Protein AF-0000000079070408 (afdb_homodimer)

InterPro domains:
  IPR010839 Acyclic terpene utilisation, N-terminal [PF07287] (93-183)
  IPR010839 Acyclic terpene utilisation, N-terminal [PF07287] (233-393)

Secondary structure (DSSP, 8-state):
--EEEEE--SSTTS---HHHHHHHHHT--SEEEEE---STT-HHHHHH---SS-HHHHHHHHHHHHHHHHHHT--EEEESTTTT--HHHHHHHHHHHHHHHHHHT---EEEEEE-B--HHHHHHHHHTT-EEE-TTPPP--TTHHHHEEEEE-B-HHHHHHHHHTT-SEEEESSB-HHHHHHHHHHHTT--HHHHHHHHHHHTTGGGGSBS--S--EEEEE-SS-EEEEE-STT-B--HHHHHHHHHTT-SSSSEEEETTEEEE-TT-EEEESSSSEEEEE--EEEE-SS-EEEEEEEEEEEEEEEEEEEE--HHHHHHHHHHHHHHHHHHHHHHHHHTTTSS-GGG-EEEEEEETTTTTTTS--SS----SSEEEEEEEEESSHHHHHHHHHHHHHHHTT---TTSSS-----B-SSSS-EEEEEEEEEEEEEEEEES--TTTT-EEEEEE-/--EEEEE--SSTTS---HHHHHHHHHT--SEEEEE---STT-HHHHHH---SS-HHHHHHHHHHHHHHHHHHT--EEEESTTTT--HHHHHHHHHHHHHHHHHHT---EEEEEE-B--HHHHHHHHHTT-EEE-TTPPP--TTHHHHEEEEEPB-HHHHHHHHHTT-SEEEESSB-HHHHHHHHHHHTT--HHHHHHHHHHHTTGGGGSBS--S--EEEEE-SS-EEEEE-STT-B--HHHHHHHHHTT-SSSSEEEETTEEEE-TT-EEEESSSSEEEEE--EEEE-SS-EEEEEEEEEEEEEEEEEEEE--HHHHHHHHHHHHHHHHHHHHHHHHHTTTSS-GGG-EEEEEEETTTTTTTS--SS----SSEEEEEEEEESSHHHHHHHHHHHHHHHTT---TTSSS-----B-SSSS-EEEEEEEEEEEEEEEEES--TTTT-EEEEEE-

Solvent-accessible surface area (backbone atoms only — not comparable to full-atom values): 44602 Å² total; per-residue (Å²): 110,76,48,28,44,31,17,52,19,30,28,59,27,71,44,56,52,65,69,25,46,50,54,49,55,70,67,59,43,62,32,39,24,35,25,26,49,53,60,81,71,35,27,35,31,46,39,71,46,43,46,78,59,41,71,52,33,30,48,55,44,49,49,56,49,55,50,49,27,58,76,67,71,30,35,34,36,35,27,5,20,33,14,34,3,35,45,63,11,28,51,51,51,47,51,52,47,51,51,46,27,63,76,68,70,51,74,48,33,37,25,38,35,34,10,50,52,55,46,69,59,53,47,52,36,50,76,70,66,23,57,45,75,43,90,88,35,64,86,80,59,80,68,47,46,78,58,29,43,32,34,33,36,36,48,33,54,54,55,38,53,40,48,74,72,58,33,34,33,35,41,24,7,23,41,41,62,33,25,55,57,20,21,61,47,51,73,74,63,47,49,57,15,56,35,50,50,52,12,50,55,35,36,51,9,19,61,38,29,44,66,50,45,52,24,23,29,38,33,45,37,42,77,74,37,34,37,42,31,57,44,44,86,87,39,29,36,41,38,65,38,48,54,51,42,55,32,56,99,41,96,44,69,38,53,47,80,51,38,60,24,31,40,36,42,79,63,42,47,60,38,64,76,47,65,32,24,28,36,38,32,59,34,39,53,45,74,44,97,57,42,35,32,46,32,41,24,7,20,77,75,25,9,30,15,35,34,52,31,28,34,58,53,65,67,55,63,71,42,45,79,65,47,54,70,59,44,49,62,56,49,40,55,47,42,32,62,50,44,71,58,76,44,56,48,88,60,46,47,80,44,81,38,40,19,20,69,42,47,78,64,65,78,66,61,89,61,88,68,82,60,71,23,31,16,36,40,36,39,24,35,15,80,39,54,67,57,9,43,44,51,33,48,50,48,53,56,50,55,24,54,53,86,50,91,90,51,91,68,90,48,77,56,47,50,54,89,44,55,71,45,61,31,58,65,40,79,35,41,38,66,58,42,43,27,28,40,42,90,48,59,79,48,72,71,48,48,76,49,75,47,81,76,111,78,46,30,44,30,16,52,20,32,29,59,27,70,44,56,52,66,67,24,44,50,52,49,54,72,66,58,45,60,30,39,25,35,25,26,50,52,61,82,71,35,28,34,30,46,40,70,48,44,48,77,58,39,70,50,32,31,48,53,44,48,48,54,48,53,51,49,26,58,78,68,70,30,36,36,34,36,26,4,20,34,14,36,3,34,46,65,11,27,52,48,52,48,50,51,46,52,52,44,26,63,74,68,70,50,73,46,33,38,25,39,34,34,11,50,52,55,50,68,58,53,49,52,35,49,75,70,66,23,55,43,74,43,89,89,35,64,85,79,60,82,67,48,47,77,58,29,44,36,36,35,38,38,47,33,55,55,56,39,53,40,48,74,72,59,33,35,34,36,41,24,8,23,41,42,61,35,25,54,56,21,22,62,46,50,73,74,64,45,52,59,15,53,35,49,50,52,12,50,56,35,34,52,9,19,58,38,29,43,67,55,45,48,24,22,28,38,33,45,37,41,79,73,38,34,36,42,29,56,45,41,85,87,40,28,34,42,40,65,39,48,53,51,44,55,33,58,97,42,96,44,66,40,53,46,81,51,37,58,23,32,40,36,44,78,63,44,47,62,38,64,76,46,65,31,24,27,34,39,33,59,33,38,54,46,74,44,98,59,42,37,31,46,32,42,24,6,22,77,77,25,10,31,17,36,33,53,31,28,34,58,54,64,67,54,62,72,44,42,80,66,45,54,70,58,45,48,59,56,48,40,54,48,43,33,61,52,45,69,59,77,46,57,52,86,60,44,46,80,45,79,39,40,19,21,70,43,45,79,65,66,77,66,60,90,62,89,68,83,60,72,22,30,15,37,39,38,39,25,35,16,81,38,56,68,58,10,42,47,51,34,49,51,48,53,56,50,53,24,53,51,87,50,91,89,52,90,65,87,50,77,54,46,49,54,89,48,55,71,47,62,31,59,66,40,79,36,44,39,68,54,43,42,28,28,38,43,90,48,60,80,48,71,72,48,49,76,51,74,46,83,77

pLDDT: mean 91.68, std 8.68, range [51.16, 98.94]

Radius of gyration: 33.11 Å; Cα contacts (8 Å, |Δi|>4): 2239; chains: 2; bounding box: 61×100×70 Å

Structure (mmCIF, N/CA/C/O backbone):
data_AF-0000000079070408-model_v1
#
loop_
_entity.id
_entity.type
_entity.pdbx_description
1 polymer 'Acyclic terpene utilization AtuA family protein'
#
loop_
_atom_site.group_PDB
_atom_site.id
_atom_site.type_symbol
_atom_site.label_atom_id
_atom_site.label_alt_id
_atom_site.label_comp_id
_atom_site.label_asym_id
_atom_site.label_entity_id
_atom_site.label_seq_id
_atom_site.pdbx_PDB_ins_code
_atom_site.Cartn_x
_atom_site.Cartn_y
_atom_site.Cartn_z
_atom_site.occupancy
_atom_site.B_iso_or_equiv
_atom_site.auth_seq_id
_atom_site.auth_comp_id
_atom_site.auth_asym_id
_atom_site.auth_atom_id
_atom_site.pdbx_PDB_model_num
ATOM 1 N N . MET A 1 1 ? 2.191 51.375 22.297 1 87.25 1 MET A N 1
ATOM 2 C CA . MET A 1 1 ? 2.838 50.094 22.484 1 87.25 1 MET A CA 1
ATOM 3 C C . MET A 1 1 ? 3.139 49.438 21.141 1 87.25 1 MET A C 1
ATOM 5 O O . MET A 1 1 ? 2.34 49.531 20.219 1 87.25 1 MET A O 1
ATOM 9 N N . GLU A 1 2 ? 4.355 48.969 21 1 96.25 2 GLU A N 1
ATOM 10 C CA . GLU A 1 2 ? 4.762 48.281 19.781 1 96.25 2 GLU A CA 1
ATOM 11 C C . GLU A 1 2 ? 5.227 46.875 20.094 1 96.25 2 GLU A C 1
ATOM 13 O O . GLU A 1 2 ? 5.977 46.656 21.031 1 96.25 2 GLU A O 1
ATOM 18 N N . LEU A 1 3 ? 4.578 45.938 19.469 1 98.38 3 LEU A N 1
ATOM 19 C CA . LEU A 1 3 ? 4.965 44.531 19.594 1 98.38 3 LEU A CA 1
ATOM 20 C C . LEU A 1 3 ? 5.359 43.969 18.234 1 98.38 3 LEU A C 1
ATOM 22 O O . LEU A 1 3 ? 4.723 44.25 17.219 1 98.38 3 LEU A O 1
ATOM 26 N N . ARG A 1 4 ? 6.438 43.188 18.203 1 98.69 4 ARG A N 1
ATOM 27 C CA . ARG A 1 4 ? 6.875 42.5 17 1 98.69 4 ARG A CA 1
ATOM 28 C C . ARG A 1 4 ? 6.715 41 17.125 1 98.69 4 ARG A C 1
ATOM 30 O O . ARG A 1 4 ? 7.152 40.406 18.109 1 98.69 4 ARG A O 1
ATOM 37 N N . ILE A 1 5 ? 6.035 40.438 16.188 1 98.56 5 ILE A N 1
ATOM 38 C CA . ILE A 1 5 ? 5.738 39 16.172 1 98.56 5 ILE A CA 1
ATOM 39 C C . ILE A 1 5 ? 6.363 38.344 14.938 1 98.56 5 ILE A C 1
ATOM 41 O O . ILE A 1 5 ? 6.117 38.781 13.812 1 98.56 5 ILE A O 1
ATOM 45 N N . LEU A 1 6 ? 7.168 37.312 15.141 1 98.38 6 LEU A N 1
ATOM 46 C CA . LEU A 1 6 ? 7.848 36.625 14.039 1 98.38 6 LEU A CA 1
ATOM 47 C C . LEU A 1 6 ? 7.199 35.281 13.75 1 98.38 6 LEU A C 1
ATOM 49 O O . LEU A 1 6 ? 7.043 34.469 14.656 1 98.38 6 LEU A O 1
ATOM 53 N N . ALA A 1 7 ? 6.789 35.062 12.562 1 97.31 7 ALA A N 1
ATOM 54 C CA . ALA A 1 7 ? 6.359 33.781 12.008 1 97.31 7 ALA A CA 1
ATOM 55 C C . ALA A 1 7 ? 7.363 33.25 10.984 1 97.31 7 ALA A C 1
ATOM 57 O O . ALA A 1 7 ? 7.281 33.594 9.797 1 97.31 7 ALA A O 1
ATOM 58 N N . PRO A 1 8 ? 8.258 32.375 11.375 1 95.38 8 PRO A N 1
ATOM 59 C CA . PRO A 1 8 ? 9.359 31.984 10.5 1 95.38 8 PRO A CA 1
ATOM 60 C C . PRO A 1 8 ? 8.914 31.047 9.383 1 95.38 8 PRO A C 1
ATOM 62 O O . PRO A 1 8 ? 9.562 30.969 8.336 1 95.38 8 PRO A O 1
ATOM 65 N N . THR A 1 9 ? 7.871 30.281 9.609 1 91.5 9 THR A N 1
ATOM 66 C CA . THR A 1 9 ? 7.363 29.297 8.664 1 91.5 9 THR A CA 1
ATOM 67 C C . THR A 1 9 ? 5.879 29.031 8.906 1 91.5 9 THR A C 1
ATOM 69 O O . THR A 1 9 ? 5.34 29.406 9.953 1 91.5 9 THR A O 1
ATOM 72 N N . GLY A 1 10 ? 5.258 28.469 7.898 1 87.75 10 GLY A N 1
ATOM 73 C CA . GLY A 1 10 ? 3.854 28.125 8.055 1 87.75 10 GLY A CA 1
ATOM 74 C C . GLY A 1 10 ? 3.629 26.875 8.875 1 87.75 10 GLY A C 1
ATOM 75 O O . GLY A 1 10 ? 2.582 26.719 9.508 1 87.75 10 GLY A O 1
ATOM 76 N N . ALA A 1 11 ? 4.543 25.969 8.781 1 90.44 11 ALA A N 1
ATOM 77 C CA . ALA A 1 11 ? 4.484 24.719 9.547 1 90.44 11 ALA A CA 1
ATOM 78 C C . ALA A 1 11 ? 5.887 24.234 9.898 1 90.44 11 ALA A C 1
ATOM 80 O O . ALA A 1 11 ? 6.77 24.188 9.031 1 90.44 11 ALA A O 1
ATOM 81 N N . LEU A 1 12 ? 6.008 23.891 11.188 1 93.25 12 LEU A N 1
ATOM 82 C CA . LEU A 1 12 ? 7.289 23.344 11.625 1 93.25 12 LEU A CA 1
ATOM 83 C C . LEU A 1 12 ? 7.66 22.109 10.812 1 93.25 12 LEU A C 1
ATOM 85 O O . LEU A 1 12 ? 6.879 21.156 10.719 1 93.25 12 LEU A O 1
ATOM 89 N N . GLY A 1 13 ? 8.812 22.156 10.141 1 89.75 13 GLY A N 1
ATOM 90 C CA . GLY A 1 13 ? 9.273 21.047 9.32 1 89.75 13 GLY A CA 1
ATOM 91 C C . GLY A 1 13 ? 9.141 21.312 7.832 1 89.75 13 GLY A C 1
ATOM 92 O O . GLY A 1 13 ? 9.703 20.594 7.008 1 89.75 13 GLY A O 1
ATOM 93 N N . ALA A 1 14 ? 8.43 22.297 7.473 1 83.56 14 ALA A N 1
ATOM 94 C CA . ALA A 1 14 ? 8.266 22.656 6.066 1 83.56 14 ALA A CA 1
ATOM 95 C C . ALA A 1 14 ? 9.539 23.297 5.516 1 83.56 14 ALA A C 1
ATOM 97 O O . ALA A 1 14 ? 9.734 23.375 4.301 1 83.56 14 ALA A O 1
ATOM 98 N N . GLY A 1 15 ? 10.359 23.766 6.41 1 81.06 15 GLY A N 1
ATOM 99 C CA . GLY A 1 15 ? 11.594 24.422 6.016 1 81.06 15 GLY A CA 1
ATOM 100 C C . GLY A 1 15 ? 11.445 25.906 5.812 1 81.06 15 GLY A C 1
ATOM 101 O O . GLY A 1 15 ? 10.328 26.422 5.703 1 81.06 15 GLY A O 1
ATOM 102 N N . PHE A 1 16 ? 12.539 26.656 5.902 1 87.06 16 PHE A N 1
ATOM 103 C CA . PHE A 1 16 ? 12.617 28.078 5.629 1 87.06 16 PHE A CA 1
ATOM 104 C C . PHE A 1 16 ? 14.062 28.516 5.418 1 87.06 16 PHE A C 1
ATOM 106 O O . PHE A 1 16 ? 14.992 27.797 5.801 1 87.06 16 PHE A O 1
ATOM 113 N N . ASP A 1 17 ? 14.18 29.641 4.777 1 87.38 17 ASP A N 1
ATOM 114 C CA . ASP A 1 17 ? 15.5 30.219 4.535 1 87.38 17 ASP A CA 1
ATOM 115 C C . ASP A 1 17 ? 16.125 30.719 5.836 1 87.38 17 ASP A C 1
ATOM 117 O O . ASP A 1 17 ? 15.578 31.609 6.496 1 87.38 17 ASP A O 1
ATOM 121 N N . ALA A 1 18 ? 17.312 30.141 6.094 1 89.88 18 ALA A N 1
ATOM 122 C CA . ALA A 1 18 ? 18.016 30.531 7.312 1 89.88 18 ALA A CA 1
ATOM 123 C C . ALA A 1 18 ? 18.359 32.031 7.293 1 89.88 18 ALA A C 1
ATOM 125 O O . ALA A 1 18 ? 18.344 32.688 8.336 1 89.88 18 ALA A O 1
ATOM 126 N N . SER A 1 19 ? 18.609 32.5 6.102 1 93.25 19 SER A N 1
ATOM 127 C CA . SER A 1 19 ? 18.922 33.938 5.988 1 93.25 19 SER A CA 1
ATOM 128 C C . SER A 1 19 ? 17.703 34.781 6.277 1 93.25 19 SER A C 1
ATOM 130 O O . SER A 1 19 ? 17.828 35.875 6.84 1 93.25 19 SER A O 1
ATOM 132 N N . ALA A 1 20 ? 16.562 34.312 5.887 1 93.56 20 ALA A N 1
ATOM 133 C CA . ALA A 1 20 ? 15.328 35.031 6.203 1 93.56 20 ALA A CA 1
ATOM 134 C C . ALA A 1 20 ? 15.07 35.031 7.707 1 93.56 20 ALA A C 1
ATOM 136 O O . ALA A 1 20 ? 14.664 36.062 8.258 1 93.56 20 ALA A O 1
ATOM 137 N N . LEU A 1 21 ? 15.305 33.938 8.328 1 95.5 21 LEU A N 1
ATOM 138 C CA . LEU A 1 21 ? 15.18 33.875 9.781 1 95.5 21 LEU A CA 1
ATOM 139 C C . LEU A 1 21 ? 16.141 34.875 10.453 1 95.5 21 LEU A C 1
ATOM 141 O O . LEU A 1 21 ? 15.758 35.562 11.406 1 95.5 21 LEU A O 1
ATOM 145 N N . ALA A 1 22 ? 17.328 34.906 9.961 1 96.38 22 ALA A N 1
ATOM 146 C CA . ALA A 1 22 ? 18.328 35.812 10.523 1 96.38 22 ALA A CA 1
ATOM 147 C C . ALA A 1 22 ? 17.859 37.25 10.445 1 96.38 22 ALA A C 1
ATOM 149 O O . ALA A 1 22 ? 18.078 38.031 11.367 1 96.38 22 ALA A O 1
ATOM 150 N N . ARG A 1 23 ? 17.25 37.625 9.344 1 96.31 23 ARG A N 1
ATOM 151 C CA . ARG A 1 23 ? 16.703 38.969 9.211 1 96.31 23 ARG A CA 1
ATOM 152 C C . ARG A 1 23 ? 15.594 39.188 10.234 1 96.31 23 ARG A C 1
ATOM 154 O O . ARG A 1 23 ? 15.484 40.281 10.789 1 96.31 23 ARG A O 1
ATOM 161 N N . GLY A 1 24 ? 14.75 38.219 10.453 1 96.56 24 GLY A N 1
ATOM 162 C CA . GLY A 1 24 ? 13.734 38.312 11.492 1 96.56 24 GLY A CA 1
ATOM 163 C C . GLY A 1 24 ? 14.312 38.5 12.875 1 96.56 24 GLY A C 1
ATOM 164 O O . GLY A 1 24 ? 13.805 39.312 13.664 1 96.56 24 GLY A O 1
ATOM 165 N N . VAL A 1 25 ? 15.328 37.781 13.117 1 97.38 25 VAL A N 1
ATOM 166 C CA . VAL A 1 25 ? 15.992 37.844 14.414 1 97.38 25 VAL A CA 1
ATOM 167 C C . VAL A 1 25 ? 16.594 39.25 14.609 1 97.38 25 VAL A C 1
ATOM 169 O O . VAL A 1 25 ? 16.516 39.812 15.695 1 97.38 25 VAL A O 1
ATOM 172 N N . GLN A 1 26 ? 17.172 39.75 13.578 1 97.38 26 GLN A N 1
ATOM 173 C CA . GLN A 1 26 ? 17.781 41.062 13.641 1 97.38 26 GLN A CA 1
ATOM 174 C C . GLN A 1 26 ? 16.75 42.156 13.977 1 97.38 26 GLN A C 1
ATOM 176 O O . GLN A 1 26 ? 17.078 43.156 14.57 1 97.38 26 GLN A O 1
ATOM 181 N N . ALA A 1 27 ? 15.523 41.906 13.648 1 97.44 27 ALA A N 1
ATOM 182 C CA . ALA A 1 27 ? 14.445 42.875 13.906 1 97.44 27 ALA A CA 1
ATOM 183 C C . ALA A 1 27 ? 14 42.812 15.367 1 97.44 27 ALA A C 1
ATOM 185 O O . ALA A 1 27 ? 13.18 43.625 15.805 1 97.44 27 ALA A O 1
ATOM 186 N N . ARG A 1 28 ? 14.422 41.906 16.109 1 97.75 28 ARG A N 1
ATOM 187 C CA . ARG A 1 28 ? 14.242 41.75 17.562 1 97.75 28 ARG A CA 1
ATOM 188 C C . ARG A 1 28 ? 12.766 41.594 17.906 1 97.75 28 ARG A C 1
ATOM 190 O O . ARG A 1 28 ? 12.219 42.406 18.672 1 97.75 28 ARG A O 1
ATOM 197 N N . PRO A 1 29 ? 12.172 40.562 17.359 1 98.56 29 PRO A N 1
ATOM 198 C CA . PRO A 1 29 ? 10.773 40.312 17.719 1 98.56 29 PRO A CA 1
ATOM 199 C C . PRO A 1 29 ? 10.594 40.031 19.219 1 98.56 29 PRO A C 1
ATOM 201 O O . PRO A 1 29 ? 11.555 39.719 19.906 1 98.56 29 PRO A O 1
ATOM 204 N N . ASP A 1 30 ? 9.352 40.281 19.672 1 98.5 30 ASP A N 1
ATOM 205 C CA . ASP A 1 30 ? 9.008 40.062 21.062 1 98.5 30 ASP A CA 1
ATOM 206 C C . ASP A 1 30 ? 8.609 38.625 21.297 1 98.5 30 ASP A C 1
ATOM 208 O O . ASP A 1 30 ? 8.578 38.156 22.438 1 98.5 30 ASP A O 1
ATOM 212 N N . VAL A 1 31 ? 8.312 37.906 20.234 1 98.69 31 VAL A N 1
ATOM 213 C CA . VAL A 1 31 ? 7.902 36.5 20.297 1 98.69 31 VAL A CA 1
ATOM 214 C C . VAL A 1 31 ? 8.102 35.844 18.938 1 98.69 31 VAL A C 1
ATOM 216 O O . VAL A 1 31 ? 7.98 36.5 17.891 1 98.69 31 VAL A O 1
ATOM 219 N N . ILE A 1 32 ? 8.516 34.625 18.922 1 98.62 32 ILE A N 1
ATOM 220 C CA . ILE A 1 32 ? 8.531 33.75 17.75 1 98.62 32 ILE A CA 1
ATOM 221 C C . ILE A 1 32 ? 7.449 32.688 17.891 1 98.62 32 ILE A C 1
ATOM 223 O O . ILE A 1 32 ? 7.336 32.031 18.938 1 98.62 32 ILE A O 1
ATOM 227 N N . ALA A 1 33 ? 6.637 32.562 16.922 1 98.25 33 ALA A N 1
ATOM 228 C CA . ALA A 1 33 ? 5.609 31.516 16.969 1 98.25 33 ALA A CA 1
ATOM 229 C C . ALA A 1 33 ? 5.488 30.812 15.625 1 98.25 33 ALA A C 1
ATOM 231 O O . ALA A 1 33 ? 5.828 31.375 14.586 1 98.25 33 ALA A O 1
ATOM 232 N N . CYS A 1 34 ? 5.168 29.656 15.617 1 95.12 34 CYS A N 1
ATOM 233 C CA . CYS A 1 34 ? 4.844 28.953 14.383 1 95.12 34 CYS A CA 1
ATOM 234 C C . CYS A 1 34 ? 3.918 27.766 14.664 1 95.12 34 CYS A C 1
ATOM 236 O O . CYS A 1 34 ? 3.896 27.234 15.773 1 95.12 34 CYS A O 1
ATOM 238 N N . ASP A 1 35 ? 3.188 27.422 13.688 1 93.44 35 ASP A N 1
ATOM 239 C CA . ASP A 1 35 ? 2.33 26.234 13.742 1 93.44 35 ASP A CA 1
ATOM 240 C C . ASP A 1 35 ? 3.088 24.984 13.305 1 93.44 35 ASP A C 1
ATOM 242 O O . ASP A 1 35 ? 4.102 25.078 12.602 1 93.44 35 ASP A O 1
ATOM 246 N N . ALA A 1 36 ? 2.748 23.812 13.883 1 92.56 36 ALA A N 1
ATOM 247 C CA . ALA A 1 36 ? 3.369 22.562 13.484 1 92.56 36 ALA A CA 1
ATOM 248 C C . ALA A 1 36 ? 2.396 21.703 12.68 1 92.56 36 ALA A C 1
ATOM 250 O O . ALA A 1 36 ? 2.666 20.516 12.422 1 92.56 36 ALA A O 1
ATOM 251 N N . GLY A 1 37 ? 1.256 22.25 12.391 1 86.62 37 GLY A N 1
ATOM 252 C CA . GLY A 1 37 ? 0.31 21.516 11.555 1 86.62 37 GLY A CA 1
ATOM 253 C C . GLY A 1 37 ? -1.135 21.75 11.953 1 86.62 37 GLY A C 1
ATOM 254 O O . GLY A 1 37 ? -1.447 22.734 12.633 1 86.62 37 GLY A O 1
ATOM 255 N N . SER A 1 38 ? -2.008 20.953 11.297 1 82.81 38 SER A N 1
ATOM 256 C CA . SER A 1 38 ? -3.443 21.016 11.555 1 82.81 38 SER A CA 1
ATOM 257 C C . SER A 1 38 ? -4.133 19.734 11.094 1 82.81 38 SER A C 1
ATOM 259 O O . SER A 1 38 ? -3.467 18.75 10.734 1 82.81 38 SER A O 1
ATOM 261 N N . THR A 1 39 ? -5.398 19.719 11.273 1 75.19 39 THR A N 1
ATOM 262 C CA . THR A 1 39 ? -6.184 18.562 10.859 1 75.19 39 THR A CA 1
ATOM 263 C C . THR A 1 39 ? -6.547 18.656 9.375 1 75.19 39 THR A C 1
ATOM 265 O O . THR A 1 39 ? -7.152 17.734 8.82 1 75.19 39 THR A O 1
ATOM 268 N N . ASP A 1 40 ? -6.062 19.625 8.773 1 71.5 40 ASP A N 1
ATOM 269 C CA . ASP A 1 40 ? -6.445 19.906 7.391 1 71.5 40 ASP A CA 1
ATOM 270 C C . ASP A 1 40 ? -5.992 18.766 6.469 1 71.5 40 ASP A C 1
ATOM 272 O O . ASP A 1 40 ? -6.652 18.469 5.469 1 71.5 40 ASP A O 1
ATOM 276 N N . SER A 1 41 ? -4.922 18.188 6.844 1 73.19 41 SER A N 1
ATOM 277 C CA . SER A 1 41 ? -4.375 17.156 5.957 1 73.19 41 SER A CA 1
ATOM 278 C C . SER A 1 41 ? -5.227 15.898 5.98 1 73.19 41 SER A C 1
ATOM 280 O O . SER A 1 41 ? -5.035 14.992 5.16 1 73.19 41 SER A O 1
ATOM 282 N N . GLY A 1 42 ? -6.23 15.898 6.887 1 85 42 GLY A N 1
ATOM 283 C CA . GLY A 1 42 ? -7.082 14.727 6.98 1 85 42 GLY A CA 1
ATOM 284 C C . GLY A 1 42 ? -7.066 14.086 8.359 1 85 42 GLY A C 1
ATOM 285 O O . GLY A 1 42 ? -6.316 14.508 9.234 1 85 42 GLY A O 1
ATOM 286 N N . PRO A 1 43 ? -7.852 13.156 8.477 1 93.88 43 PRO A N 1
ATOM 287 C CA . PRO A 1 43 ? -8.023 12.547 9.805 1 93.88 43 PRO A CA 1
ATOM 288 C C . PRO A 1 43 ? -6.859 11.641 10.195 1 93.88 43 PRO A C 1
ATOM 290 O O . PRO A 1 43 ? -6.75 11.234 11.352 1 93.88 43 PRO A O 1
ATOM 293 N N . ALA A 1 44 ? -5.965 11.359 9.305 1 93.75 44 ALA A N 1
ATOM 294 C CA . ALA A 1 44 ? -4.926 10.359 9.539 1 93.75 44 ALA A CA 1
ATOM 295 C C . ALA A 1 44 ? -3.988 10.797 10.664 1 93.75 44 ALA A C 1
ATOM 297 O O . ALA A 1 44 ? -3.674 10.008 11.555 1 93.75 44 ALA A O 1
ATOM 298 N N . ALA A 1 45 ? -3.521 12.039 10.617 1 93.75 45 ALA A N 1
ATOM 299 C CA . ALA A 1 45 ? -2.6 12.516 11.648 1 93.75 45 ALA A CA 1
ATOM 300 C C . ALA A 1 45 ? -3.256 12.492 13.023 1 93.75 45 ALA A C 1
ATOM 302 O O . ALA A 1 45 ? -2.639 12.078 14.008 1 93.75 45 ALA A O 1
ATOM 303 N N . LEU A 1 46 ? -4.473 12.891 13.07 1 95.62 46 LEU A N 1
ATOM 304 C CA . LEU A 1 46 ? -5.199 12.906 14.336 1 95.62 46 LEU A CA 1
ATOM 305 C C . LEU A 1 46 ? -5.484 11.492 14.82 1 95.62 46 LEU A C 1
ATOM 307 O O . LEU A 1 46 ? -5.25 11.172 15.984 1 95.62 46 LEU A O 1
ATOM 311 N N . GLY A 1 47 ? -5.922 10.68 14.023 1 95.81 47 GLY A N 1
ATOM 312 C CA . GLY A 1 47 ? -6.273 9.32 14.391 1 95.81 47 GLY A CA 1
ATOM 313 C C . GLY A 1 47 ? -5.074 8.484 14.797 1 95.81 47 GLY A C 1
ATOM 314 O O . GLY A 1 47 ? -5.113 7.785 15.812 1 95.81 47 GLY A O 1
ATOM 315 N N . SER A 1 48 ? -4.039 8.586 14.031 1 94.38 48 SER A N 1
ATOM 316 C CA . SER A 1 48 ? -2.871 7.73 14.242 1 94.38 48 SER A CA 1
ATOM 317 C C . SER A 1 48 ? -1.922 8.336 15.273 1 94.38 48 SER A C 1
ATOM 319 O O . SER A 1 48 ? -1.133 7.621 15.891 1 94.38 48 SER A O 1
ATOM 321 N N . GLY A 1 49 ? -1.943 9.68 15.391 1 94.62 49 GLY A N 1
ATOM 322 C CA . GLY A 1 49 ? -0.96 10.359 16.219 1 94.62 49 GLY A CA 1
ATOM 323 C C . GLY A 1 49 ? 0.39 10.508 15.547 1 94.62 49 GLY A C 1
ATOM 324 O O . GLY A 1 49 ? 1.396 10.766 16.203 1 94.62 49 GLY A O 1
ATOM 325 N N . THR A 1 50 ? 0.425 10.289 14.219 1 92 50 THR A N 1
ATOM 326 C CA . THR A 1 50 ? 1.675 10.359 13.469 1 92 50 THR A CA 1
ATOM 327 C C . THR A 1 50 ? 1.812 11.711 12.773 1 92 50 THR A C 1
ATOM 329 O O . THR A 1 50 ? 0.886 12.172 12.102 1 92 50 THR A O 1
ATOM 332 N N . PRO A 1 51 ? 2.992 12.305 12.945 1 91.81 51 PRO A N 1
ATOM 333 C CA . PRO A 1 51 ? 3.195 13.594 12.289 1 91.81 51 PRO A CA 1
ATOM 334 C C . PRO A 1 51 ? 3.246 13.484 10.766 1 91.81 51 PRO A C 1
ATOM 336 O O . PRO A 1 51 ? 3.674 12.453 10.234 1 91.81 51 PRO A O 1
ATOM 339 N N . LYS A 1 52 ? 2.879 14.5 10.133 1 88 52 LYS A N 1
ATOM 340 C CA . LYS A 1 52 ? 2.926 14.578 8.672 1 88 52 LYS A CA 1
ATOM 341 C C . LYS A 1 52 ? 4.359 14.75 8.18 1 88 52 LYS A C 1
ATOM 343 O O . LYS A 1 52 ? 4.742 14.18 7.156 1 88 52 LYS A O 1
ATOM 348 N N . LEU A 1 53 ? 5.109 15.57 8.883 1 86.5 53 LEU A N 1
ATOM 349 C CA . LEU A 1 53 ? 6.469 15.883 8.445 1 86.5 53 LEU A CA 1
ATOM 350 C C . LEU A 1 53 ? 7.488 15.023 9.188 1 86.5 53 LEU A C 1
ATOM 352 O O . LEU A 1 53 ? 7.25 14.625 10.328 1 86.5 53 LEU A O 1
ATOM 356 N N . SER A 1 54 ? 8.664 14.844 8.633 1 86.81 54 SER A N 1
ATOM 357 C CA . SER A 1 54 ? 9.656 13.906 9.148 1 86.81 54 SER A CA 1
ATOM 358 C C . SER A 1 54 ? 10.383 14.492 10.359 1 86.81 54 SER A C 1
ATOM 360 O O . SER A 1 54 ? 10.477 15.711 10.508 1 86.81 54 SER A O 1
ATOM 362 N N . ALA A 1 55 ? 10.93 13.57 11.125 1 90.81 55 ALA A N 1
ATOM 363 C CA . ALA A 1 55 ? 11.727 13.969 12.273 1 90.81 55 ALA A CA 1
ATOM 364 C C . ALA A 1 55 ? 12.93 14.805 11.852 1 90.81 55 ALA A C 1
ATOM 366 O O . ALA A 1 55 ? 13.312 15.758 12.547 1 90.81 55 ALA A O 1
ATOM 367 N N . GLN A 1 56 ? 13.484 14.445 10.703 1 88.44 56 GLN A N 1
ATOM 368 C CA . GLN A 1 56 ? 14.648 15.172 10.211 1 88.44 56 GLN A CA 1
ATOM 369 C C . GLN A 1 56 ? 14.297 16.609 9.859 1 88.44 56 GLN A C 1
ATOM 371 O O . GLN A 1 56 ? 15.023 17.547 10.227 1 88.44 56 GLN A O 1
ATOM 376 N N . ALA A 1 57 ? 13.227 16.75 9.203 1 87.38 57 ALA A N 1
ATOM 377 C CA . ALA A 1 57 ? 12.797 18.078 8.789 1 87.38 57 ALA A CA 1
ATOM 378 C C . ALA A 1 57 ? 12.422 18.938 10 1 87.38 57 ALA A C 1
ATOM 380 O O . ALA A 1 57 ? 12.797 20.109 10.086 1 87.38 57 ALA A O 1
ATOM 381 N N . ILE A 1 58 ? 11.734 18.375 10.953 1 93.69 58 ILE A N 1
ATOM 382 C CA . ILE A 1 58 ? 11.297 19.062 12.156 1 93.69 58 ILE A CA 1
ATOM 383 C C . ILE A 1 58 ? 12.5 19.422 13.023 1 93.69 58 ILE A C 1
ATOM 385 O O . ILE A 1 58 ? 12.586 20.531 13.562 1 93.69 58 ILE A O 1
ATOM 389 N N . THR A 1 59 ? 13.391 18.547 13.133 1 94.44 59 THR A N 1
ATOM 390 C CA . THR A 1 59 ? 14.594 18.781 13.922 1 94.44 59 THR A CA 1
ATOM 391 C C . THR A 1 59 ? 15.383 19.969 13.359 1 94.44 59 THR A C 1
ATOM 393 O O . THR A 1 59 ? 15.867 20.812 14.109 1 94.44 59 THR A O 1
ATOM 396 N N . ARG A 1 60 ? 15.531 19.984 12.062 1 91.88 60 ARG A N 1
ATOM 397 C CA . ARG A 1 60 ? 16.25 21.094 11.438 1 91.88 60 ARG A CA 1
ATOM 398 C C . ARG A 1 60 ? 15.609 22.438 11.797 1 91.88 60 ARG A C 1
ATOM 400 O O . ARG A 1 60 ? 16.297 23.359 12.258 1 91.88 60 ARG A O 1
ATOM 407 N N . ASP A 1 61 ? 14.352 22.578 11.562 1 94.62 61 ASP A N 1
ATOM 408 C CA . ASP A 1 61 ? 13.641 23.812 11.82 1 94.62 61 ASP A CA 1
ATOM 409 C C . ASP A 1 61 ? 13.695 24.172 13.305 1 94.62 61 ASP A C 1
ATOM 411 O O . ASP A 1 61 ? 13.961 25.328 13.664 1 94.62 61 ASP A O 1
ATOM 415 N N . LEU A 1 62 ? 13.422 23.234 14.148 1 97.38 62 LEU A N 1
ATOM 416 C CA . LEU A 1 62 ? 13.359 23.422 15.594 1 97.38 62 LEU A CA 1
ATOM 417 C C . LEU A 1 62 ? 14.703 23.891 16.141 1 97.38 62 LEU A C 1
ATOM 419 O O . LEU A 1 62 ? 14.75 24.766 17 1 97.38 62 LEU A O 1
ATOM 423 N N . ARG A 1 63 ? 15.75 23.312 15.68 1 97.06 63 ARG A N 1
ATOM 424 C CA . ARG A 1 63 ? 17.094 23.719 16.109 1 97.06 63 ARG A CA 1
ATOM 425 C C . ARG A 1 63 ? 17.344 25.188 15.82 1 97.06 63 ARG A C 1
ATOM 427 O O . ARG A 1 63 ? 17.797 25.938 16.688 1 97.06 63 ARG A O 1
ATOM 434 N N . LEU A 1 64 ? 17.016 25.594 14.641 1 96.94 64 LEU A N 1
ATOM 435 C CA . LEU A 1 64 ? 17.203 26.984 14.242 1 96.94 64 LEU A CA 1
ATOM 436 C C . LEU A 1 64 ? 16.359 27.922 15.094 1 96.94 64 LEU A C 1
ATOM 438 O O . LEU A 1 64 ? 16.812 28.984 15.516 1 96.94 64 LEU A O 1
ATOM 442 N N . LEU A 1 65 ? 15.172 27.531 15.398 1 98.31 65 LEU A N 1
ATOM 443 C CA . LEU A 1 65 ? 14.25 28.375 16.156 1 98.31 65 LEU A CA 1
ATOM 444 C C . LEU A 1 65 ? 14.656 28.453 17.625 1 98.31 65 LEU A C 1
ATOM 446 O O . LEU A 1 65 ? 14.547 29.516 18.234 1 98.31 65 LEU A O 1
ATOM 450 N N . LEU A 1 66 ? 15.047 27.375 18.141 1 98.62 66 LEU A N 1
ATOM 451 C CA . LEU A 1 66 ? 15.508 27.359 19.531 1 98.62 66 LEU A CA 1
ATOM 452 C C . LEU A 1 66 ? 16.734 28.25 19.703 1 98.62 66 LEU A C 1
ATOM 454 O O . LEU A 1 66 ? 16.844 28.969 20.703 1 98.62 66 LEU A O 1
ATOM 458 N N . LYS A 1 67 ? 17.609 28.172 18.781 1 98.38 67 LYS A N 1
ATOM 459 C CA . LYS A 1 67 ? 18.797 29.031 18.844 1 98.38 67 LYS A CA 1
ATOM 460 C C . LYS A 1 67 ? 18.406 30.5 18.703 1 98.38 67 LYS A C 1
ATOM 462 O O . LYS A 1 67 ? 18.969 31.359 19.391 1 98.38 67 LYS A O 1
ATOM 467 N N . ALA A 1 68 ? 17.531 30.766 17.797 1 98.25 68 ALA A N 1
ATOM 468 C CA . ALA A 1 68 ? 17.062 32.125 17.594 1 98.25 68 ALA A CA 1
ATOM 469 C C . ALA A 1 68 ? 16.438 32.688 18.859 1 98.25 68 ALA A C 1
ATOM 471 O O . ALA A 1 68 ? 16.734 33.812 19.266 1 98.25 68 ALA A O 1
ATOM 472 N N . ARG A 1 69 ? 15.539 31.969 19.422 1 97.81 69 ARG A N 1
ATOM 473 C CA . ARG A 1 69 ? 14.875 32.406 20.641 1 97.81 69 ARG A CA 1
ATOM 474 C C . ARG A 1 69 ? 15.883 32.625 21.766 1 97.81 69 ARG A C 1
ATOM 476 O O . ARG A 1 69 ? 15.742 33.562 22.562 1 97.81 69 ARG A O 1
ATOM 483 N N . ASP A 1 70 ? 16.797 31.781 21.859 1 97.81 70 ASP A N 1
ATOM 484 C CA . ASP A 1 70 ? 17.828 31.922 22.875 1 97.81 70 ASP A CA 1
ATOM 485 C C . ASP A 1 70 ? 18.625 33.219 22.703 1 97.81 70 ASP A C 1
ATOM 487 O O . ASP A 1 70 ? 18.859 33.938 23.656 1 97.81 70 ASP A O 1
ATOM 491 N N . GLN A 1 71 ? 19.047 33.438 21.5 1 97.62 71 GLN A N 1
ATOM 492 C CA . GLN A 1 71 ? 19.766 34.656 21.156 1 97.62 71 GLN A CA 1
ATOM 493 C C . GLN A 1 71 ? 18.953 35.875 21.531 1 97.62 71 GLN A C 1
ATOM 495 O O . GLN A 1 71 ? 19.5 36.875 22.031 1 97.62 71 GLN A O 1
ATOM 500 N N . LEU A 1 72 ? 17.688 35.875 21.328 1 97.94 72 LEU A N 1
ATOM 501 C CA . LEU A 1 72 ? 16.812 37.031 21.5 1 97.94 72 LEU A CA 1
ATOM 502 C C . LEU A 1 72 ? 16.312 37.125 22.938 1 97.94 72 LEU A C 1
ATOM 504 O O . LEU A 1 72 ? 15.922 38.188 23.391 1 97.94 72 LEU A O 1
ATOM 508 N N . GLY A 1 73 ? 16.266 36 23.609 1 97.94 73 GLY A N 1
ATOM 509 C CA . GLY A 1 73 ? 15.68 35.969 24.938 1 97.94 73 GLY A CA 1
ATOM 510 C C . GLY A 1 73 ? 14.18 36.188 24.938 1 97.94 73 GLY A C 1
ATOM 511 O O . GLY A 1 73 ? 13.648 36.906 25.766 1 97.94 73 GLY A O 1
ATOM 512 N N . VAL A 1 74 ? 13.531 35.719 23.969 1 98.44 74 VAL A N 1
ATOM 513 C CA . VAL A 1 74 ? 12.086 35.875 23.844 1 98.44 74 VAL A CA 1
ATOM 514 C C . VAL A 1 74 ? 11.406 34.5 23.797 1 98.44 74 VAL A C 1
ATOM 516 O O . VAL A 1 74 ? 12.062 33.5 23.594 1 98.44 74 VAL A O 1
ATOM 519 N N . PRO A 1 75 ? 10.102 34.438 23.969 1 98.69 75 PRO A N 1
ATOM 520 C CA . PRO A 1 75 ? 9.406 33.156 23.938 1 98.69 75 PRO A CA 1
ATOM 521 C C . PRO A 1 75 ? 9.305 32.562 22.531 1 98.69 75 PRO A C 1
ATOM 523 O O . PRO A 1 75 ? 9.195 33.312 21.562 1 98.69 75 PRO A O 1
ATOM 526 N N . LEU A 1 76 ? 9.383 31.281 22.469 1 98.88 76 LEU A N 1
ATOM 527 C CA . LEU A 1 76 ? 9.055 30.484 21.297 1 98.88 76 LEU A CA 1
ATOM 528 C C . LEU A 1 76 ? 7.793 29.656 21.531 1 98.88 76 LEU A C 1
ATOM 530 O O . LEU A 1 76 ? 7.738 28.844 22.469 1 98.88 76 LEU A O 1
ATOM 534 N N . ILE A 1 77 ? 6.77 29.891 20.703 1 98.88 77 ILE A N 1
ATOM 535 C CA . ILE A 1 77 ? 5.492 29.188 20.844 1 98.88 77 ILE A CA 1
ATOM 536 C C . ILE A 1 77 ? 5.242 28.312 19.609 1 98.88 77 ILE A C 1
ATOM 538 O O . ILE A 1 77 ? 5.223 28.812 18.484 1 98.88 77 ILE A O 1
ATOM 542 N N . ILE A 1 78 ? 5.078 27.047 19.797 1 98.5 78 ILE A N 1
ATOM 543 C CA . ILE A 1 78 ? 4.773 26.109 18.719 1 98.5 78 ILE A CA 1
ATOM 544 C C . ILE A 1 78 ? 3.453 25.406 19.016 1 98.5 78 ILE A C 1
ATOM 546 O O . ILE A 1 78 ? 3.271 24.844 20.109 1 98.5 78 ILE A O 1
ATOM 550 N N . GLY A 1 79 ? 2.543 25.469 18.094 1 97.81 79 GLY A N 1
ATOM 551 C CA . GLY A 1 79 ? 1.23 24.875 18.281 1 97.81 79 GLY A CA 1
ATOM 552 C C . GLY A 1 79 ? 0.992 23.672 17.391 1 97.81 79 GLY A C 1
ATOM 553 O O . GLY A 1 79 ? 1.675 23.484 16.375 1 97.81 79 GLY A O 1
ATOM 554 N N . SER A 1 80 ? 0.105 22.828 17.859 1 97.81 80 SER A N 1
ATOM 555 C CA . SER A 1 80 ? -0.322 21.625 17.141 1 97.81 80 SER A CA 1
ATOM 556 C C . SER A 1 80 ? 0.861 20.719 16.828 1 97.81 80 SER A C 1
ATOM 558 O O . SER A 1 80 ? 1.039 20.297 15.68 1 97.81 80 SER A O 1
ATOM 560 N N . CYS A 1 81 ? 1.623 20.5 17.906 1 97.62 81 CYS A N 1
ATOM 561 C CA . CYS A 1 81 ? 2.807 19.656 17.797 1 97.62 81 CYS A CA 1
ATOM 562 C C . CYS A 1 81 ? 2.447 18.266 17.25 1 97.62 81 CYS A C 1
ATOM 564 O O . CYS A 1 81 ? 1.455 17.672 17.672 1 97.62 81 CYS A O 1
ATOM 566 N N . GLY A 1 82 ? 3.32 17.891 16.312 1 94.94 82 GLY A N 1
ATOM 567 C CA . GLY A 1 82 ? 3.057 16.594 15.688 1 94.94 82 GLY A CA 1
ATOM 568 C C . GLY A 1 82 ? 1.972 16.656 14.633 1 94.94 82 GLY A C 1
ATOM 569 O O . GLY A 1 82 ? 1.418 15.633 14.242 1 94.94 82 GLY A O 1
ATOM 570 N N . THR A 1 83 ? 1.579 17.781 14.242 1 93.81 83 THR A N 1
ATOM 571 C CA . THR A 1 83 ? 0.6 18.031 13.188 1 93.81 83 THR A CA 1
ATOM 572 C C . THR A 1 83 ? -0.811 18.094 13.773 1 93.81 83 THR A C 1
ATOM 574 O O . THR A 1 83 ? -1.48 19.125 13.672 1 93.81 83 THR A O 1
ATOM 577 N N . SER A 1 84 ? -1.198 17.094 14.523 1 94.38 84 SER A N 1
ATOM 578 C CA . SER A 1 84 ? -2.582 17 14.977 1 94.38 84 SER A CA 1
ATOM 579 C C . SER A 1 84 ? -2.748 17.609 16.359 1 94.38 84 SER A C 1
ATOM 581 O O . SER A 1 84 ? -3.873 17.844 16.812 1 94.38 84 SER A O 1
ATOM 583 N N . GLY A 1 85 ? -1.65 17.781 17.047 1 96.75 85 GLY A N 1
ATOM 584 C CA . GLY A 1 85 ? -1.715 18.344 18.391 1 96.75 85 GLY A CA 1
ATOM 585 C C . GLY A 1 85 ? -2.045 17.312 19.453 1 96.75 85 GLY A C 1
ATOM 586 O O . GLY A 1 85 ? -2.277 17.656 20.609 1 96.75 85 GLY A O 1
ATOM 587 N N . ARG A 1 86 ? -2.012 16.047 19.094 1 97.12 86 ARG A N 1
ATOM 588 C CA . ARG A 1 86 ? -2.18 14.992 20.094 1 97.12 86 ARG A CA 1
ATOM 589 C C . ARG A 1 86 ? -1.067 15.039 21.125 1 97.12 86 ARG A C 1
ATOM 591 O O . ARG A 1 86 ? 0.034 15.516 20.859 1 97.12 86 ARG A O 1
ATOM 598 N N . ASP A 1 87 ? -1.374 14.477 22.234 1 98.44 87 ASP A N 1
ATOM 599 C CA . ASP A 1 87 ? -0.383 14.453 23.297 1 98.44 87 ASP A CA 1
ATOM 600 C C . ASP A 1 87 ? 0.898 13.758 22.859 1 98.44 87 ASP A C 1
ATOM 602 O O . ASP A 1 87 ? 2.002 14.195 23.188 1 98.44 87 ASP A O 1
ATOM 606 N N . VAL A 1 88 ? 0.728 12.727 22.062 1 97.94 88 VAL A N 1
ATOM 607 C CA . VAL A 1 88 ? 1.89 11.984 21.594 1 97.94 88 VAL A CA 1
ATOM 608 C C . VAL A 1 88 ? 2.748 12.883 20.703 1 97.94 88 VAL A C 1
ATOM 610 O O . VAL A 1 88 ? 3.973 12.742 20.672 1 97.94 88 VAL A O 1
ATOM 613 N N . GLY A 1 89 ? 2.09 13.742 19.953 1 97.38 89 GLY A N 1
ATOM 614 C CA . GLY A 1 89 ? 2.818 14.711 19.141 1 97.38 89 GLY A CA 1
ATOM 615 C C . GLY A 1 89 ? 3.582 15.727 19.969 1 97.38 89 GLY A C 1
ATOM 616 O O . GLY A 1 89 ? 4.723 16.062 19.656 1 97.38 89 GLY A O 1
ATOM 617 N N . VAL A 1 90 ? 2.975 16.188 21.062 1 98.56 90 VAL A N 1
ATOM 618 C CA . VAL A 1 90 ? 3.633 17.109 21.984 1 98.56 90 VAL A CA 1
ATOM 619 C C . VAL A 1 90 ? 4.867 16.438 22.594 1 98.56 90 VAL A C 1
ATOM 621 O O . VAL A 1 90 ? 5.953 17.016 22.594 1 98.56 90 VAL A O 1
ATOM 624 N N . ASP A 1 91 ? 4.676 15.242 23.031 1 98.56 91 ASP A N 1
ATOM 625 C CA . ASP A 1 91 ? 5.777 14.508 23.641 1 98.56 91 ASP A CA 1
ATOM 626 C C . ASP A 1 91 ? 6.902 14.281 22.625 1 98.56 91 ASP A C 1
ATOM 628 O O . ASP A 1 91 ? 8.086 14.352 22.984 1 98.56 91 ASP A O 1
ATOM 632 N N . TRP A 1 92 ? 6.492 13.961 21.469 1 97.94 92 TRP A N 1
ATOM 633 C CA . TRP A 1 92 ? 7.473 13.711 20.422 1 97.94 92 TRP A CA 1
ATOM 634 C C . TRP A 1 92 ? 8.32 14.945 20.141 1 97.94 92 TRP A C 1
ATOM 636 O O . TRP A 1 92 ? 9.547 14.867 20.125 1 97.94 92 TRP A O 1
ATOM 646 N N . VAL A 1 93 ? 7.723 16.094 19.953 1 98.19 93 VAL A N 1
ATOM 647 C CA . VAL A 1 93 ? 8.445 17.344 19.703 1 98.19 93 VAL A CA 1
ATOM 648 C C . VAL A 1 93 ? 9.242 17.734 20.938 1 98.19 93 VAL A C 1
ATOM 650 O O . VAL A 1 93 ? 10.344 18.266 20.828 1 98.19 93 VAL A O 1
ATOM 653 N N . ALA A 1 94 ? 8.672 17.453 22.078 1 98.69 94 ALA A N 1
ATOM 654 C CA . ALA A 1 94 ? 9.391 17.719 23.328 1 98.69 94 ALA A CA 1
ATOM 655 C C . ALA A 1 94 ? 10.688 16.906 23.375 1 98.69 94 ALA A C 1
ATOM 657 O O . ALA A 1 94 ? 11.727 17.422 23.797 1 98.69 94 ALA A O 1
ATOM 658 N N . ASP A 1 95 ? 10.594 15.672 23 1 98.56 95 ASP A N 1
ATOM 659 C CA . ASP A 1 95 ? 11.781 14.836 22.984 1 98.56 95 ASP A CA 1
ATOM 660 C C . ASP A 1 95 ? 12.836 15.398 22.031 1 98.56 95 ASP A C 1
ATOM 662 O O . ASP A 1 95 ? 14.023 15.422 22.359 1 98.56 95 ASP A O 1
ATOM 666 N N . LEU A 1 96 ? 12.406 15.789 20.891 1 98 96 LEU A N 1
ATOM 667 C CA . LEU A 1 96 ? 13.328 16.422 19.953 1 98 96 LEU A CA 1
ATOM 668 C C . LEU A 1 96 ? 13.93 17.688 20.562 1 98 96 LEU A C 1
ATOM 670 O O . LEU A 1 96 ? 15.125 17.953 20.406 1 98 96 LEU A O 1
ATOM 674 N N . THR A 1 97 ? 13.133 18.453 21.203 1 98.62 97 THR A N 1
ATOM 675 C CA . THR A 1 97 ? 13.57 19.703 21.844 1 98.62 97 THR A CA 1
ATOM 676 C C . THR A 1 97 ? 14.641 19.422 22.891 1 98.62 97 THR A C 1
ATOM 678 O O . THR A 1 97 ? 15.664 20.094 22.938 1 98.62 97 THR A O 1
ATOM 681 N N . ARG A 1 98 ? 14.367 18.453 23.703 1 98.5 98 ARG A N 1
ATOM 682 C CA . ARG A 1 98 ? 15.328 18.078 24.734 1 98.5 98 ARG A CA 1
ATOM 683 C C . ARG A 1 98 ? 16.656 17.656 24.125 1 98.5 98 ARG A C 1
ATOM 685 O O . ARG A 1 98 ? 17.719 18.031 24.625 1 98.5 98 ARG A O 1
ATOM 692 N N . THR A 1 99 ? 16.531 16.891 23.094 1 98.25 99 THR A N 1
ATOM 693 C CA . THR A 1 99 ? 17.734 16.438 22.422 1 98.25 99 THR A CA 1
ATOM 694 C C . THR A 1 99 ? 18.531 17.625 21.859 1 98.25 99 THR A C 1
ATOM 696 O O . THR A 1 99 ? 19.734 17.719 22.047 1 98.25 99 THR A O 1
ATOM 699 N N . ILE A 1 100 ? 17.859 18.484 21.203 1 98.06 100 ILE A N 1
ATOM 700 C CA . ILE A 1 100 ? 18.5 19.656 20.609 1 98.06 100 ILE A CA 1
ATOM 701 C C . ILE A 1 100 ? 19.094 20.547 21.719 1 98.06 100 ILE A C 1
ATOM 703 O O . ILE A 1 100 ? 20.203 21.047 21.594 1 98.06 100 ILE A O 1
ATOM 707 N N . ALA A 1 101 ? 18.344 20.812 22.75 1 98.5 101 ALA A N 1
ATOM 708 C CA . ALA A 1 101 ? 18.812 21.625 23.875 1 98.5 101 ALA A CA 1
ATOM 709 C C . ALA A 1 101 ? 20.125 21.078 24.438 1 98.5 101 ALA A C 1
ATOM 711 O O . ALA A 1 101 ? 21.047 21.844 24.719 1 98.5 101 ALA A O 1
ATOM 712 N N . ALA A 1 102 ? 20.141 19.766 24.594 1 98.06 102 ALA A N 1
ATOM 713 C CA . ALA A 1 102 ? 21.359 19.125 25.109 1 98.06 102 ALA A CA 1
ATOM 714 C C . ALA A 1 102 ? 22.516 19.312 24.141 1 98.06 102 ALA A C 1
ATOM 716 O O . ALA A 1 102 ? 23.641 19.641 24.562 1 98.06 102 ALA A O 1
ATOM 717 N N . GLU A 1 103 ? 22.234 19.125 22.922 1 97.38 103 GLU A N 1
ATOM 718 C CA . GLU A 1 103 ? 23.281 19.203 21.906 1 97.38 103 GLU A CA 1
ATOM 719 C C . GLU A 1 103 ? 23.797 20.625 21.766 1 97.38 103 GLU A C 1
ATOM 721 O O . GLU A 1 103 ? 25 20.844 21.547 1 97.38 103 GLU A O 1
ATOM 726 N N . GLU A 1 104 ? 22.922 21.562 21.891 1 97.75 104 GLU A N 1
ATOM 727 C CA . GLU A 1 104 ? 23.266 22.969 21.656 1 97.75 104 GLU A CA 1
ATOM 728 C C . GLU A 1 104 ? 23.531 23.688 22.969 1 97.75 104 GLU A C 1
ATOM 730 O O . GLU A 1 104 ? 23.812 24.891 22.969 1 97.75 104 GLU A O 1
ATOM 735 N N . LYS A 1 105 ? 23.453 23.016 24.062 1 97.88 105 LYS A N 1
ATOM 736 C CA . LYS A 1 105 ? 23.672 23.562 25.406 1 97.88 105 LYS A CA 1
ATOM 737 C C . LYS A 1 105 ? 22.766 24.75 25.688 1 97.88 105 LYS A C 1
ATOM 739 O O . LYS A 1 105 ? 23.219 25.812 26.109 1 97.88 105 LYS A O 1
ATOM 744 N N . LEU A 1 106 ? 21.531 24.562 25.375 1 98.44 106 LEU A N 1
ATOM 745 C CA . LEU A 1 106 ? 20.5 25.562 25.641 1 98.44 106 LEU A CA 1
ATOM 746 C C . LEU A 1 106 ? 19.781 25.266 26.953 1 98.44 106 LEU A C 1
ATOM 748 O O . LEU A 1 106 ? 19.531 24.109 27.281 1 98.44 106 LEU A O 1
ATOM 752 N N . HIS A 1 107 ? 19.547 26.375 27.719 1 98.06 107 HIS A N 1
ATOM 753 C CA . HIS A 1 107 ? 18.812 26.281 28.969 1 98.06 107 HIS A CA 1
ATOM 754 C C . HIS A 1 107 ? 17.594 27.188 28.969 1 98.06 107 HIS A C 1
ATOM 756 O O . HIS A 1 107 ? 17.688 28.375 28.672 1 98.06 107 HIS A O 1
ATOM 762 N N . PHE A 1 108 ? 16.469 26.609 29.203 1 98.56 108 PHE A N 1
ATOM 763 C CA . PHE A 1 108 ? 15.227 27.359 29.188 1 98.56 108 PHE A CA 1
ATOM 764 C C . PHE A 1 108 ? 14.125 26.609 29.906 1 98.56 108 PHE A C 1
ATOM 766 O O . PHE A 1 108 ? 14.258 25.406 30.172 1 98.56 108 PHE A O 1
ATOM 773 N N . LYS A 1 109 ? 13.055 27.359 30.266 1 98.69 109 LYS A N 1
ATOM 774 C CA . LYS A 1 109 ? 11.844 26.781 30.844 1 98.69 109 LYS A CA 1
ATOM 775 C C . LYS A 1 109 ? 10.875 26.312 29.766 1 98.69 109 LYS A C 1
ATOM 777 O O . LYS A 1 109 ? 10.422 27.125 28.953 1 98.69 109 LYS A O 1
ATOM 782 N N . LEU A 1 110 ? 10.609 24.984 29.75 1 98.75 110 LEU A N 1
ATOM 783 C CA . LEU A 1 110 ? 9.789 24.359 28.719 1 98.75 110 LEU A CA 1
ATOM 784 C C . LEU A 1 110 ? 8.383 24.062 29.25 1 98.75 110 LEU A C 1
ATOM 786 O O . LEU A 1 110 ? 8.227 23.406 30.281 1 98.75 110 LEU A O 1
ATOM 790 N N . GLY A 1 111 ? 7.391 24.703 28.609 1 98.88 111 GLY A N 1
ATOM 791 C CA . GLY A 1 111 ? 6 24.391 28.906 1 98.88 111 GLY A CA 1
ATOM 792 C C . GLY A 1 111 ? 5.363 23.484 27.859 1 98.88 111 GLY A C 1
ATOM 793 O O . GLY A 1 111 ? 5.477 23.719 26.656 1 98.88 111 GLY A O 1
ATOM 794 N N . LEU A 1 112 ? 4.781 22.375 28.266 1 98.88 112 LEU A N 1
ATOM 795 C CA . LEU A 1 112 ? 4.02 21.453 27.438 1 98.88 112 LEU A CA 1
ATOM 796 C C . LEU A 1 112 ? 2.527 21.562 27.734 1 98.88 112 LEU A C 1
ATOM 798 O O . LEU A 1 112 ? 2.113 21.406 28.891 1 98.88 112 LEU A O 1
ATOM 802 N N . ILE A 1 113 ? 1.762 21.891 26.766 1 98.88 113 ILE A N 1
ATOM 803 C CA . ILE A 1 113 ? 0.315 21.969 26.922 1 98.88 113 ILE A CA 1
ATOM 804 C C . ILE A 1 113 ? -0.363 20.859 26.141 1 98.88 113 ILE A C 1
ATOM 806 O O . ILE A 1 113 ? -0.244 20.797 24.906 1 98.88 113 ILE A O 1
ATOM 810 N N . TYR A 1 114 ? -1.112 20.016 26.781 1 98.81 114 TYR A N 1
ATOM 811 C CA . TYR A 1 114 ? -1.714 18.828 26.172 1 98.81 114 TYR A CA 1
ATOM 812 C C . TYR A 1 114 ? -3.186 19.062 25.859 1 98.81 114 TYR A C 1
ATOM 814 O O . TYR A 1 114 ? -3.889 19.734 26.609 1 98.81 114 TYR A O 1
ATOM 822 N N . SER A 1 115 ? -3.65 18.5 24.766 1 98.31 115 SER A N 1
ATOM 823 C CA . SER A 1 115 ? -4.984 18.844 24.281 1 98.31 115 SER A CA 1
ATOM 824 C C . SER A 1 115 ? -5.836 17.578 24.109 1 98.31 115 SER A C 1
ATOM 826 O O . SER A 1 115 ? -7.023 17.672 23.781 1 98.31 115 SER A O 1
ATOM 828 N N . ASP A 1 116 ? -5.266 16.344 24.266 1 98.25 116 ASP A N 1
ATOM 829 C CA . ASP A 1 116 ? -6.078 15.141 24.188 1 98.25 116 ASP A CA 1
ATOM 830 C C . ASP A 1 116 ? -7.191 15.164 25.234 1 98.25 116 ASP A C 1
ATOM 832 O O . ASP A 1 116 ? -6.977 15.594 26.375 1 98.25 116 ASP A O 1
ATOM 836 N N . GLN A 1 117 ? -8.289 14.703 24.797 1 98.19 117 GLN A N 1
ATOM 837 C CA . GLN A 1 117 ? -9.406 14.609 25.734 1 98.19 117 GLN A CA 1
ATOM 838 C C . GLN A 1 117 ? -9.672 13.164 26.125 1 98.19 117 GLN A C 1
ATOM 840 O O . GLN A 1 117 ? -9.898 12.312 25.266 1 98.19 117 GLN A O 1
ATOM 845 N N . PRO A 1 118 ? -9.656 12.93 27.422 1 96.75 118 PRO A N 1
ATOM 846 C CA . PRO A 1 118 ? -10.031 11.57 27.828 1 96.75 118 PRO A CA 1
ATOM 847 C C . PRO A 1 118 ? -11.5 11.258 27.562 1 96.75 118 PRO A C 1
ATOM 849 O O . PRO A 1 118 ? -12.344 12.156 27.594 1 96.75 118 PRO A O 1
ATOM 852 N N . VAL A 1 119 ? -11.766 10.016 27.422 1 96.62 119 VAL A N 1
ATOM 853 C CA . VAL A 1 119 ? -13.109 9.531 27.109 1 96.62 119 VAL A CA 1
ATOM 854 C C . VAL A 1 119 ? -14.086 9.969 28.188 1 96.62 119 VAL A C 1
ATOM 856 O O . VAL A 1 119 ? -15.18 10.445 27.891 1 96.62 119 VAL A O 1
ATOM 859 N N . GLU A 1 120 ? -13.68 9.82 29.406 1 96.25 120 GLU A N 1
ATOM 860 C CA . GLU A 1 120 ? -14.562 10.133 30.531 1 96.25 120 GLU A CA 1
ATOM 861 C C . GLU A 1 120 ? -14.992 11.602 30.5 1 96.25 120 GLU A C 1
ATOM 863 O O . GLU A 1 120 ? -16.141 11.922 30.766 1 96.25 120 GLU A O 1
ATOM 868 N N . ARG A 1 121 ? -14.07 12.453 30.188 1 95.69 121 ARG A N 1
ATOM 869 C CA . ARG A 1 121 ? -14.367 13.883 30.125 1 95.69 121 ARG A CA 1
ATOM 870 C C . ARG A 1 121 ? -15.352 14.18 29 1 95.69 121 ARG A C 1
ATOM 872 O O . ARG A 1 121 ? -16.266 14.984 29.172 1 95.69 121 ARG A O 1
ATOM 879 N N . LEU A 1 122 ? -15.164 13.562 27.844 1 97.31 122 LEU A N 1
ATOM 880 C CA . LEU A 1 122 ? -16.062 13.758 26.703 1 97.31 122 LEU A CA 1
ATOM 881 C C . LEU A 1 122 ? -17.469 13.258 27.031 1 97.31 122 LEU A C 1
ATOM 883 O O . LEU A 1 122 ? -18.453 13.898 26.656 1 97.31 122 LEU A O 1
ATOM 887 N N . GLU A 1 123 ? -17.469 12.188 27.719 1 96.56 123 GLU A N 1
ATOM 888 C CA . GLU A 1 123 ? -18.766 11.633 28.125 1 96.56 123 GLU A CA 1
ATOM 889 C C . GLU A 1 123 ? -19.484 12.578 29.094 1 96.56 123 GLU A C 1
ATOM 891 O O . GLU A 1 123 ? -20.703 12.781 28.969 1 96.56 123 GLU A O 1
ATOM 896 N N . GLU A 1 124 ? -18.797 13.031 29.984 1 96.25 124 GLU A N 1
ATOM 897 C CA . GLU A 1 124 ? -19.375 13.992 30.922 1 96.25 124 GLU A CA 1
ATOM 898 C C . GLU A 1 124 ? -19.938 15.211 30.203 1 96.25 124 GLU A C 1
ATOM 900 O O . GLU A 1 124 ? -21.047 15.664 30.5 1 96.25 124 GLU A O 1
ATOM 905 N N . LEU A 1 125 ? -19.156 15.758 29.297 1 97.19 125 LEU A N 1
ATOM 906 C CA . LEU A 1 125 ? -19.594 16.922 28.531 1 97.19 125 LEU A CA 1
ATOM 907 C C . LEU A 1 125 ? -20.828 16.578 27.703 1 97.19 125 LEU A C 1
ATOM 909 O O . LEU A 1 125 ? -21.781 17.375 27.641 1 97.19 125 LEU A O 1
ATOM 913 N N . TYR A 1 126 ? -20.797 15.461 27.078 1 96 126 TYR A N 1
ATOM 914 C CA . TYR A 1 126 ? -21.906 15 26.25 1 96 126 TYR A CA 1
ATOM 915 C C . TYR A 1 126 ? -23.172 14.844 27.078 1 96 126 TYR A C 1
ATOM 917 O O . TYR A 1 126 ? -24.25 15.328 26.703 1 96 126 TYR A O 1
ATOM 925 N N . ASP A 1 127 ? -23.016 14.141 28.266 1 96.81 127 ASP A N 1
ATOM 926 C CA . ASP A 1 127 ? -24.156 13.867 29.125 1 96.81 127 ASP A CA 1
ATOM 927 C C . ASP A 1 127 ? -24.75 15.156 29.703 1 96.81 127 ASP A C 1
ATOM 929 O O . ASP A 1 127 ? -25.938 15.219 30 1 96.81 127 ASP A O 1
ATOM 933 N N . SER A 1 128 ? -24 16.172 29.859 1 96.12 128 SER A N 1
ATOM 934 C CA . SER A 1 128 ? -24.453 17.438 30.438 1 96.12 128 SER A CA 1
ATOM 935 C C . SER A 1 128 ? -24.938 18.391 29.344 1 96.12 128 SER A C 1
ATOM 937 O O . SER A 1 128 ? -25.219 19.562 29.625 1 96.12 128 SER A O 1
ATOM 939 N N . GLY A 1 129 ? -24.891 17.906 28.031 1 95.25 129 GLY A N 1
ATOM 940 C CA . GLY A 1 129 ? -25.391 18.719 26.938 1 95.25 129 GLY A CA 1
ATOM 941 C C . GLY A 1 129 ? -24.422 19.812 26.516 1 95.25 129 GLY A C 1
ATOM 942 O O . GLY A 1 129 ? -24.844 20.828 25.969 1 95.25 129 GLY A O 1
ATOM 943 N N . ARG A 1 130 ? -23.203 19.641 26.75 1 96.62 130 ARG A N 1
ATOM 944 C CA . ARG A 1 130 ? -22.234 20.703 26.516 1 96.62 130 ARG A CA 1
ATOM 945 C C . ARG A 1 130 ? -21.406 20.453 25.266 1 96.62 130 ARG A C 1
ATOM 947 O O . ARG A 1 130 ? -20.344 21.031 25.078 1 96.62 130 ARG A O 1
ATOM 954 N N . ILE A 1 131 ? -21.75 19.547 24.484 1 97.25 131 ILE A N 1
ATOM 955 C CA . ILE A 1 131 ? -21.172 19.359 23.156 1 97.25 131 ILE A CA 1
ATOM 956 C C . ILE A 1 131 ? -22.203 19.734 22.094 1 97.25 131 ILE A C 1
ATOM 958 O O . ILE A 1 131 ? -23.266 19.125 22 1 97.25 131 ILE A O 1
ATOM 962 N N . THR A 1 132 ? -21.875 20.75 21.344 1 96.19 132 THR A N 1
ATOM 963 C CA . THR A 1 132 ? -22.797 21.266 20.344 1 96.19 132 THR A CA 1
ATOM 964 C C . THR A 1 132 ? -22.203 21.109 18.938 1 96.19 132 THR A C 1
ATOM 966 O O . THR A 1 132 ? -21.016 21.375 18.719 1 96.19 132 THR A O 1
ATOM 969 N N . PRO A 1 133 ? -23.016 20.703 18 1 95.75 133 PRO A N 1
ATOM 970 C CA . PRO A 1 133 ? -22.531 20.5 16.625 1 95.75 133 PRO A CA 1
ATOM 971 C C . PRO A 1 133 ? -22.25 21.812 15.906 1 95.75 133 PRO A C 1
ATOM 973 O O . PRO A 1 133 ? -22.984 22.797 16.078 1 95.75 133 PRO A O 1
ATOM 976 N N . LEU A 1 134 ? -21.219 21.875 15.156 1 93.62 134 LEU A N 1
ATOM 977 C CA . LEU A 1 134 ? -20.984 22.922 14.172 1 93.62 134 LEU A CA 1
ATOM 978 C C . LEU A 1 134 ? -21.672 22.594 12.852 1 93.62 134 LEU A C 1
ATOM 980 O O . LEU A 1 134 ? -22.391 21.594 12.75 1 93.62 134 LEU A O 1
ATOM 984 N N . ALA A 1 135 ? -21.516 23.5 11.938 1 87.38 135 ALA A N 1
ATOM 985 C CA . ALA A 1 135 ? -22.141 23.25 10.641 1 87.38 135 ALA A CA 1
ATOM 986 C C . ALA A 1 135 ? -21.609 21.969 10.008 1 87.38 135 ALA A C 1
ATOM 988 O O . ALA A 1 135 ? -20.391 21.734 9.977 1 87.38 135 ALA A O 1
ATOM 989 N N . ASN A 1 136 ? -22.547 21.109 9.57 1 88.19 136 ASN A N 1
ATOM 990 C CA . ASN A 1 136 ? -22.266 19.859 8.867 1 88.19 136 ASN A CA 1
ATOM 991 C C . ASN A 1 136 ? -21.594 18.844 9.781 1 88.19 136 ASN A C 1
ATOM 993 O O . ASN A 1 136 ? -20.891 17.938 9.305 1 88.19 136 ASN A O 1
ATOM 997 N N . ALA A 1 137 ? -21.766 19.016 11.047 1 92.44 137 ALA A N 1
ATOM 998 C CA . ALA A 1 137 ? -21.188 18.047 11.984 1 92.44 137 ALA A CA 1
ATOM 999 C C . ALA A 1 137 ? -21.906 16.703 11.891 1 92.44 137 ALA A C 1
ATOM 1001 O O . ALA A 1 137 ? -23.125 16.656 11.727 1 92.44 137 ALA A O 1
ATOM 1002 N N . PRO A 1 138 ? -21.188 15.641 11.969 1 92.38 138 PRO A N 1
ATOM 1003 C CA . PRO A 1 138 ? -21.844 14.336 12.039 1 92.38 138 PRO A CA 1
ATOM 1004 C C . PRO A 1 138 ? -22.594 14.117 13.352 1 92.38 138 PRO A C 1
ATOM 1006 O O . PRO A 1 138 ? -22.328 14.797 14.344 1 92.38 138 PRO A O 1
ATOM 1009 N N . GLU A 1 139 ? -23.484 13.172 13.219 1 93.44 139 GLU A N 1
ATOM 1010 C CA . GLU A 1 139 ? -24.125 12.734 14.461 1 93.44 139 GLU A CA 1
ATOM 1011 C C . GLU A 1 139 ? -23.156 11.961 15.344 1 93.44 139 GLU A C 1
ATOM 1013 O O . GLU A 1 139 ? -22.297 11.242 14.844 1 93.44 139 GLU A O 1
ATOM 1018 N N . ILE A 1 140 ? -23.359 12.18 16.656 1 94.5 140 ILE A N 1
ATOM 1019 C CA . ILE A 1 140 ? -22.422 11.508 17.547 1 94.5 140 ILE A CA 1
ATOM 1020 C C . ILE A 1 140 ? -23.219 10.781 18.641 1 94.5 140 ILE A C 1
ATOM 1022 O O . ILE A 1 140 ? -24.375 11.102 18.906 1 94.5 140 ILE A O 1
ATOM 1026 N N . ASP A 1 141 ? -22.641 9.703 19.172 1 92.38 141 ASP A N 1
ATOM 1027 C CA . ASP A 1 141 ? -23.156 8.969 20.328 1 92.38 141 ASP A CA 1
ATOM 1028 C C . ASP A 1 141 ? -22.062 8.719 21.359 1 92.38 141 ASP A C 1
ATOM 1030 O O . ASP A 1 141 ? -20.906 9.086 21.141 1 92.38 141 ASP A O 1
ATOM 1034 N N . HIS A 1 142 ? -22.484 8.148 22.453 1 92.5 142 HIS A N 1
ATOM 1035 C CA . HIS A 1 142 ? -21.578 7.93 23.562 1 92.5 142 HIS A CA 1
ATOM 1036 C C . HIS A 1 142 ? -20.438 7 23.188 1 92.5 142 HIS A C 1
ATOM 1038 O O . HIS A 1 142 ? -19.297 7.188 23.625 1 92.5 142 HIS A O 1
ATOM 1044 N N . GLU A 1 143 ? -20.641 6.102 22.391 1 93.06 143 GLU A N 1
ATOM 1045 C CA . GLU A 1 143 ? -19.672 5.066 22.047 1 93.06 143 GLU A CA 1
ATOM 1046 C C . GLU A 1 143 ? -18.562 5.625 21.156 1 93.06 143 GLU A C 1
ATOM 1048 O O . GLU A 1 143 ? -17.469 5.059 21.094 1 93.06 143 GLU A O 1
ATOM 1053 N N . LEU A 1 144 ? -18.859 6.695 20.531 1 94.56 144 LEU A N 1
ATOM 1054 C CA . LEU A 1 144 ? -17.906 7.324 19.625 1 94.56 144 LEU A CA 1
ATOM 1055 C C . LEU A 1 144 ? -16.609 7.699 20.344 1 94.56 144 LEU A C 1
ATOM 1057 O O . LEU A 1 144 ? -15.523 7.586 19.797 1 94.56 144 LEU A O 1
ATOM 1061 N N . PHE A 1 145 ? -16.766 8.156 21.625 1 95.94 145 PHE A N 1
ATOM 1062 C CA . PHE A 1 145 ? -15.641 8.695 22.375 1 95.94 145 PHE A CA 1
ATOM 1063 C C . PHE A 1 145 ? -14.633 7.598 22.703 1 95.94 145 PHE A C 1
ATOM 1065 O O . PHE A 1 145 ? -13.438 7.871 22.859 1 95.94 145 PHE A O 1
ATOM 1072 N N . GLU A 1 146 ? -15.109 6.367 22.688 1 95.31 146 GLU A N 1
ATOM 1073 C CA . GLU A 1 146 ? -14.219 5.234 22.922 1 95.31 146 GLU A CA 1
ATOM 1074 C C . GLU A 1 146 ? -13.453 4.848 21.656 1 95.31 146 GLU A C 1
ATOM 1076 O O . GLU A 1 146 ? -12.344 4.316 21.734 1 95.31 146 GLU A O 1
ATOM 1081 N N . ARG A 1 147 ? -14 5.172 20.594 1 94.81 147 ARG A N 1
ATOM 1082 C CA . ARG A 1 147 ? -13.422 4.715 19.328 1 94.81 147 ARG A CA 1
ATOM 1083 C C . ARG A 1 147 ? -12.594 5.816 18.672 1 94.81 147 ARG A C 1
ATOM 1085 O O . ARG A 1 147 ? -11.836 5.555 17.734 1 94.81 147 ARG A O 1
ATOM 1092 N N . SER A 1 148 ? -12.672 6.988 19.219 1 94.44 148 SER A N 1
ATOM 1093 C CA . SER A 1 148 ? -12.094 8.164 18.562 1 94.44 148 SER A CA 1
ATOM 1094 C C . SER A 1 148 ? -11.008 8.797 19.438 1 94.44 148 SER A C 1
ATOM 1096 O O . SER A 1 148 ? -11.125 8.82 20.656 1 94.44 148 SER A O 1
ATOM 1098 N N . HIS A 1 149 ? -9.945 9.195 18.828 1 96.06 149 HIS A N 1
ATOM 1099 C CA . HIS A 1 149 ? -9.031 10.125 19.484 1 96.06 149 HIS A CA 1
ATOM 1100 C C . HIS A 1 149 ? -9.492 11.57 19.312 1 96.06 149 HIS A C 1
ATOM 1102 O O . HIS A 1 149 ? -9.711 12.023 18.188 1 96.06 149 HIS A O 1
ATOM 1108 N N . THR A 1 150 ? -9.656 12.219 20.375 1 97.56 150 THR A N 1
ATOM 1109 C CA . THR A 1 150 ? -10.25 13.555 20.328 1 97.56 150 THR A CA 1
ATOM 1110 C C . THR A 1 150 ? -9.32 14.586 20.953 1 97.56 150 THR A C 1
ATOM 1112 O O . THR A 1 150 ? -8.75 14.344 22.016 1 97.56 150 THR A O 1
ATOM 1115 N N . VAL A 1 151 ? -9.164 15.664 20.266 1 97.88 151 VAL A N 1
ATOM 1116 C CA . VAL A 1 151 ? -8.438 16.797 20.812 1 97.88 151 VAL A CA 1
ATOM 1117 C C . VAL A 1 151 ? -9.375 18 20.922 1 97.88 151 VAL A C 1
ATOM 1119 O O . VAL A 1 151 ? -10.383 18.078 20.219 1 97.88 151 VAL A O 1
ATOM 1122 N N . ALA A 1 152 ? -9.086 18.875 21.812 1 98.12 152 ALA A N 1
ATOM 1123 C CA . ALA A 1 152 ? -9.703 20.203 21.875 1 98.12 152 ALA A CA 1
ATOM 1124 C C . ALA A 1 152 ? -8.75 21.266 21.344 1 98.12 152 ALA A C 1
ATOM 1126 O O . ALA A 1 152 ? -7.543 21.219 21.578 1 98.12 152 ALA A O 1
ATOM 1127 N N . MET A 1 153 ? -9.273 22.141 20.625 1 97.44 153 MET A N 1
ATOM 1128 C CA . MET A 1 153 ? -8.469 23.234 20.078 1 97.44 153 MET A CA 1
ATOM 1129 C C . MET A 1 153 ? -8.391 24.391 21.062 1 97.44 153 MET A C 1
ATOM 1131 O O . MET A 1 153 ? -9.398 25.047 21.344 1 97.44 153 MET A O 1
ATOM 1135 N N . MET A 1 154 ? -7.195 24.688 21.562 1 98.06 154 MET A N 1
ATOM 1136 C CA . MET A 1 154 ? -7.047 25.703 22.594 1 98.06 154 MET A CA 1
ATOM 1137 C C . MET A 1 154 ? -7.016 27.094 21.984 1 98.06 154 MET A C 1
ATOM 1139 O O . MET A 1 154 ? -6.598 27.281 20.844 1 98.06 154 MET A O 1
ATOM 1143 N N . GLY A 1 155 ? -7.5 28.078 22.703 1 97.44 155 GLY A N 1
ATOM 1144 C CA . GLY A 1 155 ? -7.32 29.484 22.406 1 97.44 155 GLY A CA 1
ATOM 1145 C C . GLY A 1 155 ? -6.043 30.062 22.984 1 97.44 155 GLY A C 1
ATOM 1146 O O . GLY A 1 155 ? -5.047 29.359 23.125 1 97.44 155 GLY A O 1
ATOM 1147 N N . VAL A 1 156 ? -6.051 31.344 23.281 1 98.12 156 VAL A N 1
ATOM 1148 C CA . VAL A 1 156 ? -4.84 32.031 23.719 1 98.12 156 VAL A CA 1
ATOM 1149 C C . VAL A 1 156 ? -4.586 31.734 25.188 1 98.12 156 VAL A C 1
ATOM 1151 O O . VAL A 1 156 ? -3.441 31.781 25.656 1 98.12 156 VAL A O 1
ATOM 1154 N N . GLU A 1 157 ? -5.605 31.312 25.922 1 98.12 157 GLU A N 1
ATOM 1155 C CA . GLU A 1 157 ? -5.559 31.375 27.391 1 98.12 157 GLU A CA 1
ATOM 1156 C C . GLU A 1 157 ? -4.57 30.344 27.953 1 98.12 157 GLU A C 1
ATOM 1158 O O . GLU A 1 157 ? -3.748 30.688 28.812 1 98.12 157 GLU A O 1
ATOM 1163 N N . PRO A 1 158 ? -4.621 29.062 27.453 1 98.5 158 PRO A N 1
ATOM 1164 C CA . PRO A 1 158 ? -3.615 28.125 27.969 1 98.5 158 PRO A CA 1
ATOM 1165 C C . PRO A 1 158 ? -2.186 28.578 27.672 1 98.5 158 PRO A C 1
ATOM 1167 O O . PRO A 1 158 ? -1.284 28.375 28.484 1 98.5 158 PRO A O 1
ATOM 1170 N N . ILE A 1 159 ? -1.984 29.125 26.562 1 98.81 159 ILE A N 1
ATOM 1171 C CA . ILE A 1 159 ? -0.673 29.609 26.141 1 98.81 159 ILE A CA 1
ATOM 1172 C C . ILE A 1 159 ? -0.261 30.797 27.031 1 98.81 159 ILE A C 1
ATOM 1174 O O . ILE A 1 159 ? 0.883 30.859 27.484 1 98.81 159 ILE A O 1
ATOM 1178 N N . GLN A 1 160 ? -1.182 31.688 27.312 1 98.62 160 GLN A N 1
ATOM 1179 C CA . GLN A 1 160 ? -0.925 32.844 28.172 1 98.62 160 GLN A CA 1
ATOM 1180 C C . GLN A 1 160 ? -0.551 32.406 29.594 1 98.62 160 GLN A C 1
ATOM 1182 O O . GLN A 1 160 ? 0.316 33.031 30.219 1 98.62 160 GLN A O 1
ATOM 1187 N N . GLU A 1 161 ? -1.243 31.406 30.062 1 98.31 161 GLU A N 1
ATOM 1188 C CA . GLU A 1 161 ? -0.893 30.875 31.391 1 98.31 161 GLU A CA 1
ATOM 1189 C C . GLU A 1 161 ? 0.549 30.391 31.422 1 98.31 161 GLU A C 1
ATOM 1191 O O . GLU A 1 161 ? 1.262 30.594 32.406 1 98.31 161 GLU A O 1
ATOM 1196 N N . ALA A 1 162 ? 0.943 29.672 30.359 1 98.56 162 ALA A N 1
ATOM 1197 C CA . ALA A 1 162 ? 2.322 29.203 30.266 1 98.56 162 ALA A CA 1
ATOM 1198 C C . ALA A 1 162 ? 3.301 30.375 30.219 1 98.56 162 ALA A C 1
ATOM 1200 O O . ALA A 1 162 ? 4.352 30.344 30.859 1 98.56 162 ALA A O 1
ATOM 1201 N N . LEU A 1 163 ? 2.98 31.406 29.453 1 98.5 163 LEU A N 1
ATOM 1202 C CA . LEU A 1 163 ? 3.805 32.625 29.375 1 98.5 163 LEU A CA 1
ATOM 1203 C C . LEU A 1 163 ? 3.918 33.281 30.734 1 98.5 163 LEU A C 1
ATOM 1205 O O . LEU A 1 163 ? 5.004 33.688 31.141 1 98.5 163 LEU A O 1
ATOM 1209 N N . ASP A 1 164 ? 2.822 33.375 31.422 1 97.62 164 ASP A N 1
ATOM 1210 C CA . ASP A 1 164 ? 2.781 33.969 32.75 1 97.62 164 ASP A CA 1
ATOM 1211 C C . ASP A 1 164 ? 3.65 33.219 33.75 1 97.62 164 ASP A C 1
ATOM 1213 O O . ASP A 1 164 ? 4.199 33.812 34.688 1 97.62 164 ASP A O 1
ATOM 1217 N N . LYS A 1 165 ? 3.709 31.969 33.531 1 97.75 165 LYS A N 1
ATOM 1218 C CA . LYS A 1 165 ? 4.516 31.125 34.406 1 97.75 165 LYS A CA 1
ATOM 1219 C C . LYS A 1 165 ? 5.992 31.172 34 1 97.75 165 LYS A C 1
ATOM 1221 O O . LYS A 1 165 ? 6.82 30.469 34.594 1 97.75 165 LYS A O 1
ATOM 1226 N N . GLY A 1 166 ? 6.312 31.891 33 1 97.81 166 GLY A N 1
ATOM 1227 C CA . GLY A 1 166 ? 7.695 32.188 32.625 1 97.81 166 GLY A CA 1
ATOM 1228 C C . GLY A 1 166 ? 8.273 31.188 31.641 1 97.81 166 GLY A C 1
ATOM 1229 O O . GLY A 1 166 ? 9.492 31.094 31.5 1 97.81 166 GLY A O 1
ATOM 1230 N N . CYS A 1 167 ? 7.426 30.453 30.938 1 98.56 167 CYS A N 1
ATOM 1231 C CA . CYS A 1 167 ? 7.93 29.5 29.953 1 98.56 167 CYS A CA 1
ATOM 1232 C C . CYS A 1 167 ? 8.586 30.234 28.781 1 98.56 167 CYS A C 1
ATOM 1234 O O . CYS A 1 167 ? 8.008 31.188 28.234 1 98.56 167 CYS A O 1
ATOM 1236 N N . ASP A 1 168 ? 9.789 29.781 28.422 1 98.56 168 ASP A N 1
ATOM 1237 C CA . ASP A 1 168 ? 10.531 30.328 27.297 1 98.56 168 ASP A CA 1
ATOM 1238 C C . ASP A 1 168 ? 10.133 29.656 25.984 1 98.56 168 ASP A C 1
ATOM 1240 O O . ASP A 1 168 ? 10.164 30.266 24.922 1 98.56 168 ASP A O 1
ATOM 1244 N N . VAL A 1 169 ? 9.938 28.406 26.141 1 98.88 169 VAL A N 1
ATOM 1245 C CA . VAL A 1 169 ? 9.508 27.578 25.016 1 98.88 169 VAL A CA 1
ATOM 1246 C C . VAL A 1 169 ? 8.195 26.875 25.375 1 98.88 169 VAL A C 1
ATOM 1248 O O . VAL A 1 169 ? 8.086 26.234 26.422 1 98.88 169 VAL A O 1
ATOM 1251 N N . ILE A 1 170 ? 7.23 27.062 24.562 1 98.94 170 ILE A N 1
ATOM 1252 C CA . ILE A 1 170 ? 5.918 26.453 24.766 1 98.94 170 ILE A CA 1
ATOM 1253 C C . ILE A 1 170 ? 5.582 25.531 23.609 1 98.94 170 ILE A C 1
ATOM 1255 O O . ILE A 1 170 ? 5.582 25.953 22.438 1 98.94 170 ILE A O 1
ATOM 1259 N N . LEU A 1 171 ? 5.426 24.297 23.828 1 98.88 171 LEU A N 1
ATOM 1260 C CA . LEU A 1 171 ? 4.938 23.297 22.891 1 98.88 171 LEU A CA 1
ATOM 1261 C C . LEU A 1 171 ? 3.498 22.906 23.219 1 98.88 171 LEU A C 1
ATOM 1263 O O . LEU A 1 171 ? 3.232 22.297 24.25 1 98.88 171 LEU A O 1
ATOM 1267 N N . ALA A 1 172 ? 2.633 23.266 22.344 1 98.75 172 ALA A N 1
ATOM 1268 C CA . ALA A 1 172 ? 1.208 23.094 22.609 1 98.75 172 ALA A CA 1
ATOM 1269 C C . ALA A 1 172 ? 0.607 22.016 21.719 1 98.75 172 ALA A C 1
ATOM 1271 O O . ALA A 1 172 ? 1.054 21.812 20.594 1 98.75 172 ALA A O 1
ATOM 1272 N N . GLY A 1 173 ? -0.361 21.266 22.281 1 98.38 173 GLY A N 1
ATOM 1273 C CA . GLY A 1 173 ? -1.203 20.406 21.453 1 98.38 173 GLY A CA 1
ATOM 1274 C C . GLY A 1 173 ? -2.029 21.188 20.453 1 98.38 173 GLY A C 1
ATOM 1275 O O . GLY A 1 173 ? -1.582 22.219 19.938 1 98.38 173 GLY A O 1
ATOM 1276 N N . ARG A 1 174 ? -3.209 20.703 20.156 1 98.06 174 ARG A N 1
ATOM 1277 C CA . ARG A 1 174 ? -4.051 21.344 19.141 1 98.06 174 ARG A CA 1
ATOM 1278 C C . ARG A 1 174 ? -4.414 22.766 19.562 1 98.06 174 ARG A C 1
ATOM 1280 O O . ARG A 1 174 ? -5.02 22.969 20.609 1 98.06 174 ARG A O 1
ATOM 1287 N N . ALA A 1 175 ? -4.059 23.688 18.75 1 97.5 175 ALA A N 1
ATOM 1288 C CA . ALA A 1 175 ? -4.297 25.109 19 1 97.5 175 ALA A CA 1
ATOM 1289 C C . ALA A 1 175 ? -4.84 25.797 17.75 1 97.5 175 ALA A C 1
ATOM 1291 O O . ALA A 1 175 ? -4.531 25.406 16.625 1 97.5 175 ALA A O 1
ATOM 1292 N N . SER A 1 176 ? -5.703 26.719 18.031 1 95.56 176 SER A N 1
ATOM 1293 C CA . SER A 1 176 ? -5.996 27.609 16.906 1 95.56 176 SER A CA 1
ATOM 1294 C C . SER A 1 176 ? -4.715 28.188 16.328 1 95.56 176 SER A C 1
ATOM 1296 O O . SER A 1 176 ? -3.85 28.672 17.062 1 95.56 176 SER A O 1
ATOM 1298 N N . ASP A 1 177 ? -4.633 28.188 15.078 1 94.12 177 ASP A N 1
ATOM 1299 C CA . ASP A 1 177 ? -3.43 28.688 14.422 1 94.12 177 ASP A CA 1
ATOM 1300 C C . ASP A 1 177 ? -3.172 30.141 14.812 1 94.12 177 ASP A C 1
ATOM 1302 O O . ASP A 1 177 ? -2.027 30.547 15.039 1 94.12 177 ASP A O 1
ATOM 1306 N N . THR A 1 178 ? -4.211 30.891 14.945 1 95.62 178 THR A N 1
ATOM 1307 C CA . THR A 1 178 ? -4.113 32.312 15.242 1 95.62 178 THR A CA 1
ATOM 1308 C C . THR A 1 178 ? -3.734 32.562 16.703 1 95.62 178 THR A C 1
ATOM 1310 O O . THR A 1 178 ? -3.064 33.531 17.031 1 95.62 178 THR A O 1
ATOM 1313 N N . ALA A 1 179 ? -4.141 31.625 17.547 1 97.56 179 ALA A N 1
ATOM 1314 C CA . ALA A 1 179 ? -3.916 31.797 18.984 1 97.56 179 ALA A CA 1
ATOM 1315 C C . ALA A 1 179 ? -2.424 31.859 19.297 1 97.56 179 ALA A C 1
ATOM 1317 O O . ALA A 1 179 ? -2.01 32.562 20.219 1 97.56 179 ALA A O 1
ATOM 1318 N N . LEU A 1 180 ? -1.661 31.188 18.531 1 98.25 180 LEU A N 1
ATOM 1319 C CA . LEU A 1 180 ? -0.222 31.125 18.766 1 98.25 180 LEU A CA 1
ATOM 1320 C C . LEU A 1 180 ? 0.402 32.5 18.656 1 98.25 180 LEU A C 1
ATOM 1322 O O . LEU A 1 180 ? 1.249 32.875 19.469 1 98.25 180 LEU A O 1
ATOM 1326 N N . PHE A 1 181 ? -0.051 33.219 17.719 1 98.31 181 PHE A N 1
ATOM 1327 C CA . PHE A 1 181 ? 0.513 34.531 17.406 1 98.31 181 PHE A CA 1
ATOM 1328 C C . PHE A 1 181 ? -0.176 35.625 18.203 1 98.31 181 PHE A C 1
ATOM 1330 O O . PHE A 1 181 ? 0.406 36.688 18.453 1 98.31 181 PHE A O 1
ATOM 1337 N N . ALA A 1 182 ? -1.385 35.375 18.672 1 98.38 182 ALA A N 1
ATOM 1338 C CA . ALA A 1 182 ? -2.189 36.375 19.375 1 98.38 182 ALA A CA 1
ATOM 1339 C C . ALA A 1 182 ? -1.907 36.344 20.875 1 98.38 182 ALA A C 1
ATOM 1341 O O . ALA A 1 182 ? -2.201 37.281 21.594 1 98.38 182 ALA A O 1
ATOM 1342 N N . ALA A 1 183 ? -1.344 35.281 21.375 1 98.56 183 ALA A N 1
ATOM 1343 C CA . ALA A 1 183 ? -1.27 35.031 22.812 1 98.56 183 ALA A CA 1
ATOM 1344 C C . ALA A 1 183 ? -0.533 36.156 23.531 1 98.56 183 ALA A C 1
ATOM 1346 O O . ALA A 1 183 ? -1.062 36.75 24.484 1 98.56 183 ALA A O 1
ATOM 1347 N N . LEU A 1 184 ? 0.638 36.438 23.062 1 98.5 184 LEU A N 1
ATOM 1348 C CA . LEU A 1 184 ? 1.444 37.406 23.781 1 98.5 184 LEU A CA 1
ATOM 1349 C C . LEU A 1 184 ? 0.865 38.812 23.594 1 98.5 184 LEU A C 1
ATOM 1351 O O . LEU A 1 184 ? 0.68 39.531 24.578 1 98.5 184 LEU A O 1
ATOM 1355 N N . PRO A 1 185 ? 0.543 39.25 22.328 1 98.31 185 PRO A N 1
ATOM 1356 C CA . PRO A 1 185 ? -0.032 40.594 22.188 1 98.31 185 PRO A CA 1
ATOM 1357 C C . PRO A 1 185 ? -1.309 40.781 23 1 98.31 185 PRO A C 1
ATOM 1359 O O . PRO A 1 185 ? -1.527 41.844 23.578 1 98.31 185 PRO A O 1
ATOM 1362 N N . HIS A 1 186 ? -2.086 39.75 22.969 1 96.94 186 HIS A N 1
ATOM 1363 C CA . HIS A 1 186 ? -3.307 39.781 23.766 1 96.94 186 HIS A CA 1
ATOM 1364 C C . HIS A 1 186 ? -2.986 39.938 25.25 1 96.94 186 HIS A C 1
ATOM 1366 O O . HIS A 1 186 ? -3.639 40.719 25.969 1 96.94 186 HIS A O 1
ATOM 1372 N N . LEU A 1 187 ? -2.109 39.219 25.719 1 97 187 LEU A N 1
ATOM 1373 C CA . LEU A 1 187 ? -1.66 39.25 27.109 1 97 187 LEU A CA 1
ATOM 1374 C C . LEU A 1 187 ? -1.146 40.656 27.469 1 97 187 LEU A C 1
ATOM 1376 O O . LEU A 1 187 ? -1.317 41.125 28.594 1 97 187 LEU A O 1
ATOM 1380 N N . LYS A 1 188 ? -0.566 41.375 26.562 1 97.38 188 LYS A N 1
ATOM 1381 C CA . LYS A 1 188 ? 0.032 42.688 26.781 1 97.38 188 LYS A CA 1
ATOM 1382 C C . LYS A 1 188 ? -0.995 43.781 26.578 1 97.38 188 LYS A C 1
ATOM 1384 O O . LYS A 1 188 ? -0.671 44.969 26.719 1 97.38 188 LYS A O 1
ATOM 1389 N N . GLY A 1 189 ? -2.191 43.406 26.203 1 96.19 189 GLY A N 1
ATOM 1390 C CA . GLY A 1 189 ? -3.277 44.375 26.156 1 96.19 189 GLY A CA 1
ATOM 1391 C C . GLY A 1 189 ? -3.4 45.062 24.828 1 96.19 189 GLY A C 1
ATOM 1392 O O . GLY A 1 189 ? -3.998 46.156 24.734 1 96.19 189 GLY A O 1
ATOM 1393 N N . ALA A 1 190 ? -2.791 44.5 23.797 1 97.62 190 ALA A N 1
ATOM 1394 C CA . ALA A 1 190 ? -2.92 45.094 22.469 1 97.62 190 ALA A CA 1
ATOM 1395 C C . ALA A 1 190 ? -4.367 45.031 21.984 1 97.62 190 ALA A C 1
ATOM 1397 O O . ALA A 1 190 ? -5.164 44.25 22.484 1 97.62 190 ALA A O 1
ATOM 1398 N N . ASP A 1 191 ? -4.699 45.938 21.047 1 97.12 191 ASP A N 1
ATOM 1399 C CA . ASP A 1 191 ? -6.043 45.938 20.484 1 97.12 191 ASP A CA 1
ATOM 1400 C C . ASP A 1 191 ? -6.438 44.562 19.984 1 97.12 191 ASP A C 1
ATOM 1402 O O . ASP A 1 191 ? -5.75 43.969 19.156 1 97.12 191 ASP A O 1
ATOM 1406 N N . PRO A 1 192 ? -7.57 44.031 20.5 1 97.19 192 PRO A N 1
ATOM 1407 C CA . PRO A 1 192 ? -7.91 42.656 20.141 1 97.19 192 PRO A CA 1
ATOM 1408 C C . PRO A 1 192 ? -8.188 42.469 18.641 1 97.19 192 PRO A C 1
ATOM 1410 O O . PRO A 1 192 ? -7.805 41.469 18.062 1 97.19 192 PRO A O 1
ATOM 1413 N N . GLY A 1 193 ? -8.883 43.375 18.062 1 97.12 193 GLY A N 1
ATOM 1414 C CA . GLY A 1 193 ? -9.148 43.281 16.625 1 97.12 193 GLY A CA 1
ATOM 1415 C C . GLY A 1 193 ? -7.891 43.188 15.789 1 97.12 193 GLY A C 1
ATOM 1416 O O . GLY A 1 193 ? -7.766 42.312 14.945 1 97.12 193 GLY A O 1
ATOM 1417 N N . LEU A 1 194 ? -6.93 44.094 16.031 1 97.56 194 LEU A N 1
ATOM 1418 C CA . LEU A 1 194 ? -5.66 44.125 15.305 1 97.56 194 LEU A CA 1
ATOM 1419 C C . LEU A 1 194 ? -4.844 42.875 15.633 1 97.56 194 LEU A C 1
ATOM 1421 O O . LEU A 1 194 ? -4.195 42.312 14.75 1 97.56 194 LEU A O 1
ATOM 1425 N N . THR A 1 195 ? -4.898 42.438 16.875 1 97.75 195 THR A N 1
ATOM 1426 C CA . THR A 1 195 ? -4.145 41.281 17.344 1 97.75 195 THR A CA 1
ATOM 1427 C C . THR A 1 195 ? -4.574 40.031 16.594 1 97.75 195 THR A C 1
ATOM 1429 O O . THR A 1 195 ? -3.736 39.312 16.031 1 97.75 195 THR A O 1
ATOM 1432 N N . TRP A 1 196 ? -5.836 39.75 16.531 1 96.88 196 TRP A N 1
ATOM 1433 C CA . TRP A 1 196 ? -6.348 38.562 15.891 1 96.88 196 TRP A CA 1
ATOM 1434 C C . TRP A 1 196 ? -6.215 38.625 14.375 1 96.88 196 TRP A C 1
ATOM 1436 O O . TRP A 1 196 ? -5.988 37.625 13.711 1 96.88 196 TRP A O 1
ATOM 1446 N N . HIS A 1 197 ? -6.371 39.844 13.852 1 96.38 197 HIS A N 1
ATOM 1447 C CA . HIS A 1 197 ? -6.203 40 12.414 1 96.38 197 HIS A CA 1
ATOM 1448 C C . HIS A 1 197 ? -4.762 39.75 11.992 1 96.38 197 HIS A C 1
ATOM 1450 O O . HIS A 1 197 ? -4.52 39.062 10.984 1 96.38 197 HIS A O 1
ATOM 1456 N N . MET A 1 198 ? -3.844 40.344 12.719 1 96.81 198 MET A N 1
ATOM 1457 C CA . MET A 1 198 ? -2.438 40.094 12.422 1 96.81 198 MET A CA 1
ATOM 1458 C C . MET A 1 198 ? -2.125 38.594 12.523 1 96.81 198 MET A C 1
ATOM 1460 O O . MET A 1 198 ? -1.42 38.062 11.68 1 96.81 198 MET A O 1
ATOM 1464 N N . ALA A 1 199 ? -2.619 37.938 13.578 1 96.56 199 ALA A N 1
ATOM 1465 C CA . ALA A 1 199 ? -2.4 36.5 13.773 1 96.56 199 ALA A CA 1
ATOM 1466 C C . ALA A 1 199 ? -2.904 35.688 12.57 1 96.56 199 ALA A C 1
ATOM 1468 O O . ALA A 1 199 ? -2.219 34.781 12.086 1 96.56 199 ALA A O 1
ATOM 1469 N N . LYS A 1 200 ? -4.078 36.031 12.102 1 94.19 200 LYS A N 1
ATOM 1470 C CA . LYS A 1 200 ? -4.652 35.344 10.938 1 94.19 200 LYS A CA 1
ATOM 1471 C C . LYS A 1 200 ? -3.789 35.562 9.703 1 94.19 200 LYS A C 1
ATOM 1473 O O . LYS A 1 200 ? -3.662 34.688 8.859 1 94.19 200 LYS A O 1
ATOM 1478 N N . THR A 1 201 ? -3.207 36.656 9.578 1 93.12 201 THR A N 1
ATOM 1479 C CA . THR A 1 201 ? -2.408 37.062 8.422 1 93.12 201 THR A CA 1
ATOM 1480 C C . THR A 1 201 ? -1.122 36.219 8.359 1 93.12 201 THR A C 1
ATOM 1482 O O . THR A 1 201 ? -0.676 35.844 7.273 1 93.12 201 THR A O 1
ATOM 1485 N N . ILE A 1 202 ? -0.558 35.906 9.523 1 93.5 202 ILE A N 1
ATOM 1486 C CA . ILE A 1 202 ? 0.798 35.375 9.484 1 93.5 202 ILE A CA 1
ATOM 1487 C C . ILE A 1 202 ? 0.788 33.906 9.906 1 93.5 202 ILE A C 1
ATOM 1489 O O . ILE A 1 202 ? 1.835 33.25 9.945 1 93.5 202 ILE A O 1
ATOM 1493 N N . GLU A 1 203 ? -0.338 33.375 10.227 1 91.25 203 GLU A N 1
ATOM 1494 C CA . GLU A 1 203 ? -0.416 32.031 10.781 1 91.25 203 GLU A CA 1
ATOM 1495 C C . GLU A 1 203 ? 0.141 30.984 9.797 1 91.25 203 GLU A C 1
ATOM 1497 O O . GLU A 1 203 ? 0.665 29.953 10.211 1 91.25 203 GLU A O 1
ATOM 1502 N N . CYS A 1 204 ? 0.124 31.188 8.508 1 87 204 CYS A N 1
ATOM 1503 C CA . CYS A 1 204 ? 0.613 30.25 7.504 1 87 204 CYS A CA 1
ATOM 1504 C C . CYS A 1 204 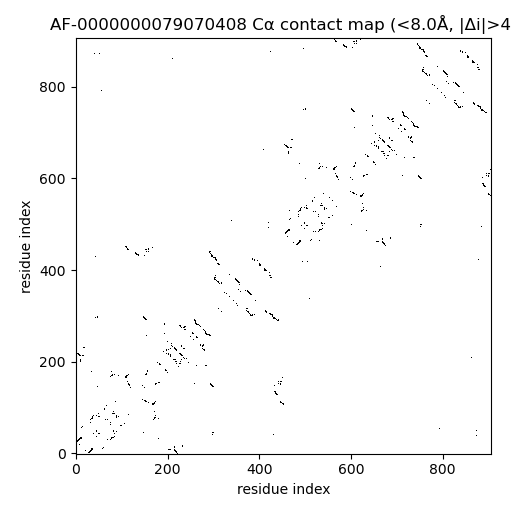? 1.959 30.703 6.945 1 87 204 CYS A C 1
ATOM 1506 O O . CYS A 1 204 ? 2.33 30.344 5.832 1 87 204 CYS A O 1
ATOM 1508 N N . GLY A 1 205 ? 2.604 31.5 7.715 1 86.88 205 GLY A N 1
ATOM 1509 C CA . GLY A 1 205 ? 3.871 32.031 7.227 1 86.88 205 GLY A CA 1
ATOM 1510 C C . GLY A 1 205 ? 3.723 32.938 6.027 1 86.88 205 GLY A C 1
ATOM 1511 O O . GLY A 1 205 ? 2.873 33.812 6.023 1 86.88 205 GLY A O 1
ATOM 1512 N N . ALA A 1 206 ? 4.66 32.719 5.055 1 82.81 206 ALA A N 1
ATOM 1513 C CA . ALA A 1 206 ? 4.691 33.625 3.914 1 82.81 206 ALA A CA 1
ATOM 1514 C C . ALA A 1 206 ? 3.795 33.125 2.787 1 82.81 206 ALA A C 1
ATOM 1516 O O . ALA A 1 206 ? 4.105 33.312 1.607 1 82.81 206 ALA A O 1
ATOM 1517 N N . ALA A 1 207 ? 2.711 32.469 3.129 1 79.19 207 ALA A N 1
ATOM 1518 C CA . ALA A 1 207 ? 1.768 32 2.123 1 79.19 207 ALA A CA 1
ATOM 1519 C C . ALA A 1 207 ? 1.165 33.156 1.335 1 79.19 207 ALA A C 1
ATOM 1521 O O . ALA A 1 207 ? 0.795 33 0.169 1 79.19 207 ALA A O 1
ATOM 1522 N N . CYS A 1 208 ? 1.146 34.375 1.931 1 84.44 208 CYS A N 1
ATOM 1523 C CA . CYS A 1 208 ? 0.558 35.531 1.27 1 84.44 208 CYS A CA 1
ATOM 1524 C C . CYS A 1 208 ? 1.608 36.312 0.472 1 84.44 208 CYS A C 1
ATOM 1526 O O . CYS A 1 208 ? 1.3 37.312 -0.159 1 84.44 208 CYS A O 1
ATOM 1528 N N . ALA A 1 209 ? 2.812 35.844 0.512 1 86.75 209 ALA A N 1
ATOM 1529 C CA . ALA A 1 209 ? 3.887 36.531 -0.212 1 86.75 209 ALA A CA 1
ATOM 1530 C C . ALA A 1 209 ? 3.859 36.156 -1.695 1 86.75 209 ALA A C 1
ATOM 1532 O O . ALA A 1 209 ? 3.191 35.219 -2.096 1 86.75 209 ALA A O 1
ATOM 1533 N N . ILE A 1 210 ? 4.562 36.906 -2.504 1 82.12 210 ILE A N 1
ATOM 1534 C CA . ILE A 1 210 ? 4.699 36.719 -3.941 1 82.12 210 ILE A CA 1
ATOM 1535 C C . ILE A 1 210 ? 6.18 36.625 -4.309 1 82.12 210 ILE A C 1
ATOM 1537 O O . ILE A 1 210 ? 6.898 37.625 -4.23 1 82.12 210 ILE A O 1
ATOM 1541 N N . PRO A 1 211 ? 6.629 35.562 -4.789 1 79.12 211 PRO A N 1
ATOM 1542 C CA . PRO A 1 211 ? 5.918 34.281 -4.852 1 79.12 211 PRO A CA 1
ATOM 1543 C C . PRO A 1 211 ? 5.742 33.656 -3.477 1 79.12 211 PRO A C 1
ATOM 1545 O O . PRO A 1 211 ? 6.473 33.969 -2.539 1 79.12 211 PRO A O 1
ATOM 1548 N N . PRO A 1 212 ? 4.746 32.781 -3.443 1 71.94 212 PRO A N 1
ATOM 1549 C CA . PRO A 1 212 ? 4.598 32.031 -2.184 1 71.94 212 PRO A CA 1
ATOM 1550 C C . PRO A 1 212 ? 5.797 31.141 -1.881 1 71.94 212 PRO A C 1
ATOM 1552 O O . PRO A 1 212 ? 6.379 30.547 -2.795 1 71.94 212 PRO A O 1
ATOM 1555 N N . SER A 1 213 ? 6.25 31.141 -0.667 1 70.44 213 SER A N 1
ATOM 1556 C CA . SER A 1 213 ? 7.348 30.297 -0.225 1 70.44 213 SER A CA 1
ATOM 1557 C C . SER A 1 213 ? 7.191 29.906 1.241 1 70.44 213 SER A C 1
ATOM 1559 O O . SER A 1 213 ? 6.387 30.5 1.963 1 70.44 213 SER A O 1
ATOM 1561 N N . ALA A 1 214 ? 7.895 28.844 1.649 1 66.12 214 ALA A N 1
ATOM 1562 C CA . ALA A 1 214 ? 7.887 28.406 3.043 1 66.12 214 ALA A CA 1
ATOM 1563 C C . ALA A 1 214 ? 8.727 29.344 3.914 1 66.12 214 ALA A C 1
ATOM 1565 O O . ALA A 1 214 ? 9.344 28.906 4.887 1 66.12 214 ALA A O 1
ATOM 1566 N N . ASN A 1 215 ? 8.57 30.656 3.734 1 78.5 215 ASN A N 1
ATOM 1567 C CA . ASN A 1 215 ? 9.398 31.594 4.473 1 78.5 215 ASN A CA 1
ATOM 1568 C C . ASN A 1 215 ? 8.586 32.375 5.512 1 78.5 215 ASN A C 1
ATOM 1570 O O . ASN A 1 215 ? 7.473 31.969 5.848 1 78.5 215 ASN A O 1
ATOM 1574 N N . GLY A 1 216 ? 9.289 33.25 6.172 1 89.38 216 GLY A N 1
ATOM 1575 C CA . GLY A 1 216 ? 8.688 33.875 7.348 1 89.38 216 GLY A CA 1
ATOM 1576 C C . GLY A 1 216 ? 8.203 35.281 7.102 1 89.38 216 GLY A C 1
ATOM 1577 O O . GLY A 1 216 ? 8.516 35.875 6.066 1 89.38 216 GLY A O 1
ATOM 1578 N N . LEU A 1 217 ? 7.359 35.656 7.941 1 95.75 217 LEU A N 1
ATOM 1579 C CA . LEU A 1 217 ? 6.844 37.031 8.023 1 95.75 217 LEU A CA 1
ATOM 1580 C C . LEU A 1 217 ? 7.137 37.625 9.391 1 95.75 217 LEU A C 1
ATOM 1582 O O . LEU A 1 217 ? 7.273 36.906 10.375 1 95.75 217 LEU A O 1
ATOM 1586 N N . LEU A 1 218 ? 7.262 38.969 9.352 1 97.88 218 LEU A N 1
ATOM 1587 C CA . LEU A 1 218 ? 7.391 39.75 10.57 1 97.88 218 LEU A CA 1
ATOM 1588 C C . LEU A 1 218 ? 6.266 40.781 10.664 1 97.88 218 LEU A C 1
ATOM 1590 O O . LEU A 1 218 ? 5.973 41.469 9.695 1 97.88 218 LEU A O 1
ATOM 1594 N N . VAL A 1 219 ? 5.645 40.781 11.812 1 98.25 219 VAL A N 1
ATOM 1595 C CA . VAL A 1 219 ? 4.613 41.781 12.047 1 98.25 219 VAL A CA 1
ATOM 1596 C C . VAL A 1 219 ? 5.094 42.781 13.086 1 98.25 219 VAL A C 1
ATOM 1598 O O . VAL A 1 219 ? 5.707 42.406 14.086 1 98.25 219 VAL A O 1
ATOM 1601 N N . THR A 1 220 ? 4.867 44.062 12.828 1 98.69 220 THR A N 1
ATOM 1602 C CA . THR A 1 220 ? 4.961 45.156 13.82 1 98.69 220 THR A CA 1
ATOM 1603 C C . THR A 1 220 ? 3.578 45.656 14.18 1 98.69 220 THR A C 1
ATOM 1605 O O . THR A 1 220 ? 2.938 46.344 13.383 1 98.69 220 THR A O 1
ATOM 1608 N N . LEU A 1 221 ? 3.111 45.312 15.359 1 98.69 221 LEU A N 1
ATOM 1609 C CA . LEU A 1 221 ? 1.786 45.688 15.852 1 98.69 221 LEU A CA 1
ATOM 1610 C C . LEU A 1 221 ? 1.843 46.969 16.672 1 98.69 221 LEU A C 1
ATOM 1612 O O . LEU A 1 221 ? 2.635 47.062 17.609 1 98.69 221 LEU A O 1
ATOM 1616 N N . ARG A 1 222 ? 1.072 47.938 16.328 1 98.19 222 ARG A N 1
ATOM 1617 C CA . ARG A 1 222 ? 0.946 49.188 17.047 1 98.19 222 ARG A CA 1
ATOM 1618 C C . ARG A 1 222 ? -0.496 49.438 17.469 1 98.19 222 ARG A C 1
ATOM 1620 O O . ARG A 1 222 ? -1.339 48.531 17.375 1 98.19 222 ARG A O 1
ATOM 1627 N N . GLU A 1 223 ? -0.747 50.594 17.969 1 96.81 223 GLU A N 1
ATOM 1628 C CA . GLU A 1 223 ? -2.027 50.906 18.609 1 96.81 223 GLU A CA 1
ATOM 1629 C C . GLU A 1 223 ? -3.162 50.906 17.578 1 96.81 223 GLU A C 1
ATOM 1631 O O . GLU A 1 223 ? -4.27 50.438 17.875 1 96.81 223 GLU A O 1
ATOM 1636 N N . ASP A 1 224 ? -2.889 51.375 16.438 1 96.88 224 ASP A N 1
ATOM 1637 C CA . ASP A 1 224 ? -4.008 51.594 15.523 1 96.88 224 ASP A CA 1
ATOM 1638 C C . ASP A 1 224 ? -3.824 50.812 14.234 1 96.88 224 ASP A C 1
ATOM 1640 O O . ASP A 1 224 ? -4.691 50.812 13.359 1 96.88 224 ASP A O 1
ATOM 1644 N N . HIS A 1 225 ? -2.691 50.156 14.07 1 98 225 HIS A N 1
ATOM 1645 C CA . HIS A 1 225 ? -2.438 49.375 12.867 1 98 225 HIS A CA 1
ATOM 1646 C C . HIS A 1 225 ? -1.353 48.344 13.102 1 98 225 HIS A C 1
ATOM 1648 O O . HIS A 1 225 ? -0.721 48.312 14.164 1 98 225 HIS A O 1
ATOM 1654 N N . PHE A 1 226 ? -1.196 47.438 12.188 1 98.25 226 PHE A N 1
ATOM 1655 C CA . PHE A 1 226 ? 0.002 46.594 12.141 1 98.25 226 PHE A CA 1
ATOM 1656 C C . PHE A 1 226 ? 0.59 46.594 10.734 1 98.25 226 PHE A C 1
ATOM 1658 O O . PHE A 1 226 ? -0.13 46.75 9.75 1 98.25 226 PHE A O 1
ATOM 1665 N N . ASP A 1 227 ? 1.896 46.406 10.68 1 98.62 227 ASP A N 1
ATOM 1666 C CA . ASP A 1 227 ? 2.648 46.219 9.445 1 98.62 227 ASP A CA 1
ATOM 1667 C C . ASP A 1 227 ? 3.137 44.781 9.305 1 98.62 227 ASP A C 1
ATOM 1669 O O . ASP A 1 227 ? 3.738 44.25 10.234 1 98.62 227 ASP A O 1
ATOM 1673 N N . VAL A 1 228 ? 2.777 44.156 8.234 1 97.88 228 VAL A N 1
ATOM 1674 C CA . VAL A 1 228 ? 3.285 42.812 7.938 1 97.88 228 VAL A CA 1
ATOM 1675 C C . VAL A 1 228 ? 4.352 42.906 6.848 1 97.88 228 VAL A C 1
ATOM 1677 O O . VAL A 1 228 ? 4.148 43.562 5.816 1 97.88 228 VAL A O 1
ATOM 1680 N N . THR A 1 229 ? 5.52 42.281 7.082 1 97.25 229 THR A N 1
ATOM 1681 C CA . THR A 1 229 ? 6.68 42.375 6.199 1 97.25 229 THR A CA 1
ATOM 1682 C C . THR A 1 229 ? 7.219 41 5.871 1 97.25 229 THR A C 1
ATOM 1684 O O . THR A 1 229 ? 7.391 40.156 6.762 1 97.25 229 THR A O 1
ATOM 1687 N N . THR A 1 230 ? 7.453 40.688 4.582 1 95.75 230 THR A N 1
ATOM 1688 C CA . THR A 1 230 ? 8.109 39.469 4.195 1 95.75 230 THR A CA 1
ATOM 1689 C C . THR A 1 230 ? 9.617 39.531 4.426 1 95.75 230 THR A C 1
ATOM 1691 O O . THR A 1 230 ? 10.203 40.625 4.301 1 95.75 230 THR A O 1
ATOM 1694 N N . LEU A 1 231 ? 10.234 38.469 4.766 1 94.19 231 LEU A N 1
ATOM 1695 C CA . LEU A 1 231 ? 11.633 38.438 5.184 1 94.19 231 LEU A CA 1
ATOM 1696 C C . LEU A 1 231 ? 12.516 37.812 4.105 1 94.19 231 LEU A C 1
ATOM 1698 O O . LEU A 1 231 ? 13.742 37.969 4.148 1 94.19 231 LEU A O 1
ATOM 1702 N N . ALA A 1 232 ? 11.906 37.125 3.223 1 89.62 232 ALA A N 1
ATOM 1703 C CA . ALA A 1 232 ? 12.68 36.469 2.18 1 89.62 232 ALA A CA 1
ATOM 1704 C C . ALA A 1 232 ? 13.078 37.438 1.08 1 89.62 232 ALA A C 1
ATOM 1706 O O . ALA A 1 232 ? 12.266 38.25 0.645 1 89.62 232 ALA A O 1
ATOM 1707 N N . ASN A 1 233 ? 14.352 37.25 0.595 1 87.81 233 ASN A N 1
ATOM 1708 C CA . ASN A 1 233 ? 14.789 38.062 -0.521 1 87.81 233 ASN A CA 1
ATOM 1709 C C . ASN A 1 233 ? 14.008 37.75 -1.795 1 87.81 233 ASN A C 1
ATOM 1711 O O . ASN A 1 233 ? 13.727 36.594 -2.08 1 87.81 233 ASN A O 1
ATOM 1715 N N . GLY A 1 234 ? 13.656 38.812 -2.439 1 86.62 234 GLY A N 1
ATOM 1716 C CA . GLY A 1 234 ? 12.977 38.594 -3.711 1 86.62 234 GLY A CA 1
ATOM 1717 C C . GLY A 1 234 ? 11.477 38.406 -3.562 1 86.62 234 GLY A C 1
ATOM 1718 O O . GLY A 1 234 ? 10.758 38.312 -4.559 1 86.62 234 GLY A O 1
ATOM 1719 N N . SER A 1 235 ? 11.008 38.438 -2.355 1 89.94 235 SER A N 1
ATOM 1720 C CA . SER A 1 235 ? 9.578 38.312 -2.117 1 89.94 235 SER A CA 1
ATOM 1721 C C . SER A 1 235 ? 8.93 39.656 -1.845 1 89.94 235 SER A C 1
ATOM 1723 O O . SER A 1 235 ? 9.602 40.594 -1.396 1 89.94 235 SER A O 1
ATOM 1725 N N . ARG A 1 236 ? 7.668 39.75 -2.236 1 93.19 236 ARG A N 1
ATOM 1726 C CA . ARG A 1 236 ? 6.938 41 -2.006 1 93.19 236 ARG A CA 1
ATOM 1727 C C . ARG A 1 236 ? 5.539 40.688 -1.463 1 93.19 236 ARG A C 1
ATOM 1729 O O . ARG A 1 236 ? 5.086 39.562 -1.464 1 93.19 236 ARG A O 1
ATOM 1736 N N . LEU A 1 237 ? 4.906 41.75 -0.915 1 93.31 237 LEU A N 1
ATOM 1737 C CA . LEU A 1 237 ? 3.52 41.719 -0.469 1 93.31 237 LEU A CA 1
ATOM 1738 C C . LEU A 1 237 ? 2.707 42.812 -1.133 1 93.31 237 LEU A C 1
ATOM 1740 O O . LEU A 1 237 ? 3.232 43.906 -1.413 1 93.31 237 LEU A O 1
ATOM 1744 N N . THR A 1 238 ? 1.495 42.531 -1.378 1 94.31 238 THR A N 1
ATOM 1745 C CA . THR A 1 238 ? 0.542 43.531 -1.854 1 94.31 238 THR A CA 1
ATOM 1746 C C . THR A 1 238 ? -0.708 43.531 -0.978 1 94.31 238 THR A C 1
ATOM 1748 O O . THR A 1 238 ? -1.017 42.531 -0.312 1 94.31 238 THR A O 1
ATOM 1751 N N . PRO A 1 239 ? -1.361 44.719 -1.004 1 95.19 239 PRO A N 1
ATOM 1752 C CA . PRO A 1 239 ? -2.633 44.75 -0.279 1 95.19 239 PRO A CA 1
ATOM 1753 C C . PRO A 1 239 ? -3.562 43.625 -0.678 1 95.19 239 PRO A C 1
ATOM 1755 O O . PRO A 1 239 ? -4.199 43 0.184 1 95.19 239 PRO A O 1
ATOM 1758 N N . ARG A 1 240 ? -3.604 43.281 -1.895 1 90.94 240 ARG A N 1
ATOM 1759 C CA . ARG A 1 240 ? -4.465 42.188 -2.385 1 90.94 240 ARG A CA 1
ATOM 1760 C C . ARG A 1 240 ? -4.016 40.844 -1.854 1 90.94 240 ARG A C 1
ATOM 1762 O O . ARG A 1 240 ? -4.84 40.031 -1.437 1 90.94 240 ARG A O 1
ATOM 1769 N N . SER A 1 241 ? -2.672 40.5 -1.885 1 89.06 241 SER A N 1
ATOM 1770 C CA . SER A 1 241 ? -2.164 39.219 -1.443 1 89.06 241 SER A CA 1
ATOM 1771 C C . SER A 1 241 ? -2.406 39 0.047 1 89.06 241 SER A C 1
ATOM 1773 O O . SER A 1 241 ? -2.729 37.906 0.479 1 89.06 241 SER A O 1
ATOM 1775 N N . VAL A 1 242 ? -2.281 40.062 0.812 1 91.62 242 VAL A N 1
ATOM 1776 C CA . VAL A 1 242 ? -2.488 40 2.256 1 91.62 242 VAL A CA 1
ATOM 1777 C C . VAL A 1 242 ? -3.979 39.844 2.555 1 91.62 242 VAL A C 1
ATOM 1779 O O . VAL A 1 242 ? -4.371 39 3.365 1 91.62 242 VAL A O 1
ATOM 1782 N N . ALA A 1 243 ? -4.773 40.594 1.868 1 89.5 243 ALA A N 1
ATOM 1783 C CA . ALA A 1 243 ? -6.219 40.531 2.062 1 89.5 243 ALA A CA 1
ATOM 1784 C C . ALA A 1 243 ? -6.762 39.156 1.653 1 89.5 243 ALA A C 1
ATOM 1786 O O . ALA A 1 243 ? -7.656 38.594 2.309 1 89.5 243 ALA A O 1
ATOM 1787 N N . ALA A 1 244 ? -6.246 38.656 0.599 1 81.69 244 ALA A N 1
ATOM 1788 C CA . ALA A 1 244 ? -6.699 37.344 0.085 1 81.69 244 ALA A CA 1
ATOM 1789 C C . ALA A 1 244 ? -6.441 36.25 1.097 1 81.69 244 ALA A C 1
ATOM 1791 O O . ALA A 1 244 ? -7.238 35.312 1.219 1 81.69 244 ALA A O 1
ATOM 1792 N N . HIS A 1 245 ? -5.391 36.281 1.759 1 80.62 245 HIS A N 1
ATOM 1793 C CA . HIS A 1 245 ? -5.074 35.25 2.74 1 80.62 245 HIS A CA 1
ATOM 1794 C C . HIS A 1 245 ? -6.039 35.281 3.92 1 80.62 245 HIS A C 1
ATOM 1796 O O . HIS A 1 245 ? -6.277 34.25 4.566 1 80.62 245 HIS A O 1
ATOM 1802 N N . THR A 1 246 ? -6.5 36.438 4.215 1 76.31 246 THR A N 1
ATOM 1803 C CA . THR A 1 246 ? -7.484 36.562 5.285 1 76.31 246 THR A CA 1
ATOM 1804 C C . THR A 1 246 ? -8.75 35.781 4.938 1 76.31 246 THR A C 1
ATOM 1806 O O . THR A 1 246 ? -9.469 35.312 5.828 1 76.31 246 THR A O 1
ATOM 1809 N N . LEU A 1 247 ? -8.922 35.562 3.641 1 69.69 247 LEU A N 1
ATOM 1810 C CA . LEU A 1 247 ? -10.078 34.844 3.152 1 69.69 247 LEU A CA 1
ATOM 1811 C C . LEU A 1 247 ? -9.812 33.344 3.172 1 69.69 247 LEU A C 1
ATOM 1813 O O . LEU A 1 247 ? -10.742 32.531 3.166 1 69.69 247 LEU A O 1
ATOM 1817 N N . TYR A 1 248 ? -8.617 33.062 3.191 1 61.16 248 TYR A N 1
ATOM 1818 C CA . TYR A 1 248 ? -8.164 31.672 3.096 1 61.16 248 TYR A CA 1
ATOM 1819 C C . TYR A 1 248 ? -8.711 30.844 4.25 1 61.16 248 TYR A C 1
ATOM 1821 O O . TYR A 1 248 ? -8.617 31.234 5.41 1 61.16 248 TYR A O 1
ATOM 1829 N N . GLU A 1 249 ? -9.477 29.578 3.932 1 52 249 GLU A N 1
ATOM 1830 C CA . GLU A 1 249 ? -9.992 28.562 4.84 1 52 249 GLU A CA 1
ATOM 1831 C C . GLU A 1 249 ? -11.172 29.078 5.652 1 52 249 GLU A C 1
ATOM 1833 O O . GLU A 1 249 ? -11.414 28.641 6.773 1 52 249 GLU A O 1
ATOM 1838 N N . ASN A 1 250 ? -11.75 30.094 5.211 1 57.62 250 ASN A N 1
ATOM 1839 C CA . ASN A 1 250 ? -12.875 30.641 5.961 1 57.62 250 ASN A CA 1
ATOM 1840 C C . ASN A 1 250 ? -14.148 30.656 5.121 1 57.62 250 ASN A C 1
ATOM 1842 O O . ASN A 1 250 ? -14.125 31.047 3.951 1 57.62 250 ASN A O 1
ATOM 1846 N N . ALA A 1 251 ? -15.234 30.188 5.773 1 59.78 251 ALA A N 1
ATOM 1847 C CA . ALA A 1 251 ? -16.547 30.172 5.137 1 59.78 251 ALA A CA 1
ATOM 1848 C C . ALA A 1 251 ? -17.062 31.594 4.895 1 59.78 251 ALA A C 1
ATOM 1850 O O . ALA A 1 251 ? -17.672 31.875 3.861 1 59.78 251 ALA A O 1
ATOM 1851 N N . ASP A 1 252 ? -16.812 32.344 5.938 1 71.5 252 ASP A N 1
ATOM 1852 C CA . ASP A 1 252 ? -17.172 33.75 5.891 1 71.5 252 ASP A CA 1
ATOM 1853 C C . ASP A 1 252 ? -15.945 34.625 5.66 1 71.5 252 ASP A C 1
ATOM 1855 O O . ASP A 1 252 ? -15 34.625 6.453 1 71.5 252 ASP A O 1
ATOM 1859 N N . PRO A 1 253 ? -15.938 35.375 4.66 1 76.44 253 PRO A N 1
ATOM 1860 C CA . PRO A 1 253 ? -14.734 36.125 4.312 1 76.44 253 PRO A CA 1
ATOM 1861 C C . PRO A 1 253 ? -14.391 37.188 5.352 1 76.44 253 PRO A C 1
ATOM 1863 O O . PRO A 1 253 ? -13.258 37.688 5.387 1 76.44 253 PRO A O 1
ATOM 1866 N N . PHE A 1 254 ? -15.391 37.469 6.262 1 85.31 254 PHE A N 1
ATOM 1867 C CA . PHE A 1 254 ? -15.148 38.594 7.125 1 85.31 254 PHE A CA 1
ATOM 1868 C C . PHE A 1 254 ? -15.141 38.188 8.594 1 85.31 254 PHE A C 1
ATOM 1870 O O . PHE A 1 254 ? -14.641 38.938 9.445 1 85.31 254 PHE A O 1
ATOM 1877 N N . HIS A 1 255 ? -15.672 37.094 8.867 1 88.81 255 HIS A N 1
ATOM 1878 C CA . HIS A 1 255 ? -15.82 36.719 10.266 1 88.81 255 HIS A CA 1
ATOM 1879 C C . HIS A 1 255 ? -15.102 35.406 10.547 1 88.81 255 HIS A C 1
ATOM 1881 O O . HIS A 1 255 ? -15.438 34.375 9.969 1 88.81 255 HIS A O 1
ATOM 1887 N N . ILE A 1 256 ? -14.18 35.438 11.406 1 89.75 256 ILE A N 1
ATOM 1888 C CA . ILE A 1 256 ? -13.414 34.281 11.805 1 89.75 256 ILE A CA 1
ATOM 1889 C C . ILE A 1 256 ? -13.672 33.969 13.273 1 89.75 256 ILE A C 1
ATOM 1891 O O . ILE A 1 256 ? -13.352 34.75 14.156 1 89.75 256 ILE A O 1
ATOM 1895 N N . ALA A 1 257 ? -14.25 32.812 13.5 1 90.69 257 ALA A N 1
ATOM 1896 C CA . ALA A 1 257 ? -14.602 32.406 14.859 1 90.69 257 ALA A CA 1
ATOM 1897 C C . ALA A 1 257 ? -13.383 31.891 15.617 1 90.69 257 ALA A C 1
ATOM 1899 O O . ALA A 1 257 ? -12.547 31.188 15.062 1 90.69 257 ALA A O 1
ATOM 1900 N N . GLU A 1 258 ? -13.188 32.312 16.797 1 92.44 258 GLU A N 1
ATOM 1901 C CA . GLU A 1 258 ? -12.219 31.844 17.797 1 92.44 258 GLU A CA 1
ATOM 1902 C C . GLU A 1 258 ? -12.922 31.391 19.078 1 92.44 258 GLU A C 1
ATOM 1904 O O . GLU A 1 258 ? -14.117 31.641 19.266 1 92.44 258 GLU A O 1
ATOM 1909 N N . PRO A 1 259 ? -12.234 30.672 19.969 1 92.94 259 PRO A N 1
ATOM 1910 C CA . PRO A 1 259 ? -12.891 30.172 21.188 1 92.94 259 PRO A CA 1
ATOM 1911 C C . PRO A 1 259 ? -13.562 31.281 21.984 1 92.94 259 PRO A C 1
ATOM 1913 O O . PRO A 1 259 ? -14.609 31.062 22.594 1 92.94 259 PRO A O 1
ATOM 1916 N N . SER A 1 260 ? -13 32.469 21.938 1 94.19 260 SER A N 1
ATOM 1917 C CA . SER A 1 260 ? -13.445 33.531 22.828 1 94.19 260 SER A CA 1
ATOM 1918 C C . SER A 1 260 ? -14.242 34.594 22.078 1 94.19 260 SER A C 1
ATOM 1920 O O . SER A 1 260 ? -14.703 35.562 22.672 1 94.19 260 SER A O 1
ATOM 1922 N N . GLY A 1 261 ? -14.375 34.469 20.766 1 95.44 261 GLY A N 1
ATOM 1923 C CA . GLY A 1 261 ? -15.07 35.5 20.016 1 95.44 261 GLY A CA 1
ATOM 1924 C C . GLY A 1 261 ? -14.898 35.375 18.516 1 95.44 261 GLY A C 1
ATOM 1925 O O . GLY A 1 261 ? -14.648 34.281 18.016 1 95.44 261 GLY A O 1
ATOM 1926 N N . VAL A 1 262 ? -15.227 36.5 17.828 1 95.5 262 VAL A N 1
ATOM 1927 C CA . VAL A 1 262 ? -15.203 36.531 16.375 1 95.5 262 VAL A CA 1
ATOM 1928 C C . VAL A 1 262 ? -14.375 37.719 15.883 1 95.5 262 VAL A C 1
ATOM 1930 O O . VAL A 1 262 ? -14.57 38.844 16.328 1 95.5 262 VAL A O 1
ATOM 1933 N N . LEU A 1 263 ? -13.414 37.438 15.062 1 95.25 263 LEU A N 1
ATOM 1934 C CA . LEU A 1 263 ? -12.703 38.5 14.344 1 95.25 263 LEU A CA 1
ATOM 1935 C C . LEU A 1 263 ? -13.555 39.031 13.211 1 95.25 263 LEU A C 1
ATOM 1937 O O . LEU A 1 263 ? -14.031 38.281 12.359 1 95.25 263 LEU A O 1
ATOM 1941 N N . ASP A 1 264 ? -13.82 40.281 13.219 1 95.44 264 ASP A N 1
ATOM 1942 C CA . ASP A 1 264 ? -14.57 41 12.18 1 95.44 264 ASP A CA 1
ATOM 1943 C C . ASP A 1 264 ? -13.648 41.906 11.359 1 95.44 264 ASP A C 1
ATOM 1945 O O . ASP A 1 264 ? -13.172 42.906 11.852 1 95.44 264 ASP A O 1
ATOM 1949 N N . THR A 1 265 ? -13.453 41.562 10.102 1 94.19 265 THR A N 1
ATOM 1950 C CA . THR A 1 265 ? -12.531 42.312 9.25 1 94.19 265 THR A CA 1
ATOM 1951 C C . THR A 1 265 ? -13.289 43.125 8.227 1 94.19 265 THR A C 1
ATOM 1953 O O . THR A 1 265 ? -12.727 43.562 7.215 1 94.19 265 THR A O 1
ATOM 1956 N N . THR A 1 266 ? -14.531 43.344 8.406 1 92.69 266 THR A N 1
ATOM 1957 C CA . THR A 1 266 ? -15.383 44.031 7.441 1 92.69 266 THR A CA 1
ATOM 1958 C C . THR A 1 266 ? -14.836 45.438 7.141 1 92.69 266 THR A C 1
ATOM 1960 O O . THR A 1 266 ? -14.93 45.906 6.008 1 92.69 266 THR A O 1
ATOM 1963 N N . GLU A 1 267 ? -14.273 46.094 8.094 1 94.12 267 GLU A N 1
ATOM 1964 C CA . GLU A 1 267 ? -13.82 47.469 7.934 1 94.12 267 GLU A CA 1
ATOM 1965 C C . GLU A 1 267 ? -12.297 47.531 7.801 1 94.12 267 GLU A C 1
ATOM 1967 O O . GLU A 1 267 ? -11.711 48.625 7.902 1 94.12 267 GLU A O 1
ATOM 1972 N N . ALA A 1 268 ? -11.703 46.375 7.68 1 95.06 268 ALA A N 1
ATOM 1973 C CA . ALA A 1 268 ? -10.242 46.344 7.586 1 95.06 268 ALA A CA 1
ATOM 1974 C C . ALA A 1 268 ? -9.766 47 6.293 1 95.06 268 ALA A C 1
ATOM 1976 O O . ALA A 1 268 ? -10.398 46.844 5.242 1 95.06 268 ALA A O 1
ATOM 1977 N N . THR A 1 269 ? -8.688 47.75 6.297 1 96.69 269 THR A N 1
ATOM 1978 C CA . THR A 1 269 ? -8.055 48.375 5.137 1 96.69 269 THR A CA 1
ATOM 1979 C C . THR A 1 269 ? -6.605 47.906 5.004 1 96.69 269 THR A C 1
ATOM 1981 O O . THR A 1 269 ? -5.961 47.562 6 1 96.69 269 THR A O 1
ATOM 1984 N N . TYR A 1 270 ? -6.141 47.844 3.855 1 96.69 270 TYR A N 1
ATOM 1985 C CA . TYR A 1 270 ? -4.797 47.375 3.502 1 96.69 270 TYR A CA 1
ATOM 1986 C C . TYR A 1 270 ? -4.094 48.406 2.633 1 96.69 270 TYR A C 1
ATOM 1988 O O . TYR A 1 270 ? -4.652 48.875 1.637 1 96.69 270 TYR A O 1
ATOM 1996 N N . GLU A 1 271 ? -2.881 48.781 3.021 1 97.69 271 GLU A N 1
ATOM 1997 C CA . GLU A 1 271 ? -2.104 49.781 2.283 1 97.69 271 GLU A CA 1
ATOM 1998 C C . GLU A 1 271 ? -0.655 49.344 2.115 1 97.69 271 GLU A C 1
ATOM 2000 O O . GLU A 1 271 ? -0.032 48.875 3.068 1 97.69 271 GLU A O 1
ATOM 2005 N N . ALA A 1 272 ? -0.188 49.5 0.935 1 97.75 272 ALA A N 1
ATOM 2006 C CA . ALA A 1 272 ? 1.228 49.219 0.723 1 97.75 272 ALA A CA 1
ATOM 2007 C C . ALA A 1 272 ? 2.109 50.281 1.361 1 97.75 272 ALA A C 1
ATOM 2009 O O . ALA A 1 272 ? 1.961 51.469 1.072 1 97.75 272 ALA A O 1
ATOM 2010 N N . VAL A 1 273 ? 2.959 49.938 2.221 1 98.19 273 VAL A N 1
ATOM 2011 C CA . VAL A 1 273 ? 3.969 50.812 2.771 1 98.19 273 VAL A CA 1
ATOM 2012 C C . VAL A 1 273 ? 5.184 50.875 1.847 1 98.19 273 VAL A C 1
ATOM 2014 O O . VAL A 1 273 ? 5.738 51.938 1.587 1 98.19 273 VAL A O 1
ATOM 2017 N N . ASP A 1 274 ? 5.645 49.688 1.389 1 96.94 274 ASP A N 1
ATOM 2018 C CA . ASP A 1 274 ? 6.656 49.469 0.36 1 96.94 274 ASP A CA 1
ATOM 2019 C C . ASP A 1 274 ? 6.434 48.125 -0.34 1 96.94 274 ASP A C 1
ATOM 2021 O O . ASP A 1 274 ? 5.344 47.562 -0.265 1 96.94 274 ASP A O 1
ATOM 2025 N N . ASP A 1 275 ? 7.469 47.719 -1.052 1 95.5 275 ASP A N 1
ATOM 2026 C CA . ASP A 1 275 ? 7.301 46.5 -1.848 1 95.5 275 ASP A CA 1
ATOM 2027 C C . ASP A 1 275 ? 7.164 45.281 -0.954 1 95.5 275 ASP A C 1
ATOM 2029 O O . ASP A 1 275 ? 6.578 44.25 -1.359 1 95.5 275 ASP A O 1
ATOM 2033 N N . GLN A 1 276 ? 7.598 45.344 0.244 1 96.25 276 GLN A N 1
ATOM 2034 C CA . GLN A 1 276 ? 7.676 44.156 1.084 1 96.25 276 GLN A CA 1
ATOM 2035 C C . GLN A 1 276 ? 6.746 44.25 2.289 1 96.25 276 GLN A C 1
ATOM 2037 O O . GLN A 1 276 ? 6.609 43.312 3.07 1 96.25 276 GLN A O 1
ATOM 2042 N N . THR A 1 277 ? 6.102 45.438 2.436 1 97.44 277 THR A N 1
ATOM 2043 C CA . THR A 1 277 ? 5.355 45.688 3.664 1 97.44 277 THR A CA 1
ATOM 2044 C C . THR A 1 277 ? 3.955 46.219 3.352 1 97.44 277 THR A C 1
ATOM 2046 O O . THR A 1 277 ? 3.789 47.125 2.525 1 97.44 277 THR A O 1
ATOM 2049 N N . VAL A 1 278 ? 3.01 45.625 3.99 1 97.94 278 VAL A N 1
ATOM 2050 C CA . VAL A 1 278 ? 1.628 46.094 3.908 1 97.94 278 VAL A CA 1
ATOM 2051 C C . VAL A 1 278 ? 1.134 46.469 5.297 1 97.94 278 VAL A C 1
ATOM 2053 O O . VAL A 1 278 ? 1.381 45.781 6.277 1 97.94 278 VAL A O 1
ATOM 2056 N N . ARG A 1 279 ? 0.469 47.625 5.391 1 98.62 279 ARG A N 1
ATOM 2057 C CA . ARG A 1 279 ? -0.137 48.125 6.621 1 98.62 279 ARG A CA 1
ATOM 2058 C C . ARG A 1 279 ? -1.626 47.812 6.668 1 98.62 279 ARG A C 1
ATOM 2060 O O . ARG A 1 279 ? -2.352 48.031 5.703 1 98.62 279 ARG A O 1
ATOM 2067 N N . VAL A 1 280 ? -2.074 47.25 7.734 1 97.88 280 VAL A N 1
ATOM 2068 C CA . VAL A 1 280 ? -3.465 46.844 7.887 1 97.88 280 VAL A CA 1
ATOM 2069 C C . VAL A 1 280 ? -4.094 47.594 9.07 1 97.88 280 VAL A C 1
ATOM 2071 O O . VAL A 1 280 ? -3.447 47.781 10.102 1 97.88 280 VAL A O 1
ATOM 2074 N N . ARG A 1 281 ? -5.371 48.062 8.969 1 97.56 281 ARG A N 1
ATOM 2075 C CA . ARG A 1 281 ? -6.121 48.781 10 1 97.56 281 ARG A CA 1
ATOM 2076 C C . ARG A 1 281 ? -7.566 48.312 10.055 1 97.56 281 ARG A C 1
ATOM 2078 O O . ARG A 1 281 ? -8.055 47.656 9.117 1 97.56 281 ARG A O 1
ATOM 2085 N N . GLY A 1 282 ? -8.133 48.531 11.188 1 95.94 282 GLY A N 1
ATOM 2086 C CA . GLY A 1 282 ? -9.578 48.656 11.188 1 95.94 282 GLY A CA 1
ATOM 2087 C C . GLY A 1 282 ? -10.297 47.406 11.617 1 95.94 282 GLY A C 1
ATOM 2088 O O . GLY A 1 282 ? -11.523 47.406 11.758 1 95.94 282 GLY A O 1
ATOM 2089 N N . ALA A 1 283 ? -9.672 46.281 11.859 1 95.62 283 ALA A N 1
ATOM 2090 C CA . ALA A 1 283 ? -10.352 45.062 12.281 1 95.62 283 ALA A CA 1
ATOM 2091 C C . ALA A 1 283 ? -10.875 45.188 13.711 1 95.62 283 ALA A C 1
ATOM 2093 O O . ALA A 1 283 ? -10.328 45.938 14.508 1 95.62 283 ALA A O 1
ATOM 2094 N N . ARG A 1 284 ? -11.992 44.531 14.016 1 96.75 284 ARG A N 1
ATOM 2095 C CA . ARG A 1 284 ? -12.578 44.5 15.352 1 96.75 284 ARG A CA 1
ATOM 2096 C C . ARG A 1 284 ? -12.719 43.062 15.859 1 96.75 284 ARG A C 1
ATOM 2098 O O . ARG A 1 284 ? -12.828 42.125 15.062 1 96.75 284 ARG A O 1
ATOM 2105 N N . TYR A 1 285 ? -12.625 42.875 17.109 1 96.38 285 TYR A N 1
ATOM 2106 C CA . TYR A 1 285 ? -12.898 41.594 17.734 1 96.38 285 TYR A CA 1
ATOM 2107 C C . TYR A 1 285 ? -14.148 41.688 18.609 1 96.38 285 TYR A C 1
ATOM 2109 O O . TYR A 1 285 ? -14.242 42.5 19.5 1 96.38 285 TYR A O 1
ATOM 2117 N N . ILE A 1 286 ? -15.086 40.844 18.328 1 96.69 286 ILE A N 1
ATOM 2118 C CA . ILE A 1 286 ? -16.359 40.812 19.047 1 96.69 286 ILE A CA 1
ATOM 2119 C C . ILE A 1 286 ? -16.375 39.656 20.031 1 96.69 286 ILE A C 1
ATOM 2121 O O . ILE A 1 286 ? -16.438 38.469 19.641 1 96.69 286 ILE A O 1
ATOM 2125 N N . PRO A 1 287 ? -16.297 39.969 21.297 1 94.88 287 PRO A N 1
ATOM 2126 C CA . PRO A 1 287 ? -16.297 38.906 22.297 1 94.88 287 PRO A CA 1
ATOM 2127 C C . PRO A 1 287 ? -17.547 38.031 22.219 1 94.88 287 PRO A C 1
ATOM 2129 O O . PRO A 1 287 ? -18.656 38.562 21.984 1 94.88 287 PRO A O 1
ATOM 2132 N N . ALA A 1 288 ? -17.375 36.812 22.406 1 92.94 288 ALA A N 1
ATOM 2133 C CA . ALA A 1 288 ? -18.516 35.906 22.422 1 92.94 288 ALA A CA 1
ATOM 2134 C C . ALA A 1 288 ? -19.203 35.906 23.797 1 92.94 288 ALA A C 1
ATOM 2136 O O . ALA A 1 288 ? -18.594 36.281 24.797 1 92.94 288 ALA A O 1
ATOM 2137 N N . ASP A 1 289 ? -20.484 35.531 23.797 1 89.12 289 ASP A N 1
ATOM 2138 C CA . ASP A 1 289 ? -21.219 35.406 25.047 1 89.12 289 ASP A CA 1
ATOM 2139 C C . ASP A 1 289 ? -20.719 34.219 25.844 1 89.12 289 ASP A C 1
ATOM 2141 O O . ASP A 1 289 ? -20.75 34.219 27.078 1 89.12 289 ASP A O 1
ATOM 2145 N N . GLY A 1 290 ? -20.203 33.25 25.234 1 91.62 290 GLY A N 1
ATOM 2146 C CA . GLY A 1 290 ? -19.688 32.031 25.859 1 91.62 290 GLY A CA 1
ATOM 2147 C C . GLY A 1 290 ? -18.422 31.516 25.219 1 91.62 290 GLY A C 1
ATOM 2148 O O . GLY A 1 290 ? -18.172 31.766 24.031 1 91.62 290 GLY A O 1
ATOM 2149 N N . TYR A 1 291 ? -17.641 30.906 26.094 1 94.94 291 TYR A N 1
ATOM 2150 C CA . TYR A 1 291 ? -16.391 30.312 25.625 1 94.94 291 TYR A CA 1
ATOM 2151 C C . TYR A 1 291 ? -16.625 28.906 25.078 1 94.94 291 TYR A C 1
ATOM 2153 O O . TYR A 1 291 ? -17.406 28.141 25.641 1 94.94 291 TYR A O 1
ATOM 2161 N N . THR A 1 292 ? -16.047 28.625 23.938 1 95.88 292 THR A N 1
ATOM 2162 C CA . THR A 1 292 ? -16.188 27.297 23.344 1 95.88 292 THR A CA 1
ATOM 2163 C C . THR A 1 292 ? -14.836 26.766 22.875 1 95.88 292 THR A C 1
ATOM 2165 O O . THR A 1 292 ? -13.961 27.547 22.484 1 95.88 292 THR A O 1
ATOM 2168 N N . ASN A 1 293 ? -14.586 25.484 22.953 1 97.31 293 ASN A N 1
ATOM 2169 C CA . ASN A 1 293 ? -13.453 24.812 22.328 1 97.31 293 ASN A CA 1
ATOM 2170 C C . ASN A 1 293 ? -13.914 23.812 21.266 1 97.31 293 ASN A C 1
ATOM 2172 O O . ASN A 1 293 ? -14.758 22.969 21.531 1 97.31 293 ASN A O 1
ATOM 2176 N N . LYS A 1 294 ? -13.367 24 20.078 1 96.31 294 LYS A N 1
ATOM 2177 C CA . LYS A 1 294 ? -13.672 23.031 19.031 1 96.31 294 LYS A CA 1
ATOM 2178 C C . LYS A 1 294 ? -13.094 21.656 19.344 1 96.31 294 LYS A C 1
ATOM 2180 O O . LYS A 1 294 ? -11.953 21.562 19.797 1 96.31 294 LYS A O 1
ATOM 2185 N N . LEU A 1 295 ? -13.914 20.703 19.266 1 97.31 295 LEU A N 1
ATOM 2186 C CA . LEU A 1 295 ? -13.5 19.312 19.406 1 97.31 295 LEU A CA 1
ATOM 2187 C C . LEU A 1 295 ? -13.305 18.672 18.031 1 97.31 295 LEU A C 1
ATOM 2189 O O . LEU A 1 295 ? -14.172 18.781 17.172 1 97.31 295 LEU A O 1
ATOM 2193 N N . GLU A 1 296 ? -12.148 18.125 17.859 1 96.25 296 GLU A N 1
ATOM 2194 C CA . GLU A 1 296 ? -11.82 17.375 16.656 1 96.25 296 GLU A CA 1
ATOM 2195 C C . GLU A 1 296 ? -11.492 15.922 16.969 1 96.25 296 GLU A C 1
ATOM 2197 O O . GLU A 1 296 ? -10.758 15.641 17.922 1 96.25 296 GLU A O 1
ATOM 2202 N N . GLY A 1 297 ? -12.07 15.031 16.25 1 95.81 297 GLY A N 1
ATOM 2203 C CA . GLY A 1 297 ? -11.852 13.609 16.5 1 95.81 297 GLY A CA 1
ATOM 2204 C C . GLY A 1 297 ? -11.672 12.805 15.234 1 95.81 297 GLY A C 1
ATOM 2205 O O . GLY A 1 297 ? -12.094 13.227 14.156 1 95.81 297 GLY A O 1
ATOM 2206 N N . ALA A 1 298 ? -10.969 11.766 15.391 1 96.31 298 ALA A N 1
ATOM 2207 C CA . ALA A 1 298 ? -10.789 10.82 14.297 1 96.31 298 ALA A CA 1
ATOM 2208 C C . ALA A 1 298 ? -10.766 9.383 14.805 1 96.31 298 ALA A C 1
ATOM 2210 O O . ALA A 1 298 ? -10.242 9.109 15.891 1 96.31 298 ALA A O 1
ATOM 2211 N N . GLU A 1 299 ? -11.305 8.5 14.055 1 96.88 299 GLU A N 1
ATOM 2212 C CA . GLU A 1 299 ? -11.336 7.086 14.43 1 96.88 299 GLU A CA 1
ATOM 2213 C C . GLU A 1 299 ? -10.812 6.203 13.305 1 96.88 299 GLU A C 1
ATOM 2215 O O . GLU A 1 299 ? -10.852 6.586 12.133 1 96.88 299 GLU A O 1
ATOM 2220 N N . LEU A 1 300 ? -10.242 5.082 13.75 1 96.44 300 LEU A N 1
ATOM 2221 C CA . LEU A 1 300 ? -9.812 4.055 12.805 1 96.44 300 LEU A CA 1
ATOM 2222 C C . LEU A 1 300 ? -11.016 3.408 12.125 1 96.44 300 LEU A C 1
ATOM 2224 O O . LEU A 1 300 ? -11.969 3.008 12.789 1 96.44 300 LEU A O 1
ATOM 2228 N N . VAL A 1 301 ? -11.047 3.318 10.766 1 95.62 301 VAL A N 1
ATOM 2229 C CA . VAL A 1 301 ? -12.227 2.779 10.102 1 95.62 301 VAL A CA 1
ATOM 2230 C C . VAL A 1 301 ? -11.828 1.591 9.227 1 95.62 301 VAL A C 1
ATOM 2232 O O . VAL A 1 301 ? -12.672 1.001 8.547 1 95.62 301 VAL A O 1
ATOM 2235 N N . GLY A 1 302 ? -10.57 1.251 9.242 1 96.62 302 GLY A N 1
ATOM 2236 C CA . GLY A 1 302 ? -10.102 0.11 8.477 1 96.62 302 GLY A CA 1
ATOM 2237 C C . GLY A 1 302 ? -8.664 0.249 8.016 1 96.62 302 GLY A C 1
ATOM 2238 O O . GLY A 1 302 ? -7.891 1.01 8.602 1 96.62 302 GLY A O 1
ATOM 2239 N N . TYR A 1 303 ? -8.328 -0.555 7.09 1 97.62 303 TYR A N 1
ATOM 2240 C CA . TYR A 1 303 ? -6.984 -0.602 6.516 1 97.62 303 TYR A CA 1
ATOM 2241 C C . TYR A 1 303 ? -7.047 -0.687 4.996 1 97.62 303 TYR A C 1
ATOM 2243 O O . TYR A 1 303 ? -8.039 -1.162 4.434 1 97.62 303 TYR A O 1
ATOM 2251 N N . GLN A 1 304 ? -5.953 -0.198 4.43 1 97.31 304 GLN A N 1
ATOM 2252 C CA . GLN A 1 304 ? -6.004 -0.142 2.971 1 97.31 304 GLN A CA 1
ATOM 2253 C C . GLN A 1 304 ? -4.766 -0.785 2.352 1 97.31 304 GLN A C 1
ATOM 2255 O O . GLN A 1 304 ? -3.674 -0.709 2.918 1 97.31 304 GLN A O 1
ATOM 2260 N N . THR A 1 305 ? -4.938 -1.439 1.237 1 97.44 305 THR A N 1
ATOM 2261 C CA . THR A 1 305 ? -3.918 -1.863 0.282 1 97.44 305 THR A CA 1
ATOM 2262 C C . THR A 1 305 ? -4.211 -1.297 -1.104 1 97.44 305 THR A C 1
ATOM 2264 O O . THR A 1 305 ? -5.367 -1.224 -1.521 1 97.44 305 THR A O 1
ATOM 2267 N N . VAL A 1 306 ? -3.125 -0.865 -1.773 1 97.44 306 VAL A N 1
ATOM 2268 C CA . VAL A 1 306 ? -3.309 -0.147 -3.029 1 97.44 306 VAL A CA 1
ATOM 2269 C C . VAL A 1 306 ? -2.547 -0.857 -4.148 1 97.44 306 VAL A C 1
ATOM 2271 O O . VAL A 1 306 ? -1.511 -1.479 -3.902 1 97.44 306 VAL A O 1
ATOM 2274 N N . ILE A 1 307 ? -3.115 -0.828 -5.34 1 95.5 307 ILE A N 1
ATOM 2275 C CA . ILE A 1 307 ? -2.504 -1.322 -6.57 1 95.5 307 ILE A CA 1
ATOM 2276 C C . ILE A 1 307 ? -2.52 -0.225 -7.629 1 95.5 307 ILE A C 1
ATOM 2278 O O . ILE A 1 307 ? -3.531 0.453 -7.816 1 95.5 307 ILE A O 1
ATOM 2282 N N . ILE A 1 308 ? -1.437 -0.05 -8.266 1 95.62 308 ILE A N 1
ATOM 2283 C CA . ILE A 1 308 ? -1.331 0.934 -9.336 1 95.62 308 ILE A CA 1
ATOM 2284 C C . ILE A 1 308 ? -0.964 0.235 -10.648 1 95.62 308 ILE A C 1
ATOM 2286 O O . ILE A 1 308 ? -0.158 -0.698 -10.656 1 95.62 308 ILE A O 1
ATOM 2290 N N . GLY A 1 309 ? -1.55 0.692 -11.758 1 93.69 309 GLY A N 1
ATOM 2291 C CA . GLY A 1 309 ? -1.235 0.149 -13.07 1 93.69 309 GLY A CA 1
ATOM 2292 C C . GLY A 1 309 ? -1.579 1.094 -14.203 1 93.69 309 GLY A C 1
ATOM 2293 O O . GLY A 1 309 ? -1.979 2.236 -13.969 1 93.69 309 GLY A O 1
ATOM 2294 N N . GLY A 1 310 ? -1.313 0.665 -15.43 1 93.25 310 GLY A N 1
ATOM 2295 C CA . GLY A 1 310 ? -1.607 1.41 -16.641 1 93.25 310 GLY A CA 1
ATOM 2296 C C . GLY A 1 310 ? -2.242 0.559 -17.719 1 93.25 310 GLY A C 1
ATOM 2297 O O . GLY A 1 310 ? -2.053 -0.659 -17.75 1 93.25 310 GLY A O 1
ATOM 2298 N N . VAL A 1 311 ? -3.02 1.219 -18.5 1 91.5 311 VAL A N 1
ATOM 2299 C CA . VAL A 1 311 ? -3.643 0.583 -19.656 1 91.5 311 VAL A CA 1
ATOM 2300 C C . VAL A 1 311 ? -3.395 1.424 -20.906 1 91.5 311 VAL A C 1
ATOM 2302 O O . VAL A 1 311 ? -3.586 2.643 -20.891 1 91.5 311 VAL A O 1
ATOM 2305 N N . ARG A 1 312 ? -2.93 0.78 -21.891 1 90.88 312 ARG A N 1
ATOM 2306 C CA . ARG A 1 312 ? -2.693 1.481 -23.156 1 90.88 312 ARG A CA 1
ATOM 2307 C C . ARG A 1 312 ? -3.527 0.882 -24.281 1 90.88 312 ARG A C 1
ATOM 2309 O O . ARG A 1 312 ? -3.779 1.54 -25.297 1 90.88 312 ARG A O 1
ATOM 2316 N N . ASP A 1 313 ? -4.012 -0.297 -24.156 1 87.88 313 ASP A N 1
ATOM 2317 C CA . ASP A 1 313 ? -4.824 -0.957 -25.172 1 87.88 313 ASP A CA 1
ATOM 2318 C C . ASP A 1 313 ? -6.188 -0.282 -25.312 1 87.88 313 ASP A C 1
ATOM 2320 O O . ASP A 1 313 ? -6.965 -0.236 -24.359 1 87.88 313 ASP A O 1
ATOM 2324 N N . ARG A 1 314 ? -6.523 0.118 -26.531 1 87.5 314 ARG A N 1
ATOM 2325 C CA . ARG A 1 314 ? -7.723 0.912 -26.781 1 87.5 314 ARG A CA 1
ATOM 2326 C C . ARG A 1 314 ? -8.984 0.1 -26.5 1 87.5 314 ARG A C 1
ATOM 2328 O O . ARG A 1 314 ? -9.977 0.635 -26 1 87.5 314 ARG A O 1
ATOM 2335 N N . ILE A 1 315 ? -8.914 -1.093 -26.781 1 88.44 315 ILE A N 1
ATOM 2336 C CA . ILE A 1 315 ? -10.078 -1.944 -26.578 1 88.44 315 ILE A CA 1
ATOM 2337 C C . ILE A 1 315 ? -10.328 -2.137 -25.078 1 88.44 315 ILE A C 1
ATOM 2339 O O . ILE A 1 315 ? -11.477 -2.082 -24.625 1 88.44 315 ILE A O 1
ATOM 2343 N N . VAL A 1 316 ? -9.234 -2.303 -24.375 1 87.81 316 VAL A N 1
ATOM 2344 C CA . VAL A 1 316 ? -9.352 -2.461 -22.938 1 87.81 316 VAL A CA 1
ATOM 2345 C C . VAL A 1 316 ? -9.875 -1.17 -22.312 1 87.81 316 VAL A C 1
ATOM 2347 O O . VAL A 1 316 ? -10.773 -1.2 -21.469 1 87.81 316 VAL A O 1
ATOM 2350 N N . ILE A 1 317 ? -9.359 -0.064 -22.766 1 89.31 317 ILE A N 1
ATOM 2351 C CA . ILE A 1 317 ? -9.75 1.243 -22.266 1 89.31 317 ILE A CA 1
ATOM 2352 C C . ILE A 1 317 ? -11.258 1.443 -22.453 1 89.31 317 ILE A C 1
ATOM 2354 O O . ILE A 1 317 ? -11.961 1.86 -21.531 1 89.31 317 ILE A O 1
ATOM 2358 N N . ASP A 1 318 ? -11.727 1.035 -23.578 1 87.88 318 ASP A N 1
ATOM 2359 C CA . ASP A 1 318 ? -13.125 1.257 -23.922 1 87.88 318 ASP A CA 1
ATOM 2360 C C . ASP A 1 318 ? -14.039 0.317 -23.141 1 87.88 318 ASP A C 1
ATOM 2362 O O . ASP A 1 318 ? -15.203 0.642 -22.875 1 87.88 318 ASP A O 1
ATOM 2366 N N . THR A 1 319 ? -13.531 -0.769 -22.672 1 85.56 319 THR A N 1
ATOM 2367 C CA . THR A 1 319 ? -14.352 -1.81 -22.062 1 85.56 319 THR A CA 1
ATOM 2368 C C . THR A 1 319 ? -14.297 -1.722 -20.547 1 85.56 319 THR A C 1
ATOM 2370 O O . THR A 1 319 ? -15.242 -2.121 -19.859 1 85.56 319 THR A O 1
ATOM 2373 N N . LEU A 1 320 ? -13.234 -1.18 -20.016 1 84.81 320 LEU A N 1
ATOM 2374 C CA . LEU A 1 320 ? -12.938 -1.216 -18.578 1 84.81 320 LEU A CA 1
ATOM 2375 C C . LEU A 1 320 ? -14.086 -0.626 -17.781 1 84.81 320 LEU A C 1
ATOM 2377 O O . LEU A 1 320 ? -14.508 -1.209 -16.766 1 84.81 320 LEU A O 1
ATOM 2381 N N . PRO A 1 321 ? -14.664 0.543 -18.203 1 77.88 321 PRO A N 1
ATOM 2382 C CA . PRO A 1 321 ? -15.742 1.114 -17.406 1 77.88 321 PRO A CA 1
ATOM 2383 C C . PRO A 1 321 ? -16.938 0.179 -17.266 1 77.88 321 PRO A C 1
ATOM 2385 O O . PRO A 1 321 ? -17.656 0.226 -16.266 1 77.88 321 PRO A O 1
ATOM 2388 N N . LYS A 1 322 ? -17.141 -0.734 -18.188 1 78.88 322 LYS A N 1
ATOM 2389 C CA . LYS A 1 322 ? -18.25 -1.677 -18.141 1 78.88 322 LYS A CA 1
ATOM 2390 C C . LYS A 1 322 ? -17.891 -2.928 -17.344 1 78.88 322 LYS A C 1
ATOM 2392 O O . LYS A 1 322 ? -18.75 -3.518 -16.688 1 78.88 322 LYS A O 1
ATOM 2397 N N . LEU A 1 323 ? -16.641 -3.264 -17.375 1 79.62 323 LEU A N 1
ATOM 2398 C CA . LEU A 1 323 ? -16.188 -4.512 -16.766 1 79.62 323 LEU A CA 1
ATOM 2399 C C . LEU A 1 323 ? -16.047 -4.359 -15.258 1 79.62 323 LEU A C 1
ATOM 2401 O O . LEU A 1 323 ? -16.25 -5.316 -14.516 1 79.62 323 LEU A O 1
ATOM 2405 N N . LEU A 1 324 ? -15.711 -3.166 -14.789 1 80.75 324 LEU A N 1
ATOM 2406 C CA . LEU A 1 324 ? -15.344 -2.986 -13.383 1 80.75 324 LEU A CA 1
ATOM 2407 C C . LEU A 1 324 ? -16.562 -3.182 -12.477 1 80.75 324 LEU A C 1
ATOM 2409 O O . LEU A 1 324 ? -16.469 -3.877 -11.469 1 80.75 324 LEU A O 1
ATOM 2413 N N . PRO A 1 325 ? -17.703 -2.621 -12.852 1 76.38 325 PRO A N 1
ATOM 2414 C CA . PRO A 1 325 ? -18.891 -2.896 -12.023 1 76.38 325 PRO A CA 1
ATOM 2415 C C . PRO A 1 325 ? -19.281 -4.371 -12.031 1 76.38 325 PRO A C 1
ATOM 2417 O O . PRO A 1 325 ? -19.734 -4.898 -11.016 1 76.38 325 PRO A O 1
ATOM 2420 N N . MET A 1 326 ? -19.062 -5.055 -13.102 1 73.94 326 MET A N 1
ATOM 2421 C CA . MET A 1 326 ? -19.391 -6.473 -13.211 1 73.94 326 MET A CA 1
ATOM 2422 C C . MET A 1 326 ? -18.438 -7.32 -12.375 1 73.94 326 MET A C 1
ATOM 2424 O O . MET A 1 326 ? -18.828 -8.336 -11.812 1 73.94 326 MET A O 1
ATOM 2428 N N . ALA A 1 327 ? -17.25 -6.805 -12.344 1 76.5 327 ALA A N 1
ATOM 2429 C CA . ALA A 1 327 ? -16.219 -7.539 -11.617 1 76.5 327 ALA A CA 1
ATOM 2430 C C . ALA A 1 327 ? -16.5 -7.566 -10.125 1 76.5 327 ALA A C 1
ATOM 2432 O O . ALA A 1 327 ? -16.047 -8.469 -9.414 1 76.5 327 ALA A O 1
ATOM 2433 N N . LYS A 1 328 ? -17.312 -6.637 -9.609 1 78.88 328 LYS A N 1
ATOM 2434 C CA . LYS A 1 328 ? -17.609 -6.551 -8.18 1 78.88 328 LYS A CA 1
ATOM 2435 C C . LYS A 1 328 ? -18.234 -7.84 -7.668 1 78.88 328 LYS A C 1
ATOM 2437 O O . LYS A 1 328 ? -17.875 -8.336 -6.605 1 78.88 328 LYS A O 1
ATOM 2442 N N . HIS A 1 329 ? -19.25 -8.328 -8.445 1 77.25 329 HIS A N 1
ATOM 2443 C CA . HIS A 1 329 ? -19.906 -9.562 -8.031 1 77.25 329 HIS A CA 1
ATOM 2444 C C . HIS A 1 329 ? -18.906 -10.719 -7.98 1 77.25 329 HIS A C 1
ATOM 2446 O O . HIS A 1 329 ? -18.953 -11.539 -7.062 1 77.25 329 HIS A O 1
ATOM 2452 N N . TYR A 1 330 ? -18.062 -10.734 -8.898 1 76.75 330 TYR A N 1
ATOM 2453 C CA . TYR A 1 330 ? -17.031 -11.758 -8.945 1 76.75 330 TYR A CA 1
ATOM 2454 C C . TYR A 1 330 ? -16.109 -11.648 -7.734 1 76.75 330 TYR A C 1
ATOM 2456 O O . TYR A 1 330 ? -15.773 -12.664 -7.109 1 76.75 330 TYR A O 1
ATOM 2464 N N . PHE A 1 331 ? -15.742 -10.469 -7.359 1 84.62 331 PHE A N 1
ATOM 2465 C CA . PHE A 1 331 ? -14.844 -10.266 -6.23 1 84.62 331 PHE A CA 1
ATOM 2466 C C . PHE A 1 331 ? -15.523 -10.625 -4.918 1 84.62 331 PHE A C 1
ATOM 2468 O O . PHE A 1 331 ? -14.906 -11.203 -4.027 1 84.62 331 PHE A O 1
ATOM 2475 N N . ASP A 1 332 ? -16.797 -10.266 -4.77 1 85.81 332 ASP A N 1
ATOM 2476 C CA . ASP A 1 332 ? -17.531 -10.586 -3.549 1 85.81 332 ASP A CA 1
ATOM 2477 C C . ASP A 1 332 ? -17.578 -12.086 -3.305 1 85.81 332 ASP A C 1
ATOM 2479 O O . ASP A 1 332 ? -17.328 -12.547 -2.189 1 85.81 332 ASP A O 1
ATOM 2483 N N . ALA A 1 333 ? -17.875 -12.859 -4.355 1 78.69 333 ALA A N 1
ATOM 2484 C CA . ALA A 1 333 ? -17.953 -14.312 -4.258 1 78.69 333 ALA A CA 1
ATOM 2485 C C . ALA A 1 333 ? -16.609 -14.914 -3.898 1 78.69 333 ALA A C 1
ATOM 2487 O O . ALA A 1 333 ? -16.516 -15.828 -3.076 1 78.69 333 ALA A O 1
ATOM 2488 N N . LYS A 1 334 ? -15.648 -14.383 -4.457 1 78.75 334 LYS A N 1
ATOM 2489 C CA . LYS A 1 334 ? -14.305 -14.898 -4.227 1 78.75 334 LYS A CA 1
ATOM 2490 C C . LYS A 1 334 ? -13.828 -14.57 -2.814 1 78.75 334 LYS A C 1
ATOM 2492 O O . LYS A 1 334 ? -13.133 -15.375 -2.188 1 78.75 334 LYS A O 1
ATOM 2497 N N . ILE A 1 335 ? -14.102 -13.445 -2.383 1 85.75 335 ILE A N 1
ATOM 2498 C CA . ILE A 1 335 ? -13.742 -13.047 -1.025 1 85.75 335 ILE A CA 1
ATOM 2499 C C . ILE A 1 335 ? -14.391 -14 -0.023 1 85.75 335 ILE A C 1
ATOM 2501 O O . ILE A 1 335 ? -13.727 -14.492 0.893 1 85.75 335 ILE A O 1
ATOM 2505 N N . ALA A 1 336 ? -15.688 -14.273 -0.201 1 84.44 336 ALA A N 1
ATOM 2506 C CA . ALA A 1 336 ? -16.391 -15.188 0.691 1 84.44 336 ALA A CA 1
ATOM 2507 C C . ALA A 1 336 ? -15.742 -16.578 0.663 1 84.44 336 ALA A C 1
ATOM 2509 O O . ALA A 1 336 ? -15.609 -17.219 1.702 1 84.44 336 ALA A O 1
ATOM 2510 N N . ASP A 1 337 ? -15.328 -17.016 -0.484 1 79.19 337 ASP A N 1
ATOM 2511 C CA . ASP A 1 337 ? -14.758 -18.344 -0.677 1 79.19 337 ASP A CA 1
ATOM 2512 C C . ASP A 1 337 ? -13.367 -18.438 -0.053 1 79.19 337 ASP A C 1
ATOM 2514 O O . ASP A 1 337 ? -13.078 -19.375 0.69 1 79.19 337 ASP A O 1
ATOM 2518 N N . ILE A 1 338 ? -12.562 -17.453 -0.282 1 77.75 338 ILE A N 1
ATOM 2519 C CA . ILE A 1 338 ? -11.164 -17.453 0.131 1 77.75 338 ILE A CA 1
ATOM 2520 C C . ILE A 1 338 ? -11.078 -17.359 1.652 1 77.75 338 ILE A C 1
ATOM 2522 O O . ILE A 1 338 ? -10.234 -18.016 2.275 1 77.75 338 ILE A O 1
ATOM 2526 N N . PHE A 1 339 ? -11.93 -16.531 2.254 1 82.12 339 PHE A N 1
ATOM 2527 C CA . PHE A 1 339 ? -11.836 -16.281 3.689 1 82.12 339 PHE A CA 1
ATOM 2528 C C . PHE A 1 339 ? -12.82 -17.156 4.453 1 82.12 339 PHE A C 1
ATOM 2530 O O . PHE A 1 339 ? -12.969 -17.016 5.672 1 82.12 339 PHE A O 1
ATOM 2537 N N . ARG A 1 340 ? -13.5 -18.016 3.789 1 81.12 340 ARG A N 1
ATOM 2538 C CA . ARG A 1 340 ? -14.422 -18.984 4.387 1 81.12 340 ARG A CA 1
ATOM 2539 C C . ARG A 1 340 ? -15.391 -18.297 5.34 1 81.12 340 ARG A C 1
ATOM 2541 O O . ARG A 1 340 ? -15.562 -18.734 6.48 1 81.12 340 ARG A O 1
ATOM 2548 N N . GLY A 1 341 ? -15.742 -17.125 4.898 1 79.62 341 GLY A N 1
ATOM 2549 C CA . GLY A 1 34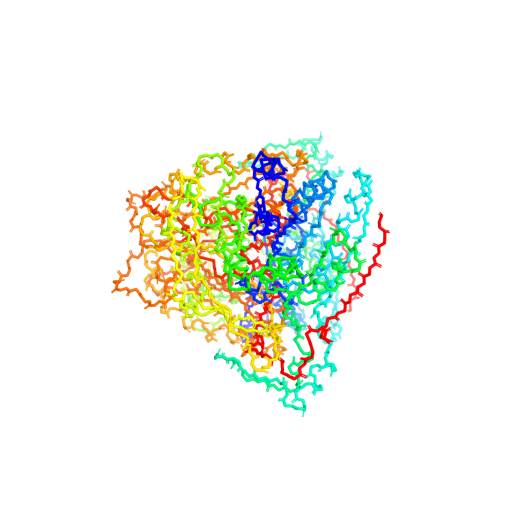1 ? -16.766 -16.422 5.656 1 79.62 341 GLY A CA 1
ATOM 2550 C C . GLY A 1 341 ? -16.188 -15.562 6.773 1 79.62 341 GLY A C 1
ATOM 2551 O O . GLY A 1 341 ? -16.922 -14.82 7.43 1 79.62 341 GLY A O 1
ATOM 2552 N N . LYS A 1 342 ? -14.914 -15.695 7.043 1 86.19 342 LYS A N 1
ATOM 2553 C CA . LYS A 1 342 ? -14.305 -14.922 8.125 1 86.19 342 LYS A CA 1
ATOM 2554 C C . LYS A 1 342 ? -14.305 -13.43 7.809 1 86.19 342 LYS A C 1
ATOM 2556 O O . LYS A 1 342 ? -14.227 -12.602 8.719 1 86.19 342 LYS A O 1
ATOM 2561 N N . VAL A 1 343 ? -14.336 -13.125 6.504 1 87.62 343 VAL A N 1
ATOM 2562 C CA . VAL A 1 343 ? -14.438 -11.734 6.066 1 87.62 343 VAL A CA 1
ATOM 2563 C C . VAL A 1 343 ? -15.75 -11.531 5.312 1 87.62 343 VAL A C 1
ATOM 2565 O O . VAL A 1 343 ? -16.047 -12.25 4.352 1 87.62 343 VAL A O 1
ATOM 2568 N N . ASP A 1 344 ? -16.531 -10.625 5.812 1 91.81 344 ASP A N 1
ATOM 2569 C CA . ASP A 1 344 ? -17.766 -10.258 5.113 1 91.81 344 ASP A CA 1
ATOM 2570 C C . ASP A 1 344 ? -17.469 -9.328 3.938 1 91.81 344 ASP A C 1
ATOM 2572 O O . ASP A 1 344 ? -16.938 -8.234 4.121 1 91.81 344 ASP A O 1
ATOM 2576 N N . PRO A 1 345 ? -17.844 -9.773 2.775 1 91.31 345 PRO A N 1
ATOM 2577 C CA . PRO A 1 345 ? -17.578 -8.938 1.604 1 91.31 345 PRO A CA 1
ATOM 2578 C C . PRO A 1 345 ? -18.172 -7.535 1.733 1 91.31 345 PRO A C 1
ATOM 2580 O O . PRO A 1 345 ? -17.656 -6.586 1.136 1 91.31 345 PRO A O 1
ATOM 2583 N N . THR A 1 346 ? -19.172 -7.414 2.514 1 91.88 346 THR A N 1
ATOM 2584 C CA . THR A 1 346 ? -19.812 -6.109 2.684 1 91.88 346 THR A CA 1
ATOM 2585 C C . THR A 1 346 ? -18.906 -5.176 3.49 1 91.88 346 THR A C 1
ATOM 2587 O O . THR A 1 346 ? -19.109 -3.961 3.484 1 91.88 346 THR A O 1
ATOM 2590 N N . ASP A 1 347 ? -17.922 -5.754 4.145 1 93.88 347 ASP A N 1
ATOM 2591 C CA . ASP A 1 347 ? -17 -4.965 4.941 1 93.88 347 ASP A CA 1
ATOM 2592 C C . ASP A 1 347 ? -15.766 -4.578 4.121 1 93.88 347 ASP A C 1
ATOM 2594 O O . ASP A 1 347 ? -14.836 -3.959 4.645 1 93.88 347 ASP A O 1
ATOM 2598 N N . VAL A 1 348 ? -15.805 -4.953 2.887 1 94.69 348 VAL A N 1
ATOM 2599 C CA . VAL A 1 348 ? -14.664 -4.699 2.006 1 94.69 348 VAL A CA 1
ATOM 2600 C C . VAL A 1 348 ? -15.07 -3.725 0.903 1 94.69 348 VAL A C 1
ATOM 2602 O O . VAL A 1 348 ? -16.141 -3.875 0.295 1 94.69 348 VAL A O 1
ATOM 2605 N N . ASP A 1 349 ? -14.328 -2.709 0.781 1 94.94 349 ASP A N 1
ATOM 2606 C CA . ASP A 1 349 ? -14.523 -1.767 -0.316 1 94.94 349 ASP A CA 1
ATOM 2607 C C . ASP A 1 349 ? -13.398 -1.872 -1.342 1 94.94 349 ASP A C 1
ATOM 2609 O O . ASP A 1 349 ? -12.219 -1.811 -0.986 1 94.94 349 ASP A O 1
ATOM 2613 N N . ILE A 1 350 ? -13.727 -2.115 -2.582 1 94 350 ILE A N 1
ATOM 2614 C CA . ILE A 1 350 ? -12.789 -2.113 -3.701 1 94 350 ILE A CA 1
ATOM 2615 C C . ILE A 1 350 ? -13.102 -0.943 -4.633 1 94 350 ILE A C 1
ATOM 2617 O O . ILE A 1 350 ? -14.156 -0.915 -5.273 1 94 350 ILE A O 1
ATOM 2621 N N . ASP A 1 351 ? -12.219 -0.053 -4.727 1 93.38 351 ASP A N 1
ATOM 2622 C CA . ASP A 1 351 ? -12.422 1.162 -5.508 1 93.38 351 ASP A CA 1
ATOM 2623 C C . ASP A 1 351 ? -11.438 1.24 -6.672 1 93.38 351 ASP A C 1
ATOM 2625 O O . ASP A 1 351 ? -10.242 0.976 -6.496 1 93.38 351 ASP A O 1
ATOM 2629 N N . TYR A 1 352 ? -11.969 1.54 -7.879 1 92.19 352 TYR A N 1
ATOM 2630 C CA . TYR A 1 352 ? -11.156 1.771 -9.062 1 92.19 352 TYR A CA 1
ATOM 2631 C C . TYR A 1 352 ? -11.18 3.24 -9.469 1 92.19 352 TYR A C 1
ATOM 2633 O O . TYR A 1 352 ? -12.25 3.814 -9.68 1 92.19 352 TYR A O 1
ATOM 2641 N N . ARG A 1 353 ? -10.055 3.832 -9.516 1 92.5 353 ARG A N 1
ATOM 2642 C CA . ARG A 1 353 ? -9.906 5.168 -10.086 1 92.5 353 ARG A CA 1
ATOM 2643 C C . ARG A 1 353 ? -9.109 5.125 -11.391 1 92.5 353 ARG A C 1
ATOM 2645 O O . ARG A 1 353 ? -8.008 4.574 -11.43 1 92.5 353 ARG A O 1
ATOM 2652 N N . LEU A 1 354 ? -9.695 5.75 -12.43 1 92.69 354 LEU A N 1
ATOM 2653 C CA . LEU A 1 354 ? -9.07 5.75 -13.75 1 92.69 354 LEU A CA 1
ATOM 2654 C C . LEU A 1 354 ? -8.586 7.145 -14.125 1 92.69 354 LEU A C 1
ATOM 2656 O O . LEU A 1 354 ? -9.359 7.961 -14.633 1 92.69 354 LEU A O 1
ATOM 2660 N N . TYR A 1 355 ? -7.348 7.359 -13.953 1 93 355 TYR A N 1
ATOM 2661 C CA . TYR A 1 355 ? -6.77 8.633 -14.367 1 93 355 TYR A CA 1
ATOM 2662 C C . TYR A 1 355 ? -6.719 8.742 -15.883 1 93 355 TYR A C 1
ATOM 2664 O O . TYR A 1 355 ? -6.184 7.855 -16.562 1 93 355 TYR A O 1
ATOM 2672 N N . GLY A 1 356 ? -7.109 9.797 -16.422 1 91.81 356 GLY A N 1
ATOM 2673 C CA . GLY A 1 356 ? -7.305 9.992 -17.859 1 91.81 356 GLY A CA 1
ATOM 2674 C C . GLY A 1 356 ? -8.766 9.945 -18.266 1 91.81 356 GLY A C 1
ATOM 2675 O O . GLY A 1 356 ? -9.125 10.414 -19.344 1 91.81 356 GLY A O 1
ATOM 2676 N N . ALA A 1 357 ? -9.539 9.367 -17.422 1 89.44 357 ALA A N 1
ATOM 2677 C CA . ALA A 1 357 ? -10.969 9.242 -17.703 1 89.44 357 ALA A CA 1
ATOM 2678 C C . ALA A 1 357 ? -11.797 9.914 -16.609 1 89.44 357 ALA A C 1
ATOM 2680 O O . ALA A 1 357 ? -12.875 9.43 -16.25 1 89.44 357 ALA A O 1
ATOM 2681 N N . GLY A 1 358 ? -11.266 10.914 -15.945 1 86.5 358 GLY A N 1
ATOM 2682 C CA . GLY A 1 358 ? -12.055 11.742 -15.055 1 86.5 358 GLY A CA 1
ATOM 2683 C C . GLY A 1 358 ? -11.867 11.398 -13.594 1 86.5 358 GLY A C 1
ATOM 2684 O O . GLY A 1 358 ? -12.75 11.648 -12.766 1 86.5 358 GLY A O 1
ATOM 2685 N N . ALA A 1 359 ? -10.812 10.805 -13.211 1 86.06 359 ALA A N 1
ATOM 2686 C CA . ALA A 1 359 ? -10.555 10.414 -11.828 1 86.06 359 ALA A CA 1
ATOM 2687 C C . ALA A 1 359 ? -10.414 11.641 -10.93 1 86.06 359 ALA A C 1
ATOM 2689 O O . ALA A 1 359 ? -10.789 11.602 -9.75 1 86.06 359 ALA A O 1
ATOM 2690 N N . VAL A 1 360 ? -9.945 12.695 -11.453 1 82.56 360 VAL A N 1
ATOM 2691 C CA . VAL A 1 360 ? -9.641 13.859 -10.641 1 82.56 360 VAL A CA 1
ATOM 2692 C C . VAL A 1 360 ? -10.938 14.594 -10.273 1 82.56 360 VAL A C 1
ATOM 2694 O O . VAL A 1 360 ? -11.156 14.93 -9.109 1 82.56 360 VAL A O 1
ATOM 2697 N N . LEU A 1 361 ? -11.781 14.773 -11.195 1 76.12 361 LEU A N 1
ATOM 2698 C CA . LEU A 1 361 ? -13 15.547 -10.969 1 76.12 361 LEU A CA 1
ATOM 2699 C C . LEU A 1 361 ? -14.164 14.625 -10.617 1 76.12 361 LEU A C 1
ATOM 2701 O O . LEU A 1 361 ? -15.25 15.094 -10.258 1 76.12 361 LEU A O 1
ATOM 2705 N N . ASP A 1 362 ? -13.914 13.352 -10.672 1 70.12 362 ASP A N 1
ATOM 2706 C CA . ASP A 1 362 ? -14.844 12.297 -10.273 1 70.12 362 ASP A CA 1
ATOM 2707 C C . ASP A 1 362 ? -16.234 12.531 -10.875 1 70.12 362 ASP A C 1
ATOM 2709 O O . ASP A 1 362 ? -17.219 12.617 -10.148 1 70.12 362 ASP A O 1
ATOM 2713 N N . GLY A 1 363 ? -16.328 12.5 -12.273 1 65.94 363 GLY A N 1
ATOM 2714 C CA . GLY A 1 363 ? -17.609 12.531 -12.945 1 65.94 363 GLY A CA 1
ATOM 2715 C C . GLY A 1 363 ? -18.047 13.93 -13.344 1 65.94 363 GLY A C 1
ATOM 2716 O O . GLY A 1 363 ? -19.094 14.102 -13.984 1 65.94 363 GLY A O 1
ATOM 2717 N N . LYS A 1 364 ? -17.297 14.93 -13.07 1 69.06 364 LYS A N 1
ATOM 2718 C CA . LYS A 1 364 ? -17.75 16.297 -13.352 1 69.06 364 LYS A CA 1
ATOM 2719 C C . LYS A 1 364 ? -17.031 16.875 -14.562 1 69.06 364 LYS A C 1
ATOM 2721 O O . LYS A 1 364 ? -16.891 18.094 -14.68 1 69.06 364 LYS A O 1
ATOM 2726 N N . GLU A 1 365 ? -16.734 15.969 -15.391 1 78.44 365 GLU A N 1
ATOM 2727 C CA . GLU A 1 365 ? -16.078 16.422 -16.609 1 78.44 365 GLU A CA 1
ATOM 2728 C C . GLU A 1 365 ? -17.078 17.078 -17.578 1 78.44 365 GLU A C 1
ATOM 2730 O O . GLU A 1 365 ? -18.094 16.453 -17.922 1 78.44 365 GLU A O 1
ATOM 2735 N N . PRO A 1 366 ? -16.781 18.25 -17.859 1 72.31 366 PRO A N 1
ATOM 2736 C CA . PRO A 1 366 ? -17.703 18.922 -18.781 1 72.31 366 PRO A CA 1
ATOM 2737 C C . PRO A 1 366 ? -17.781 18.25 -20.156 1 72.31 366 PRO A C 1
ATOM 2739 O O . PRO A 1 366 ? -18.844 18.203 -20.766 1 72.31 366 PRO A O 1
ATOM 2742 N N . ASP A 1 367 ? -16.625 17.75 -20.719 1 77.75 367 ASP A N 1
ATOM 2743 C CA . ASP A 1 367 ? -16.547 17.078 -22.016 1 77.75 367 ASP A CA 1
ATOM 2744 C C . ASP A 1 367 ? -16.031 15.648 -21.859 1 77.75 367 ASP A C 1
ATOM 2746 O O . ASP A 1 367 ? -15.266 15.359 -20.938 1 77.75 367 ASP A O 1
ATOM 2750 N N . ALA A 1 368 ? -16.562 14.891 -22.812 1 78.5 368 ALA A N 1
ATOM 2751 C CA . ALA A 1 368 ? -16.094 13.508 -22.797 1 78.5 368 ALA A CA 1
ATOM 2752 C C . ALA A 1 368 ? -14.594 13.43 -23.016 1 78.5 368 ALA A C 1
ATOM 2754 O O . ALA A 1 368 ? -14.039 14.156 -23.844 1 78.5 368 ALA A O 1
ATOM 2755 N N . LEU A 1 369 ? -14.047 12.648 -22.156 1 82 369 LEU A N 1
ATOM 2756 C CA . LEU A 1 369 ? -12.617 12.422 -22.328 1 82 369 LEU A CA 1
ATOM 2757 C C . LEU A 1 369 ? -12.352 11.234 -23.25 1 82 369 LEU A C 1
ATOM 2759 O O . LEU A 1 369 ? -13.195 10.344 -23.375 1 82 369 LEU A O 1
ATOM 2763 N N . ALA A 1 370 ? -11.375 11.25 -24.109 1 82.81 370 ALA A N 1
ATOM 2764 C CA . ALA A 1 370 ? -10.953 10.172 -25 1 82.81 370 ALA A CA 1
ATOM 2765 C C . ALA A 1 370 ? -9.5 9.781 -24.766 1 82.81 370 ALA A C 1
ATOM 2767 O O . ALA A 1 370 ? -8.633 10.031 -25.594 1 82.81 370 ALA A O 1
ATOM 2768 N N . PRO A 1 371 ? -9.383 9.148 -23.562 1 88.38 371 PRO A N 1
ATOM 2769 C CA . PRO A 1 371 ? -7.988 8.852 -23.234 1 88.38 371 PRO A CA 1
ATOM 2770 C C . PRO A 1 371 ? -7.387 7.766 -24.125 1 88.38 371 PRO A C 1
ATOM 2772 O O . PRO A 1 371 ? -8.086 6.832 -24.531 1 88.38 371 PRO A O 1
ATOM 2775 N N . ARG A 1 372 ? -6.082 7.84 -24.422 1 90.06 372 ARG A N 1
ATOM 2776 C CA . ARG A 1 372 ? -5.324 6.812 -25.141 1 90.06 372 ARG A CA 1
ATOM 2777 C C . ARG A 1 372 ? -4.465 6.004 -24.172 1 90.06 372 ARG A C 1
ATOM 2779 O O . ARG A 1 372 ? -3.875 4.992 -24.562 1 90.06 372 ARG A O 1
ATOM 2786 N N . GLU A 1 373 ? -4.391 6.41 -23.031 1 92.38 373 GLU A N 1
ATOM 2787 C CA . GLU A 1 373 ? -3.699 5.746 -21.922 1 92.38 373 GLU A CA 1
ATOM 2788 C C . GLU A 1 373 ? -4.344 6.09 -20.594 1 92.38 373 GLU A C 1
ATOM 2790 O O . GLU A 1 373 ? -4.75 7.23 -20.359 1 92.38 373 GLU A O 1
ATOM 2795 N N . LEU A 1 374 ? -4.508 5.082 -19.75 1 93.5 374 LEU A N 1
ATOM 2796 C CA . LEU A 1 374 ? -5.105 5.285 -18.422 1 93.5 374 LEU A CA 1
ATOM 2797 C C . LEU A 1 374 ? -4.133 4.887 -17.328 1 93.5 374 LEU A C 1
ATOM 2799 O O . LEU A 1 374 ? -3.381 3.92 -17.469 1 93.5 374 LEU A O 1
ATOM 2803 N N . GLY A 1 375 ? -4.059 5.695 -16.281 1 94.06 375 GLY A N 1
ATOM 2804 C CA . GLY A 1 375 ? -3.584 5.215 -14.992 1 94.06 375 GLY A CA 1
ATOM 2805 C C . GLY A 1 375 ? -4.684 4.617 -14.141 1 94.06 375 GLY A C 1
ATOM 2806 O O . GLY A 1 375 ? -5.766 5.195 -14.008 1 94.06 375 GLY A O 1
ATOM 2807 N N . VAL A 1 376 ? -4.461 3.447 -13.625 1 93.62 376 VAL A N 1
ATOM 2808 C CA . VAL A 1 376 ? -5.469 2.766 -12.828 1 93.62 376 VAL A CA 1
ATOM 2809 C C . VAL A 1 376 ? -5.004 2.68 -11.375 1 93.62 376 VAL A C 1
ATOM 2811 O O . VAL A 1 376 ? -3.893 2.223 -11.102 1 93.62 376 VAL A O 1
ATOM 2814 N N . LEU A 1 377 ? -5.785 3.164 -10.508 1 95.56 377 LEU A N 1
ATOM 2815 C CA . LEU A 1 377 ? -5.566 3.051 -9.07 1 95.56 377 LEU A CA 1
ATOM 2816 C C . LEU A 1 377 ? -6.66 2.211 -8.422 1 95.56 377 LEU A C 1
ATOM 2818 O O . LEU A 1 377 ? -7.836 2.572 -8.469 1 95.56 377 LEU A O 1
ATOM 2822 N N . ILE A 1 378 ? -6.273 1.08 -7.863 1 94.75 378 ILE A N 1
ATOM 2823 C CA . ILE A 1 378 ? -7.211 0.221 -7.145 1 94.75 378 ILE A CA 1
ATOM 2824 C C . ILE A 1 378 ? -6.941 0.31 -5.641 1 94.75 378 ILE A C 1
ATOM 2826 O O . ILE A 1 378 ? -5.809 0.124 -5.195 1 94.75 378 ILE A O 1
ATOM 2830 N N . THR A 1 379 ? -7.941 0.596 -4.871 1 96.44 379 THR A N 1
ATOM 2831 C CA . THR A 1 379 ? -7.82 0.669 -3.418 1 96.44 379 THR A CA 1
ATOM 2832 C C . THR A 1 379 ? -8.742 -0.346 -2.746 1 96.44 379 THR A C 1
ATOM 2834 O O . THR A 1 379 ? -9.945 -0.382 -3.023 1 96.44 379 THR A O 1
ATOM 2837 N N . ILE A 1 380 ? -8.148 -1.196 -1.942 1 96.69 380 ILE A N 1
ATOM 2838 C CA . ILE A 1 380 ? -8.906 -2.15 -1.146 1 96.69 380 ILE A CA 1
ATOM 2839 C C . ILE A 1 380 ? -8.938 -1.697 0.312 1 96.69 380 ILE A C 1
ATOM 2841 O O . ILE A 1 380 ? -7.891 -1.477 0.923 1 96.69 380 ILE A O 1
ATOM 2845 N N . THR A 1 381 ? -10.117 -1.534 0.855 1 96.75 381 THR A N 1
ATOM 2846 C CA . THR A 1 381 ? -10.297 -1.214 2.266 1 96.75 381 THR A CA 1
ATOM 2847 C C . THR A 1 381 ? -10.961 -2.373 3.002 1 96.75 381 THR A C 1
ATOM 2849 O O . THR A 1 381 ? -11.977 -2.904 2.547 1 96.75 381 THR A O 1
ATOM 2852 N N . ALA A 1 382 ? -10.359 -2.809 4.07 1 96.81 382 ALA A N 1
ATOM 2853 C CA . ALA A 1 382 ? -10.875 -3.912 4.875 1 96.81 382 ALA A CA 1
ATOM 2854 C C . ALA A 1 382 ? -10.703 -3.631 6.367 1 96.81 382 ALA A C 1
ATOM 2856 O O . ALA A 1 382 ? -10.062 -2.646 6.75 1 96.81 382 ALA A O 1
ATOM 2857 N N . PRO A 1 383 ? -11.328 -4.422 7.234 1 94.81 383 PRO A N 1
ATOM 2858 C CA . PRO A 1 383 ? -11.273 -4.172 8.68 1 94.81 383 PRO A CA 1
ATOM 2859 C C . PRO A 1 383 ? -9.867 -4.336 9.25 1 94.81 383 PRO A C 1
ATOM 2861 O O . PRO A 1 383 ? -9.539 -3.734 10.273 1 94.81 383 PRO A O 1
ATOM 2864 N N . ASP A 1 384 ? -9.016 -5.152 8.586 1 95.38 384 ASP A N 1
ATOM 2865 C CA . ASP A 1 384 ? -7.637 -5.336 9.031 1 95.38 384 ASP A CA 1
ATOM 2866 C C . ASP A 1 384 ? -6.68 -5.391 7.844 1 95.38 384 ASP A C 1
ATOM 2868 O O . ASP A 1 384 ? -7.098 -5.652 6.715 1 95.38 384 ASP A O 1
ATOM 2872 N N . GLN A 1 385 ? -5.426 -5.113 8.133 1 95.44 385 GLN A N 1
ATOM 2873 C CA . GLN A 1 385 ? -4.43 -4.969 7.078 1 95.44 385 GLN A CA 1
ATOM 2874 C C . GLN A 1 385 ? -4.199 -6.297 6.359 1 95.44 385 GLN A C 1
ATOM 2876 O O . GLN A 1 385 ? -4.004 -6.324 5.141 1 95.44 385 GLN A O 1
ATOM 2881 N N . GLN A 1 386 ? -4.207 -7.406 7.062 1 92.75 386 GLN A N 1
ATOM 2882 C CA . GLN A 1 386 ? -3.973 -8.719 6.473 1 92.75 386 GLN A CA 1
ATOM 2883 C C . GLN A 1 386 ? -5.031 -9.047 5.426 1 92.75 386 GLN A C 1
ATOM 2885 O O . GLN A 1 386 ? -4.707 -9.508 4.328 1 92.75 386 GLN A O 1
ATOM 2890 N N . SER A 1 387 ? -6.281 -8.742 5.777 1 93.25 387 SER A N 1
ATOM 2891 C CA . SER A 1 387 ? -7.379 -9 4.844 1 93.25 387 SER A CA 1
ATOM 2892 C C . SER A 1 387 ? -7.285 -8.086 3.623 1 93.25 387 SER A C 1
ATOM 2894 O O . SER A 1 387 ? -7.492 -8.539 2.494 1 93.25 387 SER A O 1
ATOM 2896 N N . ALA A 1 388 ? -7.023 -6.82 3.9 1 95.62 388 ALA A N 1
ATOM 2897 C CA . ALA A 1 388 ? -6.883 -5.887 2.787 1 95.62 388 ALA A CA 1
ATOM 2898 C C . ALA A 1 388 ? -5.816 -6.359 1.805 1 95.62 388 ALA A C 1
ATOM 2900 O O . ALA A 1 388 ? -6.031 -6.344 0.591 1 95.62 388 ALA A O 1
ATOM 2901 N N . HIS A 1 389 ? -4.727 -6.785 2.348 1 94.31 389 HIS A N 1
ATOM 2902 C CA . HIS A 1 389 ? -3.619 -7.254 1.521 1 94.31 389 HIS A CA 1
ATOM 2903 C C . HIS A 1 389 ? -3.996 -8.516 0.751 1 94.31 389 HIS A C 1
ATOM 2905 O O . HIS A 1 389 ? -3.736 -8.617 -0.45 1 94.31 389 HIS A O 1
ATOM 2911 N N . ALA A 1 390 ? -4.5 -9.484 1.445 1 89.88 390 ALA A N 1
ATOM 2912 C CA . ALA A 1 390 ? -4.871 -10.75 0.819 1 89.88 390 ALA A CA 1
ATOM 2913 C C . ALA A 1 390 ? -5.859 -10.523 -0.323 1 89.88 390 ALA A C 1
ATOM 2915 O O . ALA A 1 390 ? -5.715 -11.109 -1.398 1 89.88 390 ALA A O 1
ATOM 2916 N N . ILE A 1 391 ? -6.859 -9.672 -0.123 1 91.06 391 ILE A N 1
ATOM 2917 C CA . ILE A 1 391 ? -7.867 -9.367 -1.132 1 91.06 391 ILE A CA 1
ATOM 2918 C C . ILE A 1 391 ? -7.219 -8.633 -2.303 1 91.06 391 ILE A C 1
ATOM 2920 O O . ILE A 1 391 ? -7.543 -8.898 -3.465 1 91.06 391 ILE A O 1
ATOM 2924 N N . ALA A 1 392 ? -6.285 -7.738 -1.941 1 93.19 392 ALA A N 1
ATOM 2925 C CA . ALA A 1 392 ? -5.594 -6.988 -2.984 1 93.19 392 ALA A CA 1
ATOM 2926 C C . ALA A 1 392 ? -4.809 -7.918 -3.904 1 93.19 392 ALA A C 1
ATOM 2928 O O . ALA A 1 392 ? -4.734 -7.688 -5.113 1 93.19 392 ALA A O 1
ATOM 2929 N N . THR A 1 393 ? -4.176 -8.906 -3.334 1 87.69 393 THR A N 1
ATOM 2930 C CA . THR A 1 393 ? -3.404 -9.852 -4.137 1 87.69 393 THR A CA 1
ATOM 2931 C C . THR A 1 393 ? -4.297 -10.547 -5.156 1 87.69 393 THR A C 1
ATOM 2933 O O . THR A 1 393 ? -3.928 -10.68 -6.324 1 87.69 393 THR A O 1
ATOM 2936 N N . PHE A 1 394 ? -5.418 -10.906 -4.719 1 82 394 PHE A N 1
ATOM 2937 C CA . PHE A 1 394 ? -6.367 -11.562 -5.609 1 82 394 PHE A CA 1
ATOM 2938 C C . PHE A 1 394 ? -6.926 -10.586 -6.633 1 82 394 PHE A C 1
ATOM 2940 O O . PHE A 1 394 ? -7.066 -10.914 -7.812 1 82 394 PHE A O 1
ATOM 2947 N N . VAL A 1 395 ? -7.234 -9.391 -6.184 1 87.25 395 VAL A N 1
ATOM 2948 C CA . VAL A 1 395 ? -7.805 -8.359 -7.055 1 87.25 395 VAL A CA 1
ATOM 2949 C C . VAL A 1 395 ? -6.801 -7.996 -8.141 1 87.25 395 VAL A C 1
ATOM 2951 O O . VAL A 1 395 ? -7.172 -7.84 -9.312 1 87.25 395 VAL A O 1
ATOM 2954 N N . ALA A 1 396 ? -5.582 -7.879 -7.746 1 88.44 396 ALA A N 1
ATOM 2955 C CA . ALA A 1 396 ? -4.535 -7.574 -8.719 1 88.44 396 ALA A CA 1
ATOM 2956 C C . ALA A 1 396 ? -4.457 -8.648 -9.797 1 88.44 396 ALA A C 1
ATOM 2958 O O . ALA A 1 396 ? -4.414 -8.336 -10.992 1 88.44 396 ALA A O 1
ATOM 2959 N N . HIS A 1 397 ? -4.43 -9.836 -9.352 1 78.81 397 HIS A N 1
ATOM 2960 C CA . HIS A 1 397 ? -4.355 -10.969 -10.273 1 78.81 397 HIS A CA 1
ATOM 2961 C C . HIS A 1 397 ? -5.57 -11.016 -11.188 1 78.81 397 HIS A C 1
ATOM 2963 O O . HIS A 1 397 ? -5.43 -11.133 -12.406 1 78.81 397 HIS A O 1
ATOM 2969 N N . ALA A 1 398 ? -6.719 -10.914 -10.648 1 77.75 398 ALA A N 1
ATOM 2970 C CA . ALA A 1 398 ? -7.965 -10.992 -11.406 1 77.75 398 ALA A CA 1
ATOM 2971 C C . ALA A 1 398 ? -8.094 -9.82 -12.375 1 77.75 398 ALA A C 1
ATOM 2973 O O . ALA A 1 398 ? -8.594 -9.984 -13.492 1 77.75 398 ALA A O 1
ATOM 2974 N N . SER A 1 399 ? -7.684 -8.633 -11.961 1 83.56 399 SER A N 1
ATOM 2975 C CA . SER A 1 399 ? -7.809 -7.434 -12.789 1 83.56 399 SER A CA 1
ATOM 2976 C C . SER A 1 399 ? -6.906 -7.512 -14.016 1 83.56 399 SER A C 1
ATOM 2978 O O . SER A 1 399 ? -7.227 -6.949 -15.062 1 83.56 399 SER A O 1
ATOM 2980 N N . SER A 1 400 ? -5.824 -8.148 -13.914 1 81.38 400 SER A N 1
ATOM 2981 C CA . SER A 1 400 ? -4.898 -8.297 -15.031 1 81.38 400 SER A CA 1
ATOM 2982 C C . SER A 1 400 ? -5.418 -9.312 -16.047 1 81.38 400 SER A C 1
ATOM 2984 O O . SER A 1 400 ? -4.926 -9.375 -17.172 1 81.38 400 SER A O 1
ATOM 2986 N N . HIS A 1 401 ? -6.484 -10.039 -15.68 1 73.19 401 HIS A N 1
ATOM 2987 C CA . HIS A 1 401 ? -6.945 -11.117 -16.547 1 73.19 401 HIS A CA 1
ATOM 2988 C C . HIS A 1 401 ? -8.445 -11.016 -16.797 1 73.19 401 HIS A C 1
ATOM 2990 O O . HIS A 1 401 ? -9.109 -12.031 -17.047 1 73.19 401 HIS A O 1
ATOM 2996 N N . LEU A 1 402 ? -8.945 -9.859 -16.609 1 70.5 402 LEU A N 1
ATOM 2997 C CA . LEU A 1 402 ? -10.367 -9.68 -16.906 1 70.5 402 LEU A CA 1
ATOM 2998 C C . LEU A 1 402 ? -10.672 -10.055 -18.359 1 70.5 402 LEU A C 1
ATOM 3000 O O . LEU A 1 402 ? -9.906 -9.727 -19.266 1 70.5 402 LEU A O 1
ATOM 3004 N N . PRO A 1 403 ? -11.656 -10.781 -18.531 1 67.5 403 PRO A N 1
ATOM 3005 C CA . PRO A 1 403 ? -12.008 -11.195 -19.891 1 67.5 403 PRO A CA 1
ATOM 3006 C C . PRO A 1 403 ? -12.422 -10.023 -20.766 1 67.5 403 PRO A C 1
ATOM 3008 O O . PRO A 1 403 ? -13.234 -9.195 -20.359 1 67.5 403 PRO A O 1
ATOM 3011 N N . ILE A 1 404 ? -11.836 -9.875 -21.891 1 73.12 404 ILE A N 1
ATOM 3012 C CA . ILE A 1 404 ? -12.188 -8.891 -22.906 1 73.12 404 ILE A CA 1
ATOM 3013 C C . ILE A 1 404 ? -12.875 -9.586 -24.078 1 73.12 404 ILE A C 1
ATOM 3015 O O . ILE A 1 404 ? -12.242 -10.344 -24.812 1 73.12 404 ILE A O 1
ATOM 3019 N N . PRO A 1 405 ? -14.148 -9.391 -24.266 1 69.75 405 PRO A N 1
ATOM 3020 C CA . PRO A 1 405 ? -14.93 -10.102 -25.281 1 69.75 405 PRO A CA 1
ATOM 3021 C C . PRO A 1 405 ? -14.297 -10.039 -26.672 1 69.75 405 PRO A C 1
ATOM 3023 O O . PRO A 1 405 ? -14.438 -10.969 -27.469 1 69.75 405 PRO A O 1
ATOM 3026 N N . GLU A 1 406 ? -13.641 -8.914 -26.922 1 74.94 406 GLU A N 1
ATOM 3027 C CA . GLU A 1 406 ? -13.07 -8.695 -28.25 1 74.94 406 GLU A CA 1
ATOM 3028 C C . GLU A 1 406 ? -11.828 -9.555 -28.453 1 74.94 406 GLU A C 1
ATOM 3030 O O . GLU A 1 406 ? -11.352 -9.703 -29.578 1 74.94 406 GLU A O 1
ATOM 3035 N N . TYR A 1 407 ? -11.203 -9.992 -27.469 1 70 407 TYR A N 1
ATOM 3036 C CA . TYR A 1 407 ? -9.961 -10.758 -27.578 1 70 407 TYR A CA 1
ATOM 3037 C C . TYR A 1 407 ? -10.211 -12.234 -27.297 1 70 407 TYR A C 1
ATOM 3039 O O . TYR A 1 407 ? -11.039 -12.586 -26.453 1 70 407 TYR A O 1
ATOM 3047 N N . ASP A 1 408 ? -9.453 -13.016 -28.188 1 60.06 408 ASP A N 1
ATOM 3048 C CA . ASP A 1 408 ? -9.406 -14.453 -27.953 1 60.06 408 ASP A CA 1
ATOM 3049 C C . ASP A 1 408 ? -8.188 -14.828 -27.109 1 60.06 408 ASP A C 1
ATOM 3051 O O . ASP A 1 408 ? -7.102 -14.281 -27.297 1 60.06 408 ASP A O 1
ATOM 3055 N N . GLY A 1 409 ? -8.344 -15.273 -25.828 1 57.03 409 GLY A N 1
ATOM 3056 C CA . GLY A 1 409 ? -7.234 -15.75 -25.016 1 57.03 409 GLY A CA 1
ATOM 3057 C C . GLY A 1 409 ? -6.949 -14.867 -23.812 1 57.03 409 GLY A C 1
ATOM 3058 O O . GLY A 1 409 ? -7.707 -13.938 -23.516 1 57.03 409 GLY A O 1
ATOM 3059 N N . LEU A 1 410 ? -5.754 -15.18 -23.203 1 55.91 410 LEU A N 1
ATOM 3060 C CA . LEU A 1 410 ? -5.355 -14.477 -21.984 1 55.91 410 LEU A CA 1
ATOM 3061 C C . LEU A 1 410 ? -4.66 -13.156 -22.312 1 55.91 410 LEU A C 1
ATOM 3063 O O . LEU A 1 410 ? -3.695 -13.141 -23.078 1 55.91 410 LEU A O 1
ATOM 3067 N N . VAL A 1 411 ? -5.297 -12.039 -22.125 1 56.44 411 VAL A N 1
ATOM 3068 C CA . VAL A 1 411 ? -4.68 -10.727 -22.312 1 56.44 411 VAL A CA 1
ATOM 3069 C C . VAL A 1 411 ? -4.426 -10.086 -20.953 1 56.44 411 VAL A C 1
ATOM 3071 O O . VAL A 1 411 ? -5.176 -10.32 -20 1 56.44 411 VAL A O 1
ATOM 3074 N N . SER A 1 412 ? -3.217 -9.531 -20.922 1 63.28 412 SER A N 1
ATOM 3075 C CA . SER A 1 412 ? -2.973 -8.703 -19.75 1 63.28 412 SER A CA 1
ATOM 3076 C C . SER A 1 412 ? -3.617 -7.328 -19.906 1 63.28 412 SER A C 1
ATOM 3078 O O . SER A 1 412 ? -3.281 -6.578 -20.828 1 63.28 412 SER A O 1
ATOM 3080 N N . THR A 1 413 ? -4.504 -7.035 -19.062 1 76.88 413 THR A N 1
ATOM 3081 C CA . THR A 1 413 ? -5.285 -5.805 -19.156 1 76.88 413 THR A CA 1
ATOM 3082 C C . THR A 1 413 ? -4.562 -4.645 -18.484 1 76.88 413 THR A C 1
ATOM 3084 O O . THR A 1 413 ? -4.672 -3.498 -18.922 1 76.88 413 THR A O 1
ATOM 3087 N N . LEU A 1 414 ? -3.818 -5.035 -17.422 1 85.81 414 LEU A N 1
ATOM 3088 C CA . LEU A 1 414 ? -3.166 -3.982 -16.656 1 85.81 414 LEU A CA 1
ATOM 3089 C C . LEU A 1 414 ? -1.66 -4.219 -16.578 1 85.81 414 LEU A C 1
ATOM 3091 O O . LEU A 1 414 ? -1.214 -5.344 -16.344 1 85.81 414 LEU A O 1
ATOM 3095 N N . ALA A 1 415 ? -0.906 -3.217 -16.906 1 87.94 415 ALA A N 1
ATOM 3096 C CA . ALA A 1 415 ? 0.54 -3.232 -16.703 1 87.94 415 ALA A CA 1
ATOM 3097 C C . ALA A 1 415 ? 0.902 -2.658 -15.336 1 87.94 415 ALA A C 1
ATOM 3099 O O . ALA A 1 415 ? 0.602 -1.499 -15.039 1 87.94 415 ALA A O 1
ATOM 3100 N N . TYR A 1 416 ? 1.483 -3.479 -14.477 1 90.25 416 TYR A N 1
ATOM 3101 C CA . TYR A 1 416 ? 1.896 -3.031 -13.148 1 90.25 416 TYR A CA 1
ATOM 3102 C C . TYR A 1 416 ? 3.342 -2.553 -13.164 1 90.25 416 TYR A C 1
ATOM 3104 O O . TYR A 1 416 ? 4.227 -3.238 -13.688 1 90.25 416 TYR A O 1
ATOM 3112 N N . PRO A 1 417 ? 3.615 -1.326 -12.625 1 90.88 417 PRO A N 1
ATOM 3113 C CA . PRO A 1 417 ? 5 -0.853 -12.578 1 90.88 417 PRO A CA 1
ATOM 3114 C C . PRO A 1 417 ? 5.82 -1.547 -11.492 1 90.88 417 PRO A C 1
ATOM 3116 O O . PRO A 1 417 ? 7.051 -1.45 -11.484 1 90.88 417 PRO A O 1
ATOM 3119 N N . TYR A 1 418 ? 5.055 -2.277 -10.625 1 90.12 418 TYR A N 1
ATOM 3120 C CA . TYR A 1 418 ? 5.746 -2.873 -9.492 1 90.12 418 TYR A CA 1
ATOM 3121 C C . TYR A 1 418 ? 5.441 -4.363 -9.391 1 90.12 418 TYR A C 1
ATOM 3123 O O . TYR A 1 418 ? 4.391 -4.82 -9.836 1 90.12 418 TYR A O 1
ATOM 3131 N N . SER A 1 419 ? 6.402 -5.074 -8.812 1 86.69 419 SER A N 1
ATOM 3132 C CA . SER A 1 419 ? 6.219 -6.457 -8.375 1 86.69 419 SER A CA 1
ATOM 3133 C C . SER A 1 419 ? 6.766 -6.668 -6.969 1 86.69 419 SER A C 1
ATOM 3135 O O . SER A 1 419 ? 7.953 -6.445 -6.719 1 86.69 419 SER A O 1
ATOM 3137 N N . PRO A 1 420 ? 5.852 -7.113 -6.082 1 89.31 420 PRO A N 1
ATOM 3138 C CA . PRO A 1 420 ? 4.402 -7.273 -6.191 1 89.31 420 PRO A CA 1
ATOM 3139 C C . PRO A 1 420 ? 3.682 -5.957 -6.469 1 89.31 420 PRO A C 1
ATOM 3141 O O . PRO A 1 420 ? 4.203 -4.887 -6.152 1 89.31 420 PRO A O 1
ATOM 3144 N N . PRO A 1 421 ? 2.51 -6.027 -7.098 1 92.06 421 PRO A N 1
ATOM 3145 C CA . PRO A 1 421 ? 1.811 -4.801 -7.48 1 92.06 421 PRO A CA 1
ATOM 3146 C C . PRO A 1 421 ? 1.139 -4.109 -6.297 1 92.06 421 PRO A C 1
ATOM 3148 O O . PRO A 1 421 ? 0.821 -2.92 -6.367 1 92.06 421 PRO A O 1
ATOM 3151 N N . GLU A 1 422 ? 0.759 -4.973 -5.223 1 93.44 422 GLU A N 1
ATOM 3152 C CA . GLU A 1 422 ? 0.012 -4.426 -4.094 1 93.44 422 GLU A CA 1
ATOM 3153 C C . GLU A 1 422 ? 0.946 -3.777 -3.074 1 93.44 422 GLU A C 1
ATOM 3155 O O . GLU A 1 422 ? 2.078 -4.23 -2.887 1 93.44 422 GLU A O 1
ATOM 3160 N N . MET A 1 423 ? 0.526 -2.65 -2.463 1 95.19 423 MET A N 1
ATOM 3161 C CA . MET A 1 423 ? 1.236 -1.919 -1.418 1 95.19 423 MET A CA 1
ATOM 3162 C C . MET A 1 423 ? 0.311 -1.61 -0.246 1 95.19 423 MET A C 1
ATOM 3164 O O . MET A 1 423 ? -0.764 -1.037 -0.432 1 95.19 423 MET A O 1
ATOM 3168 N N . ASP A 1 424 ? 0.792 -2.008 0.893 1 95.56 424 ASP A N 1
ATOM 3169 C CA . ASP A 1 424 ? 0.001 -1.709 2.084 1 95.56 424 ASP A CA 1
ATOM 3170 C C . ASP A 1 424 ? 0.091 -0.228 2.443 1 95.56 424 ASP A C 1
ATOM 3172 O O . ASP A 1 424 ? 1.188 0.323 2.559 1 95.56 424 ASP A O 1
ATOM 3176 N N . ARG A 1 425 ? -1.018 0.394 2.516 1 95.5 425 ARG A N 1
ATOM 3177 C CA . ARG A 1 425 ? -1.068 1.793 2.928 1 95.5 425 ARG A CA 1
ATOM 3178 C C . ARG A 1 425 ? -1.189 1.913 4.445 1 95.5 425 ARG A C 1
ATOM 3180 O O . ARG A 1 425 ? -0.71 2.883 5.035 1 95.5 425 ARG A O 1
ATOM 3187 N N . GLY A 1 426 ? -1.86 0.901 5.02 1 95.44 426 GLY A N 1
ATOM 3188 C CA . GLY A 1 426 ? -2.016 0.938 6.465 1 95.44 426 GLY A CA 1
ATOM 3189 C C . GLY A 1 426 ? -3.373 1.449 6.906 1 95.44 426 GLY A C 1
ATOM 3190 O O . GLY A 1 426 ? -4.355 1.327 6.172 1 95.44 426 GLY A O 1
ATOM 3191 N N . PRO A 1 427 ? -3.48 1.976 8.102 1 96.25 427 PRO A N 1
ATOM 3192 C CA . PRO A 1 427 ? -4.77 2.34 8.695 1 96.25 427 PRO A CA 1
ATOM 3193 C C . PRO A 1 427 ? -5.414 3.543 8.016 1 96.25 427 PRO A C 1
ATOM 3195 O O . PRO A 1 427 ? -4.715 4.477 7.605 1 96.25 427 PRO A O 1
ATOM 3198 N N . LEU A 1 428 ? -6.68 3.451 7.922 1 95.62 428 LEU A N 1
ATOM 3199 C CA . LEU A 1 428 ? -7.547 4.516 7.422 1 95.62 428 LEU A CA 1
ATOM 3200 C C . LEU A 1 428 ? -8.344 5.148 8.562 1 95.62 428 LEU A C 1
ATOM 3202 O O . LEU A 1 428 ? -8.891 4.441 9.406 1 95.62 428 LEU A O 1
ATOM 3206 N N . TYR A 1 429 ? -8.445 6.465 8.492 1 95.75 429 TYR A N 1
ATOM 3207 C CA . TYR A 1 429 ? -9.141 7.18 9.555 1 95.75 429 TYR A CA 1
ATOM 3208 C C . TYR A 1 429 ? -10.219 8.086 8.984 1 95.75 429 TYR A C 1
ATOM 3210 O O . TYR A 1 429 ? -10.148 8.5 7.824 1 95.75 429 TYR A O 1
ATOM 3218 N N . ARG A 1 430 ? -11.195 8.352 9.773 1 95.06 430 ARG A N 1
ATOM 3219 C CA . ARG A 1 430 ? -12.25 9.297 9.445 1 95.06 430 ARG A CA 1
ATOM 3220 C C . ARG A 1 430 ? -12.477 10.297 10.578 1 95.06 430 ARG A C 1
ATOM 3222 O O . ARG A 1 430 ? -12.391 9.93 11.758 1 95.06 430 ARG A O 1
ATOM 3229 N N . PHE A 1 431 ? -12.797 11.469 10.211 1 95.44 431 PHE A N 1
ATOM 3230 C CA . PHE A 1 431 ? -13.156 12.445 11.234 1 95.44 431 PHE A CA 1
ATOM 3231 C C . PHE A 1 431 ? -14.445 12.039 11.938 1 95.44 431 PHE A C 1
ATOM 3233 O O . PHE A 1 431 ? -15.375 11.531 11.305 1 95.44 431 PHE A O 1
ATOM 3240 N N . THR A 1 432 ? -14.5 12.32 13.227 1 95.5 432 THR A N 1
ATOM 3241 C CA . THR A 1 432 ? -15.68 11.906 13.977 1 95.5 432 THR A CA 1
ATOM 3242 C C . THR A 1 432 ? -16.359 13.109 14.633 1 95.5 432 THR A C 1
ATOM 3244 O O . THR A 1 432 ? -17.531 13.047 14.984 1 95.5 432 THR A O 1
ATOM 3247 N N . LEU A 1 433 ? -15.594 14.109 14.82 1 94.38 433 LEU A N 1
ATOM 3248 C CA . LEU A 1 433 ? -16.156 15.242 15.531 1 94.38 433 LEU A CA 1
ATOM 3249 C C . LEU A 1 433 ? -15.914 16.547 14.781 1 94.38 433 LEU A C 1
ATOM 3251 O O . LEU A 1 433 ? -14.82 16.766 14.242 1 94.38 433 LEU A O 1
ATOM 3255 N N . ASN A 1 434 ? -16.844 17.344 14.641 1 92.81 434 ASN A N 1
ATOM 3256 C CA . ASN A 1 434 ? -16.859 18.75 14.305 1 92.81 434 ASN A CA 1
ATOM 3257 C C . ASN A 1 434 ? -17.828 19.531 15.195 1 92.81 434 ASN A C 1
ATOM 3259 O O . ASN A 1 434 ? -18.859 20.016 14.719 1 92.81 434 ASN A O 1
ATOM 3263 N N . HIS A 1 435 ? -17.484 19.562 16.438 1 97 435 HIS A N 1
ATOM 3264 C CA . HIS A 1 435 ? -18.297 20.062 17.547 1 97 435 HIS A CA 1
ATOM 3265 C C . HIS A 1 435 ? -17.516 21.016 18.438 1 97 435 HIS A C 1
ATOM 3267 O O . HIS A 1 435 ? -16.297 21.141 18.297 1 97 435 HIS A O 1
ATOM 3273 N N . VAL A 1 436 ? -18.281 21.672 19.234 1 97.31 436 VAL A N 1
ATOM 3274 C CA . VAL A 1 436 ? -17.609 22.516 20.219 1 97.31 436 VAL A CA 1
ATOM 3275 C C . VAL A 1 436 ? -18.078 22.109 21.625 1 97.31 436 VAL A C 1
ATOM 3277 O O . VAL A 1 436 ? -19.234 21.75 21.828 1 97.31 436 VAL A O 1
ATOM 3280 N N . ALA A 1 437 ? -17.156 22.078 22.578 1 97.75 437 ALA A N 1
ATOM 3281 C CA . ALA A 1 437 ? -17.5 22.047 23.984 1 97.75 437 ALA A CA 1
ATOM 3282 C C . ALA A 1 437 ? -17.953 23.422 24.484 1 97.75 437 ALA A C 1
ATOM 3284 O O . ALA A 1 437 ? -17.297 24.422 24.219 1 97.75 437 ALA A O 1
ATOM 3285 N N . THR A 1 438 ? -19.078 23.438 25.188 1 96.31 438 THR A N 1
ATOM 3286 C CA . THR A 1 438 ? -19.625 24.672 25.719 1 96.31 438 THR A CA 1
ATOM 3287 C C . THR A 1 438 ? -19.609 24.656 27.234 1 96.31 438 THR A C 1
ATOM 3289 O O . THR A 1 438 ? -19.469 23.594 27.859 1 96.31 438 THR A O 1
ATOM 3292 N N . GLY A 1 439 ? -19.719 25.859 27.797 1 92.94 439 GLY A N 1
ATOM 3293 C CA . GLY A 1 439 ? -19.766 25.953 29.25 1 92.94 439 GLY A CA 1
ATOM 3294 C C . GLY A 1 439 ? -18.469 25.562 29.922 1 92.94 439 GLY A C 1
ATOM 3295 O O . GLY A 1 439 ? -18.469 25.062 31.047 1 92.94 439 GLY A O 1
ATOM 3296 N N . VAL A 1 440 ? -17.438 25.656 29.219 1 94.19 440 VAL A N 1
ATOM 3297 C CA . VAL A 1 440 ? -16.125 25.312 29.766 1 94.19 440 VAL A CA 1
ATOM 3298 C C . VAL A 1 440 ? -15.32 26.594 30.031 1 94.19 440 VAL A C 1
ATOM 3300 O O . VAL A 1 440 ? -15.562 27.625 29.406 1 94.19 440 VAL A O 1
ATOM 3303 N N . THR A 1 441 ? -14.461 26.516 31.031 1 95.06 441 THR A N 1
ATOM 3304 C CA . THR A 1 441 ? -13.492 27.594 31.203 1 95.06 441 THR A CA 1
ATOM 3305 C C . THR A 1 441 ? -12.383 27.5 30.156 1 95.06 441 THR A C 1
ATOM 3307 O O . THR A 1 441 ? -12.133 26.422 29.609 1 95.06 441 THR A O 1
ATOM 3310 N N . PRO A 1 442 ? -11.742 28.531 29.906 1 96.06 442 PRO A N 1
ATOM 3311 C CA . PRO A 1 442 ? -10.773 28.609 28.797 1 96.06 442 PRO A CA 1
ATOM 3312 C C . PRO A 1 442 ? -9.648 27.578 28.938 1 96.06 442 PRO A C 1
ATOM 3314 O O . PRO A 1 442 ? -9.07 27.156 27.938 1 96.06 442 PRO A O 1
ATOM 3317 N N . THR A 1 443 ? -9.336 27.125 30.156 1 96.81 443 THR A N 1
ATOM 3318 C CA . THR A 1 443 ? -8.172 26.266 30.312 1 96.81 443 THR A CA 1
ATOM 3319 C C . THR A 1 443 ? -8.578 24.891 30.859 1 96.81 443 THR A C 1
ATOM 3321 O O . THR A 1 443 ? -7.723 24.031 31.078 1 96.81 443 THR A O 1
ATOM 3324 N N . GLU A 1 444 ? -9.867 24.672 31.047 1 95.25 444 GLU A N 1
ATOM 3325 C CA . GLU A 1 444 ? -10.375 23.484 31.734 1 95.25 444 GLU A CA 1
ATOM 3326 C C . GLU A 1 444 ? -10.023 22.219 30.953 1 95.25 444 GLU A C 1
ATOM 3328 O O . GLU A 1 444 ? -9.805 21.172 31.547 1 95.25 444 GLU A O 1
ATOM 3333 N N . LEU A 1 445 ? -9.906 22.281 29.672 1 97.62 445 LEU A N 1
ATOM 3334 C CA . LEU A 1 445 ? -9.766 21.078 28.859 1 97.62 445 LEU A CA 1
ATOM 3335 C C . LEU A 1 445 ? -8.297 20.797 28.547 1 97.62 445 LEU A C 1
ATOM 3337 O O . LEU A 1 445 ? -7.973 19.859 27.828 1 97.62 445 LEU A O 1
ATOM 3341 N N . PHE A 1 446 ? -7.391 21.547 29.156 1 98.19 446 PHE A N 1
ATOM 3342 C CA . PHE A 1 446 ? -5.984 21.453 28.781 1 98.19 446 PHE A CA 1
ATOM 3343 C C . PHE A 1 446 ? -5.113 21.25 30.016 1 98.19 446 PHE A C 1
ATOM 3345 O O . PHE A 1 446 ? -5.406 21.781 31.078 1 98.19 446 PHE A O 1
ATOM 3352 N N . ARG A 1 447 ? -4.109 20.391 29.875 1 98.25 447 ARG A N 1
ATOM 3353 C CA . ARG A 1 447 ? -3.137 20.141 30.938 1 98.25 447 ARG A CA 1
ATOM 3354 C C . ARG A 1 447 ? -1.777 20.734 30.578 1 98.25 447 ARG A C 1
ATOM 3356 O O . ARG A 1 447 ? -1.351 20.688 29.422 1 98.25 447 ARG A O 1
ATOM 3363 N N . THR A 1 448 ? -1.194 21.344 31.547 1 98.06 448 THR A N 1
ATOM 3364 C CA . THR A 1 448 ? 0.106 21.953 31.328 1 98.06 448 THR A CA 1
ATOM 3365 C C . THR A 1 448 ? 1.157 21.375 32.25 1 98.06 448 THR A C 1
ATOM 3367 O O . THR A 1 448 ? 0.9 21.188 33.469 1 98.06 448 THR A O 1
ATOM 3370 N N . THR A 1 449 ? 2.252 20.938 31.719 1 98.25 449 THR A N 1
ATOM 3371 C CA . THR A 1 449 ? 3.426 20.547 32.5 1 98.25 449 THR A CA 1
ATOM 3372 C C . THR A 1 449 ? 4.613 21.438 32.156 1 98.25 449 THR A C 1
ATOM 3374 O O . THR A 1 449 ? 4.793 21.844 31 1 98.25 449 THR A O 1
ATOM 3377 N N . ILE A 1 450 ? 5.367 21.781 33.188 1 98.31 450 ILE A N 1
ATOM 3378 C CA . ILE A 1 450 ? 6.512 22.656 33.031 1 98.31 450 ILE A CA 1
ATOM 3379 C C . ILE A 1 450 ? 7.785 21.953 33.5 1 98.31 450 ILE A C 1
ATOM 3381 O O . ILE A 1 450 ? 7.777 21.25 34.5 1 98.31 450 ILE A O 1
ATOM 3385 N N . GLN A 1 451 ? 8.773 22.094 32.75 1 97.69 451 GLN A N 1
ATOM 3386 C CA . GLN A 1 451 ? 10.07 21.516 33.125 1 97.69 451 GLN A CA 1
ATOM 3387 C C . GLN A 1 451 ? 11.203 22.5 32.844 1 97.69 451 GLN A C 1
ATOM 3389 O O . GLN A 1 451 ? 11.086 23.344 31.938 1 97.69 451 GLN A O 1
ATOM 3394 N N . GLU A 1 452 ? 12.25 22.375 33.625 1 97.25 452 GLU A N 1
ATOM 3395 C CA . GLU A 1 452 ? 13.461 23.156 33.406 1 97.25 452 GLU A CA 1
ATOM 3396 C C . GLU A 1 452 ? 14.508 22.344 32.656 1 97.25 452 GLU A C 1
ATOM 3398 O O . GLU A 1 452 ? 14.852 21.234 33.062 1 97.25 452 GLU A O 1
ATOM 3403 N N . LEU A 1 453 ? 14.805 22.875 31.5 1 97.06 453 LEU A N 1
ATOM 3404 C CA . LEU A 1 453 ? 15.867 22.219 30.734 1 97.06 453 LEU A CA 1
ATOM 3405 C C . LEU A 1 453 ? 17.188 22.953 30.906 1 97.06 453 LEU A C 1
ATOM 3407 O O . LEU A 1 453 ? 17.25 24.188 30.781 1 97.06 453 LEU A O 1
ATOM 3411 N N . MET B 1 1 ? 0.198 -48.938 -21.234 1 87.06 1 MET B N 1
ATOM 3412 C CA . MET B 1 1 ? 0.169 -48.281 -19.938 1 87.06 1 MET B CA 1
ATOM 3413 C C . MET B 1 1 ? -0.584 -46.938 -20.016 1 87.06 1 MET B C 1
ATOM 3415 O O . MET B 1 1 ? -0.465 -46.219 -21 1 87.06 1 MET B O 1
ATOM 3419 N N . GLU B 1 2 ? -1.514 -46.75 -19.141 1 96.19 2 GLU B N 1
ATOM 3420 C CA . GLU B 1 2 ? -2.275 -45.5 -19.078 1 96.19 2 GLU B CA 1
ATOM 3421 C C . GLU B 1 2 ? -2.07 -44.812 -17.734 1 96.19 2 GLU B C 1
ATOM 3423 O O . GLU B 1 2 ? -2.1 -45.438 -16.688 1 96.19 2 GLU B O 1
ATOM 3428 N N . LEU B 1 3 ? -1.571 -43.656 -17.828 1 98.31 3 LEU B N 1
ATOM 3429 C CA . LEU B 1 3 ? -1.408 -42.812 -16.641 1 98.31 3 LEU B CA 1
ATOM 3430 C C . LEU B 1 3 ? -2.275 -41.562 -16.719 1 98.31 3 LEU B C 1
ATOM 3432 O O . LEU B 1 3 ? -2.391 -40.969 -17.797 1 98.31 3 LEU B O 1
ATOM 3436 N N . ARG B 1 4 ? -2.932 -41.219 -15.633 1 98.69 4 ARG B N 1
ATOM 3437 C CA . ARG B 1 4 ? -3.73 -40 -15.555 1 98.69 4 ARG B CA 1
ATOM 3438 C C . ARG B 1 4 ? -3.098 -38.969 -14.609 1 98.69 4 ARG B C 1
ATOM 3440 O O . ARG B 1 4 ? -2.746 -39.312 -13.477 1 98.69 4 ARG B O 1
ATOM 3447 N N . ILE B 1 5 ? -2.842 -37.812 -15.102 1 98.56 5 ILE B N 1
ATOM 3448 C CA . ILE B 1 5 ? -2.201 -36.75 -14.359 1 98.56 5 ILE B CA 1
ATOM 3449 C C . ILE B 1 5 ? -3.17 -35.562 -14.211 1 98.56 5 ILE B C 1
ATOM 3451 O O . ILE B 1 5 ? -3.697 -35.062 -15.203 1 98.56 5 ILE B O 1
ATOM 3455 N N . LEU B 1 6 ? -3.408 -35.125 -12.977 1 98.38 6 LEU B N 1
ATOM 3456 C CA . LEU B 1 6 ? -4.344 -34.062 -12.703 1 98.38 6 LEU B CA 1
ATOM 3457 C C . LEU B 1 6 ? -3.596 -32.781 -12.328 1 98.38 6 LEU B C 1
ATOM 3459 O O . LEU B 1 6 ? -2.758 -32.781 -11.43 1 98.38 6 LEU B O 1
ATOM 3463 N N . ALA B 1 7 ? -3.783 -31.734 -13.047 1 97.19 7 ALA B N 1
ATOM 3464 C CA . ALA B 1 7 ? -3.373 -30.375 -12.734 1 97.19 7 ALA B CA 1
ATOM 3465 C C . ALA B 1 7 ? -4.574 -29.516 -12.344 1 97.19 7 ALA B C 1
ATOM 3467 O O . ALA B 1 7 ? -5.23 -28.922 -13.203 1 97.19 7 ALA B O 1
ATOM 3468 N N . PRO B 1 8 ? -4.836 -29.359 -11.086 1 95.38 8 PRO B N 1
ATOM 3469 C CA . PRO B 1 8 ? -6.074 -28.703 -10.648 1 95.38 8 PRO B CA 1
ATOM 3470 C C . PRO B 1 8 ? -6.051 -27.188 -10.859 1 95.38 8 PRO B C 1
ATOM 3472 O O . PRO B 1 8 ? -7.105 -26.562 -10.969 1 95.38 8 PRO B O 1
ATOM 3475 N N . THR B 1 9 ? -4.848 -26.625 -10.836 1 91.38 9 THR B N 1
ATOM 3476 C CA . THR B 1 9 ? -4.672 -25.172 -10.961 1 91.38 9 THR B CA 1
ATOM 3477 C C . THR B 1 9 ? -3.285 -24.844 -11.508 1 91.38 9 THR B C 1
ATOM 3479 O O . THR B 1 9 ? -2.402 -25.703 -11.539 1 91.38 9 THR B O 1
ATOM 3482 N N . GLY B 1 10 ? -3.158 -23.609 -12.008 1 87.56 10 GLY B N 1
ATOM 3483 C CA . GLY B 1 10 ? -1.863 -23.172 -12.516 1 87.56 10 GLY B CA 1
ATOM 3484 C C . GLY B 1 10 ? -0.891 -22.797 -11.414 1 87.56 10 GLY B C 1
ATOM 3485 O O . GLY B 1 10 ? 0.325 -22.891 -11.586 1 87.56 10 GLY B O 1
ATOM 3486 N N . ALA B 1 11 ? -1.391 -22.328 -10.367 1 90.25 11 ALA B N 1
ATOM 3487 C CA . ALA B 1 11 ? -0.585 -21.953 -9.203 1 90.25 11 ALA B CA 1
ATOM 3488 C C . ALA B 1 11 ? -1.371 -22.141 -7.91 1 90.25 11 ALA B C 1
ATOM 3490 O O . ALA B 1 11 ? -2.525 -21.719 -7.809 1 90.25 11 ALA B O 1
ATOM 3491 N N . LEU B 1 12 ? -0.663 -22.797 -6.977 1 93.19 12 LEU B N 1
ATOM 3492 C CA . LEU B 1 12 ? -1.287 -22.969 -5.672 1 93.19 12 LEU B CA 1
ATOM 3493 C C . LEU B 1 12 ? -1.687 -21.625 -5.07 1 93.19 12 LEU B C 1
ATOM 3495 O O . LEU B 1 12 ? -0.853 -20.734 -4.941 1 93.19 12 LEU B O 1
ATOM 3499 N N . GLY B 1 13 ? -2.969 -21.469 -4.785 1 89.38 13 GLY B N 1
ATOM 3500 C CA . GLY B 1 13 ? -3.467 -20.219 -4.223 1 89.38 13 GLY B CA 1
ATOM 3501 C C . GLY B 1 13 ? -4.234 -19.375 -5.223 1 89.38 13 GLY B C 1
ATOM 3502 O O . GLY B 1 13 ? -4.918 -18.422 -4.844 1 89.38 13 GLY B O 1
ATOM 3503 N N . ALA B 1 14 ? -4.145 -19.672 -6.449 1 83.12 14 ALA B N 1
ATOM 3504 C CA . ALA B 1 14 ? -4.871 -18.953 -7.484 1 83.12 14 ALA B CA 1
ATOM 3505 C C . ALA B 1 14 ? -6.359 -19.297 -7.461 1 83.12 14 ALA B C 1
ATOM 3507 O O . ALA B 1 14 ? -7.184 -18.562 -8.016 1 83.12 14 ALA B O 1
ATOM 3508 N N . GLY B 1 15 ? -6.664 -20.391 -6.844 1 80.88 15 GLY B N 1
ATOM 3509 C CA . GLY B 1 15 ? -8.047 -20.844 -6.766 1 80.88 15 GLY B CA 1
ATOM 3510 C C . GLY B 1 15 ? -8.453 -21.734 -7.93 1 80.88 15 GLY B C 1
ATOM 3511 O O . GLY B 1 15 ? -7.77 -21.766 -8.953 1 80.88 15 GLY B O 1
ATOM 3512 N N . PHE B 1 16 ? -9.5 -22.531 -7.727 1 86.88 16 PHE B N 1
ATOM 3513 C CA . PHE B 1 16 ? -10.109 -23.359 -8.75 1 86.88 16 PHE B CA 1
ATOM 3514 C C . PHE B 1 16 ? -11.5 -23.828 -8.312 1 86.88 16 PHE B C 1
ATOM 3516 O O . PHE B 1 16 ? -11.828 -23.781 -7.129 1 86.88 16 PHE B O 1
ATOM 3523 N N . ASP B 1 17 ? -12.273 -24.219 -9.32 1 87.06 17 ASP B N 1
ATOM 3524 C CA . ASP B 1 17 ? -13.617 -24.734 -9.062 1 87.06 17 ASP B CA 1
ATOM 3525 C C . ASP B 1 17 ? -13.555 -26.094 -8.375 1 87.06 17 ASP B C 1
ATOM 3527 O O . ASP B 1 17 ? -13.023 -27.062 -8.938 1 87.06 17 ASP B O 1
ATOM 3531 N N . ALA B 1 18 ? -14.211 -26.078 -7.168 1 89.25 18 ALA B N 1
ATOM 3532 C CA . ALA B 1 18 ? -14.227 -27.328 -6.41 1 89.25 18 ALA B CA 1
ATOM 3533 C C . ALA B 1 18 ? -14.93 -28.438 -7.195 1 89.25 18 ALA B C 1
ATOM 3535 O O . ALA B 1 18 ? -14.555 -29.609 -7.098 1 89.25 18 ALA B O 1
ATOM 3536 N N . SER B 1 19 ? -15.891 -28.031 -7.949 1 92.31 19 SER B N 1
ATOM 3537 C CA . SER B 1 19 ? -16.609 -29.016 -8.75 1 92.31 19 SER B CA 1
ATOM 3538 C C . SER B 1 19 ? -15.719 -29.562 -9.867 1 92.31 19 SER B C 1
ATOM 3540 O O . SER B 1 19 ? -15.828 -30.75 -10.227 1 92.31 19 SER B O 1
ATOM 3542 N N . ALA B 1 20 ? -14.906 -28.688 -10.375 1 93.25 20 ALA B N 1
ATOM 3543 C CA . ALA B 1 20 ? -13.953 -29.156 -11.375 1 93.25 20 ALA B CA 1
ATOM 3544 C C . ALA B 1 20 ? -12.953 -30.141 -10.773 1 93.25 20 ALA B C 1
ATOM 3546 O O . ALA B 1 20 ? -12.625 -31.156 -11.391 1 93.25 20 ALA B O 1
ATOM 3547 N N . LEU B 1 21 ? -12.508 -29.828 -9.633 1 95.44 21 LEU B N 1
ATOM 3548 C CA . LEU B 1 21 ? -11.617 -30.75 -8.938 1 95.44 21 LEU B CA 1
ATOM 3549 C C . LEU B 1 21 ? -12.297 -32.094 -8.695 1 95.44 21 LEU B C 1
ATOM 3551 O O . LEU B 1 21 ? -11.68 -33.156 -8.867 1 95.44 21 LEU B O 1
ATOM 3555 N N . ALA B 1 22 ? -13.523 -32.031 -8.258 1 96 22 ALA B N 1
ATOM 3556 C CA . ALA B 1 22 ? -14.273 -33.25 -8 1 96 22 ALA B CA 1
ATOM 3557 C C . ALA B 1 22 ? -14.352 -34.125 -9.25 1 96 22 ALA B C 1
ATOM 3559 O O . ALA B 1 22 ? -14.258 -35.344 -9.172 1 96 22 ALA B O 1
ATOM 3560 N N . ARG B 1 23 ? -14.57 -33.469 -10.352 1 95.81 23 ARG B N 1
ATOM 3561 C CA . ARG B 1 23 ? -14.586 -34.219 -11.602 1 95.81 23 ARG B CA 1
ATOM 3562 C C . ARG B 1 23 ? -13.227 -34.875 -11.875 1 95.81 23 ARG B C 1
ATOM 3564 O O . ARG B 1 23 ? -13.156 -36 -12.367 1 95.81 23 ARG B O 1
ATOM 3571 N N . GLY B 1 24 ? -12.172 -34.125 -11.625 1 96.56 24 GLY B N 1
ATOM 3572 C CA . GLY B 1 24 ? -10.844 -34.688 -11.742 1 96.56 24 GLY B CA 1
ATOM 3573 C C . GLY B 1 24 ? -10.617 -35.875 -10.828 1 96.56 24 GLY B C 1
ATOM 3574 O O . GLY B 1 24 ? -10.023 -36.875 -11.242 1 96.56 24 GLY B O 1
ATOM 3575 N N . VAL B 1 25 ? -11.094 -35.781 -9.641 1 97.44 25 VAL B N 1
ATOM 3576 C CA . VAL B 1 25 ? -10.953 -36.844 -8.664 1 97.44 25 VAL B CA 1
ATOM 3577 C C . VAL B 1 25 ? -11.727 -38.062 -9.133 1 97.44 25 VAL B C 1
ATOM 3579 O O . VAL B 1 25 ? -11.258 -39.188 -8.984 1 97.44 25 VAL B O 1
ATOM 3582 N N . GLN B 1 26 ? -12.891 -37.844 -9.656 1 96.94 26 GLN B N 1
ATOM 3583 C CA . GLN B 1 26 ? -13.727 -38.938 -10.133 1 96.94 26 GLN B CA 1
ATOM 3584 C C . GLN B 1 26 ? -13.031 -39.688 -11.25 1 96.94 26 GLN B C 1
ATOM 3586 O O . GLN B 1 26 ? -13.273 -40.906 -11.422 1 96.94 26 GLN B O 1
ATOM 3591 N N . ALA B 1 27 ? -12.172 -39.062 -11.93 1 97.31 27 ALA B N 1
ATOM 3592 C CA . ALA B 1 27 ? -11.461 -39.688 -13.031 1 97.31 27 ALA B CA 1
ATOM 3593 C C . ALA B 1 27 ? -10.305 -40.531 -12.523 1 97.31 27 ALA B C 1
ATOM 3595 O O . ALA B 1 27 ? -9.648 -41.25 -13.297 1 97.31 27 ALA B O 1
ATOM 3596 N N . ARG B 1 28 ? -9.977 -40.469 -11.305 1 97.56 28 ARG B N 1
ATOM 3597 C CA . ARG B 1 28 ? -9.023 -41.312 -10.594 1 97.56 28 ARG B CA 1
ATOM 3598 C C . ARG B 1 28 ? -7.613 -41.156 -11.164 1 97.56 28 ARG B C 1
ATOM 3600 O O . ARG B 1 28 ? -6.996 -42.125 -11.602 1 97.56 28 ARG B O 1
ATOM 3607 N N . PRO B 1 29 ? -7.137 -39.938 -11.125 1 98.62 29 PRO B N 1
ATOM 3608 C CA . PRO B 1 29 ? -5.758 -39.719 -11.562 1 98.62 29 PRO B CA 1
ATOM 3609 C C . PRO B 1 29 ? -4.742 -40.531 -10.75 1 98.62 29 PRO B C 1
ATOM 3611 O O . PRO B 1 29 ? -5.043 -40.938 -9.641 1 98.62 29 PRO B O 1
ATOM 3614 N N . ASP B 1 30 ? -3.574 -40.75 -11.359 1 98.56 30 ASP B N 1
ATOM 3615 C CA . ASP B 1 30 ? -2.486 -41.469 -10.703 1 98.56 30 ASP B CA 1
ATOM 3616 C C . ASP B 1 30 ? -1.625 -40.531 -9.875 1 98.56 30 ASP B C 1
ATOM 3618 O O . ASP B 1 30 ? -0.857 -40.969 -9.016 1 98.56 30 ASP B O 1
ATOM 3622 N N . VAL B 1 31 ? -1.745 -39.25 -10.156 1 98.62 31 VAL B N 1
ATOM 3623 C CA . VAL B 1 31 ? -0.983 -38.219 -9.445 1 98.62 31 VAL B CA 1
ATOM 3624 C C . VAL B 1 31 ? -1.677 -36.875 -9.594 1 98.62 31 VAL B C 1
ATOM 3626 O O . VAL B 1 31 ? -2.326 -36.594 -10.602 1 98.62 31 VAL B O 1
ATOM 3629 N N . ILE B 1 32 ? -1.655 -36.094 -8.562 1 98.56 32 ILE B N 1
ATOM 3630 C CA . ILE B 1 32 ? -2.045 -34.688 -8.578 1 98.56 32 ILE B CA 1
ATOM 3631 C C . ILE B 1 32 ? -0.807 -33.781 -8.422 1 98.56 32 ILE B C 1
ATOM 3633 O O . ILE B 1 32 ? 0.023 -34.031 -7.539 1 98.56 32 ILE B O 1
ATOM 3637 N N . ALA B 1 33 ? -0.633 -32.875 -9.305 1 98.19 33 ALA B N 1
ATOM 3638 C CA . ALA B 1 33 ? 0.502 -31.969 -9.195 1 98.19 33 ALA B CA 1
ATOM 3639 C C . ALA B 1 33 ? 0.082 -30.531 -9.484 1 98.19 33 ALA B C 1
ATOM 3641 O O . ALA B 1 33 ? -0.903 -30.297 -10.188 1 98.19 33 ALA B O 1
ATOM 3642 N N . CYS B 1 34 ? 0.702 -29.656 -8.922 1 95 34 CYS B N 1
ATOM 3643 C CA . CYS B 1 34 ? 0.503 -28.25 -9.266 1 95 34 CYS B CA 1
ATOM 3644 C C . CYS B 1 34 ? 1.723 -27.422 -8.891 1 95 34 CYS B C 1
ATOM 3646 O O . CYS B 1 34 ? 2.488 -27.797 -8.008 1 95 34 CYS B O 1
ATOM 3648 N N . ASP B 1 35 ? 1.881 -26.359 -9.586 1 93.25 35 ASP B N 1
ATOM 3649 C CA . ASP B 1 35 ? 2.924 -25.391 -9.289 1 93.25 35 ASP B CA 1
ATOM 3650 C C . ASP B 1 35 ? 2.438 -24.359 -8.266 1 93.25 35 ASP B C 1
ATOM 3652 O O . ASP B 1 35 ? 1.231 -24.156 -8.117 1 93.25 35 ASP B O 1
ATOM 3656 N N . ALA B 1 36 ? 3.396 -23.859 -7.414 1 92.56 36 ALA B N 1
ATOM 3657 C CA . ALA B 1 36 ? 3.045 -22.828 -6.441 1 92.56 36 ALA B CA 1
ATOM 3658 C C . ALA B 1 36 ? 3.639 -21.484 -6.832 1 92.56 36 ALA B C 1
ATOM 3660 O O . ALA B 1 36 ? 3.617 -20.531 -6.043 1 92.56 36 ALA B O 1
ATOM 3661 N N . GLY B 1 37 ? 4.227 -21.438 -8 1 86.62 37 GLY B N 1
ATOM 3662 C CA . GLY B 1 37 ? 4.742 -20.156 -8.477 1 86.62 37 GLY B CA 1
ATOM 3663 C C . GLY B 1 37 ? 6.039 -20.297 -9.258 1 86.62 37 GLY B C 1
ATOM 3664 O O . GLY B 1 37 ? 6.371 -21.375 -9.734 1 86.62 37 GLY B O 1
ATOM 3665 N N . SER B 1 38 ? 6.648 -19.094 -9.555 1 82.94 38 SER B N 1
ATOM 3666 C CA . SER B 1 38 ? 7.918 -19 -10.266 1 82.94 38 SER B CA 1
ATOM 3667 C C . SER B 1 38 ? 8.57 -17.625 -10.055 1 82.94 38 SER B C 1
ATOM 3669 O O . SER B 1 38 ? 8.117 -16.844 -9.227 1 82.94 38 SER B O 1
ATOM 3671 N N . THR B 1 39 ? 9.68 -17.453 -10.672 1 75.12 39 THR B N 1
ATOM 3672 C CA . THR B 1 39 ? 10.406 -16.203 -10.562 1 75.12 39 THR B CA 1
ATOM 3673 C C . THR B 1 39 ? 9.875 -15.18 -11.57 1 75.12 39 THR B C 1
ATOM 3675 O O . THR B 1 39 ? 10.305 -14.023 -11.586 1 75.12 39 THR B O 1
ATOM 3678 N N . ASP B 1 40 ? 8.891 -15.562 -12.273 1 71.56 40 ASP B N 1
ATOM 3679 C CA . ASP B 1 40 ? 8.367 -14.734 -13.352 1 71.56 40 ASP B CA 1
ATOM 3680 C C . ASP B 1 40 ? 7.809 -13.422 -12.805 1 71.56 40 ASP B C 1
ATOM 3682 O O . ASP B 1 40 ? 7.859 -12.391 -13.477 1 71.56 40 ASP B O 1
ATOM 3686 N N . SER B 1 41 ? 7.375 -13.469 -11.602 1 73.75 41 SER B N 1
ATOM 3687 C CA . SER B 1 41 ? 6.738 -12.281 -11.047 1 73.75 41 SER B CA 1
ATOM 3688 C C . SER B 1 41 ? 7.766 -11.219 -10.688 1 73.75 41 SER B C 1
ATOM 3690 O O . SER B 1 41 ? 7.41 -10.07 -10.398 1 73.75 41 SER B O 1
ATOM 3692 N N . GLY B 1 42 ? 9.039 -11.602 -10.805 1 84.81 42 GLY B N 1
ATOM 3693 C CA . GLY B 1 42 ? 10.086 -10.648 -10.477 1 84.81 42 GLY B CA 1
ATOM 3694 C C . GLY B 1 42 ? 10.992 -11.125 -9.352 1 84.81 42 GLY B C 1
ATOM 3695 O O . GLY B 1 42 ? 10.758 -12.18 -8.766 1 84.81 42 GLY B O 1
ATOM 3696 N N . PRO B 1 43 ? 11.961 -10.352 -9.117 1 93.81 43 PRO B N 1
A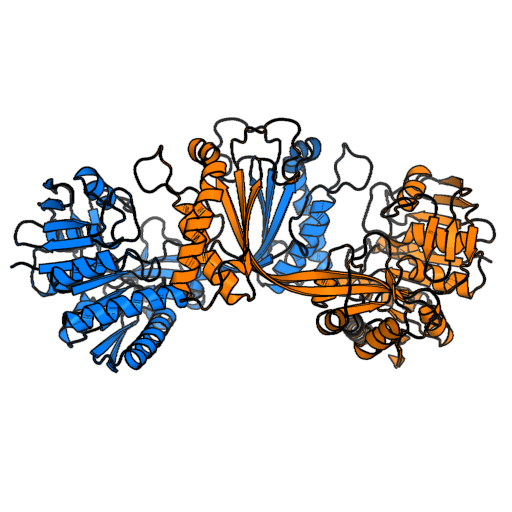TOM 3697 C CA . PRO B 1 43 ? 12.977 -10.781 -8.156 1 93.81 43 PRO B CA 1
ATOM 3698 C C . PRO B 1 43 ? 12.5 -10.664 -6.707 1 93.81 43 PRO B C 1
ATOM 3700 O O . PRO B 1 43 ? 13.148 -11.18 -5.797 1 93.81 43 PRO B O 1
ATOM 3703 N N . ALA B 1 44 ? 11.367 -10.062 -6.469 1 93.62 44 ALA B N 1
ATOM 3704 C CA . ALA B 1 44 ? 10.93 -9.75 -5.109 1 93.62 44 ALA B CA 1
ATOM 3705 C C . ALA B 1 44 ? 10.68 -11.023 -4.309 1 93.62 44 ALA B C 1
ATOM 3707 O O . ALA B 1 44 ? 11.117 -11.141 -3.162 1 93.62 44 ALA B O 1
ATOM 3708 N N . ALA B 1 45 ? 9.961 -11.945 -4.883 1 93.69 45 ALA B N 1
ATOM 3709 C CA . ALA B 1 45 ? 9.648 -13.188 -4.172 1 93.69 45 ALA B CA 1
ATOM 3710 C C . ALA B 1 45 ? 10.922 -13.961 -3.834 1 93.69 45 ALA B C 1
ATOM 3712 O O . ALA B 1 45 ? 11.062 -14.469 -2.723 1 93.69 45 ALA B O 1
ATOM 3713 N N . LEU B 1 46 ? 11.805 -14.047 -4.746 1 95.5 46 LEU B N 1
ATOM 3714 C CA . LEU B 1 46 ? 13.062 -14.75 -4.535 1 95.5 46 LEU B CA 1
ATOM 3715 C C . LEU B 1 46 ? 13.93 -14.016 -3.518 1 95.5 46 LEU B C 1
ATOM 3717 O O . LEU B 1 46 ? 14.461 -14.633 -2.59 1 95.5 46 LEU B O 1
ATOM 3721 N N . GLY B 1 47 ? 14.086 -12.773 -3.643 1 95.81 47 GLY B N 1
ATOM 3722 C CA . GLY B 1 47 ? 14.938 -11.992 -2.758 1 95.81 47 GLY B CA 1
ATOM 3723 C C . GLY B 1 47 ? 14.422 -11.945 -1.33 1 95.81 47 GLY B C 1
ATOM 3724 O O . GLY B 1 47 ? 15.195 -12.125 -0.383 1 95.81 47 GLY B O 1
ATOM 3725 N N . SER B 1 48 ? 13.141 -11.742 -1.188 1 94.56 48 SER B N 1
ATOM 3726 C CA . SER B 1 48 ? 12.555 -11.547 0.133 1 94.56 48 SER B CA 1
ATOM 3727 C C . SER B 1 48 ? 12.195 -12.883 0.779 1 94.56 48 SER B C 1
ATOM 3729 O O . SER B 1 48 ? 12.086 -12.977 2.004 1 94.56 48 SER B O 1
ATOM 3731 N N . GLY B 1 49 ? 11.906 -13.898 -0.07 1 94.62 49 GLY B N 1
ATOM 3732 C CA . GLY B 1 49 ? 11.391 -15.156 0.449 1 94.62 49 GLY B CA 1
ATOM 3733 C C . GLY B 1 49 ? 9.906 -15.102 0.777 1 94.62 49 GLY B C 1
ATOM 3734 O O . GLY B 1 49 ? 9.398 -15.938 1.519 1 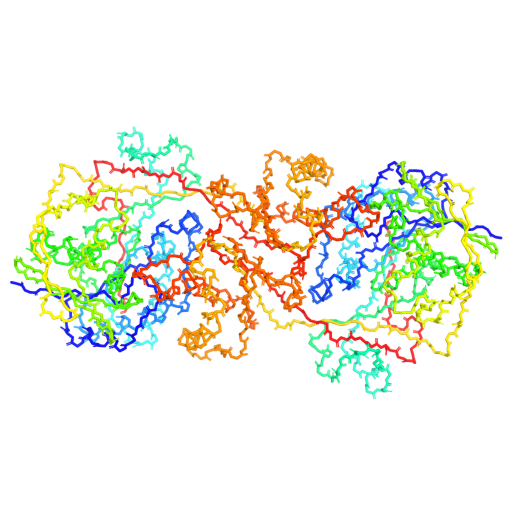94.62 49 GLY B O 1
ATOM 3735 N N . THR B 1 50 ? 9.242 -14.062 0.263 1 91.88 50 THR B N 1
ATOM 3736 C CA . THR B 1 50 ? 7.82 -13.875 0.542 1 91.88 50 THR B CA 1
ATOM 3737 C C . THR B 1 50 ? 6.973 -14.398 -0.613 1 91.88 50 THR B C 1
ATOM 3739 O O . THR B 1 50 ? 7.227 -14.07 -1.774 1 91.88 50 THR B O 1
ATOM 3742 N N . PRO B 1 51 ? 5.926 -15.188 -0.233 1 91.81 51 PRO B N 1
ATOM 3743 C CA . PRO B 1 51 ? 5.051 -15.703 -1.29 1 91.81 51 PRO B CA 1
ATOM 3744 C C . PRO B 1 51 ? 4.219 -14.609 -1.956 1 91.81 51 PRO B C 1
ATOM 3746 O O . PRO B 1 51 ? 3.881 -13.609 -1.315 1 91.81 51 PRO B O 1
ATOM 3749 N N . LYS B 1 52 ? 3.916 -14.82 -3.152 1 87.81 52 LYS B N 1
ATOM 3750 C CA . LYS B 1 52 ? 3.072 -13.906 -3.916 1 87.81 52 LYS B CA 1
ATOM 3751 C C . LYS B 1 52 ? 1.615 -14 -3.475 1 87.81 52 LYS B C 1
ATOM 3753 O O . LYS B 1 52 ? 0.913 -12.992 -3.402 1 87.81 52 LYS B O 1
ATOM 3758 N N . LEU B 1 53 ? 1.173 -15.211 -3.217 1 86.44 53 LEU B N 1
ATOM 3759 C CA . LEU B 1 53 ? -0.228 -15.43 -2.877 1 86.44 53 LEU B CA 1
ATOM 3760 C C . LEU B 1 53 ? -0.408 -15.555 -1.367 1 86.44 53 LEU B C 1
ATOM 3762 O O . LEU B 1 53 ? 0.506 -15.984 -0.662 1 86.44 53 LEU B O 1
ATOM 3766 N N . SER B 1 54 ? -1.614 -15.305 -0.877 1 86.38 54 SER B N 1
ATOM 3767 C CA . SER B 1 54 ? -1.868 -15.211 0.557 1 86.38 54 SER B CA 1
ATOM 3768 C C . SER B 1 54 ? -1.956 -16.594 1.193 1 86.38 54 SER B C 1
ATOM 3770 O O . SER B 1 54 ? -2.275 -17.578 0.518 1 86.38 54 SER B O 1
ATOM 3772 N N . ALA B 1 55 ? -1.713 -16.594 2.486 1 90.56 55 ALA B N 1
ATOM 3773 C CA . ALA B 1 55 ? -1.84 -17.828 3.256 1 90.56 55 ALA B CA 1
ATOM 3774 C C . ALA B 1 55 ? -3.256 -18.391 3.164 1 90.56 55 ALA B C 1
ATOM 3776 O O . ALA B 1 55 ? -3.445 -19.609 3.119 1 90.56 55 ALA B O 1
ATOM 3777 N N . GLN B 1 56 ? -4.234 -17.453 3.125 1 88.19 56 GLN B N 1
ATOM 3778 C CA . GLN B 1 56 ? -5.629 -17.891 3.064 1 88.19 56 GLN B CA 1
ATOM 3779 C C . GLN B 1 56 ? -5.93 -18.594 1.746 1 88.19 56 GLN B C 1
ATOM 3781 O O . GLN B 1 56 ? -6.562 -19.641 1.733 1 88.19 56 GLN B O 1
ATOM 3786 N N . ALA B 1 57 ? -5.461 -18 0.739 1 87.19 57 ALA B N 1
ATOM 3787 C CA . ALA B 1 57 ? -5.703 -18.562 -0.583 1 87.19 57 ALA B CA 1
ATOM 3788 C C . ALA B 1 57 ? -4.988 -19.906 -0.739 1 87.19 57 ALA B C 1
ATOM 3790 O O . ALA B 1 57 ? -5.562 -20.875 -1.252 1 87.19 57 ALA B O 1
ATOM 3791 N N . ILE B 1 58 ? -3.801 -20.016 -0.287 1 93.62 58 ILE B N 1
ATOM 3792 C CA . ILE B 1 58 ? -2.996 -21.219 -0.381 1 93.62 58 ILE B CA 1
ATOM 3793 C C . ILE B 1 58 ? -3.602 -22.312 0.5 1 93.62 58 ILE B C 1
ATOM 3795 O O . ILE B 1 58 ? -3.674 -23.469 0.097 1 93.62 58 ILE B O 1
ATOM 3799 N N . THR B 1 59 ? -3.996 -21.938 1.663 1 94.38 59 THR B N 1
ATOM 3800 C CA . THR B 1 59 ? -4.602 -22.891 2.588 1 94.38 59 THR B CA 1
ATOM 3801 C C . THR B 1 59 ? -5.855 -23.5 1.981 1 94.38 59 THR B C 1
ATOM 3803 O O . THR B 1 59 ? -6.074 -24.719 2.09 1 94.38 59 THR B O 1
ATOM 3806 N N . ARG B 1 60 ? -6.688 -22.688 1.392 1 91.5 60 ARG B N 1
ATOM 3807 C CA . ARG B 1 60 ? -7.898 -23.188 0.76 1 91.5 60 ARG B CA 1
ATOM 3808 C C . ARG B 1 60 ? -7.566 -24.25 -0.29 1 91.5 60 ARG B C 1
ATOM 3810 O O . ARG B 1 60 ? -8.117 -25.344 -0.266 1 91.5 60 ARG B O 1
ATOM 3817 N N . ASP B 1 61 ? -6.75 -23.875 -1.196 1 94.38 61 ASP B N 1
ATOM 3818 C CA . ASP B 1 61 ? -6.391 -24.797 -2.275 1 94.38 61 ASP B CA 1
ATOM 3819 C C . ASP B 1 61 ? -5.738 -26.062 -1.726 1 94.38 61 ASP B C 1
ATOM 3821 O O . ASP B 1 61 ? -6.074 -27.172 -2.143 1 94.38 61 ASP B O 1
ATOM 3825 N N . LEU B 1 62 ? -4.805 -25.891 -0.842 1 97.38 62 LEU B N 1
ATOM 3826 C CA . LEU B 1 62 ? -4.039 -27 -0.267 1 97.38 62 LEU B CA 1
ATOM 3827 C C . LEU B 1 62 ? -4.953 -27.969 0.454 1 97.38 62 LEU B C 1
ATOM 3829 O O . LEU B 1 62 ? -4.766 -29.188 0.354 1 97.38 62 LEU B O 1
ATOM 3833 N N . ARG B 1 63 ? -5.879 -27.469 1.217 1 96.94 63 ARG B N 1
ATOM 3834 C CA . ARG B 1 63 ? -6.824 -28.328 1.93 1 96.94 63 ARG B CA 1
ATOM 3835 C C . ARG B 1 63 ? -7.594 -29.219 0.961 1 96.94 63 ARG B C 1
ATOM 3837 O O . ARG B 1 63 ? -7.719 -30.422 1.184 1 96.94 63 ARG B O 1
ATOM 3844 N N . LEU B 1 64 ? -8.094 -28.625 -0.072 1 96.56 64 LEU B N 1
ATOM 3845 C CA . LEU B 1 64 ? -8.852 -29.391 -1.065 1 96.56 64 LEU B CA 1
ATOM 3846 C C . LEU B 1 64 ? -7.977 -30.438 -1.727 1 96.56 64 LEU B C 1
ATOM 3848 O O . LEU B 1 64 ? -8.422 -31.578 -1.945 1 96.56 64 LEU B O 1
ATOM 3852 N N . LEU B 1 65 ? -6.785 -30.109 -1.99 1 98.25 65 LEU B N 1
ATOM 3853 C CA . LEU B 1 65 ? -5.883 -31.031 -2.682 1 98.25 65 LEU B CA 1
ATOM 3854 C C . LEU B 1 65 ? -5.453 -32.156 -1.761 1 98.25 65 LEU B C 1
ATOM 3856 O O . LEU B 1 65 ? -5.324 -33.312 -2.199 1 98.25 65 LEU B O 1
ATOM 3860 N N . LEU B 1 66 ? -5.168 -31.844 -0.557 1 98.56 66 LEU B N 1
ATOM 3861 C CA . LEU B 1 66 ? -4.789 -32.875 0.412 1 98.56 66 LEU B CA 1
ATOM 3862 C C . LEU B 1 66 ? -5.926 -33.844 0.621 1 98.56 66 LEU B C 1
ATOM 3864 O O . LEU B 1 66 ? -5.691 -35.062 0.726 1 98.56 66 LEU B O 1
ATOM 3868 N N . LYS B 1 67 ? -7.109 -33.344 0.698 1 98.19 67 LYS B N 1
ATOM 3869 C CA . LYS B 1 67 ? -8.266 -34.25 0.845 1 98.19 67 LYS B CA 1
ATOM 3870 C C . LYS B 1 67 ? -8.453 -35.094 -0.396 1 98.19 67 LYS B C 1
ATOM 3872 O O . LYS B 1 67 ? -8.766 -36.281 -0.287 1 98.19 67 LYS B O 1
ATOM 3877 N N . ALA B 1 68 ? -8.312 -34.469 -1.508 1 98.06 68 ALA B N 1
ATOM 3878 C CA . ALA B 1 68 ? -8.445 -35.219 -2.762 1 98.06 68 ALA B CA 1
ATOM 3879 C C . ALA B 1 68 ? -7.426 -36.344 -2.85 1 98.06 68 ALA B C 1
ATOM 3881 O O . ALA B 1 68 ? -7.766 -37.469 -3.199 1 98.06 68 ALA B O 1
ATOM 3882 N N . ARG B 1 69 ? -6.215 -36 -2.594 1 97.75 69 ARG B N 1
ATOM 3883 C CA . ARG B 1 69 ? -5.168 -37.031 -2.652 1 97.75 69 ARG B CA 1
ATOM 3884 C C . ARG B 1 69 ? -5.441 -38.156 -1.659 1 97.75 69 ARG B C 1
ATOM 3886 O O . ARG B 1 69 ? -5.172 -39.312 -1.946 1 97.75 69 ARG B O 1
ATOM 3893 N N . ASP B 1 70 ? -5.871 -37.781 -0.514 1 97.75 70 ASP B N 1
ATOM 3894 C CA . ASP B 1 70 ? -6.184 -38.781 0.502 1 97.75 70 ASP B CA 1
ATOM 3895 C C . ASP B 1 70 ? -7.281 -39.719 0.022 1 97.75 70 ASP B C 1
ATOM 3897 O O . ASP B 1 70 ? -7.172 -40.938 0.181 1 97.75 70 ASP B O 1
ATOM 3901 N N . GLN B 1 71 ? -8.344 -39.156 -0.492 1 97.38 71 GLN B N 1
ATOM 3902 C CA . GLN B 1 71 ? -9.445 -39.938 -1.037 1 97.38 71 GLN B CA 1
ATOM 3903 C C . GLN B 1 71 ? -8.953 -40.906 -2.123 1 97.38 71 GLN B C 1
ATOM 3905 O O . GLN B 1 71 ? -9.398 -42.062 -2.193 1 97.38 71 GLN B O 1
ATOM 3910 N N . LEU B 1 72 ? -8.047 -40.469 -2.916 1 97.81 72 LEU B N 1
ATOM 3911 C CA . LEU B 1 72 ? -7.59 -41.219 -4.082 1 97.81 72 LEU B CA 1
ATOM 3912 C C . LEU B 1 72 ? -6.461 -42.188 -3.707 1 97.81 72 LEU B C 1
ATOM 3914 O O . LEU B 1 72 ? -6.215 -43.156 -4.406 1 97.81 72 LEU B O 1
ATOM 3918 N N . GLY B 1 73 ? -5.73 -41.781 -2.635 1 97.81 73 GLY B N 1
ATOM 3919 C CA . GLY B 1 73 ? -4.543 -42.562 -2.285 1 97.81 73 GLY B CA 1
ATOM 3920 C C . GLY B 1 73 ? -3.422 -42.406 -3.295 1 97.81 73 GLY B C 1
ATOM 3921 O O . GLY B 1 73 ? -2.771 -43.375 -3.654 1 97.81 73 GLY B O 1
ATOM 3922 N N . VAL B 1 74 ? -3.264 -41.281 -3.859 1 98.38 74 VAL B N 1
ATOM 3923 C CA . VAL B 1 74 ? -2.234 -41.031 -4.859 1 98.38 74 VAL B CA 1
ATOM 3924 C C . VAL B 1 74 ? -1.322 -39.875 -4.383 1 98.38 74 VAL B C 1
ATOM 3926 O O . VAL B 1 74 ? -1.667 -39.156 -3.455 1 98.38 74 VAL B O 1
ATOM 3929 N N . PRO B 1 75 ? -0.174 -39.719 -5.008 1 98.69 75 PRO B N 1
ATOM 3930 C CA . PRO B 1 75 ? 0.729 -38.625 -4.582 1 98.69 75 PRO B CA 1
ATOM 3931 C C . PRO B 1 75 ? 0.228 -37.25 -4.973 1 98.69 75 PRO B C 1
ATOM 3933 O O . PRO B 1 75 ? -0.415 -37.094 -6.016 1 98.69 75 PRO B O 1
ATOM 3936 N N . LEU B 1 76 ? 0.52 -36.312 -4.113 1 98.81 76 LEU B N 1
ATOM 3937 C CA . LEU B 1 76 ? 0.376 -34.875 -4.379 1 98.81 76 LEU B CA 1
ATOM 3938 C C . LEU B 1 76 ? 1.739 -34.219 -4.441 1 98.81 76 LEU B C 1
ATOM 3940 O O . LEU B 1 76 ? 2.508 -34.25 -3.479 1 98.81 76 LEU B O 1
ATOM 3944 N N . ILE B 1 77 ? 2.057 -33.594 -5.598 1 98.88 77 ILE B N 1
ATOM 3945 C CA . ILE B 1 77 ? 3.344 -32.938 -5.805 1 98.88 77 ILE B CA 1
ATOM 3946 C C . ILE B 1 77 ? 3.137 -31.438 -6 1 98.88 77 ILE B C 1
ATOM 3948 O O . ILE B 1 77 ? 2.406 -31.016 -6.902 1 98.88 77 ILE B O 1
ATOM 3952 N N . ILE B 1 78 ? 3.76 -30.641 -5.16 1 98.5 78 ILE B N 1
ATOM 3953 C CA . ILE B 1 78 ? 3.689 -29.188 -5.27 1 98.5 78 ILE B CA 1
ATOM 3954 C C . ILE B 1 78 ? 5.098 -28.609 -5.406 1 98.5 78 ILE B C 1
ATOM 3956 O O . ILE B 1 78 ? 5.977 -28.906 -4.598 1 98.5 78 ILE B O 1
ATOM 3960 N N . GLY B 1 79 ? 5.324 -27.828 -6.453 1 97.81 79 GLY B N 1
ATOM 3961 C CA . GLY B 1 79 ? 6.637 -27.266 -6.711 1 97.81 79 GLY B CA 1
ATOM 3962 C C . GLY B 1 79 ? 6.688 -25.766 -6.516 1 97.81 79 GLY B C 1
ATOM 3963 O O . GLY B 1 79 ? 5.652 -25.094 -6.523 1 97.81 79 GLY B O 1
ATOM 3964 N N . SER B 1 80 ? 7.91 -25.297 -6.25 1 97.75 80 SER B N 1
ATOM 3965 C CA . SER B 1 80 ? 8.195 -23.875 -6.082 1 97.75 80 SER B CA 1
ATOM 3966 C C . SER B 1 80 ? 7.34 -23.266 -4.977 1 97.75 80 SER B C 1
ATOM 3968 O O . SER B 1 80 ? 6.707 -22.234 -5.176 1 97.75 80 SER B O 1
ATOM 3970 N N . CYS B 1 81 ? 7.391 -24.016 -3.857 1 97.62 81 CYS B N 1
ATOM 3971 C CA . CYS B 1 81 ? 6.621 -23.594 -2.689 1 97.62 81 CYS B CA 1
ATOM 3972 C C . CYS B 1 81 ? 7 -22.172 -2.27 1 97.62 81 CYS B C 1
ATOM 3974 O O . CYS B 1 81 ? 8.18 -21.828 -2.236 1 97.62 81 CYS B O 1
ATOM 3976 N N . GLY B 1 82 ? 5.914 -21.438 -2.004 1 94.94 82 GLY B N 1
ATOM 3977 C CA . GLY B 1 82 ? 6.141 -20.047 -1.626 1 94.94 82 GLY B CA 1
ATOM 3978 C C . GLY B 1 82 ? 6.422 -19.156 -2.812 1 94.94 82 GLY B C 1
ATOM 3979 O O . GLY B 1 82 ? 6.938 -18.047 -2.646 1 94.94 82 GLY B O 1
ATOM 3980 N N . THR B 1 83 ? 6.234 -19.609 -3.971 1 93.75 83 THR B N 1
ATOM 3981 C CA . THR B 1 83 ? 6.383 -18.875 -5.223 1 93.75 83 THR B CA 1
ATOM 3982 C C . THR B 1 83 ? 7.805 -19.016 -5.762 1 93.75 83 THR B C 1
ATOM 3984 O O . THR B 1 83 ? 8.008 -19.531 -6.863 1 93.75 83 THR B O 1
ATOM 3987 N N . SER B 1 84 ? 8.789 -18.719 -4.93 1 94.38 84 SER B N 1
ATOM 3988 C CA . SER B 1 84 ? 10.164 -18.656 -5.418 1 94.38 84 SER B CA 1
ATOM 3989 C C . SER B 1 84 ? 10.875 -20 -5.219 1 94.38 84 SER B C 1
ATOM 3991 O O . SER B 1 84 ? 11.945 -20.234 -5.785 1 94.38 84 SER B O 1
ATOM 3993 N N . GLY B 1 85 ? 10.297 -20.828 -4.363 1 96.69 85 GLY B N 1
ATOM 3994 C CA . GLY B 1 85 ? 10.914 -22.109 -4.094 1 96.69 85 GLY B CA 1
ATOM 3995 C C . GLY B 1 85 ? 12.023 -22.031 -3.068 1 96.69 85 GLY B C 1
ATOM 3996 O O . GLY B 1 85 ? 12.734 -23.016 -2.842 1 96.69 85 GLY B O 1
ATOM 3997 N N . ARG B 1 86 ? 12.172 -20.922 -2.424 1 97.12 86 ARG B N 1
ATOM 3998 C CA . ARG B 1 86 ? 13.133 -20.812 -1.33 1 97.12 86 ARG B CA 1
ATOM 3999 C C . ARG B 1 86 ? 12.797 -21.781 -0.206 1 97.12 86 ARG B C 1
ATOM 4001 O O . ARG B 1 86 ? 11.641 -22.172 -0.038 1 97.12 86 ARG B O 1
ATOM 4008 N N . ASP B 1 87 ? 13.781 -22.062 0.544 1 98.44 87 ASP B N 1
ATOM 4009 C CA . ASP B 1 87 ? 13.578 -22.984 1.66 1 98.44 87 ASP B CA 1
ATOM 4010 C C . ASP B 1 87 ? 12.508 -22.453 2.611 1 98.44 87 ASP B C 1
ATOM 4012 O O . ASP B 1 87 ? 11.688 -23.234 3.115 1 98.44 87 ASP B O 1
ATOM 4016 N N . VAL B 1 88 ? 12.508 -21.156 2.793 1 97.94 88 VAL B N 1
ATOM 4017 C CA . VAL B 1 88 ? 11.531 -20.562 3.699 1 97.94 88 VAL B CA 1
ATOM 4018 C C . VAL B 1 88 ? 10.125 -20.781 3.15 1 97.94 88 VAL B C 1
ATOM 4020 O O . VAL B 1 88 ? 9.172 -20.922 3.916 1 97.94 88 VAL B O 1
ATOM 4023 N N . GLY B 1 89 ? 9.992 -20.734 1.841 1 97.38 89 GLY B N 1
ATOM 4024 C CA . GLY B 1 89 ? 8.711 -21.031 1.22 1 97.38 89 GLY B CA 1
ATOM 4025 C C . GLY B 1 89 ? 8.266 -22.469 1.406 1 97.38 89 GLY B C 1
ATOM 4026 O O . GLY B 1 89 ? 7.086 -22.734 1.671 1 97.38 89 GLY B O 1
ATOM 4027 N N . VAL B 1 90 ? 9.211 -23.406 1.312 1 98.56 90 VAL B N 1
ATOM 4028 C CA . VAL B 1 90 ? 8.922 -24.812 1.549 1 98.56 90 VAL B CA 1
ATOM 4029 C C . VAL B 1 90 ? 8.453 -25.016 2.986 1 98.56 90 VAL B C 1
ATOM 4031 O O . VAL B 1 90 ? 7.434 -25.672 3.227 1 98.56 90 VAL B O 1
ATOM 4034 N N . ASP B 1 91 ? 9.188 -24.438 3.871 1 98.56 91 ASP B N 1
ATOM 4035 C CA . ASP B 1 91 ? 8.836 -24.547 5.281 1 98.56 91 ASP B CA 1
ATOM 4036 C C . ASP B 1 91 ? 7.461 -23.953 5.562 1 98.56 91 ASP B C 1
ATOM 4038 O O . ASP B 1 91 ? 6.691 -24.484 6.359 1 98.56 91 ASP B O 1
ATOM 4042 N N . TRP B 1 92 ? 7.227 -22.859 4.941 1 97.88 92 TRP B N 1
ATOM 4043 C CA . TRP B 1 92 ? 5.953 -22.172 5.137 1 97.88 92 TRP B CA 1
ATOM 4044 C C . TRP B 1 92 ? 4.793 -23.047 4.672 1 97.88 92 TRP B C 1
ATOM 4046 O O . TRP B 1 92 ? 3.818 -23.234 5.406 1 97.88 92 TRP B O 1
ATOM 4056 N N . VAL B 1 93 ? 4.855 -23.594 3.492 1 98.19 93 VAL B N 1
ATOM 4057 C CA . VAL B 1 93 ? 3.801 -24.453 2.969 1 98.19 93 VAL B CA 1
ATOM 4058 C C . VAL B 1 93 ? 3.723 -25.734 3.795 1 98.19 93 VAL B C 1
ATOM 4060 O O . VAL B 1 93 ? 2.637 -26.281 4.012 1 98.19 93 VAL B O 1
ATOM 4063 N N . ALA B 1 94 ? 4.852 -26.203 4.219 1 98.69 94 ALA B N 1
ATOM 4064 C CA . ALA B 1 94 ? 4.875 -27.375 5.086 1 98.69 94 ALA B CA 1
ATOM 4065 C C . ALA B 1 94 ? 4.098 -27.125 6.375 1 98.69 94 ALA B C 1
ATOM 4067 O O . ALA B 1 94 ? 3.359 -27.984 6.848 1 98.69 94 ALA B O 1
ATOM 4068 N N . ASP B 1 95 ? 4.316 -25.938 6.949 1 98.56 95 ASP B N 1
ATOM 4069 C CA . ASP B 1 95 ? 3.592 -25.594 8.164 1 98.56 95 ASP B CA 1
ATOM 4070 C C . ASP B 1 95 ? 2.086 -25.562 7.918 1 98.56 95 ASP B C 1
ATOM 4072 O O . ASP B 1 95 ? 1.31 -26.062 8.742 1 98.56 95 ASP B O 1
ATOM 4076 N N . LEU B 1 96 ? 1.691 -25 6.828 1 97.88 96 LEU B N 1
ATOM 4077 C CA . LEU B 1 96 ? 0.279 -25 6.461 1 97.88 96 LEU B CA 1
ATOM 4078 C C . LEU B 1 96 ? -0.232 -26.422 6.285 1 97.88 96 LEU B C 1
ATOM 4080 O O . LEU B 1 96 ? -1.34 -26.75 6.719 1 97.88 96 LEU B O 1
ATOM 4084 N N . THR B 1 97 ? 0.545 -27.234 5.68 1 98.62 97 THR B N 1
ATOM 4085 C CA . THR B 1 97 ? 0.194 -28.625 5.441 1 98.62 97 THR B CA 1
ATOM 4086 C C . THR B 1 97 ? -0.017 -29.359 6.758 1 98.62 97 THR B C 1
ATOM 4088 O O . THR B 1 97 ? -1.002 -30.078 6.922 1 98.62 97 THR B O 1
ATOM 4091 N N . ARG B 1 98 ? 0.897 -29.172 7.641 1 98.44 98 ARG B N 1
ATOM 4092 C CA . ARG B 1 98 ? 0.792 -29.812 8.945 1 98.44 98 ARG B CA 1
ATOM 4093 C C . ARG B 1 98 ? -0.481 -29.375 9.672 1 98.44 98 ARG B C 1
ATOM 4095 O O . ARG B 1 98 ? -1.161 -30.203 10.289 1 98.44 98 ARG B O 1
ATOM 4102 N N . THR B 1 99 ? -0.733 -28.109 9.594 1 98.19 99 THR B N 1
ATOM 4103 C CA . THR B 1 99 ? -1.934 -27.578 10.234 1 98.19 99 THR B CA 1
ATOM 4104 C C . THR B 1 99 ? -3.188 -28.203 9.625 1 98.19 99 THR B C 1
ATOM 4106 O O . THR B 1 99 ? -4.086 -28.641 10.352 1 98.19 99 THR B O 1
ATOM 4109 N N . ILE B 1 100 ? -3.24 -28.234 8.344 1 98 100 ILE B N 1
ATOM 4110 C CA . ILE B 1 100 ? -4.398 -28.797 7.652 1 98 100 ILE B CA 1
ATOM 4111 C C . ILE B 1 100 ? -4.52 -30.281 7.969 1 98 100 ILE B C 1
ATOM 4113 O O . ILE B 1 100 ? -5.621 -30.781 8.219 1 98 100 ILE B O 1
ATOM 4117 N N . ALA B 1 101 ? -3.449 -31.016 7.906 1 98.44 101 ALA B N 1
ATOM 4118 C CA . ALA B 1 101 ? -3.453 -32.438 8.211 1 98.44 101 ALA B CA 1
ATOM 4119 C C . ALA B 1 101 ? -4.039 -32.719 9.594 1 98.44 101 ALA B C 1
ATOM 4121 O O . ALA B 1 101 ? -4.832 -33.625 9.773 1 98.44 101 ALA B O 1
ATOM 4122 N N . ALA B 1 102 ? -3.602 -31.891 10.555 1 97.94 102 ALA B N 1
ATOM 4123 C CA . ALA B 1 102 ? -4.109 -32.031 11.914 1 97.94 102 ALA B CA 1
ATOM 4124 C C . ALA B 1 102 ? -5.609 -31.75 11.977 1 97.94 102 ALA B C 1
ATOM 4126 O O . ALA B 1 102 ? -6.363 -32.5 12.609 1 97.94 102 ALA B O 1
ATOM 4127 N N . GLU B 1 103 ? -6.012 -30.734 11.297 1 97.25 103 GLU B N 1
ATOM 4128 C CA . GLU B 1 103 ? -7.41 -30.328 11.328 1 97.25 103 GLU B CA 1
ATOM 4129 C C . GLU B 1 103 ? -8.305 -31.344 10.633 1 97.25 103 GLU B C 1
ATOM 4131 O O . GLU B 1 103 ? -9.43 -31.594 11.07 1 97.25 103 GLU B O 1
ATOM 4136 N N . GLU B 1 104 ? -7.793 -31.875 9.586 1 97.56 104 GLU B N 1
ATOM 4137 C CA . GLU B 1 104 ? -8.594 -32.781 8.758 1 97.56 104 GLU B CA 1
ATOM 4138 C C . GLU B 1 104 ? -8.312 -34.25 9.102 1 97.56 104 GLU B C 1
ATOM 4140 O O . GLU B 1 104 ? -8.875 -35.156 8.484 1 97.56 104 GLU B O 1
ATOM 4145 N N . LYS B 1 105 ? -7.441 -34.5 10.039 1 97.81 105 LYS B N 1
ATOM 4146 C CA . LYS B 1 105 ? -7.07 -35.812 10.492 1 97.81 105 LYS B CA 1
ATOM 4147 C C . LYS B 1 105 ? -6.523 -36.656 9.336 1 97.81 105 LYS B C 1
ATOM 4149 O O . LYS B 1 105 ? -6.965 -37.781 9.117 1 97.81 105 LYS B O 1
ATOM 4154 N N . LEU B 1 106 ? -5.664 -36.062 8.609 1 98.38 106 LEU B N 1
ATOM 4155 C CA . LEU B 1 106 ? -4.988 -36.75 7.512 1 98.38 106 LEU B CA 1
ATOM 4156 C C . LEU B 1 106 ? -3.631 -37.281 7.957 1 98.38 106 LEU B C 1
ATOM 4158 O O . LEU B 1 106 ? -2.924 -36.625 8.727 1 98.38 106 LEU B O 1
ATOM 4162 N N . HIS B 1 107 ? -3.363 -38.531 7.516 1 97.94 107 HIS B N 1
ATOM 4163 C CA . HIS B 1 107 ? -2.078 -39.156 7.789 1 97.94 107 HIS B CA 1
ATOM 4164 C C . HIS B 1 107 ? -1.365 -39.531 6.496 1 97.94 107 HIS B C 1
ATOM 4166 O O . HIS B 1 107 ? -1.943 -40.219 5.641 1 97.94 107 HIS B O 1
ATOM 4172 N N . PHE B 1 108 ? -0.19 -39.031 6.352 1 98.56 108 PHE B N 1
ATOM 4173 C CA . PHE B 1 108 ? 0.577 -39.344 5.145 1 98.56 108 PHE B CA 1
ATOM 4174 C C . PHE B 1 108 ? 2.059 -39.062 5.367 1 98.56 108 PHE B C 1
ATOM 4176 O O . PHE B 1 108 ? 2.436 -38.406 6.352 1 98.56 108 PHE B O 1
ATOM 4183 N N . LYS B 1 109 ? 2.881 -39.594 4.465 1 98.69 109 LYS B N 1
ATOM 4184 C CA . LYS B 1 109 ? 4.316 -39.344 4.441 1 98.69 109 LYS B CA 1
ATOM 4185 C C . LYS B 1 109 ? 4.637 -38.094 3.639 1 98.69 109 LYS B C 1
ATOM 4187 O O . LYS B 1 109 ? 4.324 -38 2.447 1 98.69 109 LYS B O 1
ATOM 4192 N N . LEU B 1 110 ? 5.227 -37.062 4.332 1 98.69 110 LEU B N 1
ATOM 4193 C CA . LEU B 1 110 ? 5.508 -35.75 3.75 1 98.69 110 LEU B CA 1
ATOM 4194 C C . LEU B 1 110 ? 6.988 -35.625 3.406 1 98.69 110 LEU B C 1
ATOM 4196 O O . LEU B 1 110 ? 7.848 -35.812 4.262 1 98.69 110 LEU B O 1
ATOM 4200 N N . GLY B 1 111 ? 7.281 -35.438 2.105 1 98.88 111 GLY B N 1
ATOM 4201 C CA . GLY B 1 111 ? 8.633 -35.125 1.667 1 98.88 111 GLY B CA 1
ATOM 4202 C C . GLY B 1 111 ? 8.844 -33.656 1.37 1 98.88 111 GLY B C 1
ATOM 4203 O O . GLY B 1 111 ? 8.039 -33.031 0.668 1 98.88 111 GLY B O 1
ATOM 4204 N N . LEU B 1 112 ? 9.836 -33.031 1.96 1 98.88 112 LEU B N 1
ATOM 4205 C CA . LEU B 1 112 ? 10.25 -31.656 1.701 1 98.88 112 LEU B CA 1
ATOM 4206 C C . LEU B 1 112 ? 11.57 -31.625 0.943 1 98.88 112 LEU B C 1
ATOM 4208 O O . LEU B 1 112 ? 12.562 -32.219 1.383 1 98.88 112 LEU B O 1
ATOM 4212 N N . ILE B 1 113 ? 11.602 -31.016 -0.216 1 98.88 113 ILE B N 1
ATOM 4213 C CA . ILE B 1 113 ? 12.82 -30.891 -1.007 1 98.88 113 ILE B CA 1
ATOM 4214 C C . ILE B 1 113 ? 13.25 -29.438 -1.066 1 98.88 113 ILE B C 1
ATOM 4216 O O . ILE B 1 113 ? 12.516 -28.578 -1.575 1 98.88 113 ILE B O 1
ATOM 4220 N N . TYR B 1 114 ? 14.422 -29.125 -0.617 1 98.81 114 TYR B N 1
ATOM 4221 C CA . TYR B 1 114 ? 14.914 -27.75 -0.485 1 98.81 114 TYR B CA 1
ATOM 4222 C C . TYR B 1 114 ? 15.844 -27.391 -1.634 1 98.81 114 TYR B C 1
ATOM 4224 O O . TYR B 1 114 ? 16.625 -28.234 -2.092 1 98.81 114 TYR B O 1
ATOM 4232 N N . SER B 1 115 ? 15.812 -26.156 -2.1 1 98.38 115 SER B N 1
ATOM 4233 C CA . SER B 1 115 ? 16.516 -25.766 -3.32 1 98.38 115 SER B CA 1
ATOM 4234 C C . SER B 1 115 ? 17.453 -24.594 -3.076 1 98.38 115 SER B C 1
ATOM 4236 O O . SER B 1 115 ? 18.203 -24.188 -3.973 1 98.38 115 SER B O 1
ATOM 4238 N N . ASP B 1 116 ? 17.422 -23.953 -1.86 1 98.31 116 ASP B N 1
ATOM 4239 C CA . ASP B 1 116 ? 18.359 -22.891 -1.571 1 98.31 116 ASP B CA 1
ATOM 4240 C C . ASP B 1 116 ? 19.812 -23.375 -1.694 1 98.31 116 ASP B C 1
ATOM 4242 O O . ASP B 1 116 ? 20.125 -24.484 -1.287 1 98.31 116 ASP B O 1
ATOM 4246 N N . GLN B 1 117 ? 20.609 -22.516 -2.24 1 98.12 117 GLN B N 1
ATOM 4247 C CA . GLN B 1 117 ? 22.016 -22.844 -2.346 1 98.12 117 GLN B CA 1
ATOM 4248 C C . GLN B 1 117 ? 22.844 -22.031 -1.346 1 98.12 117 GLN B C 1
ATOM 4250 O O . GLN B 1 117 ? 22.797 -20.812 -1.343 1 98.12 117 GLN B O 1
ATOM 4255 N N . PRO B 1 118 ? 23.562 -22.766 -0.554 1 96.94 118 PRO B N 1
ATOM 4256 C CA . PRO B 1 118 ? 24.469 -22.016 0.331 1 96.94 118 PRO B CA 1
ATOM 4257 C C . PRO B 1 118 ? 25.578 -21.297 -0.428 1 96.94 118 PRO B C 1
ATOM 4259 O O . PRO B 1 118 ? 26.016 -21.766 -1.482 1 96.94 118 PRO B O 1
ATOM 4262 N N . VAL B 1 119 ? 26.047 -20.266 0.172 1 96.69 119 VAL B N 1
ATOM 4263 C CA . VAL B 1 119 ? 27.078 -19.438 -0.43 1 96.69 119 VAL B CA 1
ATOM 4264 C C . VAL B 1 119 ? 28.312 -20.266 -0.729 1 96.69 119 VAL B C 1
ATOM 4266 O O . VAL B 1 119 ? 28.891 -20.172 -1.817 1 96.69 119 VAL B O 1
ATOM 4269 N N . GLU B 1 120 ? 28.719 -21.047 0.187 1 96.38 120 GLU B N 1
ATOM 4270 C CA . GLU B 1 120 ? 29.938 -21.844 0.043 1 96.38 120 GLU B CA 1
ATOM 4271 C C . GLU B 1 120 ? 29.844 -22.766 -1.165 1 96.38 120 GLU B C 1
ATOM 4273 O O . GLU B 1 120 ? 30.828 -22.938 -1.896 1 96.38 120 GLU B O 1
ATOM 4278 N N . ARG B 1 121 ? 28.703 -23.344 -1.333 1 96 121 ARG B N 1
ATOM 4279 C CA . ARG B 1 121 ? 28.516 -24.25 -2.463 1 96 121 ARG B CA 1
ATOM 4280 C C . ARG B 1 121 ? 28.609 -23.5 -3.787 1 96 121 ARG B C 1
ATOM 4282 O O . ARG B 1 121 ? 29.203 -23.984 -4.746 1 96 121 ARG B O 1
ATOM 4289 N N . LEU B 1 122 ? 28 -22.375 -3.867 1 97.44 122 LEU B N 1
ATOM 4290 C CA . LEU B 1 122 ? 28.047 -21.547 -5.074 1 97.44 122 LEU B CA 1
ATOM 4291 C C . LEU B 1 122 ? 29.484 -21.125 -5.387 1 97.44 122 LEU B C 1
ATOM 4293 O O . LEU B 1 122 ? 29.891 -21.125 -6.547 1 97.44 122 LEU B O 1
ATOM 4297 N N . GLU B 1 123 ? 30.156 -20.781 -4.32 1 96.69 123 GLU B N 1
ATOM 4298 C CA . GLU B 1 123 ? 31.562 -20.406 -4.496 1 96.69 123 GLU B CA 1
ATOM 4299 C C . GLU B 1 123 ? 32.375 -21.578 -5.039 1 96.69 123 GLU B C 1
ATOM 4301 O O . GLU B 1 123 ? 33.219 -21.391 -5.918 1 96.69 123 GLU B O 1
ATOM 4306 N N . GLU B 1 124 ? 32.188 -22.672 -4.531 1 96.5 124 GLU B N 1
ATOM 4307 C CA . GLU B 1 124 ? 32.875 -23.875 -5.004 1 96.5 124 GLU B CA 1
ATOM 4308 C C . GLU B 1 124 ? 32.594 -24.125 -6.48 1 96.5 124 GLU B C 1
ATOM 4310 O O . GLU B 1 124 ? 33.531 -24.422 -7.25 1 96.5 124 GLU B O 1
ATOM 4315 N N . LEU B 1 125 ? 31.328 -24.062 -6.836 1 97.19 125 LEU B N 1
ATOM 4316 C CA . LEU B 1 125 ? 30.953 -24.266 -8.227 1 97.19 125 LEU B CA 1
ATOM 4317 C C . LEU B 1 125 ? 31.578 -23.219 -9.125 1 97.19 125 LEU B C 1
ATOM 4319 O O . LEU B 1 125 ? 32.094 -23.531 -10.211 1 97.19 125 LEU B O 1
ATOM 4323 N N . TYR B 1 126 ? 31.516 -22.031 -8.68 1 96.56 126 TYR B N 1
ATOM 4324 C CA . TYR B 1 126 ? 32.094 -20.922 -9.438 1 96.56 126 TYR B CA 1
ATOM 4325 C C . TYR B 1 126 ? 33.594 -21.109 -9.633 1 96.56 126 TYR B C 1
ATOM 4327 O O . TYR B 1 126 ? 34.094 -20.969 -10.75 1 96.56 126 TYR B O 1
ATOM 4335 N N . ASP B 1 127 ? 34.281 -21.438 -8.547 1 96.81 127 ASP B N 1
ATOM 4336 C CA . ASP B 1 127 ? 35.75 -21.594 -8.57 1 96.81 127 ASP B CA 1
ATOM 4337 C C . ASP B 1 127 ? 36.156 -22.766 -9.453 1 96.81 127 ASP B C 1
ATOM 4339 O O . ASP B 1 127 ? 37.25 -22.766 -10.031 1 96.81 127 ASP B O 1
ATOM 4343 N N . SER B 1 128 ? 35.375 -23.703 -9.586 1 96.56 128 SER B N 1
ATOM 4344 C CA . SER B 1 128 ? 35.656 -24.906 -10.375 1 96.56 128 SER B CA 1
ATOM 4345 C C . SER B 1 128 ? 35.219 -24.734 -11.82 1 96.56 128 SER B C 1
ATOM 4347 O O . SER B 1 128 ? 35.25 -25.688 -12.602 1 96.56 128 SER B O 1
ATOM 4349 N N . GLY B 1 129 ? 34.594 -23.578 -12.148 1 95.56 129 GLY B N 1
ATOM 4350 C CA . GLY B 1 129 ? 34.188 -23.297 -13.516 1 95.56 129 GLY B CA 1
ATOM 4351 C C . GLY B 1 129 ? 32.875 -23.984 -13.891 1 95.56 129 GLY B C 1
ATOM 4352 O O . GLY B 1 129 ? 32.625 -24.25 -15.07 1 95.56 129 GLY B O 1
ATOM 4353 N N . ARG B 1 130 ? 32.094 -24.25 -12.953 1 96.69 130 ARG B N 1
ATOM 4354 C CA . ARG B 1 130 ? 30.922 -25.062 -13.211 1 96.69 130 ARG B CA 1
ATOM 4355 C C . ARG B 1 130 ? 29.656 -24.188 -13.211 1 96.69 130 ARG B C 1
ATOM 4357 O O . ARG B 1 130 ? 28.547 -24.703 -13.062 1 96.69 130 ARG B O 1
ATOM 4364 N N . ILE B 1 131 ? 29.766 -22.969 -13.211 1 97.31 131 ILE B N 1
ATOM 4365 C CA . ILE B 1 131 ? 28.656 -22.047 -13.43 1 97.31 131 ILE B CA 1
ATOM 4366 C C . ILE B 1 131 ? 28.797 -21.375 -14.789 1 97.31 131 ILE B C 1
ATOM 4368 O O . ILE B 1 131 ? 29.781 -20.672 -15.031 1 97.31 131 ILE B O 1
ATOM 4372 N N . THR B 1 132 ? 27.859 -21.609 -15.625 1 96.38 132 THR B N 1
ATOM 4373 C CA . THR B 1 132 ? 27.906 -21.094 -16.984 1 96.38 132 THR B CA 1
ATOM 4374 C C . THR B 1 132 ? 26.734 -20.156 -17.266 1 96.38 132 THR B C 1
ATOM 4376 O O . THR B 1 132 ? 25.594 -20.453 -16.875 1 96.38 132 THR B O 1
ATOM 4379 N N . PRO B 1 133 ? 26.984 -19.078 -17.922 1 95.62 133 PRO B N 1
ATOM 4380 C CA . PRO B 1 133 ? 25.922 -18.109 -18.188 1 95.62 133 PRO B CA 1
ATOM 4381 C C . PRO B 1 133 ? 24.953 -18.594 -19.266 1 95.62 133 PRO B C 1
ATOM 4383 O O . PRO B 1 133 ? 25.359 -19.25 -20.234 1 95.62 133 PRO B O 1
ATOM 4386 N N . LEU B 1 134 ? 23.719 -18.312 -19.078 1 93.69 134 LEU B N 1
ATOM 4387 C CA . LEU B 1 134 ? 22.703 -18.422 -20.125 1 93.69 134 LEU B CA 1
ATOM 4388 C C . LEU B 1 134 ? 22.625 -17.156 -20.969 1 93.69 134 LEU B C 1
ATOM 4390 O O . LEU B 1 134 ? 23.438 -16.234 -20.766 1 93.69 134 LEU B O 1
ATOM 4394 N N . ALA B 1 135 ? 21.766 -17.172 -21.922 1 87.38 135 ALA B N 1
ATOM 4395 C CA . ALA B 1 135 ? 21.641 -15.992 -22.766 1 87.38 135 ALA B CA 1
ATOM 4396 C C . ALA B 1 135 ? 21.25 -14.773 -21.938 1 87.38 135 ALA B C 1
ATOM 4398 O O . ALA B 1 135 ? 20.328 -14.836 -21.109 1 87.38 135 ALA B O 1
ATOM 4399 N N . ASN B 1 136 ? 22 -13.664 -22.125 1 88 136 ASN B N 1
ATOM 4400 C CA . ASN B 1 136 ? 21.75 -12.367 -21.5 1 88 136 ASN B CA 1
ATOM 4401 C C . ASN B 1 136 ? 22 -12.414 -20 1 88 136 ASN B C 1
ATOM 4403 O O . ASN B 1 136 ? 21.438 -11.602 -19.25 1 88 136 ASN B O 1
ATOM 4407 N N . ALA B 1 137 ? 22.766 -13.328 -19.531 1 93.19 137 ALA B N 1
ATOM 4408 C CA . ALA B 1 137 ? 23.078 -13.398 -18.109 1 93.19 137 ALA B CA 1
ATOM 4409 C C . ALA B 1 137 ? 23.969 -12.234 -17.688 1 93.19 137 ALA B C 1
ATOM 4411 O O . ALA B 1 137 ? 24.875 -11.836 -18.422 1 93.19 137 ALA B O 1
ATOM 4412 N N . PRO B 1 138 ? 23.719 -11.719 -16.578 1 92.31 138 PRO B N 1
ATOM 4413 C CA . PRO B 1 138 ? 24.641 -10.711 -16.062 1 92.31 138 PRO B CA 1
ATOM 4414 C C . PRO B 1 138 ? 26 -11.281 -15.688 1 92.31 138 PRO B C 1
ATOM 4416 O O . PRO B 1 138 ? 26.141 -12.492 -15.484 1 92.31 138 PRO B O 1
ATOM 4419 N N . GLU B 1 139 ? 26.922 -10.258 -15.617 1 93.5 139 GLU B N 1
ATOM 4420 C CA . GLU B 1 139 ? 28.219 -10.656 -15.078 1 93.5 139 GLU B CA 1
ATOM 4421 C C . GLU B 1 139 ? 28.125 -10.93 -13.586 1 93.5 139 GLU B C 1
ATOM 4423 O O . GLU B 1 139 ? 27.359 -10.273 -12.867 1 93.5 139 GLU B O 1
ATOM 4428 N N . ILE B 1 140 ? 28.906 -11.984 -13.188 1 95.12 140 ILE B N 1
ATOM 4429 C CA . ILE B 1 140 ? 28.844 -12.32 -11.773 1 95.12 140 ILE B CA 1
ATOM 4430 C C . ILE B 1 140 ? 30.266 -12.383 -11.195 1 95.12 140 ILE B C 1
ATOM 4432 O O . ILE B 1 140 ? 31.234 -12.523 -11.938 1 95.12 140 ILE B O 1
ATOM 4436 N N . ASP B 1 141 ? 30.375 -12.078 -9.898 1 92.12 141 ASP B N 1
ATOM 4437 C CA . ASP B 1 141 ? 31.609 -12.234 -9.141 1 92.12 141 ASP B CA 1
ATOM 4438 C C . ASP B 1 141 ? 31.359 -12.992 -7.832 1 92.12 141 ASP B C 1
ATOM 4440 O O . ASP B 1 141 ? 30.219 -13.352 -7.527 1 92.12 141 ASP B O 1
ATOM 4444 N N . HIS B 1 142 ? 32.438 -13.234 -7.156 1 92.31 142 HIS B N 1
ATOM 4445 C CA . HIS B 1 142 ? 32.375 -14.031 -5.938 1 92.31 142 HIS B CA 1
ATOM 4446 C C . HIS B 1 142 ? 31.516 -13.359 -4.879 1 92.31 142 HIS B C 1
ATOM 4448 O O . HIS B 1 142 ? 30.797 -14.031 -4.133 1 92.31 142 HIS B O 1
ATOM 4454 N N . GLU B 1 143 ? 31.516 -12.141 -4.797 1 93.38 143 GLU B N 1
ATOM 4455 C CA . GLU B 1 143 ? 30.844 -11.383 -3.75 1 93.38 143 GLU B CA 1
ATOM 4456 C C . GLU B 1 143 ? 29.328 -11.414 -3.934 1 93.38 143 GLU B C 1
ATOM 4458 O O . GLU B 1 143 ? 28.578 -11.203 -2.979 1 93.38 143 GLU B O 1
ATOM 4463 N N . LEU B 1 144 ? 28.922 -11.664 -5.102 1 95.38 144 LEU B N 1
ATOM 4464 C CA . LEU B 1 144 ? 27.5 -11.688 -5.434 1 95.38 144 LEU B CA 1
ATOM 4465 C C . LEU B 1 144 ? 26.766 -12.719 -4.586 1 95.38 144 LEU B C 1
ATOM 4467 O O . LEU B 1 144 ? 25.625 -12.484 -4.172 1 95.38 144 LEU B O 1
ATOM 4471 N N . PHE B 1 145 ? 27.453 -13.867 -4.328 1 95.94 145 PHE B N 1
ATOM 4472 C CA . PHE B 1 145 ? 26.797 -14.992 -3.672 1 95.94 145 PHE B CA 1
ATOM 4473 C C . PHE B 1 145 ? 26.469 -14.656 -2.223 1 95.94 145 PHE B C 1
ATOM 4475 O O . PHE B 1 145 ? 25.531 -15.211 -1.65 1 95.94 145 PHE B O 1
ATOM 4482 N N . GLU B 1 146 ? 27.188 -13.68 -1.688 1 95.25 146 GLU B N 1
ATOM 4483 C CA . GLU B 1 146 ? 26.922 -13.242 -0.32 1 95.25 146 GLU B CA 1
ATOM 4484 C C . GLU B 1 146 ? 25.734 -12.281 -0.268 1 95.25 146 GLU B C 1
ATOM 4486 O O . GLU B 1 146 ? 25.031 -12.203 0.744 1 95.25 146 GLU B O 1
ATOM 4491 N N . ARG B 1 147 ? 25.516 -11.641 -1.313 1 94.88 147 ARG B N 1
ATOM 4492 C CA . ARG B 1 147 ? 24.516 -10.586 -1.317 1 94.88 147 ARG B CA 1
ATOM 4493 C C . ARG B 1 147 ? 23.188 -11.086 -1.899 1 94.88 147 ARG B C 1
ATOM 4495 O O . ARG B 1 147 ? 22.156 -10.43 -1.77 1 94.88 147 ARG B O 1
ATOM 4502 N N . SER B 1 148 ? 23.234 -12.289 -2.43 1 94.88 148 SER B N 1
ATOM 4503 C CA . SER B 1 148 ? 22.109 -12.797 -3.195 1 94.88 148 SER B CA 1
ATOM 4504 C C . SER B 1 148 ? 21.531 -14.062 -2.566 1 94.88 148 SER B C 1
ATOM 4506 O O . SER B 1 148 ? 22.281 -14.875 -2.02 1 94.88 148 SER B O 1
ATOM 4508 N N . HIS B 1 149 ? 20.234 -14.156 -2.549 1 96.19 149 HIS B N 1
ATOM 4509 C CA . HIS B 1 149 ? 19.609 -15.453 -2.314 1 96.19 149 HIS B CA 1
ATOM 4510 C C . HIS B 1 149 ? 19.484 -16.25 -3.611 1 96.19 149 HIS B C 1
ATOM 4512 O O . HIS B 1 149 ? 18.922 -15.75 -4.594 1 96.19 149 HIS B O 1
ATOM 4518 N N . THR B 1 150 ? 20 -17.453 -3.578 1 97.5 150 THR B N 1
ATOM 4519 C CA . THR B 1 150 ? 20.078 -18.219 -4.812 1 97.5 150 THR B CA 1
ATOM 4520 C C . THR B 1 150 ? 19.391 -19.578 -4.648 1 97.5 150 THR B C 1
ATOM 4522 O O . THR B 1 150 ? 19.562 -20.25 -3.631 1 97.5 150 THR B O 1
ATOM 4525 N N . VAL B 1 151 ? 18.594 -19.891 -5.629 1 97.94 151 VAL B N 1
ATOM 4526 C CA . VAL B 1 151 ? 18 -21.234 -5.684 1 97.94 151 VAL B CA 1
ATOM 4527 C C . VAL B 1 151 ? 18.453 -21.953 -6.945 1 97.94 151 VAL B C 1
ATOM 4529 O O . VAL B 1 151 ? 18.875 -21.312 -7.918 1 97.94 151 VAL B O 1
ATOM 4532 N N . ALA B 1 152 ? 18.469 -23.266 -6.898 1 98.19 152 ALA B N 1
ATOM 4533 C CA . ALA B 1 152 ? 18.625 -24.109 -8.086 1 98.19 152 ALA B CA 1
ATOM 4534 C C . ALA B 1 152 ? 17.281 -24.703 -8.508 1 98.19 152 ALA B C 1
ATOM 4536 O O . ALA B 1 152 ? 16.469 -25.094 -7.656 1 98.19 152 ALA B O 1
ATOM 4537 N N . MET B 1 153 ? 17.031 -24.75 -9.727 1 97.5 153 MET B N 1
ATOM 4538 C CA . MET B 1 153 ? 15.789 -25.328 -10.25 1 97.5 153 MET B CA 1
ATOM 4539 C C . MET B 1 153 ? 15.93 -26.828 -10.469 1 97.5 153 MET B C 1
ATOM 4541 O O . MET B 1 153 ? 16.688 -27.266 -11.328 1 97.5 153 MET B O 1
ATOM 4545 N N . MET B 1 154 ? 15.156 -27.594 -9.75 1 98.12 154 MET B N 1
ATOM 4546 C CA . MET B 1 154 ? 15.305 -29.047 -9.805 1 98.12 154 MET B CA 1
ATOM 4547 C C . MET B 1 154 ? 14.555 -29.625 -11.008 1 98.12 154 MET B C 1
ATOM 4549 O O . MET B 1 154 ? 13.562 -29.062 -11.453 1 98.12 154 MET B O 1
ATOM 4553 N N . GLY B 1 155 ? 15.008 -30.75 -11.539 1 97.56 155 GLY B N 1
ATOM 4554 C CA . GLY B 1 155 ? 14.305 -31.578 -12.508 1 97.56 155 GLY B CA 1
ATOM 4555 C C . GLY B 1 155 ? 13.43 -32.625 -11.859 1 97.56 155 GLY B C 1
ATOM 4556 O O . GLY B 1 155 ? 12.914 -32.438 -10.758 1 97.56 155 GLY B O 1
ATOM 4557 N N . VAL B 1 156 ? 13.234 -33.75 -12.547 1 98.19 156 VAL B N 1
ATOM 4558 C CA . VAL B 1 156 ? 12.305 -34.75 -12.078 1 98.19 156 VAL B CA 1
ATOM 4559 C C . VAL B 1 156 ? 12.977 -35.594 -11 1 98.19 156 VAL B C 1
ATOM 4561 O O . VAL B 1 156 ? 12.305 -36.188 -10.148 1 98.19 156 VAL B O 1
ATOM 4564 N N . GLU B 1 157 ? 14.289 -35.625 -10.93 1 98.19 157 GLU B N 1
ATOM 4565 C CA . GLU B 1 157 ? 15.016 -36.656 -10.211 1 98.19 157 GLU B CA 1
ATOM 4566 C C . GLU B 1 157 ? 14.82 -36.531 -8.703 1 98.19 157 GLU B C 1
ATOM 4568 O O . GLU B 1 157 ? 14.523 -37.5 -8.023 1 98.19 157 GLU B O 1
ATOM 4573 N N . PRO B 1 158 ? 14.992 -35.281 -8.133 1 98.5 158 PRO B N 1
ATOM 4574 C CA . PRO B 1 158 ? 14.734 -35.156 -6.695 1 98.5 158 PRO B CA 1
ATOM 4575 C C . PRO B 1 158 ? 13.305 -35.562 -6.324 1 98.5 158 PRO B C 1
ATOM 4577 O O . PRO B 1 158 ? 13.078 -36.156 -5.27 1 98.5 158 PRO B O 1
ATOM 4580 N N . ILE B 1 159 ? 12.352 -35.25 -7.133 1 98.81 159 ILE B N 1
ATOM 4581 C CA . ILE B 1 159 ? 10.953 -35.594 -6.91 1 98.81 159 ILE B CA 1
ATOM 4582 C C . ILE B 1 159 ? 10.758 -37.094 -6.996 1 98.81 159 ILE B C 1
ATOM 4584 O O . ILE B 1 159 ? 10.07 -37.688 -6.164 1 98.81 159 ILE B O 1
ATOM 4588 N N . GLN B 1 160 ? 11.375 -37.75 -7.953 1 98.69 160 GLN B N 1
ATOM 4589 C CA . GLN B 1 160 ? 11.297 -39.188 -8.125 1 98.69 160 GLN B CA 1
ATOM 4590 C C . GLN B 1 160 ? 11.883 -39.906 -6.918 1 98.69 160 GLN B C 1
ATOM 4592 O O . GLN B 1 160 ? 11.359 -40.969 -6.5 1 98.69 160 GLN B O 1
ATOM 4597 N N . GLU B 1 161 ? 13.008 -39.375 -6.418 1 98.31 161 GLU B N 1
ATOM 4598 C CA . GLU B 1 161 ? 13.578 -40 -5.219 1 98.31 161 GLU B CA 1
ATOM 4599 C C . GLU B 1 161 ? 12.586 -39.969 -4.055 1 98.31 161 GLU B C 1
ATOM 4601 O O . GLU B 1 161 ? 12.484 -40.906 -3.293 1 98.31 161 GLU B O 1
ATOM 4606 N N . ALA B 1 162 ? 11.891 -38.812 -3.891 1 98.5 162 ALA 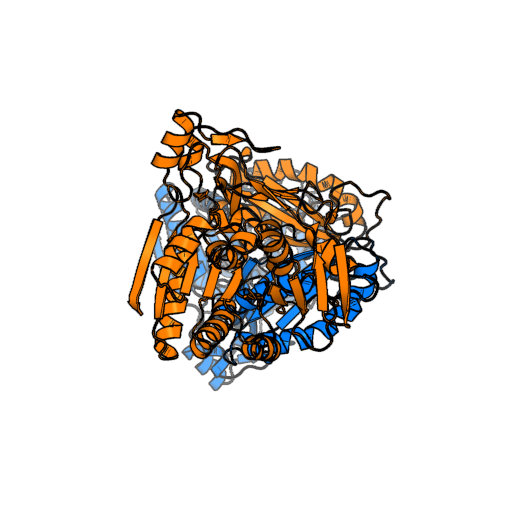B N 1
ATOM 4607 C CA . ALA B 1 162 ? 10.883 -38.719 -2.84 1 98.5 162 ALA B CA 1
ATOM 4608 C C . ALA B 1 162 ? 9.742 -39.688 -3.068 1 98.5 162 ALA B C 1
ATOM 4610 O O . ALA B 1 162 ? 9.258 -40.312 -2.123 1 98.5 162 ALA B O 1
ATOM 4611 N N . LEU B 1 163 ? 9.281 -39.844 -4.316 1 98.5 163 LEU B N 1
ATOM 4612 C CA . LEU B 1 163 ? 8.242 -40.812 -4.664 1 98.5 163 LEU B CA 1
ATOM 4613 C C . LEU B 1 163 ? 8.688 -42.219 -4.344 1 98.5 163 LEU B C 1
ATOM 4615 O O . LEU B 1 163 ? 7.922 -43.031 -3.787 1 98.5 163 LEU B O 1
ATOM 4619 N N . ASP B 1 164 ? 9.898 -42.531 -4.684 1 97.75 164 ASP B N 1
ATOM 4620 C CA . ASP B 1 164 ? 10.453 -43.875 -4.445 1 97.75 164 ASP B CA 1
ATOM 4621 C C . ASP B 1 164 ? 10.508 -44.156 -2.949 1 97.75 164 ASP B C 1
ATOM 4623 O O . ASP B 1 164 ? 10.406 -45.344 -2.545 1 97.75 164 ASP B O 1
ATOM 4627 N N . LYS B 1 165 ? 10.719 -43.156 -2.213 1 97.75 165 LYS B N 1
ATOM 4628 C CA . LYS B 1 165 ? 10.781 -43.312 -0.763 1 97.75 165 LYS B CA 1
ATOM 4629 C C . LYS B 1 165 ? 9.383 -43.375 -0.156 1 97.75 165 LYS B C 1
ATOM 4631 O O . LYS B 1 165 ? 9.234 -43.469 1.065 1 97.75 165 LYS B O 1
ATOM 4636 N N . GLY B 1 166 ? 8.359 -43.281 -0.962 1 97.81 166 GLY B N 1
ATOM 4637 C CA . GLY B 1 166 ? 6.996 -43.5 -0.533 1 97.81 166 GLY B CA 1
ATOM 4638 C C . GLY B 1 166 ? 6.281 -42.25 -0.065 1 97.81 166 GLY B C 1
ATOM 4639 O O . GLY B 1 166 ? 5.266 -42.344 0.627 1 97.81 166 GLY B O 1
ATOM 4640 N N . CYS B 1 167 ? 6.816 -41.094 -0.408 1 98.56 167 CYS B N 1
ATOM 4641 C CA . CYS B 1 167 ? 6.156 -39.875 -0.005 1 98.56 167 CYS B CA 1
ATOM 4642 C C . CYS B 1 167 ? 4.809 -39.719 -0.698 1 98.56 167 CYS B C 1
ATOM 4644 O O . CYS B 1 167 ? 4.707 -39.906 -1.913 1 98.56 167 CYS B O 1
ATOM 4646 N N . ASP B 1 168 ? 3.785 -39.375 0.072 1 98.56 168 ASP B N 1
ATOM 4647 C CA . ASP B 1 168 ? 2.434 -39.156 -0.428 1 98.56 168 ASP B CA 1
ATOM 4648 C C . ASP B 1 168 ? 2.248 -37.719 -0.872 1 98.56 168 ASP B C 1
ATOM 4650 O O . ASP B 1 168 ? 1.481 -37.438 -1.796 1 98.56 168 ASP B O 1
ATOM 4654 N N . VAL B 1 169 ? 2.861 -36.875 -0.082 1 98.81 169 VAL B N 1
ATOM 4655 C CA . VAL B 1 169 ? 2.842 -35.438 -0.357 1 98.81 169 VAL B CA 1
ATOM 4656 C C . VAL B 1 169 ? 4.273 -34.938 -0.473 1 98.81 169 VAL B C 1
ATOM 4658 O O . VAL B 1 169 ? 5.102 -35.156 0.408 1 98.81 169 VAL B O 1
ATOM 4661 N N . ILE B 1 170 ? 4.562 -34.312 -1.568 1 98.94 170 ILE B N 1
ATOM 4662 C CA . ILE B 1 170 ? 5.891 -33.75 -1.817 1 98.94 170 ILE B CA 1
ATOM 4663 C C . ILE B 1 170 ? 5.793 -32.25 -1.992 1 98.94 170 ILE B C 1
ATOM 4665 O O . ILE B 1 170 ? 5.059 -31.766 -2.854 1 98.94 170 ILE B O 1
ATOM 4669 N N . LEU B 1 171 ? 6.414 -31.5 -1.147 1 98.88 171 LEU B N 1
ATOM 4670 C CA . LEU B 1 171 ? 6.578 -30.047 -1.249 1 98.88 171 LEU B CA 1
ATOM 4671 C C . LEU B 1 171 ? 8.008 -29.688 -1.65 1 98.88 171 LEU B C 1
ATOM 4673 O O . LEU B 1 171 ? 8.945 -29.922 -0.882 1 98.88 171 LEU B O 1
ATOM 4677 N N . ALA B 1 172 ? 8.148 -29.188 -2.834 1 98.75 172 ALA B N 1
ATOM 4678 C CA . ALA B 1 172 ? 9.477 -28.953 -3.396 1 98.75 172 ALA B CA 1
ATOM 4679 C C . ALA B 1 172 ? 9.789 -27.453 -3.479 1 98.75 172 ALA B C 1
ATOM 4681 O O . ALA B 1 172 ? 8.883 -26.641 -3.662 1 98.75 172 ALA B O 1
ATOM 4682 N N . GLY B 1 173 ? 11.062 -27.109 -3.252 1 98.38 173 GLY B N 1
ATOM 4683 C CA . GLY B 1 173 ? 11.531 -25.766 -3.594 1 98.38 173 GLY B CA 1
ATOM 4684 C C . GLY B 1 173 ? 11.43 -25.469 -5.078 1 98.38 173 GLY B C 1
ATOM 4685 O O . GLY B 1 173 ? 10.508 -25.922 -5.75 1 98.38 173 GLY B O 1
ATOM 4686 N N . ARG B 1 174 ? 12.352 -24.656 -5.582 1 98.06 174 ARG B N 1
ATOM 4687 C CA . ARG B 1 174 ? 12.297 -24.25 -6.984 1 98.06 174 ARG B CA 1
ATOM 4688 C C . ARG B 1 174 ? 12.414 -25.453 -7.91 1 98.06 174 ARG B C 1
ATOM 4690 O O . ARG B 1 174 ? 13.406 -26.188 -7.863 1 98.06 174 ARG B O 1
ATOM 4697 N N . ALA B 1 175 ? 11.438 -25.641 -8.727 1 97.5 175 ALA B N 1
ATOM 4698 C CA . ALA B 1 175 ? 11.367 -26.766 -9.672 1 97.5 175 ALA B CA 1
ATOM 4699 C C . ALA B 1 175 ? 10.93 -26.281 -11.055 1 97.5 175 ALA B C 1
ATOM 4701 O O . ALA B 1 175 ? 10.195 -25.297 -11.172 1 97.5 175 ALA B O 1
ATOM 4702 N N . SER B 1 176 ? 11.5 -26.969 -11.992 1 95.56 176 SER B N 1
ATOM 4703 C CA . SER B 1 176 ? 10.883 -26.75 -13.297 1 95.56 176 SER B CA 1
ATOM 4704 C C . SER B 1 176 ? 9.383 -27.031 -13.25 1 95.56 176 SER B C 1
ATOM 4706 O O . SER B 1 176 ? 8.953 -28.047 -12.695 1 95.56 176 SER B O 1
ATOM 4708 N N . ASP B 1 177 ? 8.617 -26.203 -13.812 1 94.06 177 ASP B N 1
ATOM 4709 C CA . ASP B 1 177 ? 7.164 -26.375 -13.789 1 94.06 177 ASP B CA 1
ATOM 4710 C C . ASP B 1 177 ? 6.754 -27.703 -14.398 1 94.06 177 ASP B C 1
ATOM 4712 O O . ASP B 1 177 ? 5.844 -28.375 -13.898 1 94.06 177 ASP B O 1
ATOM 4716 N N . THR B 1 178 ? 7.43 -28.125 -15.398 1 95.56 178 THR B N 1
ATOM 4717 C CA . THR B 1 178 ? 7.105 -29.359 -16.125 1 95.56 178 THR B CA 1
ATOM 4718 C C . THR B 1 178 ? 7.523 -30.578 -15.32 1 95.56 178 THR B C 1
ATOM 4720 O O . THR B 1 178 ? 6.887 -31.641 -15.414 1 95.56 178 THR B O 1
ATOM 4723 N N . ALA B 1 179 ? 8.578 -30.438 -14.523 1 97.62 179 ALA B N 1
ATOM 4724 C CA . ALA B 1 179 ? 9.117 -31.562 -13.789 1 97.62 179 ALA B CA 1
ATOM 4725 C C . ALA B 1 179 ? 8.086 -32.125 -12.82 1 97.62 179 ALA B C 1
ATOM 4727 O O . ALA B 1 179 ? 8.047 -33.344 -12.578 1 97.62 179 ALA B O 1
ATOM 4728 N N . LEU B 1 180 ? 7.223 -31.312 -12.32 1 98.19 180 LEU B N 1
ATOM 4729 C CA . LEU B 1 180 ? 6.215 -31.734 -11.352 1 98.19 180 LEU B CA 1
ATOM 4730 C C . LEU B 1 180 ? 5.27 -32.75 -11.953 1 98.19 180 LEU B C 1
ATOM 4732 O O . LEU B 1 180 ? 4.926 -33.75 -11.305 1 98.19 180 LEU B O 1
ATOM 4736 N N . PHE B 1 181 ? 4.926 -32.531 -13.141 1 98.25 181 PHE B N 1
ATOM 4737 C CA . PHE B 1 181 ? 3.936 -33.344 -13.82 1 98.25 181 PHE B CA 1
ATOM 4738 C C . PHE B 1 181 ? 4.602 -34.531 -14.516 1 98.25 181 PHE B C 1
ATOM 4740 O O . PHE B 1 181 ? 3.969 -35.562 -14.75 1 98.25 181 PHE B O 1
ATOM 4747 N N . ALA B 1 182 ? 5.859 -34.406 -14.828 1 98.44 182 ALA B N 1
ATOM 4748 C CA . ALA B 1 182 ? 6.594 -35.438 -15.57 1 98.44 182 ALA B CA 1
ATOM 4749 C C . ALA B 1 182 ? 7.172 -36.5 -14.633 1 98.44 182 ALA B C 1
ATOM 4751 O O . ALA B 1 182 ? 7.504 -37.594 -15.062 1 98.44 182 ALA B O 1
ATOM 4752 N N . ALA B 1 183 ? 7.289 -36.219 -13.367 1 98.56 183 ALA B N 1
ATOM 4753 C CA . ALA B 1 183 ? 8.062 -37.031 -12.43 1 98.56 183 ALA B CA 1
ATOM 4754 C C . ALA B 1 183 ? 7.543 -38.469 -12.383 1 98.56 183 ALA B C 1
ATOM 4756 O O . ALA B 1 183 ? 8.297 -39.406 -12.594 1 98.56 183 ALA B O 1
ATOM 4757 N N . LEU B 1 184 ? 6.289 -38.594 -12.133 1 98.5 184 LEU B N 1
ATOM 4758 C CA . LEU B 1 184 ? 5.742 -39.938 -11.961 1 98.5 184 LEU B CA 1
ATOM 4759 C C . LEU B 1 184 ? 5.707 -40.688 -13.289 1 98.5 184 LEU B C 1
ATOM 4761 O O . LEU B 1 184 ? 6.16 -41.812 -13.375 1 98.5 184 LEU B O 1
ATOM 4765 N N . PRO B 1 185 ? 5.148 -40.062 -14.352 1 98.31 185 PRO B N 1
ATOM 4766 C CA . PRO B 1 185 ? 5.145 -40.781 -15.625 1 98.31 185 PRO B CA 1
ATOM 4767 C C . PRO B 1 185 ? 6.543 -41.219 -16.062 1 98.31 185 PRO B C 1
ATOM 4769 O O . PRO B 1 185 ? 6.715 -42.312 -16.594 1 98.31 185 PRO B O 1
ATOM 4772 N N . HIS B 1 186 ? 7.41 -40.312 -15.867 1 97 186 HIS B N 1
ATOM 4773 C CA . HIS B 1 186 ? 8.789 -40.656 -16.188 1 97 186 HIS B CA 1
ATOM 4774 C C . HIS B 1 186 ? 9.281 -41.812 -15.352 1 97 186 HIS B C 1
ATOM 4776 O O . HIS B 1 186 ? 9.953 -42.719 -15.867 1 97 186 HIS B O 1
ATOM 4782 N N . LEU B 1 187 ? 9.055 -41.812 -14.141 1 97.12 187 LEU B N 1
ATOM 4783 C CA . LEU B 1 187 ? 9.422 -42.875 -13.219 1 97.12 187 LEU B CA 1
ATOM 4784 C C . LEU B 1 187 ? 8.797 -44.219 -13.648 1 97.12 187 LEU B C 1
ATOM 4786 O O . LEU B 1 187 ? 9.406 -45.25 -13.469 1 97.12 187 LEU B O 1
ATOM 4790 N N . LYS B 1 188 ? 7.648 -44.219 -14.234 1 97.31 188 LYS B N 1
ATOM 4791 C CA . LYS B 1 188 ? 6.91 -45.406 -14.633 1 97.31 188 LYS B CA 1
ATOM 4792 C C . LYS B 1 188 ? 7.301 -45.844 -16.047 1 97.31 188 LYS B C 1
ATOM 4794 O O . LYS B 1 188 ? 6.773 -46.844 -16.562 1 97.31 188 LYS B O 1
ATOM 4799 N N . GLY B 1 189 ? 8.133 -45.062 -16.656 1 96.31 189 GLY B N 1
ATOM 4800 C CA . GLY B 1 189 ? 8.695 -45.5 -17.922 1 96.31 189 GLY B CA 1
ATOM 4801 C C . GLY B 1 189 ? 7.871 -45.062 -19.125 1 96.31 189 GLY B C 1
ATOM 4802 O O . GLY B 1 189 ? 7.992 -45.625 -20.203 1 96.31 189 GLY B O 1
ATOM 4803 N N . ALA B 1 190 ? 7.027 -44.094 -18.938 1 97.56 190 ALA B N 1
ATOM 4804 C CA . ALA B 1 190 ? 6.25 -43.562 -20.062 1 97.56 190 ALA B CA 1
ATOM 4805 C C . ALA B 1 190 ? 7.16 -42.906 -21.094 1 97.56 190 ALA B C 1
ATOM 4807 O O . ALA B 1 190 ? 8.289 -42.5 -20.781 1 97.56 190 ALA B O 1
ATOM 4808 N N . ASP B 1 191 ? 6.664 -42.812 -22.328 1 97.12 191 ASP B N 1
ATOM 4809 C CA . ASP B 1 191 ? 7.43 -42.188 -23.391 1 97.12 191 ASP B CA 1
ATOM 4810 C C . ASP B 1 191 ? 7.887 -40.781 -22.969 1 97.12 191 ASP B C 1
ATOM 4812 O O . ASP B 1 191 ? 7.066 -39.938 -22.625 1 97.12 191 ASP B O 1
ATOM 4816 N N . PRO B 1 192 ? 9.211 -40.531 -23.016 1 97.12 192 PRO B N 1
ATOM 4817 C CA . PRO B 1 192 ? 9.703 -39.25 -22.5 1 97.12 192 PRO B CA 1
ATOM 4818 C C . PRO B 1 192 ? 9.18 -38.031 -23.281 1 97.12 192 PRO B C 1
ATOM 4820 O O . PRO B 1 192 ? 8.859 -37 -22.703 1 97.12 192 PRO B O 1
ATOM 4823 N N . GLY B 1 193 ? 9.148 -38.125 -24.594 1 97.25 193 GLY B N 1
ATOM 4824 C CA . GLY B 1 193 ? 8.625 -37.031 -25.391 1 97.25 193 GLY B CA 1
ATOM 4825 C C . GLY B 1 193 ? 7.207 -36.656 -25.031 1 97.25 193 GLY B C 1
ATOM 4826 O O . GLY B 1 193 ? 6.918 -35.469 -24.812 1 97.25 193 GLY B O 1
ATOM 4827 N N . LEU B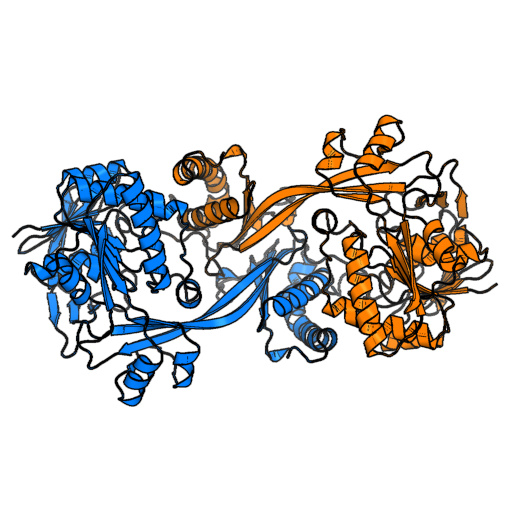 1 194 ? 6.312 -37.656 -24.953 1 97.56 194 LEU B N 1
ATOM 4828 C CA . LEU B 1 194 ? 4.918 -37.438 -24.609 1 97.56 194 LEU B CA 1
ATOM 4829 C C . LEU B 1 194 ? 4.801 -36.938 -23.156 1 97.56 194 LEU B C 1
ATOM 4831 O O . LEU B 1 194 ? 3.98 -36.062 -22.859 1 97.56 194 LEU B O 1
ATOM 4835 N N . THR B 1 195 ? 5.629 -37.469 -22.297 1 97.75 195 THR B N 1
ATOM 4836 C CA . THR B 1 195 ? 5.613 -37.125 -20.875 1 97.75 195 THR B CA 1
ATOM 4837 C C . THR B 1 195 ? 5.918 -35.625 -20.688 1 97.75 195 THR B C 1
ATOM 4839 O O . THR B 1 195 ? 5.164 -34.906 -20.016 1 97.75 195 THR B O 1
ATOM 4842 N N . TRP B 1 196 ? 7 -35.125 -21.25 1 96.88 196 TRP B N 1
ATOM 4843 C CA . TRP B 1 196 ? 7.41 -33.75 -21.078 1 96.88 196 TRP B CA 1
ATOM 4844 C C . TRP B 1 196 ? 6.477 -32.812 -21.828 1 96.88 196 TRP B C 1
ATOM 4846 O O . TRP B 1 196 ? 6.23 -31.672 -21.375 1 96.88 196 TRP B O 1
ATOM 4856 N N . HIS B 1 197 ? 5.969 -33.25 -22.969 1 96.44 197 HIS B N 1
ATOM 4857 C CA . HIS B 1 197 ? 5.02 -32.438 -23.719 1 96.44 197 HIS B CA 1
ATOM 4858 C C . HIS B 1 197 ? 3.725 -32.25 -22.938 1 96.44 197 HIS B C 1
ATOM 4860 O O . HIS B 1 197 ? 3.188 -31.141 -22.859 1 96.44 197 HIS B O 1
ATOM 4866 N N . MET B 1 198 ? 3.207 -33.375 -22.453 1 96.81 198 MET B N 1
ATOM 4867 C CA . MET B 1 198 ? 2.004 -33.281 -21.625 1 96.81 198 MET B CA 1
ATOM 4868 C C . MET B 1 198 ? 2.236 -32.375 -20.422 1 96.81 198 MET B C 1
ATOM 4870 O O . MET B 1 198 ? 1.383 -31.547 -20.094 1 96.81 198 MET B O 1
ATOM 4874 N N . ALA B 1 199 ? 3.4 -32.5 -19.75 1 96.56 199 ALA B N 1
ATOM 4875 C CA . ALA B 1 199 ? 3.738 -31.656 -18.594 1 96.56 199 ALA B CA 1
ATOM 4876 C C . ALA B 1 199 ? 3.725 -30.172 -18.969 1 96.56 199 ALA B C 1
ATOM 4878 O O . ALA B 1 199 ? 3.182 -29.344 -18.234 1 96.56 199 ALA B O 1
ATOM 4879 N N . LYS B 1 200 ? 4.324 -29.828 -20.062 1 94.19 200 LYS B N 1
ATOM 4880 C CA . LYS B 1 200 ? 4.348 -28.453 -20.547 1 94.19 200 LYS B CA 1
ATOM 4881 C C . LYS B 1 200 ? 2.939 -27.938 -20.828 1 94.19 200 LYS B C 1
ATOM 4883 O O . LYS B 1 200 ? 2.641 -26.766 -20.594 1 94.19 200 LYS B O 1
ATOM 4888 N N . THR B 1 201 ? 2.109 -28.781 -21.281 1 93.19 201 THR B N 1
ATOM 4889 C CA . THR B 1 201 ? 0.747 -28.422 -21.656 1 93.19 201 THR B CA 1
ATOM 4890 C C . THR B 1 201 ? -0.076 -28.062 -20.422 1 93.19 201 THR B C 1
ATOM 4892 O O . THR B 1 201 ? -0.902 -27.141 -20.469 1 93.19 201 THR B O 1
ATOM 4895 N N . ILE B 1 202 ? 0.187 -28.734 -19.312 1 93.62 202 ILE B N 1
ATOM 4896 C CA . ILE B 1 202 ? -0.764 -28.609 -18.219 1 93.62 202 ILE B CA 1
ATOM 4897 C C . ILE B 1 202 ? -0.115 -27.859 -17.047 1 93.62 202 ILE B C 1
ATOM 4899 O O . ILE B 1 202 ? -0.75 -27.625 -16.016 1 93.62 202 ILE B O 1
ATOM 4903 N N . GLU B 1 203 ? 1.117 -27.469 -17.172 1 91.12 203 GLU B N 1
ATOM 4904 C CA . GLU B 1 203 ? 1.855 -26.875 -16.062 1 91.12 203 GLU B CA 1
ATOM 4905 C C . GLU B 1 203 ? 1.184 -25.594 -15.586 1 91.12 203 GLU B C 1
ATOM 4907 O O . GLU B 1 203 ? 1.277 -25.25 -14.406 1 91.12 203 GLU B O 1
ATOM 4912 N N . CYS B 1 204 ? 0.47 -24.875 -16.375 1 86.88 204 CYS B N 1
ATOM 4913 C CA . CYS B 1 204 ? -0.187 -23.625 -16 1 86.88 204 CYS B CA 1
ATOM 4914 C C . CYS B 1 204 ? -1.685 -23.828 -15.805 1 86.88 204 CYS B C 1
ATOM 4916 O O . CYS B 1 204 ? -2.467 -22.891 -15.914 1 86.88 204 CYS B O 1
ATOM 4918 N N . GLY B 1 205 ? -2.025 -25.047 -15.578 1 87 205 GLY B N 1
ATOM 4919 C CA . GLY B 1 205 ? -3.443 -25.328 -15.438 1 87 205 GLY B CA 1
ATOM 4920 C C . GLY B 1 205 ? -4.223 -25.125 -16.719 1 87 205 GLY B C 1
ATOM 4921 O O . GLY B 1 205 ? -3.797 -25.578 -17.797 1 87 205 GLY B O 1
ATOM 4922 N N . ALA B 1 206 ? -5.41 -24.516 -16.562 1 82.94 206 ALA B N 1
ATOM 4923 C CA . ALA B 1 206 ? -6.297 -24.391 -17.719 1 82.94 206 ALA B CA 1
ATOM 4924 C C . ALA B 1 206 ? -6.043 -23.078 -18.469 1 82.94 206 ALA B C 1
ATOM 4926 O O . ALA B 1 206 ? -6.977 -22.469 -19 1 82.94 206 ALA B O 1
ATOM 4927 N N . ALA B 1 207 ? -4.828 -22.625 -18.484 1 79.44 207 ALA B N 1
ATOM 4928 C CA . ALA B 1 207 ? -4.477 -21.422 -19.203 1 79.44 207 ALA B CA 1
ATOM 4929 C C . ALA B 1 207 ? -4.738 -21.578 -20.703 1 79.44 207 ALA B C 1
ATOM 4931 O O . ALA B 1 207 ? -5.016 -20.594 -21.391 1 79.44 207 ALA B O 1
ATOM 4932 N N . CYS B 1 208 ? -4.75 -22.844 -21.203 1 84.81 208 CYS B N 1
ATOM 4933 C CA . CYS B 1 208 ? -4.961 -23.094 -22.625 1 84.81 208 CYS B CA 1
ATOM 4934 C C . CYS B 1 208 ? -6.441 -23.312 -22.922 1 84.81 208 CYS B C 1
ATOM 4936 O O . CYS B 1 208 ? -6.816 -23.531 -24.078 1 84.81 208 CYS B O 1
ATOM 4938 N N . ALA B 1 209 ? -7.254 -23.25 -21.922 1 87.06 209 ALA B N 1
ATOM 4939 C CA . ALA B 1 209 ? -8.688 -23.453 -22.125 1 87.06 209 ALA B CA 1
ATOM 4940 C C . ALA B 1 209 ? -9.352 -22.188 -22.656 1 87.06 209 ALA B C 1
ATOM 4942 O O . ALA B 1 209 ? -8.766 -21.109 -22.609 1 87.06 209 ALA B O 1
ATOM 4943 N N . ILE B 1 210 ? -10.562 -22.344 -23.156 1 82.44 210 ILE B N 1
ATOM 4944 C CA . ILE B 1 210 ? -11.383 -21.234 -23.656 1 82.44 210 ILE B CA 1
ATOM 4945 C C . ILE B 1 210 ? -12.742 -21.234 -22.953 1 82.44 210 ILE B C 1
ATOM 4947 O O . ILE B 1 210 ? -13.547 -22.141 -23.172 1 82.44 210 ILE B O 1
ATOM 4951 N N . PRO B 1 211 ? -13.047 -20.25 -22.25 1 79.69 211 PRO B N 1
ATOM 4952 C CA . PRO B 1 211 ? -12.148 -19.172 -21.859 1 79.69 211 PRO B CA 1
ATOM 4953 C C . PRO B 1 211 ? -11.086 -19.609 -20.859 1 79.69 211 PRO B C 1
ATOM 4955 O O . PRO B 1 211 ? -11.258 -20.641 -20.172 1 79.69 211 PRO B O 1
ATOM 4958 N N . PRO B 1 212 ? -10.023 -18.828 -20.828 1 71.69 212 PRO B N 1
ATOM 4959 C CA . PRO B 1 212 ? -9.023 -19.156 -19.797 1 71.69 212 PRO B CA 1
ATOM 4960 C C . PRO B 1 212 ? -9.562 -18.969 -18.391 1 71.69 212 PRO B C 1
ATOM 4962 O O . PRO B 1 212 ? -10.352 -18.047 -18.125 1 71.69 212 PRO B O 1
ATOM 4965 N N . SER B 1 213 ? -9.266 -19.906 -17.531 1 70.38 213 SER B N 1
ATOM 4966 C CA . SER B 1 213 ? -9.656 -19.828 -16.125 1 70.38 213 SER B CA 1
ATOM 4967 C C . SER B 1 213 ? -8.633 -20.5 -15.227 1 70.38 213 SER B C 1
ATOM 4969 O O . SER B 1 213 ? -7.758 -21.234 -15.711 1 70.38 213 SER B O 1
ATOM 4971 N N . ALA B 1 214 ? -8.68 -20.203 -13.938 1 66.62 214 ALA B N 1
ATOM 4972 C CA . ALA B 1 214 ? -7.805 -20.828 -12.953 1 66.62 214 ALA B CA 1
ATOM 4973 C C . ALA B 1 214 ? -8.25 -22.25 -12.648 1 66.62 214 ALA B C 1
ATOM 4975 O O . ALA B 1 214 ? -7.961 -22.781 -11.57 1 66.62 214 ALA B O 1
ATOM 4976 N N . ASN B 1 215 ? -8.633 -23 -13.656 1 78.06 215 ASN B N 1
ATOM 4977 C CA . ASN B 1 215 ? -9.164 -24.344 -13.422 1 78.06 215 ASN B CA 1
ATOM 4978 C C . ASN B 1 215 ? -8.188 -25.422 -13.859 1 78.06 215 ASN B C 1
ATOM 4980 O O . ASN B 1 215 ? -7.004 -25.141 -14.078 1 78.06 215 ASN B O 1
ATOM 4984 N N . GLY B 1 216 ? -8.68 -26.625 -13.695 1 89.44 216 GLY B N 1
ATOM 4985 C CA . GLY B 1 216 ? -7.75 -27.719 -13.844 1 89.44 216 GLY B CA 1
ATOM 4986 C C . GLY B 1 216 ? -7.895 -28.453 -15.164 1 89.44 216 GLY B C 1
ATOM 4987 O O . GLY B 1 216 ? -8.859 -28.234 -15.898 1 89.44 216 GLY B O 1
ATOM 4988 N N . LEU B 1 217 ? -6.895 -29.141 -15.453 1 95.62 217 LEU B N 1
ATOM 4989 C CA . LEU B 1 217 ? -6.828 -30.047 -16.594 1 95.62 217 LEU B CA 1
ATOM 4990 C C . LEU B 1 217 ? -6.504 -31.469 -16.141 1 95.62 217 LEU B C 1
ATOM 4992 O O . LEU B 1 217 ? -5.883 -31.656 -15.086 1 95.62 217 LEU B O 1
ATOM 4996 N N . LEU B 1 218 ? -7.027 -32.375 -16.906 1 97.88 218 LEU B N 1
ATOM 4997 C CA . LEU B 1 218 ? -6.711 -33.781 -16.734 1 97.88 218 LEU B CA 1
ATOM 4998 C C . LEU B 1 218 ? -6.055 -34.344 -18 1 97.88 218 LEU B C 1
ATOM 5000 O O . LEU B 1 218 ? -6.535 -34.125 -19.109 1 97.88 218 LEU B O 1
ATOM 5004 N N . VAL B 1 219 ? -4.965 -35 -17.781 1 98.19 219 VAL B N 1
ATOM 5005 C CA . VAL B 1 219 ? -4.312 -35.688 -18.906 1 98.19 219 VAL B CA 1
ATOM 5006 C C . VAL B 1 219 ? -4.434 -37.188 -18.75 1 98.19 219 VAL B C 1
ATOM 5008 O O . VAL B 1 219 ? -4.27 -37.719 -17.641 1 98.19 219 VAL B O 1
ATOM 5011 N N . THR B 1 220 ? -4.789 -37.875 -19.812 1 98.62 220 THR B N 1
ATOM 5012 C CA . THR B 1 220 ? -4.645 -39.312 -19.953 1 98.62 220 THR B CA 1
ATOM 5013 C C . THR B 1 220 ? -3.5 -39.656 -20.891 1 98.62 220 THR B C 1
ATOM 5015 O O . THR B 1 220 ? -3.615 -39.469 -22.109 1 98.62 220 THR B O 1
ATOM 5018 N N . LEU B 1 221 ? -2.426 -40.094 -20.328 1 98.69 221 LEU B N 1
ATOM 5019 C CA . LEU B 1 221 ? -1.215 -40.438 -21.078 1 98.69 221 LEU B CA 1
ATOM 5020 C C . LEU B 1 221 ? -1.191 -41.906 -21.469 1 98.69 221 LEU B C 1
ATOM 5022 O O . LEU B 1 221 ? -1.346 -42.781 -20.609 1 98.69 221 LEU B O 1
ATOM 5026 N N . ARG B 1 222 ? -1.05 -42.188 -22.672 1 98.06 222 ARG B N 1
ATOM 5027 C CA . ARG B 1 222 ? -0.936 -43.531 -23.203 1 98.06 222 ARG B CA 1
ATOM 5028 C C . ARG B 1 222 ? 0.375 -43.719 -23.969 1 98.06 222 ARG B C 1
ATOM 5030 O O . ARG B 1 222 ? 1.255 -42.875 -23.906 1 98.06 222 ARG B O 1
ATOM 5037 N N . GLU B 1 223 ? 0.489 -44.812 -24.625 1 96.81 223 GLU B N 1
ATOM 5038 C CA . GLU B 1 223 ? 1.766 -45.188 -25.219 1 96.81 223 GLU B CA 1
ATOM 5039 C C . GLU B 1 223 ? 2.127 -44.281 -26.391 1 96.81 223 GLU B C 1
ATOM 5041 O O . GLU B 1 223 ? 3.299 -43.938 -26.578 1 96.81 223 GLU B O 1
ATOM 5046 N N . ASP B 1 224 ? 1.155 -43.875 -27.125 1 96.81 224 ASP B N 1
ATOM 5047 C CA . ASP B 1 224 ? 1.499 -43.188 -28.375 1 96.81 224 ASP B CA 1
ATOM 5048 C C . ASP B 1 224 ? 0.904 -41.781 -28.391 1 96.81 224 ASP B C 1
ATOM 5050 O O . ASP B 1 224 ? 1.13 -41.031 -29.344 1 96.81 224 ASP B O 1
ATOM 5054 N N . HIS B 1 225 ? 0.102 -41.469 -27.422 1 98 225 HIS B N 1
ATOM 5055 C CA . HIS B 1 225 ? -0.516 -40.125 -27.391 1 98 225 HIS B CA 1
ATOM 5056 C C . HIS B 1 225 ? -0.951 -39.781 -25.969 1 98 225 HIS B C 1
ATOM 5058 O O . HIS B 1 225 ? -0.886 -40.625 -25.062 1 98 225 HIS B O 1
ATOM 5064 N N . PHE B 1 226 ? -1.276 -38.562 -25.766 1 98.25 226 PHE B N 1
ATOM 5065 C CA . PHE B 1 226 ? -2.016 -38.188 -24.562 1 98.25 226 PHE B CA 1
ATOM 5066 C C . PHE B 1 226 ? -3.223 -37.312 -24.922 1 98.25 226 PHE B C 1
ATOM 5068 O O . PHE B 1 226 ? -3.223 -36.656 -25.953 1 98.25 226 PHE B O 1
ATOM 5075 N N . ASP B 1 227 ? -4.25 -37.438 -24.125 1 98.62 227 ASP B N 1
ATOM 5076 C CA . ASP B 1 227 ? -5.449 -36.625 -24.188 1 98.62 227 ASP B CA 1
ATOM 5077 C C . ASP B 1 227 ? -5.496 -35.594 -23.047 1 98.62 227 ASP B C 1
ATOM 5079 O O . ASP B 1 227 ? -5.32 -35.969 -21.891 1 98.62 227 ASP B O 1
ATOM 5083 N N . VAL B 1 228 ? -5.562 -34.375 -23.391 1 97.75 228 VAL B N 1
ATOM 5084 C CA . VAL B 1 228 ? -5.742 -33.312 -22.391 1 97.75 228 VAL B CA 1
ATOM 5085 C C . VAL B 1 228 ? -7.191 -32.844 -22.375 1 97.75 228 VAL B C 1
ATOM 5087 O O . VAL B 1 228 ? -7.762 -32.562 -23.438 1 97.75 228 VAL B O 1
ATOM 5090 N N . THR B 1 229 ? -7.812 -32.844 -21.203 1 97.06 229 THR B N 1
ATOM 5091 C CA . THR B 1 229 ? -9.227 -32.531 -21.047 1 97.06 229 THR B CA 1
ATOM 5092 C C . THR B 1 229 ? -9.438 -31.438 -20 1 97.06 229 THR B C 1
ATOM 5094 O O . THR B 1 229 ? -8.859 -31.484 -18.922 1 97.06 229 THR B O 1
ATOM 5097 N N . THR B 1 230 ? -10.219 -30.391 -20.375 1 95.62 230 THR B N 1
ATOM 5098 C CA . THR B 1 230 ? -10.586 -29.391 -19.375 1 95.62 230 THR B CA 1
ATOM 5099 C C . THR B 1 230 ? -11.688 -29.906 -18.453 1 95.62 230 THR B C 1
ATOM 5101 O O . THR B 1 230 ? -12.531 -30.703 -18.875 1 95.62 230 THR B O 1
ATOM 5104 N N . LEU B 1 231 ? -11.664 -29.516 -17.219 1 94.25 231 LEU B N 1
ATOM 5105 C CA . LEU B 1 231 ? -12.555 -30.078 -16.219 1 94.25 231 LEU B CA 1
ATOM 5106 C C . LEU B 1 231 ? -13.648 -29.094 -15.844 1 94.25 231 LEU B C 1
ATOM 5108 O O . LEU B 1 231 ? -14.648 -29.453 -15.227 1 94.25 231 LEU B O 1
ATOM 5112 N N . ALA B 1 232 ? -13.469 -27.875 -16.172 1 89.44 232 ALA B N 1
ATOM 5113 C CA . ALA B 1 232 ? -14.453 -26.859 -15.828 1 89.44 232 ALA B CA 1
ATOM 5114 C C . ALA B 1 232 ? -15.633 -26.891 -16.781 1 89.44 232 ALA B C 1
ATOM 5116 O O . ALA B 1 232 ? -15.453 -27.031 -18 1 89.44 232 ALA B O 1
ATOM 5117 N N . ASN B 1 233 ? -16.812 -26.641 -16.234 1 87.5 233 ASN B N 1
ATOM 5118 C CA . ASN B 1 233 ? -17.984 -26.562 -17.094 1 87.5 233 ASN B CA 1
ATOM 5119 C C . ASN B 1 233 ? -17.953 -25.328 -17.984 1 87.5 233 ASN B C 1
ATOM 5121 O O . ASN B 1 233 ? -17.547 -24.25 -17.531 1 87.5 233 ASN B O 1
ATOM 5125 N N . GLY B 1 234 ? -18.344 -25.562 -19.141 1 86.5 234 GLY B N 1
ATOM 5126 C CA . GLY B 1 234 ? -18.422 -24.422 -20.047 1 86.5 234 GLY B CA 1
ATOM 5127 C C . GLY B 1 234 ? -17.094 -24.094 -20.703 1 86.5 234 GLY B C 1
ATOM 5128 O O . GLY B 1 234 ? -17.031 -23.203 -21.562 1 86.5 234 GLY B O 1
ATOM 5129 N N . SER B 1 235 ? -16.094 -24.812 -20.391 1 90.06 235 SER B N 1
ATOM 5130 C CA . SER B 1 235 ? -14.789 -24.594 -21 1 90.06 235 SER B CA 1
ATOM 5131 C C . SER B 1 235 ? -14.516 -25.594 -22.109 1 90.06 235 SER B C 1
ATOM 5133 O O . SER B 1 235 ? -15.078 -26.688 -22.109 1 90.06 235 SER B O 1
ATOM 5135 N N . ARG B 1 236 ? -13.742 -25.141 -23.047 1 93 236 ARG B N 1
ATOM 5136 C CA . ARG B 1 236 ? -13.391 -26.031 -24.156 1 93 236 ARG B CA 1
ATOM 5137 C C . ARG B 1 236 ? -11.906 -25.906 -24.484 1 93 236 ARG B C 1
ATOM 5139 O O . ARG B 1 236 ? -11.227 -25 -24.016 1 93 236 ARG B O 1
ATOM 5146 N N . LEU B 1 237 ? -11.422 -26.859 -25.25 1 93.25 237 LEU B N 1
ATOM 5147 C CA . LEU B 1 237 ? -10.07 -26.875 -25.797 1 93.25 237 LEU B CA 1
ATOM 5148 C C . LEU B 1 237 ? -10.094 -27.031 -27.312 1 93.25 237 LEU B C 1
ATOM 5150 O O . LEU B 1 237 ? -10.969 -27.719 -27.844 1 93.25 237 LEU B O 1
ATOM 5154 N N . THR B 1 238 ? -9.195 -26.422 -27.906 1 94.25 238 THR B N 1
ATOM 5155 C CA . THR B 1 238 ? -8.969 -26.609 -29.344 1 94.25 238 THR B CA 1
ATOM 5156 C C . THR B 1 238 ? -7.512 -26.953 -29.609 1 94.25 238 THR B C 1
ATOM 5158 O O . THR B 1 238 ? -6.629 -26.641 -28.812 1 94.25 238 THR B O 1
ATOM 5161 N N . PRO B 1 239 ? -7.324 -27.625 -30.781 1 95.19 239 PRO B N 1
ATOM 5162 C CA . PRO B 1 239 ? -5.93 -27.875 -31.172 1 95.19 239 PRO B CA 1
ATOM 5163 C C . PRO B 1 239 ? -5.074 -26.609 -31.156 1 95.19 239 PRO B C 1
ATOM 5165 O O . PRO B 1 239 ? -3.932 -26.641 -30.688 1 95.19 239 PRO B O 1
ATOM 5168 N N . ARG B 1 240 ? -5.605 -25.547 -31.547 1 91.25 240 ARG B N 1
ATOM 5169 C CA . ARG B 1 240 ? -4.871 -24.281 -31.594 1 91.25 240 ARG B CA 1
ATOM 5170 C C . ARG B 1 240 ? -4.559 -23.781 -30.188 1 91.25 240 ARG B C 1
ATOM 5172 O O . ARG B 1 240 ? -3.445 -23.312 -29.922 1 91.25 240 ARG B O 1
ATOM 5179 N N . SER B 1 241 ? -5.547 -23.781 -29.234 1 89.19 241 SER B N 1
ATOM 5180 C CA . SER B 1 241 ? -5.348 -23.266 -27.891 1 89.19 241 SER B CA 1
ATOM 5181 C C . SER B 1 241 ? -4.293 -24.078 -27.141 1 89.19 241 SER B C 1
ATOM 5183 O O . SER B 1 241 ? -3.494 -23.531 -26.391 1 89.19 241 SER B O 1
ATOM 5185 N N . VAL B 1 242 ? -4.285 -25.391 -27.375 1 91.62 242 VAL B N 1
ATOM 5186 C CA . VAL B 1 242 ? -3.332 -26.281 -26.719 1 91.62 242 VAL B CA 1
ATOM 5187 C C . VAL B 1 242 ? -1.941 -26.078 -27.312 1 91.62 242 VAL B C 1
ATOM 5189 O O . VAL B 1 242 ? -0.955 -25.969 -26.578 1 91.62 242 VAL B O 1
ATOM 5192 N N . ALA B 1 243 ? -1.858 -25.938 -28.594 1 89.44 243 ALA B N 1
ATOM 5193 C CA . ALA B 1 243 ? -0.583 -25.734 -29.281 1 89.44 243 ALA B CA 1
ATOM 5194 C C . ALA B 1 243 ? 0.019 -24.375 -28.906 1 89.44 243 ALA B C 1
ATOM 5196 O O . ALA B 1 243 ? 1.234 -24.266 -28.734 1 89.44 243 ALA B O 1
ATOM 5197 N N . ALA B 1 244 ? -0.829 -23.406 -28.812 1 81.94 244 ALA B N 1
ATOM 5198 C CA . ALA B 1 244 ? -0.376 -22.062 -28.5 1 81.94 244 ALA B CA 1
ATOM 5199 C C . ALA B 1 244 ? 0.277 -22.016 -27.125 1 81.94 244 ALA B C 1
ATOM 5201 O O . ALA B 1 244 ? 1.242 -21.266 -26.906 1 81.94 244 ALA B O 1
ATOM 5202 N N . HIS B 1 245 ? -0.202 -22.688 -26.219 1 80.5 245 HIS B N 1
ATOM 5203 C CA . HIS B 1 245 ? 0.36 -22.703 -24.875 1 80.5 245 HIS B CA 1
ATOM 5204 C C . HIS B 1 245 ? 1.746 -23.328 -24.859 1 80.5 245 HIS B C 1
ATOM 5206 O O . HIS B 1 245 ? 2.576 -23 -24.016 1 80.5 245 HIS B O 1
ATOM 5212 N N . THR B 1 246 ? 1.933 -24.266 -25.703 1 76 246 THR B N 1
ATOM 5213 C CA . THR B 1 246 ? 3.254 -24.875 -25.797 1 76 246 THR B CA 1
ATOM 5214 C C . THR B 1 246 ? 4.301 -23.844 -26.203 1 76 246 THR B C 1
ATOM 5216 O O . THR B 1 246 ? 5.477 -23.969 -25.859 1 76 246 THR B O 1
ATOM 5219 N N . LEU B 1 247 ? 3.814 -22.781 -26.812 1 69.62 247 LEU B N 1
ATOM 5220 C CA . LEU B 1 247 ? 4.691 -21.688 -27.25 1 69.62 247 LEU B CA 1
ATOM 5221 C C . LEU B 1 247 ? 4.91 -20.688 -26.125 1 69.62 247 LEU B C 1
ATOM 5223 O O . LEU B 1 247 ? 5.879 -19.922 -26.156 1 69.62 247 LEU B O 1
ATOM 5227 N N . TYR B 1 248 ? 4.047 -20.719 -25.266 1 60.41 248 TYR B N 1
ATOM 5228 C CA . TYR B 1 248 ? 4.035 -19.75 -24.156 1 60.41 248 TYR B CA 1
ATOM 5229 C C . TYR B 1 248 ? 5.32 -19.844 -23.344 1 60.41 248 TYR B C 1
ATOM 5231 O O . TYR B 1 248 ? 5.754 -20.922 -22.969 1 60.41 248 TYR B O 1
ATOM 5239 N N . GLU B 1 249 ? 6.121 -18.578 -23.125 1 51.16 249 GLU B N 1
ATOM 5240 C CA . GLU B 1 249 ? 7.297 -18.375 -22.297 1 51.16 249 GLU B CA 1
ATOM 5241 C C . GLU B 1 249 ? 8.531 -19.047 -22.891 1 51.16 249 GLU B C 1
ATOM 5243 O O . GLU B 1 249 ? 9.438 -19.453 -22.156 1 51.16 249 GLU B O 1
ATOM 5248 N N . ASN B 1 250 ? 8.477 -19.359 -24.094 1 57 250 ASN B N 1
ATOM 5249 C CA . ASN B 1 250 ? 9.625 -20.016 -24.703 1 57 250 ASN B CA 1
ATOM 5250 C C . ASN B 1 250 ? 10.188 -19.203 -25.859 1 57 250 ASN B C 1
ATOM 5252 O O . ASN B 1 250 ? 9.438 -18.703 -26.703 1 57 250 ASN B O 1
ATOM 5256 N N . ALA B 1 251 ? 11.531 -19.062 -25.828 1 58.38 251 ALA B N 1
ATOM 5257 C CA . ALA B 1 251 ? 12.25 -18.344 -26.891 1 58.38 251 ALA B CA 1
ATOM 5258 C C . ALA B 1 251 ? 12.133 -19.094 -28.219 1 58.38 251 ALA B C 1
ATOM 5260 O O . ALA B 1 251 ? 11.977 -18.469 -29.266 1 58.38 251 ALA B O 1
ATOM 5261 N N . ASP B 1 252 ? 12.25 -20.422 -28.047 1 70.94 252 ASP B N 1
ATOM 5262 C CA . ASP B 1 252 ? 12.109 -21.312 -29.188 1 70.94 252 ASP B CA 1
ATOM 5263 C C . ASP B 1 252 ? 10.766 -22.031 -29.172 1 70.94 252 ASP B C 1
ATOM 5265 O O . ASP B 1 252 ? 10.453 -22.734 -28.203 1 70.94 252 ASP B O 1
ATOM 5269 N N . PRO B 1 253 ? 9.992 -21.875 -30.125 1 76.31 253 PRO B N 1
ATOM 5270 C CA . PRO B 1 253 ? 8.633 -22.422 -30.094 1 76.31 253 PRO B CA 1
ATOM 5271 C C . PRO B 1 253 ? 8.609 -23.953 -30.062 1 76.31 253 PRO B C 1
ATOM 5273 O O . PRO B 1 253 ? 7.594 -24.547 -29.719 1 76.31 253 PRO B O 1
ATOM 5276 N N . PHE B 1 254 ? 9.797 -24.578 -30.359 1 85.06 254 PHE B N 1
ATOM 5277 C CA . PHE B 1 254 ? 9.727 -26.016 -30.531 1 85.06 254 PHE B CA 1
ATOM 5278 C C . PHE B 1 254 ? 10.625 -26.734 -29.516 1 85.06 254 PHE B C 1
ATOM 5280 O O . PHE B 1 254 ? 10.484 -27.938 -29.297 1 85.06 254 PHE B O 1
ATOM 5287 N N . HIS B 1 255 ? 11.516 -26.031 -28.984 1 89.12 255 HIS B N 1
ATOM 5288 C CA . HIS B 1 255 ? 12.492 -26.672 -28.125 1 89.12 255 HIS B CA 1
ATOM 5289 C C . HIS B 1 255 ? 12.453 -26.094 -26.719 1 89.12 255 HIS B C 1
ATOM 5291 O O . HIS B 1 255 ? 12.711 -24.906 -26.516 1 89.12 255 HIS B O 1
ATOM 5297 N N . ILE B 1 256 ? 12.164 -26.906 -25.781 1 89.94 256 ILE B N 1
ATOM 5298 C CA . ILE B 1 256 ? 12.094 -26.5 -24.391 1 89.94 256 ILE B CA 1
ATOM 5299 C C . ILE B 1 256 ? 13.18 -27.219 -23.594 1 89.94 256 ILE B C 1
ATOM 5301 O O . ILE B 1 256 ? 13.172 -28.453 -23.484 1 89.94 256 ILE B O 1
ATOM 5305 N N . ALA B 1 257 ? 14.109 -26.438 -23.062 1 90.88 257 ALA B N 1
ATOM 5306 C CA . ALA B 1 257 ? 15.234 -27 -22.312 1 90.88 257 ALA B CA 1
ATOM 5307 C C . ALA B 1 257 ? 14.805 -27.422 -20.906 1 90.88 257 ALA B C 1
ATOM 5309 O O . ALA B 1 257 ? 14.039 -26.719 -20.25 1 90.88 257 ALA B O 1
ATOM 5310 N N . GLU B 1 258 ? 15.172 -28.562 -20.469 1 93 258 GLU B N 1
ATOM 5311 C CA . GLU B 1 258 ? 15.07 -29.109 -19.125 1 93 258 GLU B CA 1
ATOM 5312 C C . GLU B 1 258 ? 16.438 -29.516 -18.594 1 93 258 GLU B C 1
ATOM 5314 O O . GLU B 1 258 ? 17.422 -29.562 -19.344 1 93 258 GLU B O 1
ATOM 5319 N N . PRO B 1 259 ? 16.562 -29.766 -17.297 1 93.19 259 PRO B N 1
ATOM 5320 C CA . PRO B 1 259 ? 17.875 -30.125 -16.734 1 93.19 259 PRO B CA 1
ATOM 5321 C C . PRO B 1 259 ? 18.516 -31.312 -17.438 1 93.19 259 PRO B C 1
ATOM 5323 O O . PRO B 1 259 ? 19.75 -31.359 -17.594 1 93.19 259 PRO B O 1
ATOM 5326 N N . SER B 1 260 ? 17.719 -32.219 -17.906 1 94.56 260 SER B N 1
ATOM 5327 C CA . SER B 1 260 ? 18.234 -33.5 -18.406 1 94.56 260 SER B CA 1
ATOM 5328 C C . SER B 1 260 ? 18.172 -33.562 -19.938 1 94.56 260 SER B C 1
ATOM 5330 O O . SER B 1 260 ? 18.562 -34.562 -20.531 1 94.56 260 SER B O 1
ATOM 5332 N N . GLY B 1 261 ? 17.578 -32.562 -20.578 1 95.62 261 GLY B N 1
ATOM 5333 C CA . GLY B 1 261 ? 17.438 -32.656 -22.031 1 95.62 261 GLY B CA 1
ATOM 5334 C C . GLY B 1 261 ? 16.531 -31.578 -22.594 1 95.62 261 GLY B C 1
ATOM 5335 O O . GLY B 1 261 ? 16.391 -30.5 -22 1 95.62 261 GLY B O 1
ATOM 5336 N N . VAL B 1 262 ? 16.094 -31.844 -23.859 1 95.38 262 VAL B N 1
ATOM 5337 C CA . VAL B 1 262 ? 15.297 -30.859 -24.594 1 95.38 262 VAL B CA 1
ATOM 5338 C C . VAL B 1 262 ? 14.031 -31.531 -25.125 1 95.38 262 VAL B C 1
ATOM 5340 O O . VAL B 1 262 ? 14.102 -32.594 -25.75 1 95.38 262 VAL B O 1
ATOM 5343 N N . LEU B 1 263 ? 12.883 -30.984 -24.797 1 95.31 263 LEU B N 1
ATOM 5344 C CA . LEU B 1 263 ? 11.633 -31.375 -25.438 1 95.31 263 LEU B CA 1
ATOM 5345 C C . LEU B 1 263 ? 11.555 -30.812 -26.859 1 95.31 263 LEU B C 1
ATOM 5347 O O . LEU B 1 263 ? 11.703 -29.609 -27.062 1 95.31 263 LEU B O 1
ATOM 5351 N N . ASP B 1 264 ? 11.398 -31.641 -27.812 1 95.5 264 ASP B N 1
ATOM 5352 C CA . ASP B 1 264 ? 11.242 -31.297 -29.219 1 95.5 264 ASP B CA 1
ATOM 5353 C C . ASP B 1 264 ? 9.82 -31.547 -29.688 1 95.5 264 ASP B C 1
ATOM 5355 O O . ASP B 1 264 ? 9.406 -32.719 -29.844 1 95.5 264 ASP B O 1
ATOM 5359 N N . THR B 1 265 ? 9.047 -30.516 -29.984 1 94.25 265 THR B N 1
ATOM 5360 C CA . THR B 1 265 ? 7.648 -30.656 -30.375 1 94.25 265 THR B CA 1
ATOM 5361 C C . THR B 1 265 ? 7.473 -30.375 -31.859 1 94.25 265 THR B C 1
ATOM 5363 O O . THR B 1 265 ? 6.359 -30.094 -32.312 1 94.25 265 THR B O 1
ATOM 5366 N N . THR B 1 266 ? 8.531 -30.391 -32.625 1 92.5 266 THR B N 1
ATOM 5367 C CA . THR B 1 266 ? 8.492 -30.047 -34.031 1 92.5 266 THR B CA 1
ATOM 5368 C C . THR B 1 266 ? 7.496 -30.938 -34.781 1 92.5 266 THR B C 1
ATOM 5370 O O . THR B 1 266 ? 6.832 -30.484 -35.719 1 92.5 266 THR B O 1
ATOM 5373 N N . GLU B 1 267 ? 7.34 -32.188 -34.406 1 94.25 267 GLU B N 1
ATOM 5374 C CA . GLU B 1 267 ? 6.492 -33.125 -35.125 1 94.25 267 GLU B CA 1
ATOM 5375 C C . GLU B 1 267 ? 5.195 -33.406 -34.375 1 94.25 267 GLU B C 1
ATOM 5377 O O . GLU B 1 267 ? 4.469 -34.344 -34.688 1 94.25 267 GLU B O 1
ATOM 5382 N N . ALA B 1 268 ? 4.996 -32.625 -33.312 1 95.12 268 ALA B N 1
ATOM 5383 C CA . ALA B 1 268 ? 3.793 -32.812 -32.531 1 95.12 268 ALA B CA 1
ATOM 5384 C C . ALA B 1 268 ? 2.537 -32.5 -33.312 1 95.12 268 ALA B C 1
ATOM 5386 O O . ALA B 1 268 ? 2.527 -31.547 -34.125 1 95.12 268 ALA B O 1
ATOM 5387 N N . THR B 1 269 ? 1.466 -33.25 -33.219 1 96.75 269 THR B N 1
ATOM 5388 C CA . THR B 1 269 ? 0.168 -33.031 -33.844 1 96.75 269 THR B CA 1
ATOM 5389 C C . THR B 1 269 ? -0.928 -32.906 -32.781 1 96.75 269 THR B C 1
ATOM 5391 O O . THR B 1 269 ? -0.814 -33.469 -31.688 1 96.75 269 THR B O 1
ATOM 5394 N N . TYR B 1 270 ? -1.9 -32.156 -33.031 1 96.44 270 TYR B N 1
ATOM 5395 C CA . TYR B 1 270 ? -3.031 -31.875 -32.156 1 96.44 270 TYR B CA 1
ATOM 5396 C C . TYR B 1 270 ? -4.352 -32.156 -32.844 1 96.44 270 TYR B C 1
ATOM 5398 O O . TYR B 1 270 ? -4.566 -31.688 -33.969 1 96.44 270 TYR B O 1
ATOM 5406 N N . GLU B 1 271 ? -5.203 -32.938 -32.219 1 97.69 271 GLU B N 1
ATOM 5407 C CA . GLU B 1 271 ? -6.5 -33.281 -32.781 1 97.69 271 GLU B CA 1
ATOM 5408 C C . GLU B 1 271 ? -7.613 -33.125 -31.75 1 97.69 271 GLU B C 1
ATOM 5410 O O . GLU B 1 271 ? -7.465 -33.562 -30.609 1 97.69 271 GLU B O 1
ATOM 5415 N N . ALA B 1 272 ? -8.68 -32.562 -32.188 1 97.69 272 ALA B N 1
ATOM 5416 C CA . ALA B 1 272 ? -9.836 -32.469 -31.297 1 97.69 272 ALA B CA 1
ATOM 5417 C C . ALA B 1 272 ? -10.508 -33.844 -31.156 1 97.69 272 ALA B C 1
ATOM 5419 O O . ALA B 1 272 ? -10.883 -34.469 -32.156 1 97.69 272 ALA B O 1
ATOM 5420 N N . VAL B 1 273 ? -10.617 -34.344 -30.031 1 98.19 273 VAL B N 1
ATOM 5421 C CA . VAL B 1 273 ? -11.383 -35.562 -29.75 1 98.19 273 VAL B CA 1
ATOM 5422 C C . VAL B 1 273 ? -12.852 -35.188 -29.547 1 98.19 273 VAL B C 1
ATOM 5424 O O . VAL B 1 273 ? -13.742 -35.875 -30.047 1 98.19 273 VAL B O 1
ATOM 5427 N N . ASP B 1 274 ? -13.133 -34.156 -28.766 1 96.94 274 ASP B N 1
ATOM 5428 C CA . ASP B 1 274 ? -14.422 -33.5 -28.562 1 96.94 274 ASP B CA 1
ATOM 5429 C C . ASP B 1 274 ? -14.227 -32.031 -28.172 1 96.94 274 ASP B C 1
ATOM 5431 O O . ASP B 1 274 ? -13.164 -31.469 -28.406 1 96.94 274 ASP B O 1
ATOM 5435 N N . ASP B 1 275 ? -15.289 -31.484 -27.656 1 95.38 275 ASP B N 1
ATOM 5436 C CA . ASP B 1 275 ? -15.227 -30.062 -27.375 1 95.38 275 ASP B CA 1
ATOM 5437 C C . ASP B 1 275 ? -14.289 -29.766 -26.219 1 95.38 275 ASP B C 1
ATOM 5439 O O . ASP B 1 275 ? -13.75 -28.656 -26.109 1 95.38 275 ASP B O 1
ATOM 5443 N N . GLN B 1 276 ? -14.008 -30.719 -25.406 1 96.25 276 GLN B N 1
ATOM 5444 C CA . GLN B 1 276 ? -13.273 -30.469 -24.172 1 96.25 276 GLN B CA 1
ATOM 5445 C C . GLN B 1 276 ? -11.922 -31.172 -24.172 1 96.25 276 GLN B C 1
ATOM 5447 O O . GLN B 1 276 ? -11.125 -31.016 -23.25 1 96.25 276 GLN B O 1
ATOM 5452 N N . THR B 1 277 ? -11.688 -31.984 -25.234 1 97.44 277 THR B N 1
ATOM 5453 C CA . THR B 1 277 ? -10.508 -32.844 -25.203 1 97.44 277 THR B CA 1
ATOM 5454 C C . THR B 1 277 ? -9.711 -32.719 -26.5 1 97.44 277 THR B C 1
ATOM 5456 O O . THR B 1 277 ? -10.281 -32.75 -27.594 1 97.44 277 THR B O 1
ATOM 5459 N N . VAL B 1 278 ? -8.453 -32.531 -26.328 1 97.88 278 VAL B N 1
ATOM 5460 C CA . VAL B 1 278 ? -7.531 -32.531 -27.453 1 97.88 278 VAL B CA 1
ATOM 5461 C C . VAL B 1 278 ? -6.516 -33.656 -27.297 1 97.88 278 VAL B C 1
ATOM 5463 O O . VAL B 1 278 ? -5.996 -33.875 -26.203 1 97.88 278 VAL B O 1
ATOM 5466 N N . ARG B 1 279 ? -6.277 -34.375 -28.344 1 98.56 279 ARG B N 1
ATOM 5467 C CA . ARG B 1 279 ? -5.289 -35.438 -28.406 1 98.56 279 ARG B CA 1
ATOM 5468 C C . ARG B 1 279 ? -3.98 -34.969 -29.016 1 98.56 279 ARG B C 1
ATOM 5470 O O . ARG B 1 279 ? -3.986 -34.312 -30.062 1 98.56 279 ARG B O 1
ATOM 5477 N N . VAL B 1 280 ? -2.914 -35.219 -28.391 1 97.81 280 VAL B N 1
ATOM 5478 C CA . VAL B 1 280 ? -1.605 -34.75 -28.844 1 97.81 280 VAL B CA 1
ATOM 5479 C C . VAL B 1 280 ? -0.684 -35.969 -29.078 1 97.81 280 VAL B C 1
ATOM 5481 O O . VAL B 1 280 ? -0.706 -36.938 -28.312 1 97.81 280 VAL B O 1
ATOM 5484 N N . ARG B 1 281 ? 0.139 -35.969 -30.172 1 97.5 281 ARG B N 1
ATOM 5485 C CA . ARG B 1 281 ? 1.078 -37.031 -30.531 1 97.5 281 ARG B CA 1
ATOM 5486 C C . ARG B 1 281 ? 2.396 -36.438 -31.031 1 97.5 281 ARG B C 1
ATOM 5488 O O . ARG B 1 281 ? 2.469 -35.25 -31.359 1 97.5 281 ARG B O 1
ATOM 5495 N N . GLY B 1 282 ? 3.377 -37.25 -30.922 1 95.88 282 GLY B N 1
ATOM 5496 C CA . GLY B 1 282 ? 4.488 -37.062 -31.828 1 95.88 282 GLY B CA 1
ATOM 5497 C C . GLY B 1 282 ? 5.656 -36.312 -31.203 1 95.88 282 GLY B C 1
ATOM 5498 O O . GLY B 1 282 ? 6.707 -36.188 -31.828 1 95.88 282 GLY B O 1
ATOM 5499 N N . ALA B 1 283 ? 5.613 -35.812 -30 1 95.81 283 ALA B N 1
ATOM 5500 C CA . ALA B 1 283 ? 6.734 -35.094 -29.391 1 95.81 283 ALA B CA 1
ATOM 5501 C C . ALA B 1 283 ? 7.871 -36.062 -29.047 1 95.81 283 ALA B C 1
ATOM 5503 O O . ALA B 1 283 ? 7.645 -37.25 -28.828 1 95.81 283 ALA B O 1
ATOM 5504 N N . ARG B 1 284 ? 9.156 -35.562 -29.094 1 96.69 284 ARG B N 1
ATOM 5505 C CA . ARG B 1 284 ? 10.344 -36.344 -28.734 1 96.69 284 ARG B CA 1
ATOM 5506 C C . ARG B 1 284 ? 11.141 -35.656 -27.641 1 96.69 284 ARG B C 1
ATOM 5508 O O . ARG B 1 284 ? 11.07 -34.438 -27.5 1 96.69 284 ARG B O 1
ATOM 5515 N N . TYR B 1 285 ? 11.773 -36.406 -26.859 1 96.56 285 TYR B N 1
ATOM 5516 C CA . TYR B 1 285 ? 12.695 -35.875 -25.859 1 96.56 285 TYR B CA 1
ATOM 5517 C C . TYR B 1 285 ? 14.133 -36.281 -26.188 1 96.56 285 TYR B C 1
ATOM 5519 O O . TYR B 1 285 ? 14.445 -37.469 -26.344 1 96.56 285 TYR B O 1
ATOM 5527 N N . ILE B 1 286 ? 14.992 -35.281 -26.328 1 96.75 286 ILE B N 1
ATOM 5528 C CA . ILE B 1 286 ? 16.391 -35.469 -26.688 1 96.75 286 ILE B CA 1
ATOM 5529 C C . ILE B 1 286 ? 17.266 -35.344 -25.438 1 96.75 286 ILE B C 1
ATOM 5531 O O . ILE B 1 286 ? 17.453 -34.25 -24.922 1 96.75 286 ILE B O 1
ATOM 5535 N N . PRO B 1 287 ? 17.781 -36.438 -24.938 1 95.06 287 PRO B N 1
ATOM 5536 C CA . PRO B 1 287 ? 18.625 -36.344 -23.75 1 95.06 287 PRO B CA 1
ATOM 5537 C C . PRO B 1 287 ? 19.844 -35.438 -23.953 1 95.06 287 PRO B C 1
ATOM 5539 O O . PRO B 1 287 ? 20.438 -35.438 -25.031 1 95.06 287 PRO B O 1
ATOM 5542 N N . ALA B 1 288 ? 20.125 -34.781 -23 1 93.06 288 ALA B N 1
ATOM 5543 C CA . ALA B 1 288 ? 21.312 -33.906 -23.031 1 93.06 288 ALA B CA 1
ATOM 5544 C C . ALA B 1 288 ? 22.578 -34.719 -22.75 1 93.06 288 ALA B C 1
ATOM 5546 O O . ALA B 1 288 ? 22.516 -35.781 -22.125 1 93.06 288 ALA B O 1
ATOM 5547 N N . ASP B 1 289 ? 23.734 -34.188 -23.234 1 89.56 289 ASP B N 1
ATOM 5548 C CA . ASP B 1 289 ? 25.031 -34.812 -22.922 1 89.56 289 ASP B CA 1
ATOM 5549 C C . ASP B 1 289 ? 25.406 -34.594 -21.453 1 89.56 289 ASP B C 1
ATOM 5551 O O . ASP B 1 289 ? 26.078 -35.438 -20.859 1 89.56 289 ASP B O 1
ATOM 5555 N N . GLY B 1 290 ? 24.922 -33.594 -20.844 1 91.56 290 GLY B N 1
ATOM 5556 C CA . GLY B 1 290 ? 25.203 -33.281 -19.453 1 91.56 290 GLY B CA 1
ATOM 5557 C C . GLY B 1 290 ? 23.984 -32.719 -18.719 1 91.56 290 GLY B C 1
ATOM 5558 O O . GLY B 1 290 ? 23.094 -32.156 -19.328 1 91.56 290 GLY B O 1
ATOM 5559 N N . TYR B 1 291 ? 24.047 -33 -17.422 1 94.69 291 TYR B N 1
ATOM 5560 C CA . TYR B 1 291 ? 22.969 -32.5 -16.547 1 94.69 291 TYR B CA 1
ATOM 5561 C C . TYR B 1 291 ? 23.281 -31.094 -16.062 1 94.69 291 TYR B C 1
ATOM 5563 O O . TYR B 1 291 ? 24.422 -30.781 -15.734 1 94.69 291 TYR B O 1
ATOM 5571 N N . THR B 1 292 ? 22.328 -30.203 -16.125 1 96.06 292 THR B N 1
ATOM 5572 C CA . THR B 1 292 ? 22.5 -28.844 -15.633 1 96.06 292 THR B CA 1
ATOM 5573 C C . THR B 1 292 ? 21.312 -28.422 -14.773 1 96.06 292 THR B C 1
ATOM 5575 O O . THR B 1 292 ? 20.188 -28.891 -14.977 1 96.06 292 THR B O 1
ATOM 5578 N N . ASN B 1 293 ? 21.562 -27.578 -13.758 1 97.25 293 ASN B N 1
ATOM 5579 C CA . ASN B 1 293 ? 20.516 -26.922 -12.992 1 97.25 293 ASN B CA 1
ATOM 5580 C C . ASN B 1 293 ? 20.594 -25.406 -13.133 1 97.25 293 ASN B C 1
ATOM 5582 O O . ASN B 1 293 ? 21.641 -24.812 -12.914 1 97.25 293 ASN B O 1
ATOM 5586 N N . LYS B 1 294 ? 19.484 -24.812 -13.547 1 96.38 294 LYS B N 1
ATOM 5587 C CA . LYS B 1 294 ? 19.438 -23.359 -13.625 1 96.38 294 LYS B CA 1
ATOM 5588 C C . LYS B 1 294 ? 19.516 -22.734 -12.234 1 96.38 294 LYS B C 1
ATOM 5590 O O . LYS B 1 294 ? 18.891 -23.203 -11.289 1 96.38 294 LYS B O 1
ATOM 5595 N N . LEU B 1 295 ? 20.422 -21.797 -12.102 1 97.38 295 LEU B N 1
ATOM 5596 C CA . LEU B 1 295 ? 20.547 -21 -10.891 1 97.38 295 LEU B CA 1
ATOM 5597 C C . LEU B 1 295 ? 19.844 -19.656 -11.047 1 97.38 295 LEU B C 1
ATOM 5599 O O . LEU B 1 295 ? 20.016 -18.953 -12.047 1 97.38 295 LEU B O 1
ATOM 5603 N N . GLU B 1 296 ? 19 -19.359 -10.117 1 96.31 296 GLU B N 1
ATOM 5604 C CA . GLU B 1 296 ? 18.297 -18.094 -10.055 1 96.31 296 GLU B CA 1
ATOM 5605 C C . GLU B 1 296 ? 18.594 -17.344 -8.75 1 96.31 296 GLU B C 1
ATOM 5607 O O . GLU B 1 296 ? 18.594 -17.953 -7.676 1 96.31 296 GLU B O 1
ATOM 5612 N N . GLY B 1 297 ? 18.953 -16.062 -8.844 1 96 297 GLY B N 1
ATOM 5613 C CA . GLY B 1 297 ? 19.297 -15.281 -7.668 1 96 297 GLY B CA 1
ATOM 5614 C C . GLY B 1 297 ? 18.688 -13.891 -7.672 1 96 297 GLY B C 1
ATOM 5615 O O . GLY B 1 297 ? 18.328 -13.367 -8.727 1 96 297 GLY B O 1
ATOM 5616 N N . ALA B 1 298 ? 18.516 -13.367 -6.496 1 96.44 298 ALA B N 1
ATOM 5617 C CA . ALA B 1 298 ? 18.031 -12 -6.328 1 96.44 298 ALA B CA 1
ATOM 5618 C C . ALA B 1 298 ? 18.672 -11.336 -5.117 1 96.44 298 ALA B C 1
ATOM 5620 O O . ALA B 1 298 ? 18.922 -11.992 -4.098 1 96.44 298 ALA B O 1
ATOM 5621 N N . GLU B 1 299 ? 18.953 -10.055 -5.207 1 97.06 299 GLU B N 1
ATOM 5622 C CA . GLU B 1 299 ? 19.562 -9.312 -4.105 1 97.06 299 GLU B CA 1
ATOM 5623 C C . GLU B 1 299 ? 18.766 -8.047 -3.795 1 97.06 299 GLU B C 1
ATOM 5625 O O . GLU B 1 299 ? 18.062 -7.516 -4.664 1 97.06 299 GLU B O 1
ATOM 5630 N N . LEU B 1 300 ? 18.844 -7.602 -2.514 1 96.56 300 LEU B N 1
ATOM 5631 C CA . LEU B 1 300 ? 18.266 -6.34 -2.064 1 96.56 300 LEU B CA 1
ATOM 5632 C C . LEU B 1 300 ? 19.031 -5.152 -2.652 1 96.56 300 LEU B C 1
ATOM 5634 O O . LEU B 1 300 ? 20.25 -5.109 -2.594 1 96.56 300 LEU B O 1
ATOM 5638 N N . VAL B 1 301 ? 18.344 -4.145 -3.264 1 95.62 301 VAL B N 1
ATOM 5639 C CA . VAL B 1 301 ? 19.062 -3.045 -3.898 1 95.62 301 VAL B CA 1
ATOM 5640 C C . VAL B 1 301 ? 18.578 -1.712 -3.33 1 95.62 301 VAL B C 1
ATOM 5642 O O . VAL B 1 301 ? 19.031 -0.647 -3.744 1 95.62 301 VAL B O 1
ATOM 5645 N N . GLY B 1 302 ? 17.656 -1.737 -2.395 1 96.62 302 GLY B N 1
ATOM 5646 C CA . GLY B 1 302 ? 17.156 -0.526 -1.766 1 96.62 302 GLY B CA 1
ATOM 5647 C C . GLY B 1 302 ? 15.719 -0.651 -1.292 1 96.62 302 GLY B C 1
ATOM 5648 O O . GLY B 1 302 ? 15.227 -1.76 -1.071 1 96.62 302 GLY B O 1
ATOM 5649 N N . TYR B 1 303 ? 15.141 0.495 -1.024 1 97.69 303 TYR B N 1
ATOM 5650 C CA . TYR B 1 303 ? 13.773 0.597 -0.542 1 97.69 303 TYR B CA 1
ATOM 5651 C C . TYR B 1 303 ? 13.008 1.686 -1.29 1 97.69 303 TYR B C 1
ATOM 5653 O O . TYR B 1 303 ? 13.609 2.627 -1.81 1 97.69 303 TYR B O 1
ATOM 5661 N N . GLN B 1 304 ? 11.695 1.52 -1.28 1 97.31 304 GLN B N 1
ATOM 5662 C CA . GLN B 1 304 ? 10.93 2.471 -2.078 1 97.31 304 GLN B CA 1
ATOM 5663 C C . GLN B 1 304 ? 9.758 3.039 -1.283 1 97.31 304 GLN B C 1
ATOM 5665 O O . GLN B 1 304 ? 9.172 2.346 -0.449 1 97.31 304 GLN B O 1
ATOM 5670 N N . THR B 1 305 ? 9.43 4.262 -1.51 1 97.5 305 THR B N 1
ATOM 5671 C CA . THR B 1 305 ? 8.188 4.941 -1.156 1 97.5 305 THR B CA 1
ATOM 5672 C C . THR B 1 305 ? 7.523 5.531 -2.396 1 97.5 305 THR B C 1
ATOM 5674 O O . THR B 1 305 ? 8.203 6.051 -3.285 1 97.5 305 THR B O 1
ATOM 5677 N N . VAL B 1 306 ? 6.18 5.438 -2.4 1 97.38 306 VAL B N 1
ATOM 5678 C CA . VAL B 1 306 ? 5.453 5.789 -3.617 1 97.38 306 VAL B CA 1
ATOM 5679 C C . VAL B 1 306 ? 4.398 6.848 -3.305 1 97.38 306 VAL B C 1
ATOM 5681 O O . VAL B 1 306 ? 3.822 6.855 -2.215 1 97.38 306 VAL B O 1
ATOM 5684 N N . ILE B 1 307 ? 4.223 7.773 -4.234 1 95.75 307 ILE B N 1
ATOM 5685 C CA . ILE B 1 307 ? 3.174 8.789 -4.199 1 95.75 307 ILE B CA 1
ATOM 5686 C C . ILE B 1 307 ? 2.354 8.727 -5.484 1 95.75 307 ILE B C 1
ATOM 5688 O O . ILE B 1 307 ? 2.91 8.609 -6.578 1 95.75 307 ILE B O 1
ATOM 5692 N N . ILE B 1 308 ? 1.067 8.781 -5.324 1 95.19 308 ILE B N 1
ATOM 5693 C CA . ILE B 1 308 ? 0.196 8.828 -6.492 1 95.19 308 ILE B CA 1
ATOM 5694 C C . ILE B 1 308 ? -0.681 10.078 -6.434 1 95.19 308 ILE B C 1
ATOM 5696 O O . ILE B 1 308 ? -1.112 10.492 -5.355 1 95.19 308 ILE B O 1
ATOM 5700 N N . GLY B 1 309 ? -0.9 10.68 -7.613 1 93.56 309 GLY B N 1
ATOM 5701 C CA . GLY B 1 309 ? -1.774 11.836 -7.727 1 93.56 309 GLY B CA 1
ATOM 5702 C C . GLY B 1 309 ? -2.318 12.039 -9.125 1 93.56 309 GLY B C 1
ATOM 5703 O O . GLY B 1 309 ? -2.09 11.211 -10.016 1 93.56 309 GLY B O 1
ATOM 5704 N N . GLY B 1 310 ? -3.146 13.086 -9.297 1 93.19 310 GLY B N 1
ATOM 5705 C CA . GLY B 1 310 ? -3.74 13.445 -10.578 1 93.19 310 GLY B CA 1
ATOM 5706 C C . GLY B 1 310 ? -3.621 14.922 -10.898 1 93.19 310 GLY B C 1
ATOM 5707 O O . GLY B 1 310 ? -3.506 15.75 -9.992 1 93.19 310 GLY B O 1
ATOM 5708 N N . VAL B 1 311 ? -3.566 15.164 -12.141 1 91.56 311 VAL B N 1
ATOM 5709 C CA . VAL B 1 311 ? -3.553 16.531 -12.633 1 91.56 311 VAL B CA 1
ATOM 5710 C C . VAL B 1 311 ? -4.637 16.703 -13.695 1 91.56 311 VAL B C 1
ATOM 5712 O O . VAL B 1 311 ? -4.754 15.891 -14.617 1 91.56 311 VAL B O 1
ATOM 5715 N N . ARG B 1 312 ? -5.398 17.703 -13.516 1 90.94 312 ARG B N 1
ATOM 5716 C CA . ARG B 1 312 ? -6.445 17.984 -14.492 1 90.94 312 ARG B CA 1
ATOM 5717 C C . ARG B 1 312 ? -6.258 19.359 -15.117 1 90.94 312 ARG B C 1
ATOM 5719 O O . ARG B 1 312 ? -6.773 19.625 -16.203 1 90.94 312 ARG B O 1
ATOM 5726 N N . ASP B 1 313 ? -5.551 20.219 -14.523 1 87.69 313 ASP B N 1
ATOM 5727 C CA . ASP B 1 313 ? -5.305 21.562 -15.039 1 87.69 313 ASP B CA 1
ATOM 5728 C C . ASP B 1 313 ? -4.449 21.516 -16.297 1 87.69 313 ASP B C 1
ATOM 5730 O O . ASP B 1 313 ? -3.312 21.047 -16.266 1 87.69 313 ASP B O 1
ATOM 5734 N N . ARG B 1 314 ? -4.938 22.109 -17.375 1 87.5 314 ARG B N 1
ATOM 5735 C CA . ARG B 1 314 ? -4.297 22.016 -18.672 1 87.5 314 ARG B CA 1
ATOM 5736 C C . ARG B 1 314 ? -2.941 22.719 -18.672 1 87.5 314 ARG B C 1
ATOM 5738 O O . ARG B 1 314 ? -1.996 22.25 -19.312 1 87.5 314 ARG B O 1
ATOM 5745 N N . ILE B 1 315 ? -2.887 23.75 -17.984 1 88.5 315 ILE B N 1
ATOM 5746 C CA . ILE B 1 315 ? -1.641 24.5 -17.938 1 88.5 315 ILE B CA 1
ATOM 5747 C C . ILE B 1 315 ? -0.576 23.703 -17.188 1 88.5 315 ILE B C 1
ATOM 5749 O O . ILE B 1 315 ? 0.579 23.641 -17.625 1 88.5 315 ILE B O 1
ATOM 5753 N N . VAL B 1 316 ? -1.026 23.062 -16.141 1 87.81 316 VAL B N 1
ATOM 5754 C CA . VAL B 1 316 ? -0.099 22.234 -15.375 1 87.81 316 VAL B CA 1
ATOM 5755 C C . VAL B 1 316 ? 0.358 21.047 -16.203 1 87.81 316 VAL B C 1
ATOM 5757 O O . VAL B 1 316 ? 1.55 20.734 -16.25 1 87.81 316 VAL B O 1
ATOM 5760 N N . ILE B 1 317 ? -0.555 20.469 -16.875 1 89.62 317 ILE B N 1
ATOM 5761 C CA . ILE B 1 317 ? -0.264 19.297 -17.719 1 89.62 317 ILE B CA 1
ATOM 5762 C C . ILE B 1 317 ? 0.788 19.672 -18.766 1 89.62 317 ILE B C 1
ATOM 5764 O O . ILE B 1 317 ? 1.764 18.938 -18.953 1 89.62 317 ILE B O 1
ATOM 5768 N N . ASP B 1 318 ? 0.638 20.781 -19.344 1 87.94 318 ASP B N 1
ATOM 5769 C CA . ASP B 1 318 ? 1.521 21.203 -20.422 1 87.94 318 ASP B CA 1
ATOM 5770 C C . ASP B 1 318 ? 2.902 21.578 -19.891 1 87.94 318 ASP B C 1
ATOM 5772 O O . ASP B 1 318 ? 3.9 21.453 -20.609 1 87.94 318 ASP B O 1
ATOM 5776 N N . THR B 1 319 ? 2.99 21.922 -18.641 1 86 319 THR B N 1
ATOM 5777 C CA . THR B 1 319 ? 4.227 22.469 -18.094 1 86 319 THR B CA 1
ATOM 5778 C C . THR B 1 319 ? 5 21.375 -17.344 1 86 319 THR B C 1
ATOM 5780 O O . THR B 1 319 ? 6.227 21.438 -17.25 1 86 319 THR B O 1
ATOM 5783 N N . LEU B 1 320 ? 4.328 20.359 -16.891 1 85.31 320 LEU B N 1
ATOM 5784 C CA . LEU B 1 320 ? 4.883 19.359 -15.977 1 85.31 320 LEU B CA 1
ATOM 5785 C C . LEU B 1 320 ? 6.113 18.688 -16.578 1 85.31 320 LEU B C 1
ATOM 5787 O O . LEU B 1 320 ? 7.141 18.562 -15.906 1 85.31 320 LEU B O 1
ATOM 5791 N N . PRO B 1 321 ? 6.066 18.297 -17.875 1 78.75 321 PRO B N 1
ATOM 5792 C CA . PRO B 1 321 ? 7.246 17.625 -18.422 1 78.75 321 PRO B CA 1
ATOM 5793 C C . PRO B 1 321 ? 8.5 18.5 -18.375 1 78.75 321 PRO B C 1
ATOM 5795 O O . PRO B 1 321 ? 9.609 17.984 -18.297 1 78.75 321 PRO B O 1
ATOM 5798 N N . LYS B 1 322 ? 8.352 19.797 -18.359 1 79.94 322 LYS B N 1
ATOM 5799 C CA . LYS B 1 322 ? 9.477 20.719 -18.312 1 79.94 322 LYS B CA 1
ATOM 5800 C C . LYS B 1 322 ? 9.922 20.984 -16.875 1 79.94 322 LYS B C 1
ATOM 5802 O O . LYS B 1 322 ? 11.109 21.172 -16.609 1 79.94 322 LYS B O 1
ATOM 5807 N N . LEU B 1 323 ? 8.984 20.922 -15.984 1 80.62 323 LEU B N 1
ATOM 5808 C CA . LEU B 1 323 ? 9.25 21.281 -14.594 1 80.62 323 LEU B CA 1
ATOM 5809 C C . LEU B 1 323 ? 9.93 20.141 -13.859 1 80.62 323 LEU B C 1
ATOM 5811 O O . LEU B 1 323 ? 10.742 20.375 -12.953 1 80.62 323 LEU B O 1
ATOM 5815 N N . LEU B 1 324 ? 9.648 18.906 -14.25 1 81.25 324 LEU B N 1
ATOM 5816 C CA . LEU B 1 324 ? 10.086 17.75 -13.469 1 81.25 324 LEU B CA 1
ATOM 5817 C C . LEU B 1 324 ? 11.602 17.594 -13.531 1 81.25 324 LEU B C 1
ATOM 5819 O O . LEU B 1 324 ? 12.258 17.391 -12.508 1 81.25 324 LEU B O 1
ATOM 5823 N N . PRO B 1 325 ? 12.211 17.75 -14.703 1 76.81 325 PRO B N 1
ATOM 5824 C CA . PRO B 1 325 ? 13.672 17.703 -14.727 1 76.81 325 PRO B CA 1
ATOM 5825 C C . PRO B 1 325 ? 14.312 18.844 -13.938 1 76.81 325 PRO B C 1
ATOM 5827 O O . PRO B 1 325 ? 15.359 18.656 -13.312 1 76.81 325 PRO B O 1
ATOM 5830 N N . MET B 1 326 ? 13.695 20 -13.898 1 74.81 326 MET B N 1
ATOM 5831 C CA . MET B 1 326 ? 14.211 21.141 -13.156 1 74.81 326 MET B CA 1
ATOM 5832 C C . MET B 1 326 ? 14.086 20.922 -11.656 1 74.81 326 MET B C 1
ATOM 5834 O O . MET B 1 326 ? 14.961 21.328 -10.883 1 74.81 326 MET B O 1
ATOM 5838 N N . ALA B 1 327 ? 13.031 20.234 -11.367 1 77.12 327 ALA B N 1
ATOM 5839 C CA . ALA B 1 327 ? 12.758 19.984 -9.953 1 77.12 327 ALA B CA 1
ATOM 5840 C C . ALA B 1 327 ? 13.812 19.062 -9.344 1 77.12 327 ALA B C 1
ATOM 5842 O O . ALA B 1 327 ? 14.055 19.094 -8.133 1 77.12 327 ALA B O 1
ATOM 5843 N N . LYS B 1 328 ? 14.492 18.266 -10.164 1 79.19 328 LYS B N 1
ATOM 5844 C CA . LYS B 1 328 ? 15.492 17.328 -9.672 1 79.19 328 LYS B CA 1
ATOM 5845 C C . LYS B 1 328 ? 16.609 18.047 -8.914 1 79.19 328 LYS B C 1
ATOM 5847 O O . LYS B 1 328 ? 17.031 17.594 -7.848 1 79.19 328 LYS B O 1
ATOM 5852 N N . HIS B 1 329 ? 17.094 19.156 -9.5 1 77.94 329 HIS B N 1
ATOM 5853 C CA . HIS B 1 329 ? 18.141 19.922 -8.836 1 77.94 329 HIS B CA 1
ATOM 5854 C C . HIS B 1 329 ? 17.672 20.469 -7.496 1 77.94 329 HIS B C 1
ATOM 5856 O O . HIS B 1 329 ? 18.406 20.438 -6.508 1 77.94 329 HIS B O 1
ATOM 5862 N N . TYR B 1 330 ? 16.5 20.875 -7.512 1 77.31 330 TYR B N 1
ATOM 5863 C CA . TYR B 1 330 ? 15.898 21.375 -6.281 1 77.31 330 TYR B CA 1
ATOM 5864 C C . TYR B 1 330 ? 15.812 20.266 -5.23 1 77.31 330 TYR B C 1
ATOM 5866 O O . TYR B 1 330 ? 16.141 20.484 -4.062 1 77.31 330 TYR B O 1
ATOM 5874 N N . PHE B 1 331 ? 15.445 19.078 -5.648 1 85.38 331 PHE B N 1
ATOM 5875 C CA . PHE B 1 331 ? 15.305 17.969 -4.715 1 85.38 331 PHE B CA 1
ATOM 5876 C C . PHE B 1 331 ? 16.656 17.516 -4.188 1 85.38 331 PHE B C 1
ATOM 5878 O O . PHE B 1 331 ? 16.797 17.203 -3.008 1 85.38 331 PHE B O 1
ATOM 5885 N N . ASP B 1 332 ? 17.641 17.531 -5.035 1 86.19 332 ASP B N 1
ATOM 5886 C CA . ASP B 1 332 ? 18.984 17.141 -4.609 1 86.19 332 ASP B CA 1
ATOM 5887 C C . ASP B 1 332 ? 19.5 18.047 -3.508 1 86.19 332 ASP B C 1
ATOM 5889 O O . ASP B 1 332 ? 20.031 17.578 -2.498 1 86.19 332 ASP B O 1
ATOM 5893 N N . ALA B 1 333 ? 19.359 19.312 -3.689 1 79.75 333 ALA B N 1
ATOM 5894 C CA . ALA B 1 333 ? 19.828 20.281 -2.715 1 79.75 333 ALA B CA 1
ATOM 5895 C C . ALA B 1 333 ? 19.078 20.141 -1.392 1 79.75 333 ALA B C 1
ATOM 5897 O O . ALA B 1 333 ? 19.688 20.203 -0.319 1 79.75 333 ALA B O 1
ATOM 5898 N N . LYS B 1 334 ? 17.844 19.969 -1.497 1 79.31 334 LYS B N 1
ATOM 5899 C CA . LYS B 1 334 ? 17.016 19.844 -0.303 1 79.31 334 LYS B CA 1
ATOM 5900 C C . LYS B 1 334 ? 17.344 18.562 0.461 1 79.31 334 LYS B C 1
ATOM 5902 O O . LYS B 1 334 ? 17.344 18.562 1.694 1 79.31 334 LYS B O 1
ATOM 5907 N N . ILE B 1 335 ? 17.594 17.5 -0.258 1 85.94 335 ILE B N 1
ATOM 5908 C CA . ILE B 1 335 ? 17.953 16.234 0.365 1 85.94 335 ILE B CA 1
ATOM 5909 C C . ILE B 1 335 ? 19.25 16.406 1.151 1 85.94 335 ILE B C 1
ATOM 5911 O O . ILE B 1 335 ? 19.344 15.984 2.309 1 85.94 335 ILE B O 1
ATOM 5915 N N . ALA B 1 336 ? 20.219 17.094 0.558 1 84.75 336 ALA B N 1
ATOM 5916 C CA . ALA B 1 336 ? 21.484 17.328 1.241 1 84.75 336 ALA B CA 1
ATOM 5917 C C . ALA B 1 336 ? 21.281 18.172 2.498 1 84.75 336 ALA B C 1
ATOM 5919 O O . ALA B 1 336 ? 21.891 17.906 3.535 1 84.75 336 ALA B O 1
ATOM 5920 N N . ASP B 1 337 ? 20.406 19.125 2.455 1 80.06 337 ASP B N 1
ATOM 5921 C CA . ASP B 1 337 ? 20.156 20.047 3.551 1 80.06 337 ASP B CA 1
ATOM 5922 C C . ASP B 1 337 ? 19.406 19.359 4.691 1 80.06 337 ASP B C 1
ATOM 5924 O O . ASP B 1 337 ? 19.828 19.453 5.852 1 80.06 337 ASP B O 1
ATOM 5928 N N . ILE B 1 338 ? 18.422 18.625 4.348 1 78.25 338 ILE B N 1
ATOM 5929 C CA . ILE B 1 338 ? 17.531 18.016 5.328 1 78.25 338 ILE B CA 1
ATOM 5930 C C . ILE B 1 338 ? 18.281 16.906 6.074 1 78.25 338 ILE B C 1
ATOM 5932 O O . ILE B 1 338 ? 18.109 16.75 7.285 1 78.25 338 ILE B O 1
ATOM 5936 N N . PHE B 1 339 ? 19.094 16.141 5.352 1 82.75 339 PHE B N 1
ATOM 5937 C CA . PHE B 1 339 ? 19.75 15 5.965 1 82.75 339 PHE B CA 1
ATOM 5938 C C . PHE B 1 339 ? 21.172 15.352 6.398 1 82.75 339 PHE B C 1
ATOM 5940 O O . PHE B 1 339 ? 21.922 14.484 6.848 1 82.75 339 PHE B O 1
ATOM 5947 N N . ARG B 1 340 ? 21.531 16.562 6.254 1 81.12 340 ARG B N 1
ATOM 5948 C CA . ARG B 1 340 ? 22.828 17.094 6.699 1 81.12 340 ARG B CA 1
ATOM 5949 C C . ARG B 1 340 ? 23.969 16.203 6.207 1 81.12 340 ARG B C 1
ATOM 5951 O O . ARG B 1 340 ? 24.844 15.828 6.984 1 81.12 340 ARG B O 1
ATOM 5958 N N . GLY B 1 341 ? 23.766 15.719 4.992 1 79.94 341 GLY B N 1
ATOM 5959 C CA . GLY B 1 341 ? 24.828 14.969 4.352 1 79.94 341 GLY B CA 1
ATOM 5960 C C . GLY B 1 341 ? 24.797 13.484 4.664 1 79.94 341 GLY B C 1
ATOM 5961 O O . GLY B 1 341 ? 25.562 12.703 4.102 1 79.94 341 GLY B O 1
ATOM 5962 N N . LYS B 1 342 ? 23.953 13.062 5.543 1 86.19 342 LYS B N 1
ATOM 5963 C CA . LYS B 1 342 ? 23.891 11.648 5.914 1 86.19 342 LYS B CA 1
ATOM 5964 C C . LYS B 1 342 ? 23.359 10.805 4.758 1 86.19 342 LYS B C 1
ATOM 5966 O O . LYS B 1 342 ? 23.594 9.594 4.707 1 86.19 342 LYS B O 1
ATOM 5971 N N . VAL B 1 343 ? 22.609 11.398 3.885 1 87.94 343 VAL B N 1
ATOM 5972 C CA . VAL B 1 343 ? 22.125 10.734 2.676 1 87.94 343 VAL B CA 1
ATOM 5973 C C . VAL B 1 343 ? 22.719 11.422 1.443 1 87.94 343 VAL B C 1
ATOM 5975 O O . VAL B 1 343 ? 22.594 12.633 1.281 1 87.94 343 VAL B O 1
ATOM 5978 N N . ASP B 1 344 ? 23.406 10.625 0.65 1 91.69 344 ASP B N 1
ATOM 5979 C CA . ASP B 1 344 ? 23.938 11.133 -0.618 1 91.69 344 ASP B CA 1
ATOM 5980 C C . ASP B 1 344 ? 22.828 11.188 -1.676 1 91.69 344 ASP B C 1
ATOM 5982 O O . ASP B 1 344 ? 22.234 10.164 -2.02 1 91.69 344 ASP B O 1
ATOM 5986 N N . PRO B 1 345 ? 22.594 12.312 -2.182 1 91.38 345 PRO B N 1
ATOM 5987 C CA . PRO B 1 345 ? 21.531 12.43 -3.186 1 91.38 345 PRO B CA 1
ATOM 5988 C C . PRO B 1 345 ? 21.75 11.5 -4.379 1 91.38 345 PRO B C 1
ATOM 5990 O O . PRO B 1 345 ? 20.781 11.094 -5.031 1 91.38 345 PRO B O 1
ATOM 5993 N N . THR B 1 346 ? 22.953 11.125 -4.609 1 91.88 346 THR B N 1
ATOM 5994 C CA . THR B 1 346 ? 23.234 10.25 -5.738 1 91.88 346 THR B CA 1
ATOM 5995 C C . THR B 1 346 ? 22.734 8.836 -5.457 1 91.88 346 THR B C 1
ATOM 5997 O O . THR B 1 346 ? 22.594 8.023 -6.375 1 91.88 346 THR B O 1
ATOM 6000 N N . ASP B 1 347 ? 22.469 8.562 -4.246 1 93.94 347 ASP B N 1
ATOM 6001 C CA . ASP B 1 347 ? 21.953 7.246 -3.857 1 93.94 347 ASP B CA 1
ATOM 6002 C C . ASP B 1 347 ? 20.438 7.215 -3.863 1 93.94 347 ASP B C 1
ATOM 6004 O O . ASP B 1 347 ? 19.828 6.203 -3.514 1 93.94 347 ASP B O 1
ATOM 6008 N N . VAL B 1 348 ? 19.875 8.281 -4.254 1 94.88 348 VAL B N 1
ATOM 6009 C CA . VAL B 1 348 ? 18.422 8.414 -4.25 1 94.88 348 VAL B CA 1
ATOM 6010 C C . VAL B 1 348 ? 17.906 8.562 -5.684 1 94.88 348 VAL B C 1
ATOM 6012 O O . VAL B 1 348 ? 18.469 9.336 -6.469 1 94.88 348 VAL B O 1
ATOM 6015 N N . ASP B 1 349 ? 17.016 7.77 -6.008 1 95.06 349 ASP B N 1
ATOM 6016 C CA . ASP B 1 349 ? 16.344 7.891 -7.297 1 95.06 349 ASP B CA 1
ATOM 6017 C C . ASP B 1 349 ? 14.914 8.375 -7.129 1 95.06 349 ASP B C 1
ATOM 6019 O O . ASP B 1 349 ? 14.148 7.805 -6.344 1 95.06 349 ASP B O 1
ATOM 6023 N N . ILE B 1 350 ? 14.539 9.43 -7.777 1 94.19 350 ILE B N 1
ATOM 6024 C CA . ILE B 1 350 ? 13.172 9.953 -7.832 1 94.19 350 ILE B CA 1
ATOM 6025 C C . ILE B 1 350 ? 12.633 9.82 -9.258 1 94.19 350 ILE B C 1
ATOM 6027 O O . ILE B 1 350 ? 13.109 10.492 -10.172 1 94.19 350 ILE B O 1
ATOM 6031 N N . ASP B 1 351 ? 11.672 9.047 -9.391 1 93.5 351 ASP B N 1
ATOM 6032 C CA . ASP B 1 351 ? 11.117 8.766 -10.711 1 93.5 351 ASP B CA 1
ATOM 6033 C C . ASP B 1 351 ? 9.672 9.25 -10.812 1 93.5 351 ASP B C 1
ATOM 6035 O O . ASP B 1 351 ? 8.867 9.023 -9.906 1 93.5 351 ASP B O 1
ATOM 6039 N N . TYR B 1 352 ? 9.359 9.961 -11.93 1 92.44 352 TYR B N 1
ATOM 6040 C CA . TYR B 1 352 ? 8.008 10.398 -12.242 1 92.44 352 TYR B CA 1
ATOM 6041 C C . TYR B 1 352 ? 7.453 9.641 -13.438 1 92.44 352 TYR B C 1
ATOM 6043 O O . TYR B 1 352 ? 8.055 9.641 -14.516 1 92.44 352 TYR B O 1
ATOM 6051 N N . ARG B 1 353 ? 6.395 9.008 -13.219 1 92.62 353 ARG B N 1
ATOM 6052 C CA . ARG B 1 353 ? 5.633 8.406 -14.312 1 92.62 353 ARG B CA 1
ATOM 6053 C C . ARG B 1 353 ? 4.301 9.125 -14.508 1 92.62 353 ARG B C 1
ATOM 6055 O O . ARG B 1 353 ? 3.529 9.289 -13.562 1 92.62 353 ARG B O 1
ATOM 6062 N N . LEU B 1 354 ? 4.059 9.508 -15.797 1 92.81 354 LEU B N 1
ATOM 6063 C CA . LEU B 1 354 ? 2.848 10.25 -16.125 1 92.81 354 LEU B CA 1
ATOM 6064 C C . LEU B 1 354 ? 1.903 9.406 -16.984 1 92.81 354 LEU B C 1
ATOM 6066 O O . LEU B 1 354 ? 2.035 9.367 -18.203 1 92.81 354 LEU B O 1
ATOM 6070 N N . TYR B 1 355 ? 0.964 8.844 -16.328 1 93.19 355 TYR B N 1
ATOM 6071 C CA . TYR B 1 355 ? -0.041 8.086 -17.062 1 93.19 355 TYR B CA 1
ATOM 6072 C C . TYR B 1 355 ? -0.939 9.016 -17.875 1 93.19 355 TYR B C 1
ATOM 6074 O O . TYR B 1 355 ? -1.511 9.961 -17.328 1 93.19 355 TYR B O 1
ATOM 6082 N N . GLY B 1 356 ? -1.183 8.719 -19.062 1 91.81 356 GLY B N 1
ATOM 6083 C CA . GLY B 1 356 ? -1.854 9.578 -20.031 1 91.81 356 GLY B CA 1
ATOM 6084 C C . GLY B 1 356 ? -0.901 10.242 -21 1 91.81 356 GLY B C 1
ATOM 6085 O O . GLY B 1 356 ? -1.321 10.727 -22.062 1 91.81 356 GLY B O 1
ATOM 6086 N N . ALA B 1 357 ? 0.336 10.273 -20.609 1 89.5 357 ALA B N 1
ATOM 6087 C CA . ALA B 1 357 ? 1.357 10.891 -21.453 1 89.5 357 ALA B CA 1
ATOM 6088 C C . ALA B 1 357 ? 2.449 9.883 -21.812 1 89.5 357 ALA B C 1
ATOM 6090 O O . ALA B 1 357 ? 3.625 10.242 -21.891 1 89.5 357 ALA B O 1
ATOM 6091 N N . GLY B 1 358 ? 2.123 8.586 -21.859 1 86.69 358 GLY B N 1
ATOM 6092 C CA . GLY B 1 358 ? 3.039 7.594 -22.391 1 86.69 358 GLY B CA 1
ATOM 6093 C C . GLY B 1 358 ? 3.773 6.816 -21.312 1 86.69 358 GLY B C 1
ATOM 6094 O O . GLY B 1 358 ? 4.867 6.301 -21.562 1 86.69 358 GLY B O 1
ATOM 6095 N N . ALA B 1 359 ? 3.281 6.727 -20.172 1 86.19 359 ALA B N 1
ATOM 6096 C CA . ALA B 1 359 ? 3.928 6.02 -19.062 1 86.19 359 ALA B CA 1
ATOM 6097 C C . ALA B 1 359 ? 3.994 4.52 -19.344 1 86.19 359 ALA B C 1
ATOM 6099 O O . ALA B 1 359 ? 4.941 3.85 -18.922 1 86.19 359 ALA B O 1
ATOM 6100 N N . VAL B 1 360 ? 3.076 4.016 -20.047 1 82.44 360 VAL B N 1
ATOM 6101 C CA . VAL B 1 360 ? 2.98 2.572 -20.234 1 82.44 360 VAL B CA 1
ATOM 6102 C C . VAL B 1 360 ? 4.031 2.113 -21.25 1 82.44 360 VAL B C 1
ATOM 6104 O O . VAL B 1 360 ? 4.758 1.146 -21 1 82.44 360 VAL B O 1
ATOM 6107 N N . LEU B 1 361 ? 4.16 2.799 -22.328 1 76.75 361 LEU B N 1
ATOM 6108 C CA . LEU B 1 361 ? 5.078 2.387 -23.391 1 76.75 361 LEU B CA 1
ATOM 6109 C C . LEU B 1 361 ? 6.43 3.074 -23.234 1 76.75 361 LEU B C 1
ATOM 6111 O O . LEU B 1 361 ? 7.371 2.77 -23.969 1 76.75 361 LEU B O 1
ATOM 6115 N N . ASP B 1 362 ? 6.547 3.938 -22.266 1 68.44 362 ASP B N 1
ATOM 6116 C CA . ASP B 1 362 ? 7.77 4.629 -21.875 1 68.44 362 ASP B CA 1
ATOM 6117 C C . ASP B 1 362 ? 8.484 5.211 -23.094 1 68.44 362 ASP B C 1
ATOM 6119 O O . ASP B 1 362 ? 9.656 4.906 -23.328 1 68.44 362 ASP B O 1
ATOM 6123 N N . GLY B 1 363 ? 7.766 6.184 -23.844 1 65 363 GLY B N 1
ATOM 6124 C CA . GLY B 1 363 ? 8.406 6.941 -24.906 1 65 363 GLY B CA 1
ATOM 6125 C C . GLY B 1 363 ? 8.195 6.34 -26.281 1 65 363 GLY B C 1
ATOM 6126 O O . GLY B 1 363 ? 8.617 6.91 -27.297 1 65 363 GLY B O 1
ATOM 6127 N N . LYS B 1 364 ? 7.504 5.266 -26.406 1 69.12 364 LYS B N 1
ATOM 6128 C CA . LYS B 1 364 ? 7.383 4.617 -27.703 1 69.12 364 LYS B CA 1
ATOM 6129 C C . LYS B 1 364 ? 6.004 4.848 -28.312 1 69.12 364 LYS B C 1
ATOM 6131 O O . LYS B 1 364 ? 5.527 4.035 -29.109 1 69.12 364 LYS B O 1
ATOM 6136 N N . GLU B 1 365 ? 5.547 5.961 -27.969 1 77.75 365 GLU B N 1
ATOM 6137 C CA . GLU B 1 365 ? 4.242 6.293 -28.531 1 77.75 365 GLU B CA 1
ATOM 6138 C C . GLU B 1 365 ? 4.363 6.727 -29.984 1 77.75 365 GLU B C 1
ATOM 6140 O O . GLU B 1 365 ? 5.121 7.645 -30.312 1 77.75 365 GLU B O 1
ATOM 6145 N N . PRO B 1 366 ? 3.676 6.051 -30.766 1 72.44 366 PRO B N 1
ATOM 6146 C CA . PRO B 1 366 ? 3.752 6.418 -32.188 1 72.44 366 PRO B CA 1
ATOM 6147 C C . PRO B 1 366 ? 3.223 7.824 -32.469 1 72.44 366 PRO B C 1
ATOM 6149 O O . PRO B 1 366 ? 3.775 8.539 -33.312 1 72.44 366 PRO B O 1
ATOM 6152 N N . ASP B 1 367 ? 2.119 8.258 -31.781 1 78.06 367 ASP B N 1
ATOM 6153 C CA . ASP B 1 367 ? 1.514 9.578 -31.938 1 78.06 367 ASP B CA 1
ATOM 6154 C C . ASP B 1 367 ? 1.532 10.352 -30.625 1 78.06 367 ASP B C 1
ATOM 6156 O O . ASP B 1 367 ? 1.492 9.75 -29.547 1 78.06 367 ASP B O 1
ATOM 6160 N N . ALA B 1 368 ? 1.656 11.648 -30.859 1 78.5 368 ALA B N 1
ATOM 6161 C CA . ALA B 1 368 ? 1.646 12.5 -29.688 1 78.5 368 ALA B CA 1
ATOM 6162 C C . ALA B 1 368 ? 0.34 12.352 -28.906 1 78.5 368 ALA B C 1
ATOM 6164 O O . ALA B 1 368 ? -0.737 12.273 -29.5 1 78.5 368 ALA B O 1
ATOM 6165 N N . LEU B 1 369 ? 0.538 12.195 -27.641 1 82.38 369 LEU B N 1
ATOM 6166 C CA . LEU B 1 369 ? -0.642 12.133 -26.797 1 82.38 369 LEU B CA 1
ATOM 6167 C C . LEU B 1 369 ? -1.053 13.523 -26.312 1 82.38 369 LEU B C 1
ATOM 6169 O O . LEU B 1 369 ? -0.215 14.422 -26.234 1 82.38 369 LEU B O 1
ATOM 6173 N N . ALA B 1 370 ? -2.314 13.859 -26.25 1 83.19 370 ALA B N 1
ATOM 6174 C CA . ALA B 1 370 ? -2.861 15.117 -25.734 1 83.19 370 ALA B CA 1
ATOM 6175 C C . ALA B 1 370 ? -3.805 14.867 -24.562 1 83.19 370 ALA B C 1
ATOM 6177 O O . ALA B 1 370 ? -5.02 15.039 -24.688 1 83.19 370 ALA B O 1
ATOM 6178 N N . PRO B 1 371 ? -3.127 14.484 -23.453 1 88.62 371 PRO B N 1
ATOM 6179 C CA . PRO B 1 371 ? -3.99 14.133 -22.328 1 88.62 371 PRO B CA 1
ATOM 6180 C C . PRO B 1 371 ? -4.707 15.336 -21.734 1 88.62 371 PRO B C 1
ATOM 6182 O O . PRO B 1 371 ? -4.148 16.438 -21.688 1 88.62 371 PRO B O 1
ATOM 6185 N N . ARG B 1 372 ? -5.941 15.164 -21.234 1 90.25 372 ARG B N 1
ATOM 6186 C CA . ARG B 1 372 ? -6.695 16.172 -20.5 1 90.25 372 ARG B CA 1
ATOM 6187 C C . ARG B 1 372 ? -6.66 15.891 -19 1 90.25 372 ARG B C 1
ATOM 6189 O O . ARG B 1 372 ? -7.113 16.719 -18.203 1 90.25 372 ARG B O 1
ATOM 6196 N N . GLU B 1 373 ? -6.188 14.82 -18.672 1 92.31 373 GLU B N 1
ATOM 6197 C CA . GLU B 1 373 ? -5.973 14.391 -17.281 1 92.31 373 GLU B CA 1
ATOM 6198 C C . 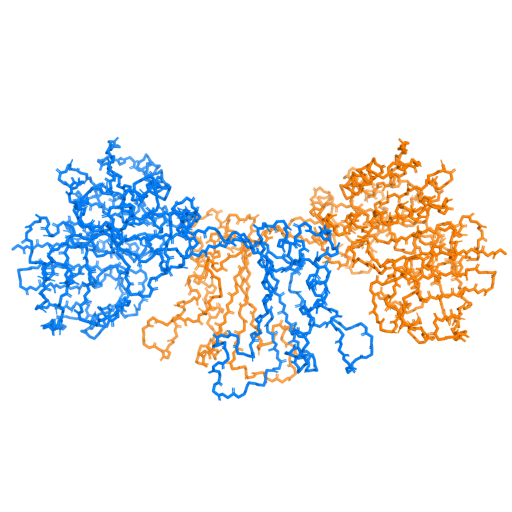GLU B 1 373 ? -4.793 13.422 -17.188 1 92.31 373 GLU B C 1
ATOM 6200 O O . GLU B 1 373 ? -4.613 12.57 -18.062 1 92.31 373 GLU B O 1
ATOM 6205 N N . LEU B 1 374 ? -3.969 13.617 -16.188 1 93.56 374 LEU B N 1
ATOM 6206 C CA . LEU B 1 374 ? -2.812 12.75 -15.977 1 93.56 374 LEU B CA 1
ATOM 6207 C C . LEU B 1 374 ? -2.883 12.062 -14.617 1 93.56 374 LEU B C 1
ATOM 6209 O O . LEU B 1 374 ? -3.338 12.656 -13.641 1 93.56 374 LEU B O 1
ATOM 6213 N N . GLY B 1 375 ? -2.535 10.781 -14.609 1 94.19 375 GLY B N 1
ATOM 6214 C CA . GLY B 1 375 ? -2.086 10.156 -13.375 1 94.19 375 GLY B CA 1
ATOM 6215 C C . GLY B 1 375 ? -0.588 10.266 -13.156 1 94.19 375 GLY B C 1
ATOM 6216 O O . GLY B 1 375 ? 0.2 10.008 -14.07 1 94.19 375 GLY B O 1
ATOM 6217 N N . VAL B 1 376 ? -0.223 10.758 -12 1 94 376 VAL B N 1
ATOM 6218 C CA . VAL B 1 376 ? 1.193 10.945 -11.703 1 94 376 VAL B CA 1
ATOM 6219 C C . VAL B 1 376 ? 1.639 9.938 -10.648 1 94 376 VAL B C 1
ATOM 6221 O O . VAL B 1 376 ? 1.05 9.867 -9.562 1 94 376 VAL B O 1
ATOM 6224 N N . LEU B 1 377 ? 2.6 9.141 -10.984 1 95.62 377 LEU B N 1
ATOM 6225 C CA . LEU B 1 377 ? 3.219 8.195 -10.062 1 95.62 377 LEU B CA 1
ATOM 6226 C C . LEU B 1 377 ? 4.664 8.594 -9.766 1 95.62 377 LEU B C 1
ATOM 6228 O O . LEU B 1 377 ? 5.492 8.656 -10.68 1 95.62 377 LEU B O 1
ATOM 6232 N N . ILE B 1 378 ? 4.91 8.938 -8.5 1 94.81 378 ILE B N 1
ATOM 6233 C CA . ILE B 1 378 ? 6.262 9.281 -8.07 1 94.81 378 ILE B CA 1
ATOM 6234 C C . ILE B 1 378 ? 6.84 8.148 -7.227 1 94.81 378 ILE B C 1
ATOM 6236 O O . ILE B 1 378 ? 6.215 7.703 -6.262 1 94.81 378 ILE B O 1
ATOM 6240 N N . THR B 1 379 ? 8.008 7.645 -7.57 1 96.75 379 THR B N 1
ATOM 6241 C CA . THR B 1 379 ? 8.688 6.59 -6.824 1 96.75 379 THR B CA 1
ATOM 6242 C C . THR B 1 379 ? 10.039 7.074 -6.316 1 96.75 379 THR B C 1
ATOM 6244 O O . THR B 1 379 ? 10.859 7.562 -7.09 1 96.75 379 THR B O 1
ATOM 6247 N N . ILE B 1 380 ? 10.195 7.02 -5.027 1 96.88 380 ILE B N 1
ATOM 6248 C CA . ILE B 1 380 ? 11.469 7.344 -4.402 1 96.88 380 ILE B CA 1
ATOM 6249 C C . ILE B 1 380 ? 12.18 6.059 -3.986 1 96.88 380 ILE B C 1
ATOM 6251 O O . ILE B 1 380 ? 11.617 5.238 -3.256 1 96.88 380 ILE B O 1
ATOM 6255 N N . THR B 1 381 ? 13.398 5.836 -4.449 1 97.12 381 THR B N 1
ATOM 6256 C CA . THR B 1 381 ? 14.242 4.715 -4.055 1 97.12 381 THR B CA 1
ATOM 6257 C C . THR B 1 381 ? 15.461 5.199 -3.277 1 97.12 381 THR B C 1
ATOM 6259 O O . THR B 1 381 ? 16.156 6.121 -3.711 1 97.12 381 THR B O 1
ATOM 6262 N N . ALA B 1 382 ? 15.656 4.652 -2.15 1 96.94 382 ALA B N 1
ATOM 6263 C CA . ALA B 1 382 ? 16.781 5.012 -1.293 1 96.94 382 ALA B CA 1
ATOM 6264 C C . ALA B 1 382 ? 17.391 3.777 -0.631 1 96.94 382 ALA B C 1
ATOM 6266 O O . ALA B 1 382 ? 16.844 2.678 -0.738 1 96.94 382 ALA B O 1
ATOM 6267 N N . PRO B 1 383 ? 18.547 3.912 0.023 1 94.81 383 PRO B N 1
ATOM 6268 C CA . PRO B 1 383 ? 19.234 2.76 0.617 1 94.81 383 PRO B CA 1
ATOM 6269 C C . PRO B 1 383 ? 18.453 2.154 1.786 1 94.81 383 PRO B C 1
ATOM 6271 O O . PRO B 1 383 ? 18.609 0.965 2.08 1 94.81 383 PRO B O 1
ATOM 6274 N N . ASP B 1 384 ? 17.625 2.99 2.426 1 95.44 384 ASP B N 1
ATOM 6275 C CA . ASP B 1 384 ? 16.812 2.488 3.527 1 95.44 384 ASP B CA 1
ATOM 6276 C C . ASP B 1 384 ? 15.406 3.084 3.486 1 95.44 384 ASP B C 1
ATOM 6278 O O . ASP B 1 384 ? 15.188 4.125 2.861 1 95.44 384 ASP B O 1
ATOM 6282 N N . GLN B 1 385 ? 14.484 2.383 4.184 1 95.56 385 GLN B N 1
ATOM 6283 C CA . GLN B 1 385 ? 13.07 2.746 4.098 1 95.56 385 GLN B CA 1
ATOM 6284 C C . GLN B 1 385 ? 12.812 4.102 4.746 1 95.56 385 GLN B C 1
ATOM 6286 O O . GLN B 1 385 ? 11.992 4.883 4.262 1 95.56 385 GLN B O 1
ATOM 6291 N N . GLN B 1 386 ? 13.469 4.453 5.836 1 93 386 GLN B N 1
ATOM 6292 C CA . GLN B 1 386 ? 13.281 5.715 6.543 1 93 386 GLN B CA 1
ATOM 6293 C C . GLN B 1 386 ? 13.633 6.902 5.652 1 93 386 GLN B C 1
ATOM 6295 O O . GLN B 1 386 ? 12.875 7.875 5.578 1 93 386 GLN B O 1
ATOM 6300 N N . SER B 1 387 ? 14.75 6.762 4.949 1 93.5 387 SER B N 1
ATOM 6301 C CA . SER B 1 387 ? 15.18 7.824 4.047 1 93.5 387 SER B CA 1
ATOM 6302 C C . SER B 1 387 ? 14.219 7.973 2.871 1 93.5 387 SER B C 1
ATOM 6304 O O . SER B 1 387 ? 13.867 9.094 2.484 1 93.5 387 SER B O 1
ATOM 6306 N N . ALA B 1 388 ? 13.852 6.832 2.324 1 95.75 388 ALA B N 1
ATOM 6307 C CA . ALA B 1 388 ? 12.906 6.879 1.21 1 95.75 388 ALA B CA 1
ATOM 6308 C C . ALA B 1 388 ? 11.625 7.605 1.61 1 95.75 388 ALA B C 1
ATOM 6310 O O . ALA B 1 388 ? 11.125 8.461 0.871 1 95.75 388 ALA B O 1
ATOM 6311 N N . HIS B 1 389 ? 11.141 7.285 2.777 1 94.44 389 HIS B N 1
ATOM 6312 C CA . HIS B 1 389 ? 9.906 7.891 3.275 1 94.44 389 HIS B CA 1
ATOM 6313 C C . HIS B 1 389 ? 10.086 9.383 3.523 1 94.44 389 HIS B C 1
ATOM 6315 O O . HIS B 1 389 ? 9.25 10.188 3.121 1 94.44 389 HIS B O 1
ATOM 6321 N N . ALA B 1 390 ? 11.094 9.75 4.262 1 90.31 390 ALA B N 1
ATOM 6322 C CA . ALA B 1 390 ? 11.359 11.148 4.586 1 90.31 390 ALA B CA 1
ATOM 6323 C C . ALA B 1 390 ? 11.469 11.992 3.318 1 90.31 390 ALA B C 1
ATOM 6325 O O . ALA B 1 390 ? 10.891 13.086 3.236 1 90.31 390 ALA B O 1
ATOM 6326 N N . ILE B 1 391 ? 12.164 11.5 2.301 1 91.31 391 ILE B N 1
ATOM 6327 C CA . ILE B 1 391 ? 12.344 12.203 1.036 1 91.31 391 ILE B CA 1
ATOM 6328 C C . ILE B 1 391 ? 11.008 12.305 0.304 1 91.31 391 ILE B C 1
ATOM 6330 O O . ILE B 1 391 ? 10.688 13.344 -0.28 1 91.31 391 ILE B O 1
ATOM 6334 N N . ALA B 1 392 ? 10.25 11.211 0.423 1 93.44 392 ALA B N 1
ATOM 6335 C CA . ALA B 1 392 ? 8.945 11.203 -0.237 1 93.44 392 ALA B CA 1
ATOM 6336 C C . ALA B 1 392 ? 8.031 12.273 0.346 1 93.44 392 ALA B C 1
ATOM 6338 O O . ALA B 1 392 ? 7.254 12.898 -0.381 1 93.44 392 ALA B O 1
ATOM 6339 N N . THR B 1 393 ? 8.062 12.461 1.641 1 87.88 393 THR B N 1
ATOM 6340 C CA . THR B 1 393 ? 7.223 13.461 2.283 1 87.88 393 THR B CA 1
ATOM 6341 C C . THR B 1 393 ? 7.531 14.852 1.74 1 87.88 393 THR B C 1
ATOM 6343 O O . THR B 1 393 ? 6.617 15.617 1.429 1 87.88 393 THR B O 1
ATOM 6346 N N . PHE B 1 394 ? 8.742 15.117 1.609 1 82.06 394 PHE B N 1
ATOM 6347 C CA . PHE B 1 394 ? 9.148 16.422 1.085 1 82.06 394 PHE B CA 1
ATOM 6348 C C . PHE B 1 394 ? 8.82 16.531 -0.4 1 82.06 394 PHE B C 1
ATOM 6350 O O . PHE B 1 394 ? 8.375 17.578 -0.867 1 82.06 394 PHE B O 1
ATOM 6357 N N . VAL B 1 395 ? 9.047 15.445 -1.149 1 87.38 395 VAL B N 1
ATOM 6358 C CA . VAL B 1 395 ? 8.789 15.445 -2.586 1 87.38 395 VAL B CA 1
ATOM 6359 C C . VAL B 1 395 ? 7.297 15.656 -2.842 1 87.38 395 VAL B C 1
ATOM 6361 O O . VAL B 1 395 ? 6.918 16.422 -3.736 1 87.38 395 VAL B O 1
ATOM 6364 N N . ALA B 1 396 ? 6.512 15.008 -2.025 1 88.62 396 ALA B N 1
ATOM 6365 C CA . ALA B 1 396 ? 5.066 15.172 -2.156 1 88.62 396 ALA B CA 1
ATOM 6366 C C . ALA B 1 396 ? 4.66 16.625 -1.945 1 88.62 396 ALA B C 1
ATOM 6368 O O . ALA B 1 396 ? 3.902 17.188 -2.738 1 88.62 396 ALA B O 1
ATOM 6369 N N . HIS B 1 397 ? 5.137 17.156 -0.913 1 79.12 397 HIS B N 1
ATOM 6370 C CA . HIS B 1 397 ? 4.836 18.547 -0.58 1 79.12 397 HIS B CA 1
ATOM 6371 C C . HIS B 1 397 ? 5.316 19.5 -1.675 1 79.12 397 HIS B C 1
ATOM 6373 O O . HIS B 1 397 ? 4.559 20.344 -2.141 1 79.12 397 HIS B O 1
ATOM 6379 N N . ALA B 1 398 ? 6.527 19.359 -2.094 1 77.81 398 ALA B N 1
ATOM 6380 C CA . ALA B 1 398 ? 7.129 20.234 -3.102 1 77.81 398 ALA B CA 1
ATOM 6381 C C . ALA B 1 398 ? 6.426 20.078 -4.449 1 77.81 398 ALA B C 1
ATOM 6383 O O . ALA B 1 398 ? 6.242 21.047 -5.176 1 77.81 398 ALA B O 1
ATOM 6384 N N . SER B 1 399 ? 6.043 18.859 -4.797 1 83.81 399 SER B N 1
ATOM 6385 C CA . SER B 1 399 ? 5.41 18.594 -6.086 1 83.81 399 SER B CA 1
ATOM 6386 C C . SER B 1 399 ? 4.027 19.234 -6.164 1 83.81 399 SER B C 1
ATOM 6388 O O . SER B 1 399 ? 3.574 19.594 -7.25 1 83.81 399 SER B O 1
ATOM 6390 N N . SER B 1 400 ? 3.377 19.359 -5.094 1 81.69 400 SER B N 1
ATOM 6391 C CA . SER B 1 400 ? 2.053 19.969 -5.062 1 81.69 400 SER B CA 1
ATOM 6392 C C . SER B 1 400 ? 2.141 21.484 -5.188 1 81.69 400 SER B C 1
ATOM 6394 O O . SER B 1 400 ? 1.136 22.156 -5.441 1 81.69 400 SER B O 1
ATOM 6396 N N . HIS B 1 401 ? 3.346 22.031 -5.078 1 73.31 401 HIS B N 1
ATOM 6397 C CA . HIS B 1 401 ? 3.49 23.484 -5.047 1 73.31 401 HIS B CA 1
ATOM 6398 C C . HIS B 1 401 ? 4.531 23.953 -6.059 1 73.31 401 HIS B C 1
ATOM 6400 O O . HIS B 1 401 ? 5.172 24.984 -5.859 1 73.31 401 HIS B O 1
ATOM 6406 N N . LEU B 1 402 ? 4.742 23.125 -7.031 1 71 402 LEU B N 1
ATOM 6407 C CA . LEU B 1 402 ? 5.668 23.547 -8.07 1 71 402 LEU B CA 1
ATOM 6408 C C . LEU B 1 402 ? 5.211 24.859 -8.711 1 71 402 LEU B C 1
ATOM 6410 O O . LEU B 1 402 ? 4.02 25.047 -8.961 1 71 402 LEU B O 1
ATOM 6414 N N . PRO B 1 403 ? 6.098 25.766 -8.812 1 67.25 403 PRO B N 1
ATOM 6415 C CA . PRO B 1 403 ? 5.73 27.047 -9.406 1 67.25 403 PRO B CA 1
ATOM 6416 C C . PRO B 1 403 ? 5.297 26.922 -10.867 1 67.25 403 PRO B C 1
ATOM 6418 O O . PRO B 1 403 ? 5.98 26.281 -11.664 1 67.25 403 PRO B O 1
ATOM 6421 N N . ILE B 1 404 ? 4.145 27.391 -11.18 1 73.88 404 ILE B N 1
ATOM 6422 C CA . ILE B 1 404 ? 3.627 27.453 -12.547 1 73.88 404 ILE B CA 1
ATOM 6423 C C . ILE B 1 404 ? 3.697 28.906 -13.047 1 73.88 404 ILE B C 1
ATOM 6425 O O . ILE B 1 404 ? 2.971 29.766 -12.555 1 73.88 404 ILE B O 1
ATOM 6429 N N . PRO B 1 405 ? 4.562 29.219 -13.984 1 69.56 405 PRO B N 1
ATOM 6430 C CA . PRO B 1 405 ? 4.793 30.594 -14.445 1 69.56 405 PRO B CA 1
ATOM 6431 C C . PRO B 1 405 ? 3.506 31.312 -14.836 1 69.56 405 PRO B C 1
ATOM 6433 O O . PRO B 1 405 ? 3.402 32.531 -14.68 1 69.56 405 PRO B O 1
ATOM 6436 N N . GLU B 1 406 ? 2.562 30.562 -15.344 1 75.19 406 GLU B N 1
ATOM 6437 C CA . GLU B 1 406 ? 1.323 31.141 -15.844 1 75.19 406 GLU B CA 1
ATOM 6438 C C . GLU B 1 406 ? 0.408 31.562 -14.703 1 75.19 406 GLU B C 1
ATOM 6440 O O . GLU B 1 406 ? -0.562 32.312 -14.914 1 75.19 406 GLU B O 1
ATOM 6445 N N . TYR B 1 407 ? 0.574 31.062 -13.562 1 70 407 TYR B N 1
ATOM 6446 C CA . TYR B 1 407 ? -0.314 31.344 -12.445 1 70 407 TYR B CA 1
ATOM 6447 C C . TYR B 1 407 ? 0.364 32.281 -11.438 1 70 407 TYR B C 1
ATOM 6449 O O . TYR B 1 407 ? 1.575 32.188 -11.227 1 70 407 TYR B O 1
ATOM 6457 N N . ASP B 1 408 ? -0.593 33.219 -10.961 1 60.62 408 ASP B N 1
ATOM 6458 C CA . ASP B 1 408 ? -0.18 34.062 -9.836 1 60.62 408 ASP B CA 1
ATOM 6459 C C . ASP B 1 408 ? -0.613 33.438 -8.508 1 60.62 408 ASP B C 1
ATOM 6461 O O . ASP B 1 408 ? -1.698 32.875 -8.406 1 60.62 408 ASP B O 1
ATOM 6465 N N . GLY B 1 409 ? 0.301 33.031 -7.598 1 57.12 409 GLY B N 1
ATOM 6466 C CA . GLY B 1 409 ? -0.047 32.531 -6.277 1 57.12 409 GLY B CA 1
ATOM 6467 C C . GLY B 1 409 ? 0.206 31.047 -6.109 1 57.12 409 GLY B C 1
ATOM 6468 O O . GLY B 1 409 ? 0.784 30.406 -6.988 1 57.12 409 GLY B O 1
ATOM 6469 N N . LEU B 1 410 ? -0.353 30.5 -4.973 1 56.19 410 LEU B N 1
ATOM 6470 C CA . LEU B 1 410 ? -0.147 29.094 -4.621 1 56.19 410 LEU B CA 1
ATOM 6471 C C . LEU B 1 410 ? -1.174 28.203 -5.316 1 56.19 410 LEU B C 1
ATOM 6473 O O . LEU B 1 410 ? -2.381 28.438 -5.195 1 56.19 410 LEU B O 1
ATOM 6477 N N . VAL B 1 411 ? -0.756 27.484 -6.32 1 56.75 411 VAL B N 1
ATOM 6478 C CA . VAL B 1 411 ? -1.638 26.516 -6.969 1 56.75 411 VAL B CA 1
ATOM 6479 C C . VAL B 1 411 ? -1.229 25.094 -6.574 1 56.75 411 VAL B C 1
ATOM 6481 O O . VAL B 1 411 ? -0.05 24.828 -6.336 1 56.75 411 VAL B O 1
ATOM 6484 N N . SER B 1 412 ? -2.309 24.344 -6.277 1 63.19 412 SER B N 1
ATOM 6485 C CA . SER B 1 412 ? -2.045 22.922 -6.109 1 63.19 412 SER B CA 1
ATOM 6486 C C . SER B 1 412 ? -1.929 22.219 -7.461 1 63.19 412 SER B C 1
ATOM 6488 O O . SER B 1 412 ? -2.873 22.219 -8.25 1 63.19 412 SER B O 1
ATOM 6490 N N . THR B 1 413 ? -0.777 21.688 -7.688 1 76.94 413 THR B N 1
ATOM 6491 C CA . THR B 1 413 ? -0.494 21.078 -8.984 1 76.94 413 THR B CA 1
ATOM 6492 C C . THR B 1 413 ? -0.973 19.625 -9.023 1 76.94 413 THR B C 1
ATOM 6494 O O . THR B 1 413 ? -1.401 19.141 -10.07 1 76.94 413 THR B O 1
ATOM 6497 N N . LEU B 1 414 ? -0.93 19 -7.855 1 85.94 414 LEU B N 1
ATOM 6498 C CA . LEU B 1 414 ? -1.275 17.578 -7.82 1 85.94 414 LEU B CA 1
ATOM 6499 C C . LEU B 1 414 ? -2.383 17.312 -6.805 1 85.94 414 LEU B C 1
ATOM 6501 O O . LEU B 1 414 ? -2.34 17.828 -5.684 1 85.94 414 LEU B O 1
ATOM 6505 N N . ALA B 1 415 ? -3.361 16.672 -7.211 1 87.62 415 ALA B N 1
ATOM 6506 C CA . ALA B 1 415 ? -4.402 16.188 -6.305 1 87.62 415 ALA B CA 1
ATOM 6507 C C . ALA B 1 415 ? -4.09 14.781 -5.812 1 87.62 415 ALA B C 1
ATOM 6509 O O . ALA B 1 415 ? -3.988 13.844 -6.609 1 87.62 415 ALA B O 1
ATOM 6510 N N . TYR B 1 416 ? -3.918 14.602 -4.551 1 90.38 416 TYR B N 1
ATOM 6511 C CA . TYR B 1 416 ? -3.633 13.297 -3.969 1 90.38 416 TYR B CA 1
ATOM 6512 C C . TYR B 1 416 ? -4.914 12.617 -3.5 1 90.38 416 TYR B C 1
ATOM 6514 O O . TYR B 1 416 ? -5.738 13.234 -2.822 1 90.38 416 TYR B O 1
ATOM 6522 N N . PRO B 1 417 ? -5.105 11.398 -3.848 1 90.56 417 PRO B N 1
ATOM 6523 C CA . PRO B 1 417 ? -6.297 10.695 -3.373 1 90.56 417 PRO B CA 1
ATOM 6524 C C . PRO B 1 417 ? -6.184 10.258 -1.913 1 90.56 417 PRO B C 1
ATOM 6526 O O . PRO B 1 417 ? -7.188 9.891 -1.298 1 90.56 417 PRO B O 1
ATOM 6529 N N . TYR B 1 418 ? -4.949 10.32 -1.435 1 90.06 418 TYR B N 1
ATOM 6530 C CA . TYR B 1 418 ? -4.723 9.82 -0.084 1 90.06 418 TYR B CA 1
ATOM 6531 C C . TYR B 1 418 ? -4.062 10.875 0.787 1 90.06 418 TYR B C 1
ATOM 6533 O O . TYR B 1 418 ? -3.359 11.758 0.281 1 90.06 418 TYR B O 1
ATOM 6541 N N . SER B 1 419 ? -4.289 10.844 2.084 1 86.25 419 SER B N 1
ATOM 6542 C CA . SER B 1 419 ? -3.57 11.57 3.125 1 86.25 419 SER B CA 1
ATOM 6543 C C . SER B 1 419 ? -3.184 10.656 4.277 1 86.25 419 SER B C 1
ATOM 6545 O O . SER B 1 419 ? -4.047 10.039 4.902 1 86.25 419 SER B O 1
ATOM 6547 N N . PRO B 1 420 ? -1.907 10.531 4.492 1 89.25 420 PRO B N 1
ATOM 6548 C CA . PRO B 1 420 ? -0.771 11.07 3.742 1 89.25 420 PRO B CA 1
ATOM 6549 C C . PRO B 1 420 ? -0.668 10.492 2.332 1 89.25 420 PRO B C 1
ATOM 6551 O O . PRO B 1 420 ? -1.174 9.398 2.074 1 89.25 420 PRO B O 1
ATOM 6554 N N . PRO B 1 421 ? 0.011 11.258 1.437 1 91.88 421 PRO B N 1
ATOM 6555 C CA . PRO B 1 421 ? 0.069 10.805 0.045 1 91.88 421 PRO B CA 1
ATOM 6556 C C . PRO B 1 421 ? 1.098 9.695 -0.172 1 91.88 421 PRO B C 1
ATOM 6558 O O . PRO B 1 421 ? 1.038 8.977 -1.175 1 91.88 421 PRO B O 1
ATOM 6561 N N . GLU B 1 422 ? 2.109 9.672 0.687 1 93.69 422 GLU B N 1
ATOM 6562 C CA . GLU B 1 422 ? 3.188 8.711 0.468 1 93.69 422 GLU B CA 1
ATOM 6563 C C . GLU B 1 422 ? 2.838 7.344 1.052 1 93.69 422 GLU B C 1
ATOM 6565 O O . GLU B 1 422 ? 2.168 7.258 2.082 1 93.69 422 GLU B O 1
ATOM 6570 N N . MET B 1 423 ? 3.305 6.293 0.454 1 95.19 423 MET B N 1
ATOM 6571 C CA . MET B 1 423 ? 3.127 4.902 0.867 1 95.19 423 MET B CA 1
ATOM 6572 C C . MET B 1 423 ? 4.441 4.133 0.77 1 95.19 423 MET B C 1
ATOM 6574 O O . MET B 1 423 ? 5.066 4.098 -0.291 1 95.19 423 MET B O 1
ATOM 6578 N N . ASP B 1 424 ? 4.777 3.541 1.848 1 95.56 424 ASP B N 1
ATOM 6579 C CA . ASP B 1 424 ? 5.996 2.732 1.828 1 95.56 424 ASP B CA 1
ATOM 6580 C C . ASP B 1 424 ? 5.77 1.42 1.082 1 95.56 424 ASP B C 1
ATOM 6582 O O . ASP B 1 424 ? 4.82 0.688 1.374 1 95.56 424 ASP B O 1
ATOM 6586 N N . ARG B 1 425 ? 6.562 1.174 0.102 1 95.5 425 ARG B N 1
ATOM 6587 C CA . ARG B 1 425 ? 6.488 -0.078 -0.645 1 95.5 425 ARG B CA 1
ATOM 6588 C C . ARG B 1 425 ? 7.379 -1.145 -0.018 1 95.5 425 ARG B C 1
ATOM 6590 O O . ARG B 1 425 ? 7.074 -2.338 -0.094 1 95.5 425 ARG B O 1
ATOM 6597 N N . GLY B 1 426 ? 8.5 -0.659 0.557 1 95.5 426 GLY B N 1
ATOM 6598 C CA . GLY B 1 426 ? 9.406 -1.614 1.175 1 95.5 426 GLY B CA 1
ATOM 6599 C C . GLY B 1 426 ? 10.594 -1.953 0.303 1 95.5 426 GLY B C 1
ATOM 6600 O O .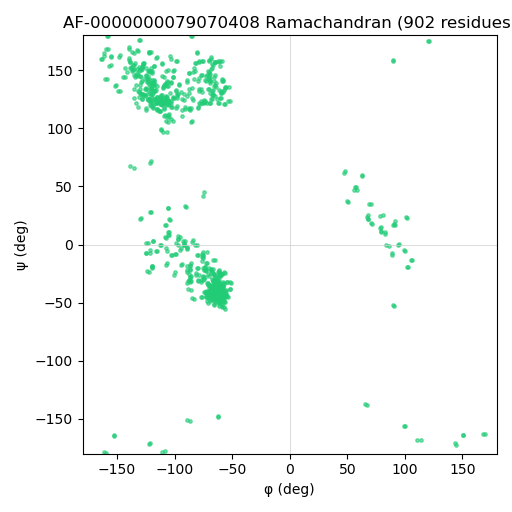 GLY B 1 426 ? 11.008 -1.148 -0.535 1 95.5 426 GLY B O 1
ATOM 6601 N N . PRO B 1 427 ? 11.203 -3.109 0.508 1 96.25 427 PRO B N 1
ATOM 6602 C CA . PRO B 1 427 ? 12.461 -3.469 -0.151 1 96.25 427 PRO B CA 1
ATOM 6603 C C . PRO B 1 427 ? 12.289 -3.715 -1.649 1 96.25 427 PRO B C 1
ATOM 6605 O O . PRO B 1 427 ? 11.273 -4.262 -2.078 1 96.25 427 PRO B O 1
ATOM 6608 N N . LEU B 1 428 ? 13.273 -3.318 -2.354 1 95.75 428 LEU B N 1
ATOM 6609 C CA . LEU B 1 428 ? 13.422 -3.539 -3.787 1 95.75 428 LEU B CA 1
ATOM 6610 C C . LEU B 1 428 ? 14.508 -4.566 -4.07 1 95.75 428 LEU B C 1
ATOM 6612 O O . LEU B 1 428 ? 15.594 -4.504 -3.49 1 95.75 428 LEU B O 1
ATOM 6616 N N . TYR B 1 429 ? 14.203 -5.457 -5.039 1 96 429 TYR B N 1
ATOM 6617 C CA . TYR B 1 429 ? 15.148 -6.52 -5.363 1 96 429 TYR B CA 1
ATOM 6618 C C . TYR B 1 429 ? 15.461 -6.539 -6.859 1 96 429 TYR B C 1
ATOM 6620 O O . TYR B 1 429 ? 14.664 -6.062 -7.668 1 96 429 TYR B O 1
ATOM 6628 N N . ARG B 1 430 ? 16.594 -7.086 -7.195 1 94.94 430 ARG B N 1
ATOM 6629 C CA . ARG B 1 430 ? 17 -7.301 -8.578 1 94.94 430 ARG B CA 1
ATOM 6630 C C . ARG B 1 430 ? 17.531 -8.719 -8.781 1 94.94 430 ARG B C 1
ATOM 6632 O O . ARG B 1 430 ? 18.188 -9.273 -7.91 1 94.94 430 ARG B O 1
ATOM 6639 N N . PHE B 1 431 ? 17.266 -9.258 -9.922 1 95.5 431 PHE B N 1
ATOM 6640 C CA . PHE B 1 431 ? 17.844 -10.555 -10.258 1 95.5 431 PHE B CA 1
ATOM 6641 C C . PHE B 1 431 ? 19.359 -10.469 -10.375 1 95.5 431 PHE B C 1
ATOM 6643 O O . PHE B 1 431 ? 19.891 -9.477 -10.875 1 95.5 431 PHE B O 1
ATOM 6650 N N . THR B 1 432 ? 20 -11.562 -9.969 1 95.62 432 THR B N 1
ATOM 6651 C CA . THR B 1 432 ? 21.453 -11.523 -9.984 1 95.62 432 THR B CA 1
ATOM 6652 C C . THR B 1 432 ? 22.016 -12.664 -10.828 1 95.62 432 THR B C 1
ATOM 6654 O O . THR B 1 432 ? 23.172 -12.609 -11.273 1 95.62 432 THR B O 1
ATOM 6657 N N . LEU B 1 433 ? 21.219 -13.695 -10.977 1 94.81 433 LEU B N 1
ATOM 6658 C CA . LEU B 1 433 ? 21.75 -14.859 -11.688 1 94.81 433 LEU B CA 1
ATOM 6659 C C . LEU B 1 433 ? 20.781 -15.312 -12.773 1 94.81 433 LEU B C 1
ATOM 6661 O O . LEU B 1 433 ? 19.578 -15.336 -12.57 1 94.81 433 LEU B O 1
ATOM 6665 N N . ASN B 1 434 ? 21.234 -15.648 -13.906 1 92.81 434 ASN B N 1
ATOM 6666 C CA . ASN B 1 434 ? 20.672 -16.422 -15.008 1 92.81 434 ASN B CA 1
ATOM 6667 C C . ASN B 1 434 ? 21.703 -17.359 -15.609 1 92.81 434 ASN B C 1
ATOM 6669 O O . ASN B 1 434 ? 22.156 -17.172 -16.75 1 92.81 434 ASN B O 1
ATOM 6673 N N . HIS B 1 435 ? 22.078 -18.328 -14.82 1 97.19 435 HIS B N 1
ATOM 6674 C CA . HIS B 1 435 ? 23.172 -19.266 -15.055 1 97.19 435 HIS B CA 1
ATOM 6675 C C . HIS B 1 435 ? 22.75 -20.703 -14.781 1 97.19 435 HIS B C 1
ATOM 6677 O O . HIS B 1 435 ? 21.672 -20.938 -14.227 1 97.19 435 HIS B O 1
ATOM 6683 N N . VAL B 1 436 ? 23.609 -21.578 -15.227 1 97.38 436 VAL B N 1
ATOM 6684 C CA . VAL B 1 436 ? 23.375 -22.984 -14.898 1 97.38 436 VAL B CA 1
ATOM 6685 C C . VAL B 1 436 ? 24.609 -23.547 -14.188 1 97.38 436 VAL B C 1
ATOM 6687 O O . VAL B 1 436 ? 25.734 -23.203 -14.516 1 97.38 436 VAL B O 1
ATOM 6690 N N . ALA B 1 437 ? 24.344 -24.391 -13.211 1 97.88 437 ALA B N 1
ATOM 6691 C CA . ALA B 1 437 ? 25.391 -25.266 -12.664 1 97.88 437 ALA B CA 1
ATOM 6692 C C . ALA B 1 437 ? 25.625 -26.469 -13.57 1 97.88 437 ALA B C 1
ATOM 6694 O O . ALA B 1 437 ? 24.672 -27.141 -13.984 1 97.88 437 ALA B O 1
ATOM 6695 N N . THR B 1 438 ? 26.875 -26.75 -13.867 1 96.19 438 THR B N 1
ATOM 6696 C CA . THR B 1 438 ? 27.25 -27.891 -14.719 1 96.19 438 THR B CA 1
ATOM 6697 C C . THR B 1 438 ? 28.062 -28.906 -13.938 1 96.19 438 THR B C 1
ATOM 6699 O O . THR B 1 438 ? 28.578 -28.609 -12.859 1 96.19 438 THR B O 1
ATOM 6702 N N . GLY B 1 439 ? 28.094 -30.141 -14.508 1 93.19 439 GLY B N 1
ATOM 6703 C CA . GLY B 1 439 ? 28.875 -31.188 -13.875 1 93.19 439 GLY B CA 1
ATOM 6704 C C . GLY B 1 439 ? 28.297 -31.641 -12.539 1 93.19 439 GLY B C 1
ATOM 6705 O O . GLY B 1 439 ? 29.047 -32.031 -11.641 1 93.19 439 GLY B O 1
ATOM 6706 N N . VAL B 1 440 ? 27.062 -31.469 -12.398 1 94.31 440 VAL B N 1
ATOM 6707 C CA . VAL B 1 440 ? 26.406 -31.844 -11.148 1 94.31 440 VAL B CA 1
ATOM 6708 C C . VAL B 1 440 ? 25.562 -33.094 -11.383 1 94.31 440 VAL B C 1
ATOM 6710 O O . VAL B 1 440 ? 25.109 -33.344 -12.508 1 94.31 440 VAL B O 1
ATOM 6713 N N . THR B 1 441 ? 25.453 -33.875 -10.32 1 95.38 441 THR B N 1
ATOM 6714 C CA . THR B 1 441 ? 24.469 -34.969 -10.383 1 95.38 441 THR B CA 1
ATOM 6715 C C . THR B 1 441 ? 23.062 -34.406 -10.203 1 95.38 441 THR B C 1
ATOM 6717 O O . THR B 1 441 ? 22.875 -33.312 -9.641 1 95.38 441 THR B O 1
ATOM 6720 N N . PRO B 1 442 ? 22.094 -35.125 -10.656 1 96.12 442 PRO B N 1
ATOM 6721 C CA . PRO B 1 442 ? 20.719 -34.625 -10.703 1 96.12 442 PRO B CA 1
ATOM 6722 C C . PRO B 1 442 ? 20.203 -34.219 -9.328 1 96.12 442 PRO B C 1
ATOM 6724 O O . PRO B 1 442 ? 19.328 -33.344 -9.227 1 96.12 442 PRO B O 1
ATOM 6727 N N . THR B 1 443 ? 20.734 -34.781 -8.211 1 97 443 THR B N 1
ATOM 6728 C CA . THR B 1 443 ? 20.141 -34.5 -6.91 1 97 443 THR B CA 1
ATOM 6729 C C . THR B 1 443 ? 21.141 -33.812 -5.984 1 97 443 THR B C 1
ATOM 6731 O O . THR B 1 443 ? 20.812 -33.531 -4.832 1 97 443 THR B O 1
ATOM 6734 N N . GLU B 1 444 ? 22.328 -33.531 -6.484 1 95.31 444 GLU B N 1
ATOM 6735 C CA . GLU B 1 444 ? 23.438 -33.062 -5.656 1 95.31 444 GLU B CA 1
ATOM 6736 C C . GLU B 1 444 ? 23.109 -31.703 -5.027 1 95.31 444 GLU B C 1
ATOM 6738 O O . GLU B 1 444 ? 23.562 -31.406 -3.918 1 95.31 444 GLU B O 1
ATOM 6743 N N . LEU B 1 445 ? 22.328 -30.875 -5.648 1 97.69 445 LEU B N 1
ATOM 6744 C CA . LEU B 1 445 ? 22.109 -29.516 -5.199 1 97.69 445 LEU B CA 1
ATOM 6745 C C . LEU B 1 445 ? 20.859 -29.406 -4.336 1 97.69 445 LEU B C 1
ATOM 6747 O O . LEU B 1 445 ? 20.469 -28.328 -3.91 1 97.69 445 LEU B O 1
ATOM 6751 N N . PHE B 1 446 ? 20.234 -30.547 -4.008 1 98.31 446 PHE B N 1
ATOM 6752 C CA . PHE B 1 446 ? 18.953 -30.516 -3.334 1 98.31 446 PHE B CA 1
ATOM 6753 C C . PHE B 1 446 ? 18.984 -31.391 -2.082 1 98.31 446 PHE B C 1
ATOM 6755 O O . PHE B 1 446 ? 19.641 -32.438 -2.057 1 98.31 446 PHE B O 1
ATOM 6762 N N . ARG B 1 447 ? 18.344 -30.891 -1.03 1 98.25 447 ARG B N 1
ATOM 6763 C CA . ARG B 1 447 ? 18.219 -31.625 0.223 1 98.25 447 ARG B CA 1
ATOM 6764 C C . ARG B 1 447 ? 16.781 -32.094 0.431 1 98.25 447 ARG B C 1
ATOM 6766 O O . ARG B 1 447 ? 15.828 -31.359 0.129 1 98.25 447 ARG B O 1
ATOM 6773 N N . THR B 1 448 ? 16.656 -33.312 0.858 1 98.06 448 THR B N 1
ATOM 6774 C CA . THR B 1 448 ? 15.328 -33.875 1.083 1 98.06 448 THR B CA 1
ATOM 6775 C C . THR B 1 448 ? 15.156 -34.281 2.537 1 98.06 448 THR B C 1
ATOM 6777 O O . THR B 1 448 ? 16.047 -34.906 3.109 1 98.06 448 THR B O 1
ATOM 6780 N N . THR B 1 449 ? 14.102 -33.844 3.176 1 98.25 449 THR B N 1
ATOM 6781 C CA . THR B 1 449 ? 13.695 -34.344 4.488 1 98.25 449 THR B CA 1
ATOM 6782 C C . THR B 1 449 ? 12.312 -35 4.414 1 98.25 449 THR B C 1
ATOM 6784 O O . THR B 1 449 ? 11.438 -34.531 3.682 1 98.25 449 THR B O 1
ATOM 6787 N N . ILE B 1 450 ? 12.18 -36.094 5.156 1 98.25 450 ILE B N 1
ATOM 6788 C CA . ILE B 1 450 ? 10.922 -36.812 5.145 1 98.25 450 ILE B CA 1
ATOM 6789 C C . ILE B 1 450 ? 10.359 -36.906 6.562 1 98.25 450 ILE B C 1
ATOM 6791 O O . ILE B 1 450 ? 11.109 -37.094 7.523 1 98.25 450 ILE B O 1
ATOM 6795 N N . GLN B 1 451 ? 9.141 -36.719 6.68 1 97.69 451 GLN B N 1
ATOM 6796 C CA . GLN B 1 451 ? 8.469 -36.844 7.969 1 97.69 451 GLN B CA 1
ATOM 6797 C C . GLN B 1 451 ? 7.129 -37.562 7.832 1 97.69 451 GLN B C 1
ATOM 6799 O O . GLN B 1 451 ? 6.512 -37.531 6.766 1 97.69 451 GLN B O 1
ATOM 6804 N N . GLU B 1 452 ? 6.746 -38.219 8.906 1 97.19 452 GLU B N 1
ATOM 6805 C CA . GLU B 1 452 ? 5.438 -38.844 8.984 1 97.19 452 GLU B CA 1
ATOM 6806 C C . GLU B 1 452 ? 4.434 -37.969 9.727 1 97.19 452 GLU B C 1
ATOM 6808 O O . GLU B 1 452 ? 4.703 -37.531 10.844 1 97.19 452 GLU B O 1
ATOM 6813 N N . LEU B 1 453 ? 3.404 -37.625 8.984 1 97.06 453 LEU B N 1
ATOM 6814 C CA . LEU B 1 453 ? 2.342 -36.875 9.625 1 97.06 453 LEU B CA 1
ATOM 6815 C C . LEU B 1 453 ? 1.167 -37.781 9.992 1 97.06 453 LEU B C 1
ATOM 6817 O O . LEU B 1 453 ? 0.719 -38.562 9.172 1 97.06 453 LEU B O 1
#

Foldseek 3Di:
DKAKEKEFFLAQLQDADLQLVVLSLVVLGQEYEAEHAACVVDCCCQAVVAAPHDPVSNLVRLLSVLVSLQVNVHAYEYEAASHHQAPSSQVVSVVSNVVSCVVVVNWFKEKEKHFWFQLVRVLVLVVVVQKFFDPPWDDDDSCVSVFKTKGWAAALVVVLVCVVVPGRYYYGGHYDLLRRQLNVCVNVPAANLQSSLVSLQDSRAQCLKVVGDRGMWMWIGDRFKIKIFGRDPPIFHDQVSSLVSCCPPDPDSAWDDDQFWIKGCPQKGWADPDRGMIMIGDIHTDTDPWGKIWMKIKGWLFWKKKFKWKAQDLLLVVCVVVQVVVCLVVLQVVLCVVCVNPFHSVQKDKDKAKAQQCSVVNPPDPDGGRGNMIMIMIMITHRYQVSNQVSVQVVQVCQLQRDRPVDDDGGGRTGAPDVVRMDIPTTDMHMNGGIMGTPDDSPRSMDMDMDID/DKAKEKEFFLAQLQDADLQLVVLSLVVLGQEYEAEHAACVVDCCCQAVVAAPHDPVSNLVRLLSVLVSLQVSVHAYEYEAASHHQAPSSQVVSVVSNVVSCVVVVNWFKEKEKHFWFQLVRVLVLVVVVQKFFDPPWDDDDSCVSVQKTKGWAAALVVVLVCVVVPGRYYRGGHYDLLRRQLNVCVNVPAANLQSSLVSLQDSRAQCLKVVGDRGMWMWIGDRFKIKIFTRDPPIFHDQVSSLVSCCPPDPDSAWDDDQFWIKGCPQKGWDDPDGGMIMIGDIHTDTDPWGKIWMWIKGWLFWKKKFKWKAQDLLLVVCVVVQVVVCLVVLQVVLCVVCVNPFHSVQKDKDKAKPQQCRVVNPPDPDGGRDNMIMIMIMITHRYQVSNVVSVQVVVVCQLQRDRVVDDDGGGRTGAPDVVRMDIPTTDMHMNGGIMGTPDDSPRSMDMDMDID

Organism: Streptomyces microflavus (NCBI:txid1919)

Nearest PDB structures (foldseek):
  5vvt-assembly1_C  TM=4.952E-01  e=2.147E+00  Homo sapiens
  7ou6-assembly1_AAA  TM=4.922E-01  e=2.894E+00  Homo sapiens
  5vvv-assembly1_C  TM=5.147E-01  e=4.664E+00  Homo sapiens
  5uho-assembly1_A  TM=4.701E-01  e=3.674E+00  Homo sapiens
  5m7s-assembly1_B  TM=4.927E-01  e=7.081E+00  Homo sapiens

Sequence (906 aa):
MELRILAPTGALGAGFDASALARGVQARPDVIACDAGSTDSGPAALGSGTPKLSAQAITRDLRLLLKARDQLGVPLIIGSCGTSGRDVGVDWVADLTRTIAAEEKLHFKLGLIYSDQPVERLEELYDSGRITPLANAPEIDHELFERSHTVAMMGVEPIQEALDKGCDVILAGRASDTALFAALPHLKGADPGLTWHMAKTIECGAACAIPPSANGLLVTLREDHFDVTTLANGSRLTPRSVAAHTLYENADPFHIAEPSGVLDTTEATYEAVDDQTVRVRGARYIPADGYTNKLEGAELVGYQTVIIGGVRDRIVIDTLPKLLPMAKHYFDAKIADIFRGKVDPTDVDIDYRLYGAGAVLDGKEPDALAPRELGVLITITAPDQQSAHAIATFVAHASSHLPIPEYDGLVSTLAYPYSPPEMDRGPLYRFTLNHVATGVTPTELFRTTIQELMELRILAPTGALGAGFDASALARGVQARPDVIACDAGSTDSGPAALGSGTPKLSAQAITRDLRLLLKARDQLGVPLIIGSCGTSGRDVGVDWVADLTRTIAAEEKLHFKLGLIYSDQPVERLEELYDSGRITPLANAPEIDHELFERSHTVAMMGVEPIQEALDKGCDVILAGRASDTALFAALPHLKGADPGLTWHMAKTIECGAACAIPPSANGLLVTLREDHFDVTTLANGSRLTPRSVAAHTLYENADPFHIAEPSGVLDTTEATYEAVDDQTVRVRGARYIPADGYTNKLEGAELVGYQTVIIGGVRDRIVIDTLPKLLPMAKHYFDAKIADIFRGKVDPTDVDIDYRLYGAGAVLDGKEPDALAPRELGVLITITAPDQQSAHAIATFVAHASSHLPIPEYDGLVSTLAYPYSPPEMDRGPLYRFTLNHVATGVTPTELFRTTIQEL